Protein AF-0000000076528319 (afdb_homodimer)

Foldseek 3Di:
DEEEFEACPPQRVLLQLLLLVVPAQYEYEYLDQVCQVCLLCLHHPWFAPPSSVSSNVSNVVVRYHYDNCCPDPPSLQSLLPGQEYEYAHEFFFDPPQLATRCVSVVVSLVVCQVSQPPQDAHEYEYAYQHAFPVQVVSCVSCPSRYAYWYWYADADGNCRNVCSLANLAIETAADPDPVSRVVNVVSVCVSNVVNVVVPRYYHYDHRRVNSVVQLVVLLVLLLLLLVLQVVLVVLVVVVHASVVVLVVQQVPPVNHNPSNFHFLAAFFRRNSSSLSNVLVSCVVVVVPVSNVSSVSSNVSNVVSLVVVLVVVDVLVDPDLAQAEEEEEDQALEPSTLTNGGRSSVVSQVVSVVVHYQYEYEDQGNQVVCCVVPVSHHYDNADLRRLAAHQEYEYRYDYPRVQVDQLLSSCVRYPAQEYEDRRPSHDPVRNVVSPHNYHYGSD/DEEEFEACPPQRVLLQLLLLVVPAQYEYEYLDQVCQVCLLCLHHPWFAPPSSVSSNVSNVVVRYHYDNCCPDPPSLQSLLPGQEYEYAHEFFFDPPQLATRCVSVVVSLVVCQVSQPPQDAHEYEYAYQHAFPVQVVSCVSCPSRYFYWYWYADADGNCRNVCSLANLAIETAHDPDPVSRVVNVVSVCVSNVVNVVVPRYYHYDHRRVNSVVQLVVLLVLLLLLLVLQVVLVVLVVVVHASVVVLVVQQVPPVNHNPSNFHFLAAFFRRNSSSLSNVLVSCVVVVVPVSNVSSVSSNVSNVVSLVVVLVVVDVLCDPDLAQAEEEEEDQALEPSTLTNGGRSSVVSQVVSVVVHYQYEYEDQGNQVVCCVVPVSHHYDNADLRRLAAHQEYEYRYDYPRVQVDQLLSSCVRYPAQEYEDRRPSHDPVRNVVSPHNYHYGSD

Organism: NCBI:txid131109

Secondary structure (DSSP, 8-state):
-EEEEE--SHHHHHHHHHHHHTT-EEEEE-S-HHHHHHHHTT--SS--TTHHHHHHHHHHHTSEEEES-TTSTTHHHHHHH-SEEEE-----B-SSTT-B--HHHHHHHHHHGGG--SS--PEEEE-S---TTHHHHHHHHTTTT-EEEE------TTSHHHHHHS-S-EEEEE-SSHHHHHHHHHHHHHHTHHHHHTT--EEEEEHHHHHHHHHHHHHHHHHHHHHHHHHHHHHHHHT--HHHHHHHHHTSTTT-STT---SS---TTTHHHHHHHHHHHHHHHT-HHHHHHHHHHHHHHHHHHHHHHHHHHHHHTT--TT-EEEEE--SSSTT----TT-HHHHHHHHHHHTT-EEEEE-TTTHHHHHHH-TTSEE-SSHHHHHTT-SEEEE-S--HHHHT--HHHHHHHSSS-EEEETT--S-HHHHHHTT-EEEETT-/-EEEEE--SHHHHHHHHHHHHTT-EEEEE-S-HHHHHHHHTT--SS--TTHHHHHHHHHHHTSEEEES-TTSTTHHHHHHH-SEEEE-----B-SSTT-B--HHHHHHHHHHGGG--SS--PEEEE-S---TTHHHHHHHHTTTT-EEEE------TTSHHHHHHS-S-EEEEE-SSHHHHHHHHHHHHHHTHHHHHTT--EEEEEHHHHHHHHHHHHHHHHHHHHHHHHHHHHHHHHT--HHHHHHHHHTSTTT-STT---SS---TTTHHHHHHHHHHHHHHHT-HHHHHHHHHHHHHHHHHHHHHHHHHHHHHTT--TT-EEEEE--SSSTT----TT-HHHHHHHHHHHTT-EEEEE-TTTHHHHHHH-TTSEE-SSHHHHHTT-SEEEE-S--HHHHT--HHHHHHHSSS-EEEETT--S-HHHHHHTT-EEEETT-

Sequence (884 aa):
MRLTVIGCGYLGAVHAAAMAHLGHEVLGIDIDPVKAEKLAQGEAPFYEPGLPELLVSGVERGVLRFTANPAEEGTAEWIAQADVHFIAVGTPQGTRAGEADLSQVWAAVDLLIPLLSGGRQPLVVGKSTVPVGTALQAAGRLEGRARLVWNPEFLREGFAVKDTLHPDRIVYGLPEDPQEADAARAALDEVYAPMLEEGTPRILTDYATAELVKTAANSFLATKISFINAMSRMCEATGADVTVLARALGLDERIGRRFLHAGVGFGGGCLPKDIRALRASATTHGAQTLAELLEQVDTINQDQRDHVVDLALELLGSGPSQAAVTMLGAAFKPNSDDLRDSPALEVAERLADHGARVTIHDPHAMDRVRQDHPRLHTASDPEQALEGAELVILATEWAEFTGLDPHRAAQLVARPVIIDARNALDPTAWREAGWDYRGIGRMRLTVIGCGYLGAVHAAAMAHLGHEVLGIDIDPVKAEKLAQGEAPFYEPGLPELLVSGVERGVLRFTANPAEEGTAEWIAQADVHFIAVGTPQGTRAGEADLSQVWAAVDLLIPLLSGGRQPLVVGKSTVPVGTALQAAGRLEGRARLVWNPEFLREGFAVKDTLHPDRIVYGLPEDPQEADAARAALDEVYAPMLEEGTPRILTDYATAELVKTAANSFLATKISFINAMSRMCEATGADVTVLARALGLDERIGRRFLHAGVGFGGGCLPKDIRALRASATTHGAQTLAELLEQVDTINQDQRDHVVDLALELLGSGPSQAAVTMLGAAFKPNSDDLRDSPALEVAERLADHGARVTIHDPHAMDRVRQDHPRLHTASDPEQALEGAELVILATEWAEFTGLDPHRAAQLVARPVIIDARNALDPTAWREAGWDYRGIGR

Radius of gyration: 30.47 Å; Cα contacts (8 Å, |Δi|>4): 2001; chains: 2; bounding box: 84×91×63 Å

pLDDT: mean 96.83, std 3.81, range [66.62, 98.94]

Nearest PDB structures (foldseek):
  6c5z-assembly1_C  TM=9.254E-01  e=8.749E-39  Homo sapiens
  2qg4-assembly1_B  TM=9.261E-01  e=1.353E-38  Homo sapiens
  6c5z-assembly1_A  TM=9.234E-01  e=3.611E-38  Homo sapiens
  6c4j-assembly2_J  TM=9.091E-01  e=1.198E-37  Homo sapiens
  2o3j-assembly1_A  TM=8.803E-01  e=2.867E-37  Caenorhabditis elegans

Solvent-accessible surface area (backbone atoms only — not comparable to full-atom values): 43013 Å² total; per-residue (Å²): 96,38,33,35,24,37,24,54,50,84,62,17,40,47,50,37,30,50,45,20,70,75,65,25,37,26,40,32,32,24,82,49,56,66,57,19,51,38,46,51,72,21,36,63,91,64,64,42,66,67,46,44,62,37,29,38,54,23,35,74,71,66,31,35,45,45,36,48,54,65,78,39,86,62,46,33,57,50,58,47,67,30,49,34,39,34,36,31,35,65,45,53,63,33,92,56,79,34,25,61,31,54,63,51,50,52,50,53,54,58,61,45,55,81,46,36,71,79,80,54,67,34,37,35,34,40,32,41,78,52,64,66,59,48,59,61,53,50,41,63,75,31,56,95,30,37,41,55,33,34,35,53,63,83,57,43,85,44,40,37,52,56,33,66,64,60,37,67,57,46,45,40,4,34,50,86,52,65,68,60,23,50,52,47,50,51,56,51,46,63,74,42,38,71,41,50,72,72,60,40,49,72,44,81,46,42,41,37,26,31,35,42,38,46,42,49,45,42,36,49,54,46,40,41,33,22,49,37,36,27,46,15,47,41,16,50,62,62,72,14,38,33,68,60,31,33,53,61,44,23,53,37,80,61,53,33,57,53,62,42,65,37,36,41,57,80,32,30,80,52,43,57,42,35,36,33,20,46,24,35,49,22,52,77,58,64,18,52,63,37,23,53,47,43,50,46,32,52,48,39,32,52,46,28,40,50,48,53,46,52,51,50,46,58,74,50,50,98,41,39,60,65,31,36,31,18,34,39,25,36,17,38,42,55,62,36,37,50,54,46,63,14,50,27,46,52,41,48,51,54,43,37,73,55,38,26,41,38,26,32,25,37,96,68,25,48,71,59,42,54,69,77,38,67,86,49,40,76,34,95,40,69,66,64,26,35,51,55,14,50,32,38,34,38,47,23,76,30,67,77,62,58,62,54,55,46,56,62,52,40,70,39,25,67,34,46,32,35,38,31,34,52,59,65,64,61,64,68,61,36,40,73,44,63,29,54,72,41,46,55,18,80,96,39,33,35,24,37,22,55,50,85,62,17,41,47,48,36,31,49,45,22,71,75,65,24,37,26,41,31,32,23,83,49,53,69,58,18,52,38,44,50,71,20,38,65,92,62,63,42,65,67,44,44,62,37,28,37,53,24,34,73,69,66,31,35,44,46,37,50,53,65,76,39,85,62,47,33,57,50,60,47,66,30,50,35,39,34,37,32,35,65,44,52,62,34,93,57,78,34,25,61,32,53,65,50,49,52,50,53,53,58,61,44,57,82,47,36,73,78,79,56,67,34,38,35,34,39,32,40,78,51,66,67,59,49,57,59,53,51,42,62,75,31,55,95,30,36,42,55,34,34,35,52,62,83,58,42,86,45,38,37,49,56,33,66,66,60,38,68,58,46,46,40,4,34,50,87,53,65,67,60,23,52,52,48,50,51,54,52,46,63,74,43,39,71,42,50,72,72,60,39,50,71,45,80,45,42,40,36,25,30,35,42,39,46,43,48,45,42,35,50,53,47,39,41,32,23,48,37,35,28,46,14,47,41,16,50,63,63,73,14,38,32,69,60,33,34,53,61,43,21,53,38,80,63,53,34,55,54,62,43,65,37,33,42,58,81,32,30,80,52,44,56,42,36,33,35,20,47,25,34,49,23,52,74,58,65,17,51,63,37,22,53,47,43,50,47,32,53,49,40,32,53,47,28,39,50,48,53,46,52,52,49,47,60,75,50,49,98,41,38,60,65,32,36,31,20,34,40,25,37,17,38,42,55,61,36,37,50,54,45,63,14,49,28,46,53,41,48,51,53,44,37,73,57,38,25,41,38,26,35,25,39,98,68,24,48,71,58,42,53,69,77,38,67,88,48,40,76,35,93,40,69,68,65,26,36,51,54,13,50,33,37,35,38,48,23,76,30,69,77,63,59,63,54,56,46,57,64,52,39,72,40,26,68,35,45,32,35,39,32,35,52,59,66,63,62,64,67,60,34,40,73,43,64,29,54,71,41,47,54,18,80

Structure (mmCIF, N/CA/C/O backbone):
data_AF-0000000076528319-model_v1
#
loop_
_entity.id
_entity.type
_entity.pdbx_description
1 polymer 'UDP-glucose 6-dehydrogenase'
#
loop_
_atom_site.group_PDB
_atom_site.id
_atom_site.type_symbol
_atom_site.label_atom_id
_atom_site.label_alt_id
_atom_site.label_comp_id
_atom_site.label_asym_id
_atom_site.label_entity_id
_atom_site.label_seq_id
_atom_site.pdbx_PDB_ins_code
_atom_site.Cartn_x
_atom_site.Cartn_y
_atom_site.Cartn_z
_atom_site.occupancy
_atom_site.B_iso_or_equiv
_atom_site.auth_seq_id
_atom_site.auth_comp_id
_atom_site.auth_asym_id
_atom_site.auth_atom_id
_atom_site.pdbx_PDB_model_num
ATOM 1 N N . MET A 1 1 ? 4.898 24.609 30.828 1 97.5 1 MET A N 1
ATOM 2 C CA . MET A 1 1 ? 5.207 25.672 29.875 1 97.5 1 MET A CA 1
ATOM 3 C C . MET A 1 1 ? 3.939 26.406 29.453 1 97.5 1 MET A C 1
ATOM 5 O O . MET A 1 1 ? 2.828 25.922 29.672 1 97.5 1 MET A O 1
ATOM 9 N N . ARG A 1 2 ? 4.184 27.609 28.984 1 98.19 2 ARG A N 1
ATOM 10 C CA . ARG A 1 2 ? 3.09 28.359 28.375 1 98.19 2 ARG A CA 1
ATOM 11 C C . ARG A 1 2 ? 3.066 28.156 26.859 1 98.19 2 ARG A C 1
ATOM 13 O O . ARG A 1 2 ? 4.066 28.391 26.188 1 98.19 2 ARG A O 1
ATOM 20 N N . LEU A 1 3 ? 1.9 27.672 26.375 1 98.81 3 LEU A N 1
ATOM 21 C CA . LEU A 1 3 ? 1.753 27.344 24.969 1 98.81 3 LEU A CA 1
ATOM 22 C C . LEU A 1 3 ? 0.574 28.109 24.359 1 98.81 3 LEU A C 1
ATOM 24 O O . LEU A 1 3 ? -0.441 28.312 25.016 1 98.81 3 LEU A O 1
ATOM 28 N N . THR A 1 4 ? 0.725 28.531 23.172 1 98.75 4 THR A N 1
ATOM 29 C CA . THR A 1 4 ? -0.435 28.953 22.391 1 98.75 4 THR A CA 1
ATOM 30 C C . THR A 1 4 ? -0.712 27.953 21.266 1 98.75 4 THR A C 1
ATOM 32 O O . THR A 1 4 ? 0.206 27.297 20.781 1 98.75 4 THR A O 1
ATOM 35 N N . VAL A 1 5 ? -1.935 27.75 20.938 1 98.88 5 VAL A N 1
ATOM 36 C CA . VAL A 1 5 ? -2.365 26.984 19.781 1 98.88 5 VAL A CA 1
ATOM 37 C C . VAL A 1 5 ? -3.227 27.875 18.875 1 98.88 5 VAL A C 1
ATOM 39 O O . VAL A 1 5 ? -4.348 28.234 19.234 1 98.88 5 VAL A O 1
ATOM 42 N N . ILE A 1 6 ? -2.652 28.219 17.719 1 98.69 6 ILE A N 1
ATOM 43 C CA . ILE A 1 6 ? -3.342 29.078 16.781 1 98.69 6 ILE A CA 1
ATOM 44 C C . ILE A 1 6 ? -4.129 28.234 15.773 1 98.69 6 ILE A C 1
ATOM 46 O O . ILE A 1 6 ? -3.547 27.469 15 1 98.69 6 ILE A O 1
ATOM 50 N N . GLY A 1 7 ? -5.426 28.422 15.656 1 98.38 7 GLY A N 1
ATOM 51 C CA . GLY A 1 7 ? -6.34 27.547 14.938 1 98.38 7 GLY A CA 1
ATOM 52 C C . GLY A 1 7 ? -6.902 26.438 15.805 1 98.38 7 GLY A C 1
ATOM 53 O O . GLY A 1 7 ? -6.18 25.516 16.203 1 98.38 7 GLY A O 1
ATOM 54 N N . CYS A 1 8 ? -8.148 26.531 16.109 1 98.12 8 CYS A N 1
ATOM 55 C CA . CYS A 1 8 ? -8.75 25.578 17.031 1 98.12 8 CYS A CA 1
ATOM 56 C C . CYS A 1 8 ? -9.859 24.781 16.344 1 98.12 8 CYS A C 1
ATOM 58 O O . CYS A 1 8 ? -10.969 24.688 16.859 1 98.12 8 CYS A O 1
ATOM 60 N N . GLY A 1 9 ? -9.508 24.281 15.125 1 94.62 9 GLY A N 1
ATOM 61 C CA . GLY A 1 9 ? -10.344 23.312 14.461 1 94.62 9 GLY A CA 1
ATOM 62 C C . GLY A 1 9 ? -10.164 21.906 15 1 94.62 9 GLY A C 1
ATOM 63 O O . GLY A 1 9 ? -9.875 21.719 16.188 1 94.62 9 GLY A O 1
ATOM 64 N N . TYR A 1 10 ? -10.414 20.922 14.164 1 92.56 10 TYR A N 1
ATOM 65 C CA . TYR A 1 10 ? -10.344 19.531 14.57 1 92.56 10 TYR A CA 1
ATOM 66 C C . TYR A 1 10 ? -8.977 19.188 15.148 1 92.56 10 TYR A C 1
ATOM 68 O O . TYR A 1 10 ? -8.883 18.469 16.141 1 92.56 10 TYR A O 1
ATOM 76 N N . LEU A 1 11 ? -7.949 19.781 14.562 1 95.44 11 LEU A N 1
ATOM 77 C CA . LEU A 1 11 ? -6.59 19.516 15.023 1 95.44 11 LEU A CA 1
ATOM 78 C C . LEU A 1 11 ? -6.25 20.375 16.234 1 95.44 11 LEU A C 1
ATOM 80 O O . LEU A 1 11 ? -5.887 19.859 17.297 1 95.44 11 LEU A O 1
ATOM 84 N N . GLY A 1 12 ? -6.43 21.641 16.125 1 98.19 12 GLY A N 1
ATOM 85 C CA . GLY A 1 12 ? -5.926 22.578 17.109 1 98.19 12 GLY A CA 1
ATOM 86 C C . GLY A 1 12 ? -6.648 22.5 18.438 1 98.19 12 GLY A C 1
ATOM 87 O O . GLY A 1 12 ? -6.023 22.594 19.5 1 98.19 12 GLY A O 1
ATOM 88 N N . ALA A 1 13 ? -7.969 22.328 18.375 1 98.38 13 ALA A N 1
ATOM 89 C CA . ALA A 1 13 ? -8.727 22.234 19.609 1 98.38 13 ALA A CA 1
ATOM 90 C C . ALA A 1 13 ? -8.312 21 20.422 1 98.38 13 ALA A C 1
ATOM 92 O O . ALA A 1 13 ? -8.148 21.078 21.641 1 98.38 13 ALA A O 1
ATOM 93 N N . VAL A 1 14 ? -8.156 19.906 19.703 1 98.5 14 VAL A N 1
ATOM 94 C CA . VAL A 1 14 ? -7.742 18.672 20.344 1 98.5 14 VAL A CA 1
ATOM 95 C C . VAL A 1 14 ? -6.328 18.828 20.906 1 98.5 14 VAL A C 1
ATOM 97 O O . VAL A 1 14 ? -6.043 18.406 22.031 1 98.5 14 VAL A O 1
ATOM 100 N N . HIS A 1 15 ? -5.496 19.438 20.109 1 98.69 15 HIS A N 1
ATOM 101 C CA . HIS A 1 15 ? -4.113 19.625 20.531 1 98.69 15 HIS A CA 1
ATOM 102 C C . HIS A 1 15 ? -4.035 20.516 21.781 1 98.69 15 HIS A C 1
ATOM 104 O O . HIS A 1 15 ? -3.305 20.203 22.719 1 98.69 15 HIS A O 1
ATOM 110 N N . ALA A 1 16 ? -4.762 21.609 21.797 1 98.81 16 ALA A N 1
ATOM 111 C CA . ALA A 1 16 ? -4.789 22.531 22.938 1 98.81 16 ALA A CA 1
ATOM 112 C C . ALA A 1 16 ? -5.246 21.812 24.203 1 98.81 16 ALA A C 1
ATOM 114 O O . ALA A 1 16 ? -4.602 21.906 25.25 1 98.81 16 ALA A O 1
ATOM 115 N N . ALA A 1 17 ? -6.32 21.062 24.078 1 98.81 17 ALA A N 1
ATOM 116 C CA . ALA A 1 17 ? -6.871 20.344 25.219 1 98.81 17 ALA A CA 1
ATOM 117 C C . ALA A 1 17 ? -5.895 19.281 25.719 1 98.81 17 ALA A C 1
ATOM 119 O O . ALA A 1 17 ? -5.73 19.094 26.922 1 98.81 17 ALA A O 1
ATOM 120 N N . ALA A 1 18 ? -5.27 18.578 24.812 1 98.62 18 ALA A N 1
ATOM 121 C CA . ALA A 1 18 ? -4.328 17.516 25.172 1 98.62 18 ALA A CA 1
ATOM 122 C C . ALA A 1 18 ? -3.1 18.094 25.875 1 98.62 18 ALA A C 1
ATOM 124 O O . ALA A 1 18 ? -2.615 17.516 26.844 1 98.62 18 ALA A O 1
ATOM 125 N N . MET A 1 19 ? -2.539 19.219 25.375 1 98.69 19 MET A N 1
ATOM 126 C CA . MET A 1 19 ? -1.381 19.844 26 1 98.69 19 MET A CA 1
ATOM 127 C C . MET A 1 19 ? -1.719 20.312 27.422 1 98.69 19 MET A C 1
ATOM 129 O O . MET A 1 19 ? -0.901 20.188 28.328 1 98.69 19 MET A O 1
ATOM 133 N N . ALA A 1 20 ? -2.896 20.875 27.547 1 98.69 20 ALA A N 1
ATOM 134 C CA . ALA A 1 20 ? -3.336 21.266 28.891 1 98.69 20 ALA A CA 1
ATOM 135 C C . ALA A 1 20 ? -3.41 20.062 29.812 1 98.69 20 ALA A C 1
ATOM 137 O O . ALA A 1 20 ? -3.012 20.141 30.969 1 98.69 20 ALA A O 1
ATOM 138 N N . HIS A 1 21 ? -3.947 18.984 29.281 1 98.31 21 HIS A N 1
ATOM 139 C CA . HIS A 1 21 ? -4.051 17.734 30.031 1 98.31 21 HIS A CA 1
ATOM 140 C C . HIS A 1 21 ? -2.678 17.25 30.484 1 98.31 21 HIS A C 1
ATOM 142 O O . HIS A 1 21 ? -2.547 16.656 31.562 1 98.31 21 HIS A O 1
ATOM 148 N N . LEU A 1 22 ? -1.658 17.5 29.688 1 97.62 22 LEU A N 1
ATOM 149 C CA . LEU A 1 22 ? -0.3 17.062 29.984 1 97.62 22 LEU A CA 1
ATOM 150 C C . LEU A 1 22 ? 0.369 17.984 31 1 97.62 22 LEU A C 1
ATOM 152 O O . LEU A 1 22 ? 1.503 17.75 31.422 1 97.62 22 LEU A O 1
ATOM 156 N N . GLY A 1 23 ? -0.272 19.094 31.312 1 97.38 23 GLY A N 1
ATOM 157 C CA . GLY A 1 23 ? 0.227 19.906 32.406 1 97.38 23 GLY A CA 1
ATOM 158 C C . GLY A 1 23 ? 0.696 21.281 31.984 1 97.38 23 GLY A C 1
ATOM 159 O O . GLY A 1 23 ? 1.215 22.047 32.781 1 97.38 23 GLY A O 1
ATOM 160 N N . HIS A 1 24 ? 0.5 21.625 30.766 1 98.75 24 HIS A N 1
ATOM 161 C CA . HIS A 1 24 ? 0.908 22.938 30.281 1 98.75 24 HIS A CA 1
ATOM 162 C C . HIS A 1 24 ? -0.206 23.969 30.469 1 98.75 24 HIS A C 1
ATOM 164 O O . HIS A 1 24 ? -1.369 23.594 30.641 1 98.75 24 HIS A O 1
ATOM 170 N N . GLU A 1 25 ? 0.169 25.234 30.516 1 98.75 25 GLU A N 1
ATOM 171 C CA . GLU A 1 25 ? -0.792 26.312 30.391 1 98.75 25 GLU A CA 1
ATOM 172 C C . GLU A 1 25 ? -0.997 26.703 28.922 1 98.75 25 GLU A C 1
ATOM 174 O O . GLU A 1 25 ? -0.042 27.062 28.234 1 98.75 25 GLU A O 1
ATOM 179 N N . VAL A 1 26 ? -2.287 26.594 28.5 1 98.88 26 VAL A N 1
ATOM 180 C CA . VAL A 1 26 ? -2.5 26.672 27.047 1 98.88 26 VAL A CA 1
ATOM 181 C C . VAL A 1 26 ? -3.521 27.766 26.734 1 98.88 26 VAL A C 1
ATOM 183 O O . VAL A 1 26 ? -4.555 27.859 27.406 1 98.88 26 VAL A O 1
ATOM 186 N N . LEU A 1 27 ? -3.178 28.609 25.844 1 98.81 27 LEU A N 1
ATOM 187 C CA . LEU A 1 27 ? -4.117 29.562 25.25 1 98.81 27 LEU A CA 1
ATOM 188 C C . LEU A 1 27 ? -4.426 29.203 23.797 1 98.81 27 LEU A C 1
ATOM 190 O O . LEU A 1 27 ? -3.553 29.281 22.938 1 98.81 27 LEU A O 1
ATOM 194 N N . GLY A 1 28 ? -5.66 28.75 23.578 1 98.81 28 GLY A N 1
ATOM 195 C CA . GLY A 1 28 ? -6.129 28.547 22.219 1 98.81 28 GLY A CA 1
ATOM 196 C C . GLY A 1 28 ? -6.633 29.828 21.562 1 98.81 28 GLY A C 1
ATOM 197 O O . GLY A 1 28 ? -7.332 30.625 22.188 1 98.81 28 GLY A O 1
ATOM 198 N N . ILE A 1 29 ? -6.238 30.016 20.328 1 98.62 29 ILE A N 1
ATOM 199 C CA . ILE A 1 29 ? -6.621 31.219 19.594 1 98.62 29 ILE A CA 1
ATOM 200 C C . ILE A 1 29 ? -7.367 30.812 18.312 1 98.62 29 ILE A C 1
ATOM 202 O O . ILE A 1 29 ? -6.867 30.031 17.516 1 98.62 29 ILE A O 1
ATOM 206 N N . ASP A 1 30 ? -8.609 31.266 18.125 1 98.06 30 ASP A N 1
ATOM 207 C CA . ASP A 1 30 ? -9.359 31.062 16.891 1 98.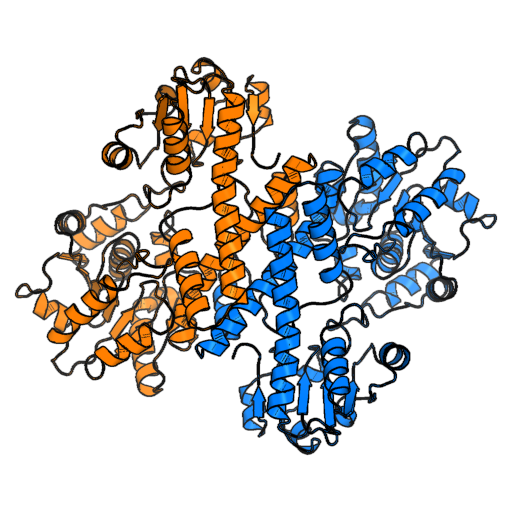06 30 ASP A CA 1
ATOM 208 C C . ASP A 1 30 ? -10.062 32.344 16.469 1 98.06 30 ASP A C 1
ATOM 210 O O . ASP A 1 30 ? -10.625 33.062 17.297 1 98.06 30 ASP A O 1
ATOM 214 N N . ILE A 1 31 ? -10.008 32.594 15.156 1 95.31 31 ILE A N 1
ATOM 215 C CA . ILE A 1 31 ? -10.547 33.844 14.633 1 95.31 31 ILE A CA 1
ATOM 216 C C . ILE A 1 31 ? -12.07 33.812 14.695 1 95.31 31 ILE A C 1
ATOM 218 O O . ILE A 1 31 ? -12.719 34.875 14.609 1 95.31 31 ILE A O 1
ATOM 222 N N . ASP A 1 32 ? -12.664 32.625 14.773 1 96.5 32 ASP A N 1
ATOM 223 C CA . ASP A 1 32 ? -14.109 32.5 14.906 1 96.5 32 ASP A CA 1
ATOM 224 C C . ASP A 1 32 ? -14.555 32.719 16.344 1 96.5 32 ASP A C 1
ATOM 226 O O . ASP A 1 32 ? -14.391 31.844 17.203 1 96.5 32 ASP A O 1
ATOM 230 N N . PRO A 1 33 ? -15.25 33.844 16.641 1 97.12 33 PRO A N 1
ATOM 231 C CA . PRO A 1 33 ? -15.609 34.156 18.016 1 97.12 33 PRO A CA 1
ATOM 232 C C . PRO A 1 33 ? -16.594 33.156 18.609 1 97.12 33 PRO A C 1
ATOM 234 O O . PRO A 1 33 ? -16.562 32.875 19.812 1 97.12 33 PRO A O 1
ATOM 237 N N . VAL A 1 34 ? -17.438 32.594 17.766 1 96.69 34 VAL A N 1
ATOM 238 C CA . VAL A 1 34 ? -18.438 31.625 18.234 1 96.69 34 VAL A CA 1
ATOM 239 C C . VAL A 1 34 ? -17.734 30.359 18.703 1 96.69 34 VAL A C 1
ATOM 241 O O . VAL A 1 34 ? -18.047 29.828 19.766 1 96.69 34 VAL A O 1
ATOM 244 N N . LYS A 1 35 ? -16.891 29.922 17.906 1 95.62 35 LYS A N 1
ATOM 245 C CA . LYS A 1 35 ? -16.109 28.734 18.234 1 95.62 35 LYS A CA 1
ATOM 246 C C . LYS A 1 35 ? -15.281 28.953 19.5 1 95.62 35 LYS A C 1
ATOM 248 O O . LYS A 1 35 ? -15.266 28.094 20.391 1 95.62 35 LYS A O 1
ATOM 253 N N . ALA A 1 36 ? -14.57 30.078 19.578 1 97.94 36 ALA A N 1
ATOM 254 C CA . ALA A 1 36 ? -13.734 30.391 20.734 1 97.94 36 ALA A CA 1
ATOM 255 C C . ALA A 1 36 ? -14.555 30.453 22.016 1 97.94 36 ALA A C 1
ATOM 257 O O . ALA A 1 36 ? -14.117 29.984 23.062 1 97.94 36 ALA A O 1
ATOM 258 N N . GLU A 1 37 ? -15.734 30.984 21.922 1 97.31 37 GLU A N 1
ATOM 259 C CA . GLU A 1 37 ? -16.609 31.109 23.078 1 97.31 37 GLU A CA 1
ATOM 260 C C . GLU A 1 37 ? -17.062 29.734 23.578 1 97.31 37 GLU A C 1
ATOM 262 O O . GLU A 1 37 ? -17.062 29.469 24.781 1 97.31 37 GLU A O 1
ATOM 267 N N . LYS A 1 38 ? -17.453 28.922 22.625 1 97.56 38 LYS A N 1
ATOM 268 C CA . LYS A 1 38 ? -17.859 27.562 22.984 1 97.56 38 LYS A CA 1
ATOM 269 C C . LYS A 1 38 ? -16.719 26.812 23.688 1 97.56 38 LYS A C 1
ATOM 271 O O . LYS A 1 38 ? -16.938 26.203 24.734 1 97.56 38 LYS A O 1
ATOM 276 N N . LEU A 1 39 ? -15.609 26.906 23.141 1 98.44 39 LEU A N 1
ATOM 277 C CA . LEU A 1 39 ? -14.438 26.234 23.672 1 98.44 39 LEU A CA 1
ATOM 278 C C . LEU A 1 39 ? -14.086 26.781 25.062 1 98.44 39 LEU A C 1
ATOM 280 O O . LEU A 1 39 ? -13.734 26 25.953 1 98.44 39 LEU A O 1
ATOM 284 N N . ALA A 1 40 ? -14.242 28.062 25.266 1 97.62 40 ALA A N 1
ATOM 285 C CA . ALA A 1 40 ? -13.93 28.703 26.547 1 97.62 40 ALA A CA 1
ATOM 286 C C . ALA A 1 40 ? -14.867 28.219 27.641 1 97.62 40 ALA A C 1
ATOM 288 O O . ALA A 1 40 ? -14.523 28.266 28.828 1 97.62 40 ALA A O 1
ATOM 289 N N . GLN A 1 41 ? -16 27.734 27.203 1 97.62 41 GLN A N 1
ATOM 290 C CA . GLN A 1 41 ? -16.984 27.203 28.141 1 97.62 41 GLN A CA 1
ATOM 291 C C . GLN A 1 41 ? -16.797 25.703 28.344 1 97.62 41 GLN A C 1
ATOM 293 O O . GLN A 1 41 ? -17.594 25.062 29.047 1 97.62 41 GLN A O 1
ATOM 298 N N . GLY A 1 42 ? -15.797 25.172 27.656 1 97.38 42 GLY A N 1
ATOM 299 C CA . GLY A 1 42 ? -15.547 23.734 27.766 1 97.38 42 GLY A CA 1
ATOM 300 C C . GLY A 1 42 ? -16.422 22.906 26.844 1 97.38 42 GLY A C 1
ATOM 301 O O . GLY A 1 42 ? -16.578 21.703 27.031 1 97.38 42 GLY A O 1
ATOM 302 N N . GLU A 1 43 ? -17.016 23.562 25.891 1 97.44 43 GLU A N 1
ATOM 303 C CA . GLU A 1 43 ? -17.891 22.875 24.938 1 97.44 43 GLU A CA 1
ATOM 304 C C . GLU A 1 43 ? -17.188 22.609 23.625 1 97.44 43 GLU A C 1
ATOM 306 O O . GLU A 1 43 ? -16.656 23.531 22.984 1 97.44 43 GLU A O 1
ATOM 311 N N . ALA A 1 44 ? -17.25 21.344 23.219 1 96.25 44 ALA A N 1
ATOM 312 C CA . ALA A 1 44 ? -16.625 20.984 21.953 1 96.25 44 ALA A CA 1
ATOM 313 C C . ALA A 1 44 ? -17.453 21.484 20.766 1 96.25 44 ALA A C 1
ATOM 315 O O . ALA A 1 44 ? -18.656 21.25 20.703 1 96.25 44 ALA A O 1
ATOM 316 N N . PRO A 1 45 ? -16.828 22.109 19.812 1 93.94 45 PRO A N 1
ATOM 317 C CA . PRO A 1 45 ? -17.547 22.609 18.641 1 93.94 45 PRO A CA 1
ATOM 318 C C . PRO A 1 45 ? -17.828 21.531 17.609 1 93.94 45 PRO A C 1
ATOM 320 O O . PRO A 1 45 ? -18.547 21.766 16.625 1 93.94 45 PRO A O 1
ATOM 323 N N . PHE A 1 46 ? -17.328 20.359 17.688 1 94.38 46 PHE A N 1
ATOM 324 C CA . PHE A 1 46 ? -17.516 19.203 16.828 1 94.38 46 PHE A CA 1
ATOM 325 C C . PHE A 1 46 ? -17.453 17.906 17.625 1 94.38 46 PHE A C 1
ATOM 327 O O . PHE A 1 46 ? -17.047 17.922 18.797 1 94.38 46 PHE A O 1
ATOM 334 N N . TYR A 1 47 ? -17.891 16.875 16.953 1 95.19 47 TYR A N 1
ATOM 335 C CA . TYR A 1 47 ? -17.906 15.594 17.656 1 95.19 47 TYR A CA 1
ATOM 336 C C . TYR A 1 47 ? -16.547 14.914 17.594 1 95.19 47 TYR A C 1
ATOM 338 O O . TYR A 1 47 ? -16.016 14.664 16.516 1 95.19 47 TYR A O 1
ATOM 346 N N . GLU A 1 48 ? -15.977 14.656 18.766 1 96.75 48 GLU A N 1
ATOM 347 C CA . GLU A 1 48 ? -14.742 13.906 18.953 1 96.75 48 GLU A CA 1
ATOM 348 C C . GLU A 1 48 ? -14.727 13.195 20.312 1 96.75 48 GLU A C 1
ATOM 350 O O . GLU A 1 48 ? -14.742 13.844 21.359 1 96.75 48 GLU A O 1
ATOM 355 N N . PRO A 1 49 ? -14.703 11.836 20.219 1 96 49 PRO A N 1
ATOM 356 C CA . PRO A 1 49 ? -14.695 11.109 21.484 1 96 49 PRO A CA 1
ATOM 357 C C . PRO A 1 49 ? -13.555 11.531 22.406 1 96 49 PRO A C 1
ATOM 359 O O . PRO A 1 49 ? -12.406 11.617 21.969 1 96 49 PRO A O 1
ATOM 362 N N . GLY A 1 50 ? -13.906 11.898 23.672 1 97.44 50 GLY A N 1
ATOM 363 C CA . GLY A 1 50 ? -12.891 12.211 24.672 1 97.44 50 GLY A CA 1
ATOM 364 C C . GLY A 1 50 ? -12.578 13.695 24.766 1 97.44 50 GLY A C 1
ATOM 365 O O . GLY A 1 50 ? -12.016 14.148 25.766 1 97.44 50 GLY A O 1
ATOM 366 N N . LEU A 1 51 ? -12.969 14.477 23.766 1 98 51 LEU A N 1
ATOM 367 C CA . LEU A 1 51 ? -12.594 15.883 23.719 1 98 51 LEU A CA 1
ATOM 368 C C . LEU A 1 51 ? -13.391 16.688 24.75 1 98 51 LEU A C 1
ATOM 370 O O . LEU A 1 51 ? -12.82 17.516 25.469 1 98 51 LEU A O 1
ATOM 374 N N . PRO A 1 52 ? -14.695 16.438 24.906 1 98 52 PRO A N 1
ATOM 375 C CA . PRO A 1 52 ? -15.453 17.203 25.891 1 98 52 PRO A CA 1
ATOM 376 C C . PRO A 1 52 ? -14.891 17.078 27.297 1 98 52 PRO A C 1
ATOM 378 O O . PRO A 1 52 ? -14.758 18.094 28 1 98 52 PRO A O 1
ATOM 381 N N . GLU A 1 53 ? -14.5 15.906 27.656 1 98.25 53 GLU A N 1
ATOM 382 C CA . GLU A 1 53 ? -13.953 15.672 28.984 1 98.25 53 GLU A CA 1
ATOM 383 C C . GLU A 1 53 ? -12.656 16.438 29.188 1 98.25 53 GLU A C 1
ATOM 385 O O . GLU A 1 53 ? -12.445 17.031 30.25 1 98.25 53 GLU A O 1
ATOM 390 N N . LEU A 1 54 ? -11.781 16.5 28.203 1 98.25 54 LEU A N 1
ATOM 391 C CA . LEU A 1 54 ? -10.516 17.203 28.297 1 98.25 54 LEU A CA 1
ATOM 392 C C . LEU A 1 54 ? -10.734 18.719 28.375 1 98.25 54 LEU A C 1
ATOM 394 O O . LEU A 1 54 ? -10.047 19.406 29.125 1 98.25 54 LEU A O 1
ATOM 398 N N . LEU A 1 55 ? -11.68 19.172 27.609 1 98.56 55 LEU A N 1
ATOM 399 C CA . LEU A 1 55 ? -11.977 20.594 27.578 1 98.56 55 LEU A CA 1
ATOM 400 C C . LEU A 1 55 ? -12.492 21.062 28.938 1 98.56 55 LEU A C 1
ATOM 402 O O . LEU A 1 55 ? -11.992 22.047 29.484 1 98.56 55 LEU A O 1
ATOM 406 N N . VAL A 1 56 ? -13.461 20.328 29.438 1 98.5 56 VAL A N 1
ATOM 407 C CA . VAL A 1 56 ? -14.07 20.688 30.719 1 98.5 56 VAL A CA 1
ATOM 408 C C . VAL A 1 56 ? -13.008 20.688 31.812 1 98.5 56 VAL A C 1
ATOM 410 O O . VAL A 1 56 ? -12.898 21.656 32.562 1 98.5 56 VAL A O 1
ATOM 413 N N . SER A 1 57 ? -12.242 19.672 31.844 1 98.38 57 SER A N 1
ATOM 414 C CA . SER A 1 57 ? -11.203 19.547 32.875 1 98.38 57 SER A CA 1
ATOM 415 C C . SER A 1 57 ? -10.203 20.688 32.781 1 98.38 57 SER A C 1
ATOM 417 O O . SER A 1 57 ? -9.836 21.297 33.781 1 98.38 57 SER A O 1
ATOM 419 N N . GLY A 1 58 ? -9.711 21.031 31.609 1 98.38 58 GLY A N 1
ATOM 420 C CA . GLY A 1 58 ? -8.734 22.078 31.422 1 98.38 58 GLY A CA 1
ATOM 421 C C . GLY A 1 58 ? -9.25 23.453 31.766 1 98.38 58 GLY A C 1
ATOM 422 O O . GLY A 1 58 ? -8.555 24.25 32.406 1 98.38 58 GLY A O 1
ATOM 423 N N . VAL A 1 59 ? -10.461 23.688 31.391 1 98.25 59 VAL A N 1
ATOM 424 C CA . VAL A 1 59 ? -11.07 25 31.625 1 98.25 59 VAL A CA 1
ATOM 425 C C . VAL A 1 59 ? -11.352 25.172 33.125 1 98.25 59 VAL A C 1
ATOM 427 O O . VAL A 1 59 ? -11.062 26.219 33.688 1 98.25 59 VAL A O 1
ATOM 430 N N . GLU A 1 60 ? -11.852 24.141 33.719 1 97.69 60 GLU A N 1
ATOM 431 C CA . GLU A 1 60 ? -12.18 24.203 35.125 1 97.69 60 GLU A CA 1
ATOM 432 C C . GLU A 1 60 ? -10.922 24.391 35.969 1 97.69 60 GLU A C 1
ATOM 434 O O . GLU A 1 60 ? -10.961 25.078 37 1 97.69 60 GLU A O 1
ATOM 439 N N . ARG A 1 61 ? -9.859 23.812 35.562 1 97.88 61 ARG A N 1
ATOM 440 C CA . ARG A 1 61 ? -8.602 23.922 36.281 1 97.88 61 ARG A CA 1
ATOM 441 C C . ARG A 1 61 ? -7.914 25.25 36 1 97.88 61 ARG A C 1
ATOM 443 O O . ARG A 1 61 ? -6.938 25.609 36.656 1 97.88 61 ARG A O 1
ATOM 450 N N . GLY A 1 62 ? -8.328 25.953 35 1 97.56 62 GLY A N 1
ATOM 451 C CA . GLY A 1 62 ? -7.797 27.266 34.688 1 97.56 62 GLY A CA 1
ATOM 452 C C . GLY A 1 62 ? -6.535 27.203 33.844 1 97.56 62 GLY A C 1
ATOM 453 O O . GLY A 1 62 ? -5.852 28.219 33.688 1 97.56 62 GLY A O 1
ATOM 454 N N . VAL A 1 63 ? -6.215 26.016 33.312 1 98.5 63 VAL A N 1
ATOM 455 C CA . VAL A 1 63 ? -4.961 25.859 32.594 1 98.5 63 VAL A CA 1
ATOM 456 C C . VAL A 1 63 ? -5.223 25.906 31.094 1 98.5 63 VAL A C 1
ATOM 458 O O . VAL A 1 63 ? -4.289 25.875 30.297 1 98.5 63 VAL A O 1
ATOM 461 N N . LEU A 1 64 ? -6.473 25.953 30.672 1 98.81 64 LEU A N 1
ATOM 462 C CA . LEU A 1 64 ? -6.879 26.016 29.266 1 98.81 64 LEU A CA 1
ATOM 463 C C . LEU A 1 64 ? -7.844 27.172 29.031 1 98.81 64 LEU A C 1
ATOM 465 O O . LEU A 1 64 ? -8.898 27.25 29.672 1 98.81 64 LEU A O 1
ATOM 469 N N . ARG A 1 65 ? -7.465 28.047 28.203 1 98.44 65 ARG A N 1
ATOM 470 C CA . ARG A 1 65 ? -8.273 29.203 27.844 1 98.44 65 ARG A CA 1
ATOM 471 C C . ARG A 1 65 ? -8.352 29.359 26.328 1 98.44 65 ARG A C 1
ATOM 473 O O . ARG A 1 65 ? -7.547 28.781 25.594 1 98.44 65 ARG A O 1
ATOM 480 N N . PHE A 1 66 ? -9.336 30.094 25.859 1 98.56 66 PHE A N 1
ATOM 481 C CA . PHE A 1 66 ? -9.508 30.359 24.438 1 98.56 66 PHE A CA 1
ATOM 482 C C . PHE A 1 66 ? -9.867 31.828 24.188 1 98.56 66 PHE A C 1
ATOM 484 O O . PHE A 1 66 ? -10.484 32.469 25.047 1 98.56 66 PHE A O 1
ATOM 491 N N . THR A 1 67 ? -9.453 32.344 23.094 1 98 67 THR A N 1
ATOM 492 C CA . THR A 1 67 ? -9.781 33.719 22.75 1 98 67 THR A CA 1
ATOM 493 C C . THR A 1 67 ? -9.906 33.875 21.234 1 98 67 THR A C 1
ATOM 495 O O . THR A 1 67 ? -9.344 33.094 20.469 1 98 67 THR A O 1
ATOM 498 N N . ALA A 1 68 ? -10.688 34.844 20.766 1 97.88 68 ALA A N 1
ATOM 499 C CA . ALA A 1 68 ? -10.766 35.25 19.375 1 97.88 68 ALA A CA 1
ATOM 500 C C . ALA A 1 68 ? -10.055 36.594 19.156 1 97.88 68 ALA A C 1
ATOM 502 O O . ALA A 1 68 ? -9.984 37.094 18.031 1 97.88 68 ALA A O 1
ATOM 503 N N . ASN A 1 69 ? -9.484 37.094 20.25 1 95.88 69 ASN A N 1
ATOM 504 C CA . ASN A 1 69 ? -8.859 38.438 20.188 1 95.88 69 ASN A CA 1
ATOM 505 C C . ASN A 1 69 ? -7.445 38.406 20.766 1 95.88 69 ASN A C 1
ATOM 507 O O . ASN A 1 69 ? -7.203 38.938 21.859 1 95.88 69 ASN A O 1
ATOM 511 N N . PRO A 1 70 ? -6.539 38.031 19.922 1 94.62 70 PRO A N 1
ATOM 512 C CA . PRO A 1 70 ? -5.168 37.906 20.422 1 94.62 70 PRO A CA 1
ATOM 513 C C . PRO A 1 70 ? -4.492 39.25 20.641 1 94.62 70 PRO A C 1
ATOM 515 O O . PRO A 1 70 ? -3.48 39.312 21.344 1 94.62 70 PRO A O 1
ATOM 518 N N . ALA A 1 71 ? -5.082 40.281 20.141 1 90.94 71 ALA A N 1
ATOM 519 C CA . ALA A 1 71 ? -4.449 41.594 20.234 1 90.94 71 ALA A CA 1
ATOM 520 C C . ALA A 1 71 ? -4.891 42.344 21.484 1 90.94 71 ALA A C 1
ATOM 522 O O . ALA A 1 71 ? -4.34 43.375 21.812 1 90.94 71 ALA A O 1
ATOM 523 N N . GLU A 1 72 ? -5.957 41.781 22.094 1 91.88 72 GLU A N 1
ATOM 524 C CA . GLU A 1 72 ? -6.422 42.438 23.312 1 91.88 72 GLU A CA 1
ATOM 525 C C . GLU A 1 72 ? -5.293 42.562 24.344 1 91.88 72 GLU A C 1
ATOM 527 O O . GLU A 1 72 ? -4.48 41.656 24.484 1 91.88 72 GLU A O 1
ATOM 532 N N . GLU A 1 73 ? -5.504 43.688 25.125 1 86.31 73 GLU A N 1
ATOM 533 C CA . GLU A 1 73 ? -4.473 43.938 26.125 1 86.31 73 GLU A CA 1
ATOM 534 C C . GLU A 1 73 ? -4.371 42.781 27.125 1 86.31 73 GLU A C 1
ATOM 536 O O . GLU A 1 73 ? -5.387 42.188 27.5 1 86.31 73 GLU A O 1
ATOM 541 N N . GLY A 1 74 ? -3.42 42.344 27.578 1 90.94 74 GLY A N 1
ATOM 542 C CA . GLY A 1 74 ? -3.211 41.219 28.484 1 90.94 74 GLY A CA 1
ATOM 543 C C . GLY A 1 74 ? -2.949 39.906 27.75 1 90.94 74 GLY A C 1
ATOM 544 O O . GLY A 1 74 ? -2.031 39.188 28.109 1 90.94 74 GLY A O 1
ATOM 545 N N . THR A 1 75 ? -3.938 39.812 26.781 1 95.06 75 THR A N 1
ATOM 546 C CA . THR A 1 75 ? -3.768 38.594 25.984 1 95.06 75 THR A CA 1
ATOM 547 C C . THR A 1 75 ? -2.486 38.688 25.156 1 95.06 75 THR A C 1
ATOM 549 O O . THR A 1 75 ? -1.732 37.719 25.078 1 95.06 75 THR A O 1
ATOM 552 N N . ALA A 1 76 ? -2.254 39.812 24.594 1 94.81 76 ALA A N 1
ATOM 553 C CA . ALA A 1 76 ? -1.052 40.031 23.797 1 94.81 76 ALA A CA 1
ATOM 554 C C . ALA A 1 76 ? 0.209 39.844 24.641 1 94.81 76 ALA A C 1
ATOM 556 O O . ALA A 1 76 ? 1.184 39.25 24.172 1 94.81 76 ALA A O 1
ATOM 557 N N . GLU A 1 77 ? 0.173 40.344 25.812 1 93.75 77 GLU A N 1
ATOM 558 C CA . GLU A 1 77 ? 1.31 40.188 26.719 1 93.75 77 GLU A CA 1
ATOM 559 C C . GLU A 1 77 ? 1.523 38.719 27.078 1 93.75 77 GLU A C 1
ATOM 561 O O . GLU A 1 77 ? 2.662 38.25 27.172 1 93.75 77 GLU A O 1
ATOM 566 N N . TRP A 1 78 ? 0.412 38.125 27.328 1 95.5 78 TRP A N 1
ATOM 567 C CA . TRP A 1 78 ? 0.493 36.719 27.656 1 95.5 78 TRP A CA 1
ATOM 568 C C . TRP A 1 78 ? 1.124 35.906 26.516 1 95.5 78 TRP A C 1
ATOM 570 O O . TRP A 1 78 ? 1.986 35.062 26.75 1 95.5 78 TRP A O 1
ATOM 580 N N . ILE A 1 79 ? 0.694 36.188 25.297 1 96.31 79 ILE A N 1
ATOM 581 C CA . ILE A 1 79 ? 1.208 35.531 24.109 1 96.31 79 ILE A CA 1
ATOM 582 C C . ILE A 1 79 ? 2.699 35.812 23.953 1 96.31 79 ILE A C 1
ATOM 584 O O . ILE A 1 79 ? 3.484 34.906 23.641 1 96.31 79 ILE A O 1
ATOM 588 N N . ALA A 1 80 ? 3.113 37 24.25 1 94.12 80 ALA A N 1
ATOM 589 C CA . ALA A 1 80 ? 4.508 37.406 24.125 1 94.12 80 ALA A CA 1
ATOM 590 C C . ALA A 1 80 ? 5.391 36.656 25.109 1 94.12 80 ALA A C 1
ATOM 592 O O . ALA A 1 80 ? 6.59 36.5 24.891 1 94.12 80 ALA A O 1
ATOM 593 N N . GLN A 1 81 ? 4.781 36.188 26.156 1 94.06 81 GLN A N 1
ATOM 594 C CA . GLN A 1 81 ? 5.535 35.5 27.203 1 94.06 81 GLN A CA 1
ATOM 595 C C . GLN A 1 81 ? 5.473 33.969 27.031 1 94.06 81 GLN A C 1
ATOM 597 O O . GLN A 1 81 ? 6.152 33.25 27.75 1 94.06 81 GLN A O 1
ATOM 602 N N . ALA A 1 82 ? 4.738 33.5 26.078 1 97.06 82 ALA A N 1
ATOM 603 C CA . ALA A 1 82 ? 4.602 32.062 25.859 1 97.06 82 ALA A CA 1
ATOM 604 C C . ALA A 1 82 ? 5.906 31.453 25.359 1 97.06 82 ALA A C 1
ATOM 606 O O . ALA A 1 82 ? 6.688 32.125 24.672 1 97.06 82 ALA A O 1
ATOM 607 N N . ASP A 1 83 ? 6.129 30.172 25.703 1 97.44 83 ASP A N 1
ATOM 608 C CA . ASP A 1 83 ? 7.359 29.453 25.359 1 97.44 83 ASP A CA 1
ATOM 609 C C . ASP A 1 83 ? 7.277 28.859 23.953 1 97.44 83 ASP A C 1
ATOM 611 O O . ASP A 1 83 ? 8.289 28.766 23.25 1 97.44 83 ASP A O 1
ATOM 615 N N . VAL A 1 84 ? 6.113 28.406 23.609 1 98.62 84 VAL A N 1
ATOM 616 C CA . VAL A 1 84 ? 5.918 27.688 22.359 1 98.62 84 VAL A CA 1
ATOM 617 C C . VAL A 1 84 ? 4.602 28.109 21.719 1 98.62 84 VAL A C 1
ATOM 619 O O . VAL A 1 84 ? 3.592 28.281 22.406 1 98.62 84 VAL A O 1
ATOM 622 N N . HIS A 1 85 ? 4.621 28.375 20.438 1 98.75 85 HIS A N 1
ATOM 623 C CA . HIS A 1 85 ? 3.438 28.734 19.656 1 98.75 85 HIS A CA 1
ATOM 624 C C . HIS A 1 85 ? 3.17 27.688 18.562 1 98.75 85 HIS A C 1
ATOM 626 O O . HIS A 1 85 ? 3.93 27.578 17.594 1 98.75 85 HIS A O 1
ATOM 632 N N . PHE A 1 86 ? 2.039 26.969 18.688 1 98.88 86 PHE A N 1
ATOM 633 C CA . PHE A 1 86 ? 1.659 25.984 17.688 1 98.88 86 PHE A CA 1
ATOM 634 C C . PHE A 1 86 ? 0.778 26.609 16.609 1 98.88 86 PHE A C 1
ATOM 636 O O . PHE A 1 86 ? -0.183 27.312 16.938 1 98.88 86 PHE A O 1
ATOM 643 N N . ILE A 1 87 ? 1.124 26.406 15.375 1 98.88 87 ILE A N 1
ATOM 644 C CA . ILE A 1 87 ? 0.291 26.781 14.242 1 98.88 87 ILE A CA 1
ATOM 645 C C . ILE A 1 87 ? -0.485 25.562 13.734 1 98.88 87 ILE A C 1
ATOM 647 O O . ILE A 1 87 ? 0.094 24.656 13.133 1 98.88 87 ILE A O 1
ATOM 651 N N . ALA A 1 88 ? -1.75 25.547 13.969 1 98.56 88 ALA A N 1
ATOM 652 C CA . ALA A 1 88 ? -2.613 24.422 13.617 1 98.56 88 ALA A CA 1
ATOM 653 C C . ALA A 1 88 ? -3.826 24.875 12.82 1 98.56 88 ALA A C 1
ATOM 655 O O . ALA A 1 88 ? -4.953 24.469 13.094 1 98.56 88 ALA A O 1
ATOM 656 N N . VAL A 1 89 ? -3.6 25.781 11.844 1 98.31 89 VAL A N 1
ATOM 657 C CA . VAL A 1 89 ? -4.672 26.359 11.039 1 98.31 89 VAL A CA 1
ATOM 658 C C . VAL A 1 89 ? -4.902 25.484 9.797 1 98.31 89 VAL A C 1
ATOM 660 O O . VAL A 1 89 ? -4.086 24.625 9.477 1 98.31 89 VAL A O 1
ATOM 663 N N . GLY A 1 90 ? -6.031 25.656 9.195 1 96.06 90 GLY A N 1
ATOM 664 C CA . GLY A 1 90 ? -6.387 24.906 8.008 1 96.06 90 GLY A CA 1
ATOM 665 C C . GLY A 1 90 ? -5.605 25.328 6.777 1 96.06 90 GLY A C 1
ATOM 666 O O . GLY A 1 90 ? -5.152 26.469 6.684 1 96.06 90 GLY A O 1
ATOM 667 N N . THR A 1 91 ? -5.395 24.391 5.93 1 97.12 91 THR A N 1
ATOM 668 C CA . THR A 1 91 ? -4.848 24.609 4.594 1 97.12 91 THR A CA 1
ATOM 669 C C . THR A 1 91 ? -5.781 24.047 3.527 1 97.12 91 THR A C 1
ATOM 671 O O . THR A 1 91 ? -5.434 23.078 2.84 1 97.12 91 THR A O 1
ATOM 674 N N . PRO A 1 92 ? -6.949 24.656 3.371 1 95.12 92 PRO A N 1
ATOM 675 C CA . PRO A 1 92 ? -7.922 24.125 2.406 1 95.12 92 PRO A CA 1
ATOM 676 C C . PRO A 1 92 ? -7.402 24.156 0.971 1 95.12 92 PRO A C 1
ATOM 678 O O . PRO A 1 92 ? -6.324 24.703 0.711 1 95.12 92 PRO A O 1
ATOM 681 N N . GLN A 1 93 ? -8.109 23.406 0.165 1 92.69 93 GLN A N 1
ATOM 682 C CA . GLN A 1 93 ? -7.734 23.406 -1.245 1 92.69 93 GLN A CA 1
ATOM 683 C C . GLN A 1 93 ? -7.918 24.797 -1.865 1 92.69 93 GLN A C 1
ATOM 685 O O . GLN A 1 93 ? -8.914 25.469 -1.605 1 92.69 93 GLN A O 1
ATOM 690 N N . GLY A 1 94 ? -6.934 25.156 -2.576 1 88.44 94 GLY A N 1
ATOM 691 C CA . GLY A 1 94 ? -7.02 26.422 -3.268 1 88.44 94 GLY A CA 1
ATOM 692 C C . GLY A 1 94 ? -7.867 26.375 -4.523 1 88.44 94 GLY A C 1
ATOM 693 O O . GLY A 1 94 ? -8.445 25.328 -4.844 1 88.44 94 GLY A O 1
ATOM 694 N N . THR A 1 95 ? -8.039 27.453 -5.121 1 81.25 95 THR A N 1
ATOM 695 C CA . THR A 1 95 ? -8.93 27.578 -6.266 1 81.25 95 THR A CA 1
ATOM 696 C C . THR A 1 95 ? -8.242 27.109 -7.543 1 81.25 95 THR A C 1
ATOM 698 O O . THR A 1 95 ? -8.898 26.859 -8.555 1 81.25 95 THR A O 1
ATOM 701 N N . ARG A 1 96 ? -7.051 27.031 -7.508 1 74.56 96 ARG A N 1
ATOM 702 C CA . ARG A 1 96 ? -6.336 26.688 -8.734 1 74.56 96 ARG A CA 1
ATOM 703 C C . ARG A 1 96 ? -5.711 25.297 -8.641 1 74.56 96 ARG A C 1
ATOM 705 O O . ARG A 1 96 ? -4.922 25.031 -7.738 1 74.56 96 ARG A O 1
ATOM 712 N N . ALA A 1 97 ? -5.969 24.422 -9.391 1 76.62 97 ALA A N 1
ATOM 713 C CA . ALA A 1 97 ? -5.246 23.203 -9.727 1 76.62 97 ALA A CA 1
ATOM 714 C C . ALA A 1 97 ? -5.059 22.312 -8.5 1 76.62 97 ALA A C 1
ATOM 716 O O . ALA A 1 97 ? -4.059 21.594 -8.391 1 76.62 97 ALA A O 1
ATOM 717 N N . GLY A 1 98 ? -5.738 22.531 -7.461 1 87.12 98 GLY A N 1
ATOM 718 C CA . GLY A 1 98 ? -5.727 21.641 -6.32 1 87.12 98 GLY A CA 1
ATOM 719 C C . GLY A 1 98 ? -4.652 21.969 -5.305 1 87.12 98 GLY A C 1
ATOM 720 O O . GLY A 1 98 ? -4.398 21.203 -4.375 1 87.12 98 GLY A O 1
ATOM 721 N N . GLU A 1 99 ? -4.016 23.062 -5.41 1 94.38 99 GLU A N 1
ATOM 722 C CA . GLU A 1 99 ? -2.959 23.469 -4.488 1 94.38 99 GLU A CA 1
ATOM 723 C C . GLU A 1 99 ? -3.527 23.812 -3.113 1 94.38 99 GLU A C 1
ATOM 725 O O . GLU A 1 99 ? -4.723 24.078 -2.977 1 94.38 99 GLU A O 1
ATOM 730 N N . ALA A 1 100 ? -2.652 23.828 -2.154 1 96.25 100 ALA A N 1
ATOM 731 C CA . ALA A 1 100 ? -3.062 24.203 -0.802 1 96.25 100 ALA A CA 1
ATOM 732 C C . ALA A 1 100 ? -3.16 25.719 -0.655 1 96.25 100 ALA A C 1
ATOM 734 O O . ALA A 1 100 ? -2.301 26.453 -1.148 1 96.25 100 ALA A O 1
ATOM 735 N N . ASP A 1 101 ? -4.203 26.188 -0.099 1 97.25 101 ASP A N 1
ATOM 736 C CA . ASP A 1 101 ? -4.316 27.594 0.307 1 97.25 101 ASP A CA 1
ATOM 737 C C . ASP A 1 101 ? -3.625 27.828 1.647 1 97.25 101 ASP A C 1
ATOM 739 O O . ASP A 1 101 ? -4.082 27.344 2.684 1 97.25 101 ASP A O 1
ATOM 743 N N . LEU A 1 102 ? -2.547 28.656 1.603 1 97.94 102 LEU A N 1
ATOM 744 C CA . LEU A 1 102 ? -1.717 28.828 2.789 1 97.94 102 LEU A CA 1
ATOM 745 C C . LEU A 1 102 ? -2.023 30.156 3.477 1 97.94 102 LEU A C 1
ATOM 747 O O . LEU A 1 102 ? -1.299 30.562 4.383 1 97.94 102 LEU A O 1
ATOM 751 N N . SER A 1 103 ? -3.092 30.812 3.107 1 97.75 103 SER A N 1
ATOM 752 C CA . SER A 1 103 ? -3.402 32.125 3.637 1 97.75 103 SER A CA 1
ATOM 753 C C . SER A 1 103 ? -3.537 32.094 5.156 1 97.75 103 SER A C 1
ATOM 755 O O . SER A 1 103 ? -3.09 33.031 5.84 1 97.75 103 SER A O 1
ATOM 757 N N . GLN A 1 104 ? -4.121 31.078 5.652 1 98 104 GLN A N 1
ATOM 758 C CA . GLN A 1 104 ? -4.312 31 7.094 1 98 104 GLN A CA 1
ATOM 759 C C . GLN A 1 104 ? -2.988 30.75 7.812 1 98 104 GLN A C 1
ATOM 761 O O . GLN A 1 104 ? -2.783 31.234 8.93 1 98 104 GLN A O 1
ATOM 766 N N . VAL A 1 105 ? -2.08 30.031 7.184 1 98.62 105 VAL A N 1
ATOM 767 C CA . VAL A 1 105 ? -0.754 29.797 7.746 1 98.62 105 VAL A CA 1
ATOM 768 C C . VAL A 1 105 ? 0.015 31.109 7.828 1 98.62 105 VAL A C 1
ATOM 770 O O . VAL A 1 105 ? 0.568 31.438 8.883 1 98.62 105 VAL A O 1
ATOM 773 N N . TRP A 1 106 ? -0.017 31.844 6.785 1 98.62 106 TRP A N 1
ATOM 774 C CA . TRP A 1 106 ? 0.698 33.125 6.754 1 98.62 106 TRP A CA 1
ATOM 775 C C . TRP A 1 106 ? 0.07 34.125 7.715 1 98.62 106 TRP A C 1
ATOM 777 O O . TRP A 1 106 ? 0.779 34.906 8.367 1 98.62 106 TRP A O 1
ATOM 787 N N . ALA A 1 107 ? -1.222 34.062 7.82 1 98.19 107 ALA A N 1
ATOM 788 C CA . ALA A 1 107 ? -1.898 34.938 8.773 1 98.19 107 ALA A CA 1
ATOM 789 C C . ALA A 1 107 ? -1.463 34.625 10.203 1 98.19 107 ALA A C 1
ATOM 791 O O . ALA A 1 107 ? -1.312 35.531 11.023 1 98.19 107 ALA A O 1
ATOM 792 N N . ALA A 1 108 ? -1.334 33.375 10.508 1 98.25 108 ALA A N 1
ATOM 793 C CA . ALA A 1 108 ? -0.881 32.969 11.836 1 98.25 108 ALA A CA 1
ATOM 794 C C . ALA A 1 108 ? 0.542 33.438 12.102 1 98.25 108 ALA A C 1
ATOM 796 O O . ALA A 1 108 ? 0.844 33.938 13.195 1 98.25 108 ALA A O 1
ATOM 797 N N . VAL A 1 109 ? 1.425 33.281 11.109 1 98.12 109 VAL A N 1
ATOM 798 C CA . VAL A 1 109 ? 2.801 33.75 11.234 1 98.12 109 VAL A CA 1
ATOM 799 C C . VAL A 1 109 ? 2.816 35.281 11.43 1 98.12 109 VAL A C 1
ATOM 801 O O . VAL A 1 109 ? 3.51 35.781 12.32 1 98.12 109 VAL A O 1
ATOM 804 N N . ASP A 1 110 ? 2.021 36 10.664 1 96.88 110 ASP A N 1
ATOM 805 C CA . ASP A 1 110 ? 1.95 37.438 10.727 1 96.88 110 ASP A CA 1
ATOM 806 C C . ASP A 1 110 ? 1.427 37.906 12.078 1 96.88 110 ASP A C 1
ATOM 808 O O . ASP A 1 110 ? 1.837 38.969 12.578 1 96.88 110 ASP A O 1
ATOM 812 N N . LEU A 1 111 ? 0.549 37.156 12.602 1 95.94 111 LEU A N 1
ATOM 813 C CA . LEU A 1 111 ? -0.001 37.469 13.914 1 95.94 111 LEU A CA 1
ATOM 814 C C . LEU A 1 111 ? 1.095 37.469 14.977 1 95.94 111 LEU A C 1
ATOM 816 O O . LEU A 1 111 ? 1.088 38.281 15.883 1 95.94 111 LEU A O 1
ATOM 820 N N . LEU A 1 112 ? 2.066 36.594 14.867 1 95.69 112 LEU A N 1
ATOM 821 C CA . LEU A 1 112 ? 3.082 36.375 15.891 1 95.69 112 LEU A CA 1
ATOM 822 C C . LEU A 1 112 ? 4.191 37.406 15.781 1 95.69 112 LEU A C 1
ATOM 824 O O . LEU A 1 112 ? 4.805 37.781 16.781 1 95.69 112 LEU A O 1
ATOM 828 N N . ILE A 1 113 ? 4.453 37.938 14.609 1 94.44 113 ILE A N 1
ATOM 829 C CA . ILE A 1 113 ? 5.629 38.75 14.32 1 94.44 113 ILE A CA 1
ATOM 830 C C . ILE A 1 113 ? 5.652 39.969 15.234 1 94.44 113 ILE A C 1
ATOM 832 O O . ILE A 1 113 ? 6.637 40.188 15.938 1 94.44 113 ILE A O 1
ATOM 836 N N . PRO A 1 114 ? 4.574 40.75 15.375 1 91.69 114 PRO A N 1
ATOM 837 C CA . PRO A 1 114 ? 4.629 41.938 16.234 1 91.69 114 PRO A CA 1
ATOM 838 C C . PRO A 1 114 ? 4.637 41.594 17.719 1 91.69 114 PRO A C 1
ATOM 840 O O . PRO A 1 114 ? 5 42.406 18.547 1 91.69 114 PRO A O 1
ATOM 843 N N . LEU A 1 115 ? 4.289 40.344 18.031 1 92.19 115 LEU A N 1
ATOM 844 C CA . LEU A 1 115 ? 4.18 39.969 19.438 1 92.19 115 LEU A CA 1
ATOM 845 C C . LEU A 1 115 ? 5.5 39.375 19.938 1 92.19 115 LEU A C 1
ATOM 847 O O . LEU A 1 115 ? 5.703 39.25 21.156 1 92.19 115 LEU A O 1
ATOM 851 N N . LEU A 1 116 ? 6.434 38.938 19.062 1 90.25 116 LEU A N 1
ATOM 852 C CA . LEU A 1 116 ? 7.688 38.281 19.438 1 90.25 116 LEU A CA 1
ATOM 853 C C . LEU A 1 116 ? 8.844 39.281 19.406 1 90.25 116 LEU A C 1
ATOM 855 O O . LEU A 1 116 ? 10.008 38.875 19.375 1 90.25 116 LEU A O 1
ATOM 859 N N . SER A 1 117 ? 8.844 40.531 19.641 1 75.25 117 SER A N 1
ATOM 860 C CA . SER A 1 117 ? 9.859 41.562 19.516 1 75.25 117 SER A CA 1
ATOM 861 C C . SER A 1 117 ? 10.688 41.656 20.797 1 75.25 117 SER A C 1
ATOM 863 O O . SER A 1 117 ? 11.656 42.438 20.844 1 75.25 117 SER A O 1
ATOM 865 N N . GLY A 1 118 ? 10.648 40.938 21.766 1 66.69 118 GLY A N 1
ATOM 866 C CA . GLY A 1 118 ? 11.227 41.219 23.078 1 66.69 118 GLY A CA 1
ATOM 867 C C . GLY A 1 118 ? 12.516 40.469 23.328 1 66.69 118 GLY A C 1
ATOM 868 O O . GLY A 1 118 ? 12.938 40.344 24.484 1 66.69 118 GLY A O 1
ATOM 869 N N . GLY A 1 119 ? 13.227 40.062 22.328 1 74.88 119 GLY A N 1
ATOM 870 C CA . GLY A 1 119 ? 14.539 39.469 22.531 1 74.88 119 GLY A CA 1
ATOM 871 C C . GLY A 1 119 ? 14.477 38 22.891 1 74.88 119 GLY A C 1
ATOM 872 O O . GLY A 1 119 ? 15.484 37.281 22.812 1 74.88 119 GLY A O 1
ATOM 873 N N . ARG A 1 120 ? 13.383 37.562 23.469 1 84.06 120 ARG A N 1
ATOM 874 C CA . ARG A 1 120 ? 13.195 36.125 23.672 1 84.06 120 ARG A CA 1
ATOM 875 C C . ARG A 1 120 ? 13.055 35.406 22.344 1 84.06 120 ARG A C 1
ATOM 877 O O . ARG A 1 120 ? 12.664 36 21.344 1 84.06 120 ARG A O 1
ATOM 884 N N . GLN A 1 121 ? 13.617 34.188 22.266 1 88.56 121 GLN A N 1
ATOM 885 C CA . GLN A 1 121 ? 13.438 33.406 21.062 1 88.56 121 GLN A CA 1
ATOM 886 C C . GLN A 1 121 ? 12.594 32.156 21.328 1 88.56 121 GLN A C 1
ATOM 888 O O . GLN A 1 121 ? 13.125 31.062 21.453 1 88.56 121 GLN A O 1
ATOM 893 N N . PRO A 1 122 ? 11.227 32.438 21.422 1 96.5 122 PRO A N 1
ATOM 894 C CA . PRO A 1 122 ? 10.344 31.297 21.609 1 96.5 122 PRO A CA 1
ATOM 895 C C . PRO A 1 122 ? 10.391 30.328 20.438 1 96.5 122 PRO A C 1
ATOM 897 O O . PRO A 1 122 ? 11.109 30.562 19.453 1 96.5 122 PRO A O 1
ATOM 900 N N . LEU A 1 123 ? 9.703 29.219 20.672 1 98.25 123 LEU A N 1
ATOM 901 C CA . LEU A 1 123 ? 9.602 28.219 19.609 1 98.25 123 LEU A CA 1
ATOM 902 C C . LEU A 1 123 ? 8.258 28.328 18.891 1 98.25 123 LEU A C 1
ATOM 904 O O . LEU A 1 123 ? 7.211 28.406 19.547 1 98.25 123 LEU A O 1
ATOM 908 N N . VAL A 1 124 ? 8.289 28.469 17.578 1 98.62 124 VAL A N 1
ATOM 909 C CA . VAL A 1 124 ? 7.098 28.312 16.75 1 98.62 124 VAL A CA 1
ATOM 910 C C . VAL A 1 124 ? 7.074 26.906 16.156 1 98.62 124 VAL A C 1
ATOM 912 O O . VAL A 1 124 ? 8.086 26.422 15.641 1 98.62 124 VAL A O 1
ATOM 915 N N . VAL A 1 125 ? 5.934 26.219 16.281 1 98.88 125 VAL A N 1
ATOM 916 C CA . VAL A 1 125 ? 5.797 24.844 15.805 1 98.88 125 VAL A CA 1
ATOM 917 C C . VAL A 1 125 ? 4.684 24.781 14.758 1 98.88 125 VAL A C 1
ATOM 919 O O . VAL A 1 125 ? 3.512 24.984 15.078 1 98.88 125 VAL A O 1
ATOM 922 N N . GLY A 1 126 ? 5.074 24.516 13.5 1 98.81 126 GLY A N 1
ATOM 923 C CA . GLY A 1 126 ? 4.07 24.297 12.469 1 98.81 126 GLY A CA 1
ATOM 924 C C . GLY A 1 126 ? 3.479 22.906 12.5 1 98.81 126 GLY A C 1
ATOM 925 O O . GLY A 1 126 ? 4.199 21.922 12.336 1 98.81 126 GLY A O 1
ATOM 926 N N . LYS A 1 127 ? 2.162 22.812 12.68 1 98.56 127 LYS A N 1
ATOM 927 C CA . LYS A 1 127 ? 1.479 21.516 12.688 1 98.56 127 LYS A CA 1
ATOM 928 C C . LYS A 1 127 ? 0.606 21.344 11.453 1 98.56 127 LYS A C 1
ATOM 930 O O . LYS A 1 127 ? 0.216 20.234 11.109 1 98.56 127 LYS A O 1
ATOM 935 N N . SER A 1 128 ? 0.31 22.484 10.766 1 98.44 128 SER A N 1
ATOM 936 C CA . SER A 1 128 ? -0.54 22.453 9.578 1 98.44 128 SER A CA 1
ATOM 937 C C . SER A 1 128 ? 0.11 21.672 8.445 1 98.44 128 SER A C 1
ATOM 939 O O . SER A 1 128 ? 1.336 21.656 8.32 1 98.44 128 SER A O 1
ATOM 941 N N . THR A 1 129 ? -0.736 20.938 7.703 1 97.94 129 THR A N 1
ATOM 942 C CA . THR A 1 129 ? -0.237 20.25 6.52 1 97.94 129 THR A CA 1
ATOM 943 C C . THR A 1 129 ? 0.033 21.25 5.391 1 97.94 129 THR A C 1
ATOM 945 O O . THR A 1 129 ? -0.876 21.953 4.949 1 97.94 129 THR A O 1
ATOM 948 N N . VAL A 1 130 ? 1.26 21.328 4.949 1 98.38 130 VAL A N 1
ATOM 949 C CA . VAL A 1 130 ? 1.648 22.359 3.986 1 98.38 130 VAL A CA 1
ATOM 950 C C . VAL A 1 130 ? 2.512 21.734 2.891 1 98.38 130 VAL A C 1
ATOM 952 O O . VAL A 1 130 ? 3.121 20.672 3.096 1 98.38 130 VAL A O 1
ATOM 955 N N . PRO A 1 131 ? 2.516 22.281 1.659 1 97.75 131 PRO A N 1
ATOM 956 C CA . PRO A 1 131 ? 3.471 21.844 0.641 1 97.75 131 PRO A CA 1
ATOM 957 C C . PRO A 1 131 ? 4.922 22.094 1.046 1 97.75 131 PRO A C 1
ATOM 959 O O . PRO A 1 131 ? 5.207 23.016 1.809 1 97.75 131 PRO A O 1
ATOM 962 N N . VAL A 1 132 ? 5.801 21.297 0.525 1 98.56 132 VAL A N 1
ATOM 963 C CA . VAL A 1 132 ? 7.23 21.391 0.807 1 98.56 132 VAL A CA 1
ATOM 964 C C . VAL A 1 132 ? 7.734 22.797 0.454 1 98.56 132 VAL A C 1
ATOM 966 O O . VAL A 1 132 ? 7.328 23.375 -0.555 1 98.56 132 VAL A O 1
ATOM 969 N N . GLY A 1 133 ? 8.547 23.344 1.287 1 98.25 133 GLY A N 1
ATOM 970 C CA . GLY A 1 133 ? 9.102 24.672 1.11 1 98.25 133 GLY A CA 1
ATOM 971 C C . GLY A 1 133 ? 8.461 25.703 2.02 1 98.25 133 GLY A C 1
ATOM 972 O O . GLY A 1 133 ? 9 26.812 2.199 1 98.25 133 GLY A O 1
ATOM 973 N N . THR A 1 134 ? 7.32 25.438 2.613 1 98.62 134 THR A N 1
ATOM 974 C CA . THR A 1 134 ? 6.574 26.359 3.451 1 98.62 134 THR A CA 1
ATOM 975 C C . THR A 1 134 ? 7.332 26.656 4.746 1 98.62 134 THR A C 1
ATOM 977 O O . THR A 1 134 ? 7.434 27.812 5.164 1 98.62 134 THR A O 1
ATOM 980 N N . ALA A 1 135 ? 7.863 25.641 5.34 1 98.69 135 ALA A N 1
ATOM 981 C CA . ALA A 1 135 ? 8.586 25.797 6.598 1 98.69 135 ALA A CA 1
ATOM 982 C C . ALA A 1 135 ? 9.805 26.719 6.422 1 98.69 135 ALA A C 1
ATOM 984 O O . ALA A 1 135 ? 10.094 27.547 7.285 1 98.69 135 ALA A O 1
ATOM 985 N N . LEU A 1 136 ? 10.508 26.5 5.324 1 98.25 136 LEU A N 1
ATOM 986 C CA . LEU A 1 136 ? 11.68 27.328 5.047 1 98.25 136 LEU A CA 1
ATOM 987 C C . LEU A 1 136 ? 11.281 28.797 4.91 1 98.25 136 LEU A C 1
ATOM 989 O O . LEU A 1 136 ? 11.969 29.672 5.426 1 98.25 136 LEU A O 1
ATOM 993 N N . GLN A 1 137 ? 10.18 29.047 4.25 1 98.56 137 GLN A N 1
ATOM 994 C CA . GLN A 1 137 ? 9.68 30.406 4.09 1 98.56 137 GLN A CA 1
ATOM 995 C C . GLN A 1 137 ? 9.258 31 5.434 1 98.56 137 GLN A C 1
ATOM 997 O O . GLN A 1 137 ? 9.547 32.156 5.727 1 98.56 137 GLN A O 1
ATOM 1002 N N . ALA A 1 138 ? 8.578 30.219 6.195 1 98.75 138 ALA A N 1
ATOM 1003 C CA . ALA A 1 138 ? 8.141 30.672 7.52 1 98.75 138 ALA A CA 1
ATOM 1004 C C . ALA A 1 138 ? 9.336 30.984 8.414 1 98.75 138 ALA A C 1
ATOM 1006 O O . ALA A 1 138 ? 9.328 31.969 9.148 1 98.75 138 ALA A O 1
ATOM 1007 N N . ALA A 1 139 ? 10.352 30.125 8.359 1 98.12 139 ALA A N 1
ATOM 1008 C CA . ALA A 1 139 ? 11.57 30.359 9.125 1 98.12 139 ALA A CA 1
ATOM 1009 C C . ALA A 1 139 ? 12.203 31.688 8.758 1 98.12 139 ALA A C 1
ATOM 1011 O O . ALA A 1 139 ? 12.703 32.406 9.625 1 98.12 139 ALA A O 1
ATOM 1012 N N . GLY A 1 140 ? 12.195 32 7.461 1 97.25 140 GLY A N 1
ATOM 1013 C CA . GLY A 1 140 ? 12.727 33.281 7.012 1 97.25 140 GLY A CA 1
ATOM 1014 C C . GLY A 1 140 ? 11.969 34.469 7.582 1 97.25 140 GLY A C 1
ATOM 1015 O O . GLY A 1 140 ? 12.578 35.469 7.98 1 97.25 140 GLY A O 1
ATOM 1016 N N . ARG A 1 141 ? 10.711 34.375 7.676 1 96.81 141 ARG A N 1
ATOM 1017 C CA . ARG A 1 141 ? 9.867 35.438 8.18 1 96.81 141 ARG A CA 1
ATOM 1018 C C . ARG A 1 141 ? 10.039 35.625 9.68 1 96.81 141 ARG A C 1
ATOM 1020 O O . ARG A 1 141 ? 9.875 36.719 10.203 1 96.81 141 ARG A O 1
ATOM 1027 N N . LEU A 1 142 ? 10.391 34.562 10.344 1 96.44 142 LEU A N 1
ATOM 1028 C CA . LEU A 1 142 ? 10.492 34.562 11.805 1 96.44 142 LEU A CA 1
ATOM 1029 C C . LEU A 1 142 ? 11.93 34.781 12.242 1 96.44 142 LEU A C 1
ATOM 1031 O O . LEU A 1 142 ? 12.234 34.75 13.438 1 96.44 142 LEU A O 1
ATOM 1035 N N . GLU A 1 143 ? 12.797 34.938 11.273 1 93.38 143 GLU A N 1
ATOM 1036 C CA . GLU A 1 143 ? 14.219 35.062 11.562 1 93.38 143 GLU A CA 1
ATOM 1037 C C . GLU A 1 143 ? 14.492 36.125 12.602 1 93.38 143 GLU A C 1
ATOM 1039 O O . GLU A 1 143 ? 13.992 37.25 12.484 1 93.38 143 GLU A O 1
ATOM 1044 N N . GLY A 1 144 ? 15.289 35.75 13.57 1 91.5 144 GLY A N 1
ATOM 1045 C CA . GLY A 1 144 ? 15.664 36.719 14.602 1 91.5 144 GLY A CA 1
ATOM 1046 C C . GLY A 1 144 ? 14.586 36.875 15.656 1 91.5 144 GLY A C 1
ATOM 1047 O O . GLY A 1 144 ? 14.82 37.531 16.688 1 91.5 144 GLY A O 1
ATOM 1048 N N . ARG A 1 145 ? 13.406 36.312 15.469 1 94.12 145 ARG A N 1
ATOM 1049 C CA . ARG A 1 145 ? 12.289 36.5 16.391 1 94.12 145 ARG A CA 1
ATOM 1050 C C . ARG A 1 145 ? 11.93 35.219 17.094 1 94.12 145 ARG A C 1
ATOM 1052 O O . ARG A 1 145 ? 11.555 35.219 18.266 1 94.12 145 ARG A O 1
ATOM 1059 N N . ALA A 1 146 ? 12.047 34.156 16.422 1 96.56 146 ALA A N 1
ATOM 1060 C CA . ALA A 1 146 ? 11.68 32.844 16.953 1 96.56 146 ALA A CA 1
ATOM 1061 C C . ALA A 1 146 ? 12.398 31.734 16.203 1 96.56 146 ALA A C 1
ATOM 1063 O O . ALA A 1 146 ? 12.867 31.922 15.078 1 96.56 146 ALA A O 1
ATOM 1064 N N . ARG A 1 147 ? 12.539 30.609 16.891 1 96.38 147 ARG A N 1
ATOM 1065 C CA . ARG A 1 147 ? 12.953 29.375 16.219 1 96.38 147 ARG A CA 1
ATOM 1066 C C . ARG A 1 147 ? 11.75 28.625 15.664 1 96.38 147 ARG A C 1
ATOM 1068 O O . ARG A 1 147 ? 10.633 28.781 16.156 1 96.38 147 ARG A O 1
ATOM 1075 N N . LEU A 1 148 ? 12 27.891 14.57 1 98.38 148 LEU A N 1
ATOM 1076 C CA . LEU A 1 148 ? 10.891 27.172 13.945 1 98.38 148 LEU A CA 1
ATOM 1077 C C . LEU A 1 148 ? 11.164 25.688 13.891 1 98.38 148 LEU A C 1
ATOM 1079 O O . LEU A 1 148 ? 12.281 25.266 13.57 1 98.38 148 LEU A O 1
ATOM 1083 N N . VAL A 1 149 ? 10.195 24.875 14.32 1 98.81 149 VAL A N 1
ATOM 1084 C CA . VAL A 1 149 ? 10.156 23.438 14.055 1 98.81 149 VAL A CA 1
ATOM 1085 C C . VAL A 1 149 ? 8.891 23.078 13.289 1 98.81 149 VAL A C 1
ATOM 1087 O O . VAL A 1 149 ? 7.809 23.609 13.586 1 98.81 149 VAL A O 1
ATOM 1090 N N . TRP A 1 150 ? 9.062 22.344 12.203 1 98.88 150 TRP A N 1
ATOM 1091 C CA . TRP A 1 150 ? 7.867 21.797 11.57 1 98.88 150 TRP A CA 1
ATOM 1092 C C . TRP A 1 150 ? 7.555 20.406 12.102 1 98.88 150 TRP A C 1
ATOM 1094 O O . TRP A 1 150 ? 8.398 19.516 12.039 1 98.88 150 TRP A O 1
ATOM 1104 N N . ASN A 1 151 ? 6.387 20.25 12.656 1 98.88 151 ASN A N 1
ATOM 1105 C CA . ASN A 1 151 ? 5.934 19.062 13.367 1 98.88 151 ASN A CA 1
ATOM 1106 C C . ASN A 1 151 ? 4.582 18.578 12.852 1 98.88 151 ASN A C 1
ATOM 1108 O O . ASN A 1 151 ? 3.547 18.844 13.469 1 98.88 151 ASN A O 1
ATOM 1112 N N . PRO A 1 152 ? 4.609 17.797 11.742 1 98.38 152 PRO A N 1
ATOM 1113 C CA . PRO A 1 152 ? 3.342 17.359 11.156 1 98.38 152 PRO A CA 1
ATOM 1114 C C . PRO A 1 152 ? 2.477 16.562 12.133 1 98.38 152 PRO A C 1
ATOM 1116 O O . PRO A 1 152 ? 3.002 15.898 13.023 1 98.38 152 PRO A O 1
ATOM 1119 N N . GLU A 1 153 ? 1.213 16.719 11.992 1 96.06 153 GLU A N 1
ATOM 1120 C CA . GLU A 1 153 ? 0.247 15.984 12.812 1 96.06 153 GLU A CA 1
ATOM 1121 C C . GLU A 1 153 ? -0.225 14.719 12.109 1 96.06 153 GLU A C 1
ATOM 1123 O O . GLU A 1 153 ? -0.354 14.695 10.883 1 96.06 153 GLU A O 1
ATOM 1128 N N . PHE A 1 154 ? -0.558 13.641 12.883 1 96.69 154 PHE A N 1
ATOM 1129 C CA . PHE A 1 154 ? -0.995 12.383 12.281 1 96.69 154 PHE A CA 1
ATOM 1130 C C . PHE A 1 154 ? -2.279 11.891 12.938 1 96.69 154 PHE A C 1
ATOM 1132 O O . PHE A 1 154 ? -2.59 10.695 12.891 1 96.69 154 PHE A O 1
ATOM 1139 N N . LEU A 1 155 ? -2.986 12.789 13.617 1 94.38 155 LEU A N 1
ATOM 1140 C CA . LEU A 1 155 ? -4.184 12.344 14.312 1 94.38 155 LEU A CA 1
ATOM 1141 C C . LEU A 1 155 ? -5.277 11.961 13.32 1 94.38 155 LEU A C 1
ATOM 1143 O O . LEU A 1 155 ? -5.34 12.508 12.219 1 94.38 155 LEU A O 1
ATOM 1147 N N . ARG A 1 156 ? -6.164 10.953 13.664 1 92.44 156 ARG A N 1
ATOM 1148 C CA . ARG A 1 156 ? -7.355 10.531 12.938 1 92.44 156 ARG A CA 1
ATOM 1149 C C . ARG A 1 156 ? -8.625 11.008 13.641 1 92.44 156 ARG A C 1
ATOM 1151 O O . ARG A 1 156 ? -8.789 10.805 14.844 1 92.44 156 ARG A O 1
ATOM 1158 N N . GLU A 1 157 ? -9.461 11.664 12.797 1 91.81 157 GLU A N 1
ATOM 1159 C CA . GLU A 1 157 ? -10.75 12.016 13.398 1 91.81 157 GLU A CA 1
ATOM 1160 C C . GLU A 1 157 ? -11.438 10.789 13.977 1 91.81 157 GLU A C 1
ATOM 1162 O O . GLU A 1 157 ? -11.406 9.711 13.383 1 91.81 157 GLU A O 1
ATOM 1167 N N . GLY A 1 158 ? -12.094 10.93 15.094 1 93.31 158 GLY A N 1
ATOM 1168 C CA . GLY A 1 158 ? -12.68 9.82 15.828 1 93.31 158 GLY A CA 1
ATOM 1169 C C . GLY A 1 158 ? -11.727 9.195 16.828 1 93.31 158 GLY A C 1
ATOM 1170 O O . GLY A 1 158 ? -12.148 8.5 17.75 1 93.31 158 GLY A O 1
ATOM 1171 N N . PHE A 1 159 ? -10.391 9.492 16.641 1 95.5 159 PHE A N 1
ATOM 1172 C CA . PHE A 1 159 ? -9.344 8.984 17.516 1 95.5 159 PHE A CA 1
ATOM 1173 C C . PHE A 1 159 ? -8.344 10.086 17.859 1 95.5 159 PHE A C 1
ATOM 1175 O O . PHE A 1 159 ? -7.215 9.805 18.266 1 95.5 159 PHE A O 1
ATOM 1182 N N . ALA A 1 160 ? -8.727 11.281 17.688 1 96.88 160 ALA A N 1
ATOM 1183 C CA . ALA A 1 160 ? -7.797 12.398 17.719 1 96.88 160 ALA A CA 1
ATOM 1184 C C . ALA A 1 160 ? -7.18 12.562 19.109 1 96.88 160 ALA A C 1
ATOM 1186 O O . ALA A 1 160 ? -5.996 12.875 19.234 1 96.88 160 ALA A O 1
ATOM 1187 N N . VAL A 1 161 ? -7.996 12.383 20.141 1 97.75 161 VAL A N 1
ATOM 1188 C CA . VAL A 1 161 ? -7.492 12.539 21.5 1 97.75 161 VAL A CA 1
ATOM 1189 C C . VAL A 1 161 ? -6.426 11.484 21.781 1 97.75 161 VAL A C 1
ATOM 1191 O O . VAL A 1 161 ? -5.316 11.82 22.219 1 97.75 161 VAL A O 1
ATOM 1194 N N . LYS A 1 162 ? -6.766 10.266 21.453 1 97.19 162 LYS A N 1
ATOM 1195 C CA . LYS A 1 162 ? -5.824 9.164 21.656 1 97.19 162 LYS A CA 1
ATOM 1196 C C . LYS A 1 162 ? -4.559 9.367 20.812 1 97.19 162 LYS A C 1
ATOM 1198 O O . LYS A 1 162 ? -3.445 9.203 21.328 1 97.19 162 LYS A O 1
ATOM 1203 N N . ASP A 1 163 ? -4.676 9.711 19.547 1 96.81 163 ASP A N 1
ATOM 1204 C CA . ASP A 1 163 ? -3.555 9.859 18.625 1 96.81 163 ASP A CA 1
ATOM 1205 C C . ASP A 1 163 ? -2.65 11.016 19.047 1 96.81 163 ASP A C 1
ATOM 1207 O O . ASP A 1 163 ? -1.447 11 18.781 1 96.81 163 ASP A O 1
ATOM 1211 N N . THR A 1 164 ? -3.234 12.055 19.688 1 97.88 164 THR A N 1
ATOM 1212 C CA . THR A 1 164 ? -2.449 13.195 20.141 1 97.88 164 THR A CA 1
ATOM 1213 C C . THR A 1 164 ? -1.663 12.844 21.406 1 97.88 164 THR A C 1
ATOM 1215 O O . THR A 1 164 ? -0.482 13.172 21.516 1 97.88 164 THR A O 1
ATOM 1218 N N . LEU A 1 165 ? -2.295 12.117 22.297 1 97.88 165 LEU A N 1
ATOM 1219 C CA . LEU A 1 165 ? -1.688 11.82 23.578 1 97.88 165 LEU A CA 1
ATOM 1220 C C . LEU A 1 165 ? -0.752 10.617 23.484 1 97.88 165 LEU A C 1
ATOM 1222 O O . LEU A 1 165 ? 0.193 10.5 24.266 1 97.88 165 LEU A O 1
ATOM 1226 N N . HIS A 1 166 ? -1.064 9.68 22.562 1 97.5 166 HIS A N 1
ATOM 1227 C CA . HIS A 1 166 ? -0.274 8.469 22.359 1 97.5 166 HIS A CA 1
ATOM 1228 C C . HIS A 1 166 ? 0.028 8.25 20.875 1 97.5 166 HIS A C 1
ATOM 1230 O O . HIS A 1 166 ? -0.391 7.25 20.297 1 97.5 166 HIS A O 1
ATOM 1236 N N . PRO A 1 167 ? 0.83 9.188 20.297 1 97.38 167 PRO A N 1
ATOM 1237 C CA . PRO A 1 167 ? 1.091 9.094 18.859 1 97.38 167 PRO A CA 1
ATOM 1238 C C . PRO A 1 167 ? 1.999 7.918 18.5 1 97.38 167 PRO A C 1
ATOM 1240 O O . PRO A 1 167 ? 2.783 7.465 19.344 1 97.38 167 PRO A O 1
ATOM 1243 N N . ASP A 1 168 ? 1.883 7.406 17.234 1 96.19 168 ASP A N 1
ATOM 1244 C CA . ASP A 1 168 ? 2.732 6.316 16.766 1 96.19 168 ASP A CA 1
ATOM 1245 C C . ASP A 1 168 ? 4.148 6.809 16.484 1 96.19 168 ASP A C 1
ATOM 1247 O O . ASP A 1 168 ? 5.098 6.023 16.469 1 96.19 168 ASP A O 1
ATOM 1251 N N . ARG A 1 169 ? 4.18 8.125 16.219 1 98.06 169 ARG A N 1
ATOM 1252 C CA . ARG A 1 169 ? 5.473 8.766 15.992 1 98.06 169 ARG A CA 1
ATOM 1253 C C . ARG A 1 169 ? 5.363 10.281 16.125 1 98.06 169 ARG A C 1
ATOM 1255 O O . ARG A 1 169 ? 4.266 10.836 16.047 1 98.06 169 ARG A O 1
ATOM 1262 N N . ILE A 1 170 ? 6.516 10.891 16.344 1 98.69 170 ILE A N 1
ATOM 1263 C CA . ILE A 1 170 ? 6.645 12.344 16.328 1 98.69 170 ILE A CA 1
ATOM 1264 C C . ILE A 1 170 ? 7.785 12.75 15.391 1 98.69 170 ILE A C 1
ATOM 1266 O O . ILE A 1 170 ? 8.875 12.18 15.453 1 98.69 170 ILE A O 1
ATOM 1270 N N . VAL A 1 171 ? 7.555 13.641 14.438 1 98.88 171 VAL A N 1
ATOM 1271 C CA . VAL A 1 171 ? 8.547 14.07 13.469 1 98.88 171 VAL A CA 1
ATOM 1272 C C . VAL A 1 171 ? 8.906 15.539 13.711 1 98.88 171 VAL A C 1
ATOM 1274 O O . VAL A 1 171 ? 8.016 16.375 13.867 1 98.88 171 VAL A O 1
ATOM 1277 N N . TYR A 1 172 ? 10.211 15.828 13.82 1 98.88 172 TYR A N 1
ATOM 1278 C CA . TYR A 1 172 ? 10.711 17.188 13.953 1 98.88 172 TYR A CA 1
ATOM 1279 C C . TYR A 1 172 ? 11.422 17.641 12.672 1 98.88 172 TYR A C 1
ATOM 1281 O O . TYR A 1 172 ? 12.469 17.094 12.312 1 98.88 172 TYR A O 1
ATOM 1289 N N . GLY A 1 173 ? 10.789 18.531 11.906 1 98.88 173 GLY A N 1
ATOM 1290 C CA . GLY A 1 173 ? 11.57 19.266 10.914 1 98.88 173 GLY A CA 1
ATOM 1291 C C . GLY A 1 173 ? 12.383 20.391 11.516 1 98.88 173 GLY A C 1
ATOM 1292 O O . GLY A 1 173 ? 11.828 21.375 12.008 1 98.88 173 GLY A O 1
ATOM 1293 N N . LEU A 1 174 ? 13.727 20.344 11.469 1 98.81 174 LEU A N 1
ATOM 1294 C CA . LEU A 1 174 ? 14.602 21.219 12.227 1 98.81 174 LEU A CA 1
ATOM 1295 C C . LEU A 1 174 ? 15.383 22.141 11.289 1 98.81 174 LEU A C 1
ATOM 1297 O O . LEU A 1 174 ? 15.578 21.828 10.117 1 98.81 174 LEU A O 1
ATOM 1301 N N . PRO A 1 175 ? 15.781 23.344 11.836 1 97.62 175 PRO A N 1
ATOM 1302 C CA . PRO A 1 175 ? 16.625 24.234 11.039 1 97.62 175 PRO A CA 1
ATOM 1303 C C . PRO A 1 175 ? 18 23.625 10.758 1 97.62 175 PRO A C 1
ATOM 1305 O O . PRO A 1 175 ? 18.453 22.734 11.477 1 97.62 175 PRO A O 1
ATOM 1308 N N . GLU A 1 176 ? 18.656 24.156 9.75 1 95.56 176 GLU A N 1
ATOM 1309 C CA . GLU A 1 176 ? 19.953 23.641 9.312 1 95.56 176 GLU A CA 1
ATOM 1310 C C . GLU A 1 176 ? 21.047 23.938 10.344 1 95.56 176 GLU A C 1
ATOM 1312 O O . GLU A 1 176 ? 21.953 23.125 10.547 1 95.56 176 GLU A O 1
ATOM 1317 N N . ASP A 1 177 ? 20.953 25.094 10.984 1 96.06 177 ASP A N 1
ATOM 1318 C CA . ASP A 1 177 ? 21.953 25.453 11.977 1 96.06 177 ASP A CA 1
ATOM 1319 C C . ASP A 1 177 ? 21.906 24.516 13.18 1 96.06 177 ASP A C 1
ATOM 1321 O O . ASP A 1 177 ? 20.875 24.391 13.836 1 96.06 177 ASP A O 1
ATOM 1325 N N . PRO A 1 178 ? 22.984 23.859 13.508 1 96.44 178 PRO A N 1
ATOM 1326 C CA . PRO A 1 178 ? 22.984 22.828 14.555 1 96.44 178 PRO A CA 1
ATOM 1327 C C . PRO A 1 178 ? 22.594 23.391 15.922 1 96.44 178 PRO A C 1
ATOM 1329 O O . PRO A 1 178 ? 21.906 22.703 16.688 1 96.44 178 PRO A O 1
ATOM 1332 N N . GLN A 1 179 ? 23.016 24.562 16.203 1 95.56 179 GLN A N 1
ATOM 1333 C CA . GLN A 1 179 ? 22.703 25.156 17.5 1 95.56 179 GLN A CA 1
ATOM 1334 C C . GLN A 1 179 ? 21.203 25.484 17.609 1 95.56 179 GLN A C 1
ATOM 1336 O O . GLN A 1 179 ? 20.578 25.219 18.625 1 95.56 179 GLN A O 1
ATOM 1341 N N . GLU A 1 180 ? 20.734 26.062 16.547 1 95.75 180 GLU A N 1
ATOM 1342 C CA . GLU A 1 180 ? 19.312 26.375 16.516 1 95.75 180 GLU A CA 1
ATOM 1343 C C . GLU A 1 180 ? 18.469 25.094 16.547 1 95.75 180 GLU A C 1
ATOM 1345 O O . GLU A 1 180 ? 17.438 25.047 17.203 1 95.75 180 GLU A O 1
ATOM 1350 N N . ALA A 1 181 ? 18.984 24.109 15.836 1 97.94 181 ALA A N 1
ATOM 1351 C CA . ALA A 1 181 ? 18.281 22.828 15.797 1 97.94 181 ALA A CA 1
ATOM 1352 C C . ALA A 1 181 ? 18.234 22.188 17.188 1 97.94 181 ALA A C 1
ATOM 1354 O O . ALA A 1 181 ? 17.188 21.688 17.609 1 97.94 181 ALA A O 1
ATOM 1355 N N . ASP A 1 182 ? 19.281 22.219 17.891 1 98.12 182 ASP A N 1
ATOM 1356 C CA . ASP A 1 182 ? 19.359 21.625 19.219 1 98.12 182 ASP A CA 1
ATOM 1357 C C . ASP A 1 182 ? 18.422 22.344 20.188 1 98.12 182 ASP A C 1
ATOM 1359 O O . ASP A 1 182 ? 17.734 21.703 21 1 98.12 182 ASP A O 1
ATOM 1363 N N . ALA A 1 183 ? 18.438 23.641 20.078 1 96.94 183 ALA A N 1
ATOM 1364 C CA . ALA A 1 183 ? 17.578 24.438 20.953 1 96.94 183 ALA A CA 1
ATOM 1365 C C . ALA A 1 183 ? 16.094 24.172 20.672 1 96.94 183 ALA A C 1
ATOM 1367 O O . ALA A 1 183 ? 15.297 24.031 21.594 1 96.94 183 ALA A O 1
ATOM 1368 N N . ALA A 1 184 ? 15.797 24.188 19.406 1 98.06 184 ALA A N 1
ATOM 1369 C CA . ALA A 1 184 ? 14.414 23.938 19 1 98.06 184 ALA A CA 1
ATOM 1370 C C . ALA A 1 184 ? 13.961 22.547 19.422 1 98.06 184 ALA A C 1
ATOM 1372 O O . ALA A 1 184 ? 12.859 22.375 19.938 1 98.06 184 ALA A O 1
ATOM 1373 N N . ARG A 1 185 ? 14.797 21.562 19.172 1 98.56 185 ARG A N 1
ATOM 1374 C CA . ARG A 1 185 ? 14.516 20.188 19.578 1 98.56 185 ARG A CA 1
ATOM 1375 C C . ARG A 1 185 ? 14.266 20.094 21.078 1 98.56 185 ARG A C 1
ATOM 1377 O O . ARG A 1 185 ? 13.305 19.453 21.516 1 98.56 185 ARG A O 1
ATOM 1384 N N . ALA A 1 186 ? 15.109 20.688 21.844 1 98.31 186 ALA A N 1
ATOM 1385 C CA . ALA A 1 186 ? 15.023 20.609 23.297 1 98.31 186 ALA A CA 1
ATOM 1386 C C . ALA A 1 186 ? 13.711 21.203 23.797 1 98.31 186 ALA A C 1
ATOM 1388 O O . ALA A 1 186 ? 13.086 20.656 24.719 1 98.31 186 ALA A O 1
ATOM 1389 N N . ALA A 1 187 ? 13.367 22.328 23.234 1 97.94 187 ALA A N 1
ATOM 1390 C CA . ALA A 1 187 ? 12.125 22.984 23.641 1 97.94 187 ALA A CA 1
ATOM 1391 C C . ALA A 1 187 ? 10.922 22.094 23.344 1 97.94 187 ALA A C 1
ATOM 1393 O O . ALA A 1 187 ? 10.031 21.938 24.188 1 97.94 187 ALA A O 1
ATOM 1394 N N . LEU A 1 188 ? 10.867 21.484 22.172 1 98.75 188 LEU A N 1
ATOM 1395 C CA . LEU A 1 188 ? 9.734 20.641 21.797 1 98.75 188 LEU A CA 1
ATOM 1396 C C . LEU A 1 188 ? 9.758 19.328 22.578 1 98.75 188 LEU A C 1
ATOM 1398 O O . LEU A 1 188 ? 8.703 18.781 22.906 1 98.75 188 LEU A O 1
ATOM 1402 N N . ASP A 1 189 ? 10.961 18.812 22.938 1 98.69 189 ASP A N 1
ATOM 1403 C CA . ASP A 1 189 ? 11.078 17.641 23.797 1 98.69 189 ASP A CA 1
ATOM 1404 C C . ASP A 1 189 ? 10.43 17.891 25.156 1 98.69 189 ASP A C 1
ATOM 1406 O O . ASP A 1 189 ? 9.805 16.984 25.719 1 98.69 189 ASP A O 1
ATOM 1410 N N . GLU A 1 190 ? 10.641 19.094 25.625 1 98.44 190 GLU A N 1
ATOM 1411 C CA . GLU A 1 190 ? 10.031 19.438 26.906 1 98.44 190 GLU A CA 1
ATOM 1412 C C . GLU A 1 190 ? 8.508 19.406 26.828 1 98.44 190 GLU A C 1
ATOM 1414 O O . GLU A 1 190 ? 7.832 18.938 27.734 1 98.44 190 GLU A O 1
ATOM 1419 N N . VAL A 1 191 ? 8 19.906 25.75 1 98.69 191 VAL A N 1
ATOM 1420 C CA . VAL A 1 191 ? 6.555 19.906 25.547 1 98.69 191 VAL A CA 1
ATOM 1421 C C . VAL A 1 191 ? 6.035 18.469 25.516 1 98.69 191 VAL A C 1
ATOM 1423 O O . VAL A 1 191 ? 5.016 18.156 26.141 1 98.69 191 VAL A O 1
ATOM 1426 N N . TYR A 1 192 ? 6.734 17.547 24.781 1 98.62 192 TYR A N 1
ATOM 1427 C CA . TYR A 1 192 ? 6.258 16.188 24.5 1 98.62 192 TYR A CA 1
ATOM 1428 C C . TYR A 1 192 ? 6.879 15.188 25.469 1 98.62 192 TYR A C 1
ATOM 1430 O O . TYR A 1 192 ? 6.863 13.984 25.219 1 98.62 192 TYR A O 1
ATOM 1438 N N . ALA A 1 193 ? 7.406 15.633 26.594 1 98.44 193 ALA A N 1
ATOM 1439 C CA . ALA A 1 193 ? 8.18 14.805 27.5 1 98.44 193 ALA A CA 1
ATOM 1440 C C . ALA A 1 193 ? 7.414 13.547 27.891 1 98.44 193 ALA A C 1
ATOM 1442 O O . ALA A 1 193 ? 7.957 12.438 27.844 1 98.44 193 ALA A O 1
ATOM 1443 N N . PRO A 1 194 ? 6.125 13.656 28.266 1 97.69 194 PRO A N 1
ATOM 1444 C CA . PRO A 1 194 ? 5.41 12.43 28.656 1 97.69 194 PRO A CA 1
ATOM 1445 C C . PRO A 1 194 ? 5.32 11.414 27.516 1 97.69 194 PRO A C 1
ATOM 1447 O O . PRO A 1 194 ? 5.43 10.211 27.75 1 97.69 194 PRO A O 1
ATOM 1450 N N . MET A 1 195 ? 5.109 11.859 26.281 1 97.5 195 MET A N 1
ATOM 1451 C CA . MET A 1 195 ? 5.023 10.977 25.109 1 97.5 195 MET A CA 1
ATOM 1452 C C . MET A 1 195 ? 6.371 10.32 24.828 1 97.5 195 MET A C 1
ATOM 1454 O O . MET A 1 195 ? 6.426 9.133 24.516 1 97.5 195 MET A O 1
ATOM 1458 N N . LEU A 1 196 ? 7.402 11.094 24.953 1 98.06 196 LEU A N 1
ATOM 1459 C CA . LEU A 1 196 ? 8.75 10.578 24.719 1 98.06 196 LEU A CA 1
ATOM 1460 C C . LEU A 1 196 ? 9.141 9.578 25.812 1 98.06 196 LEU A C 1
ATOM 1462 O O . LEU A 1 196 ? 9.789 8.57 25.516 1 98.06 196 LEU A O 1
ATOM 1466 N N . GLU A 1 197 ? 8.711 9.852 26.984 1 97.56 197 GLU A N 1
ATOM 1467 C CA . GLU A 1 197 ? 9 8.961 28.109 1 97.56 197 GLU A CA 1
ATOM 1468 C C . GLU A 1 197 ? 8.273 7.629 27.953 1 97.56 197 GLU A C 1
ATOM 1470 O O . GLU A 1 197 ? 8.766 6.59 28.406 1 97.56 197 GLU A O 1
ATOM 1475 N N . GLU A 1 198 ? 7.148 7.699 27.328 1 97 198 GLU A N 1
ATOM 1476 C CA . GLU A 1 198 ? 6.375 6.488 27.078 1 97 198 GLU A CA 1
ATOM 1477 C C . GLU A 1 198 ? 7.012 5.652 25.969 1 97 198 GLU A C 1
ATOM 1479 O O . GLU A 1 198 ? 6.629 4.5 25.766 1 97 198 GLU A O 1
ATOM 1484 N N . GLY A 1 199 ? 7.977 6.203 25.312 1 97.69 199 GLY A N 1
ATOM 1485 C CA . GLY A 1 199 ? 8.703 5.445 24.312 1 97.69 199 GLY A CA 1
ATOM 1486 C C . GLY A 1 199 ? 8.273 5.758 22.891 1 97.69 199 GLY A C 1
ATOM 1487 O O . GLY A 1 199 ? 8.633 5.043 21.953 1 97.69 199 GLY A O 1
ATOM 1488 N N . THR A 1 200 ? 7.477 6.812 22.609 1 97.94 200 THR A N 1
ATOM 1489 C CA . THR A 1 200 ? 7.07 7.195 21.266 1 97.94 200 THR A CA 1
ATOM 1490 C C . THR A 1 200 ? 8.289 7.5 20.391 1 97.94 200 THR A C 1
ATOM 1492 O O . THR A 1 200 ? 9.148 8.297 20.781 1 97.94 200 THR A O 1
ATOM 1495 N N . PRO A 1 201 ? 8.398 6.82 19.234 1 98.38 201 PRO A N 1
ATOM 1496 C CA . PRO A 1 201 ? 9.523 7.113 18.344 1 98.38 201 PRO A CA 1
ATOM 1497 C C . PRO A 1 201 ? 9.562 8.57 17.891 1 98.38 201 PRO A C 1
ATOM 1499 O O . PRO A 1 201 ? 8.531 9.141 17.547 1 98.38 201 PRO A O 1
ATOM 1502 N N . ARG A 1 202 ? 10.727 9.156 17.953 1 98.56 202 ARG A N 1
ATOM 1503 C CA . ARG A 1 202 ? 10.977 10.523 17.516 1 98.56 202 ARG A CA 1
ATOM 1504 C C . ARG A 1 202 ? 11.914 10.547 16.312 1 98.56 202 ARG A C 1
ATOM 1506 O O . ARG A 1 202 ? 13.016 10 16.375 1 98.56 202 ARG A O 1
ATOM 1513 N N . ILE A 1 203 ? 11.508 11.125 15.258 1 98.69 203 ILE A N 1
ATOM 1514 C CA . ILE A 1 203 ? 12.312 11.234 14.047 1 98.69 203 ILE A CA 1
ATOM 1515 C C . ILE A 1 203 ? 12.781 12.672 13.867 1 98.69 203 ILE A C 1
ATOM 1517 O O . ILE A 1 203 ? 11.969 13.594 13.773 1 98.69 203 ILE A O 1
ATOM 1521 N N . LEU A 1 204 ? 14.062 12.906 13.906 1 98.69 204 LEU A N 1
ATOM 1522 C CA . LEU A 1 204 ? 14.664 14.203 13.641 1 98.69 204 LEU A CA 1
ATOM 1523 C C . LEU A 1 204 ? 15.086 14.32 12.18 1 98.69 204 LEU A C 1
ATOM 1525 O O . LEU A 1 204 ? 15.781 13.445 11.656 1 98.69 204 LEU A O 1
ATOM 1529 N N . THR A 1 205 ? 14.656 15.328 11.492 1 98.62 205 THR A N 1
ATOM 1530 C CA . THR A 1 205 ? 14.961 15.484 10.07 1 98.62 205 THR A CA 1
ATOM 1531 C C . THR A 1 205 ? 14.906 16.953 9.672 1 98.62 205 THR A C 1
ATOM 1533 O O . THR A 1 205 ? 14.852 17.844 10.531 1 98.62 205 THR A O 1
ATOM 1536 N N . ASP A 1 206 ? 15.047 17.234 8.367 1 98.56 206 ASP A N 1
ATOM 1537 C CA . ASP A 1 206 ? 15.008 18.609 7.871 1 98.56 206 ASP A CA 1
ATOM 1538 C C . ASP A 1 206 ? 13.578 19.047 7.586 1 98.56 206 ASP A C 1
ATOM 1540 O O . ASP A 1 206 ? 12.641 18.25 7.684 1 98.56 206 ASP A O 1
ATOM 1544 N N . TYR A 1 207 ? 13.398 20.375 7.281 1 98.81 207 TYR A N 1
ATOM 1545 C CA . TYR A 1 207 ? 12.086 20.953 7.027 1 98.81 207 TYR A CA 1
ATOM 1546 C C . TYR A 1 207 ? 11.391 20.25 5.867 1 98.81 207 TYR A C 1
ATOM 1548 O O . TYR A 1 207 ? 10.234 19.844 5.988 1 98.81 207 TYR A O 1
ATOM 1556 N N . ALA A 1 208 ? 12.102 20.031 4.777 1 98.81 208 ALA A N 1
ATOM 1557 C CA . ALA A 1 208 ? 11.5 19.484 3.561 1 98.81 208 ALA A CA 1
ATOM 1558 C C . ALA A 1 208 ? 10.969 18.078 3.799 1 98.81 208 ALA A C 1
ATOM 1560 O O . ALA A 1 208 ? 9.836 17.766 3.422 1 98.81 208 ALA A O 1
ATOM 1561 N N . THR A 1 209 ? 11.773 17.234 4.438 1 98.88 209 THR A N 1
ATOM 1562 C CA . THR A 1 209 ? 11.359 15.867 4.715 1 98.88 209 THR A CA 1
ATOM 1563 C C . THR A 1 209 ? 10.148 15.844 5.645 1 98.88 209 THR A C 1
ATOM 1565 O O . THR A 1 209 ? 9.188 15.117 5.398 1 98.88 209 THR A O 1
ATOM 1568 N N . ALA A 1 210 ? 10.188 16.641 6.676 1 98.88 210 ALA A N 1
ATOM 1569 C CA . ALA A 1 210 ? 9.094 16.672 7.641 1 98.88 210 ALA A CA 1
ATOM 1570 C C . ALA A 1 210 ? 7.789 17.109 6.969 1 98.88 210 ALA A C 1
ATOM 1572 O O . ALA A 1 210 ? 6.727 16.547 7.25 1 98.88 210 ALA A O 1
ATOM 1573 N N . GLU A 1 211 ? 7.879 18.125 6.117 1 98.75 211 GLU A N 1
ATOM 1574 C CA . GLU A 1 211 ? 6.691 18.594 5.414 1 98.75 211 GLU A CA 1
ATOM 1575 C C . GLU A 1 211 ? 6.105 17.516 4.516 1 98.75 211 GLU A C 1
ATOM 1577 O O . GLU A 1 211 ? 4.887 17.375 4.422 1 98.75 211 GLU A O 1
ATOM 1582 N N . LEU A 1 212 ? 6.934 16.703 3.943 1 98.81 212 LEU A N 1
ATOM 1583 C CA . LEU A 1 212 ? 6.48 15.719 2.963 1 98.81 212 LEU A CA 1
ATOM 1584 C C . LEU A 1 212 ? 5.922 14.477 3.654 1 98.81 212 LEU A C 1
ATOM 1586 O O . LEU A 1 212 ? 5.109 13.75 3.074 1 98.81 212 LEU A O 1
ATOM 1590 N N . VAL A 1 213 ? 6.32 14.211 4.895 1 98.69 213 VAL A N 1
ATOM 1591 C CA . VAL A 1 213 ? 5.941 12.977 5.582 1 98.69 213 VAL A CA 1
ATOM 1592 C C . VAL A 1 213 ? 4.422 12.891 5.688 1 98.69 213 VAL A C 1
ATOM 1594 O O . VAL A 1 213 ? 3.83 11.844 5.41 1 98.69 213 VAL A O 1
ATOM 1597 N N . LYS A 1 214 ? 3.77 13.953 6.016 1 97.94 214 LYS A N 1
ATOM 1598 C CA . LYS A 1 214 ? 2.324 13.938 6.223 1 97.94 214 LYS A CA 1
ATOM 1599 C C . LYS A 1 214 ? 1.583 13.703 4.91 1 97.94 214 LYS A C 1
ATOM 1601 O O . LYS A 1 214 ? 0.714 12.836 4.828 1 97.94 214 LYS A O 1
ATOM 1606 N N . THR A 1 215 ? 1.914 14.516 3.904 1 98 215 THR A N 1
ATOM 1607 C CA . THR A 1 215 ? 1.229 14.367 2.625 1 98 215 THR A CA 1
ATOM 1608 C C . THR A 1 215 ? 1.538 13.008 2.002 1 98 215 THR A C 1
ATOM 1610 O O . THR A 1 215 ? 0.686 12.414 1.336 1 98 215 THR A O 1
ATOM 1613 N N . ALA A 1 216 ? 2.76 12.492 2.23 1 98.69 216 ALA A N 1
ATOM 1614 C CA . ALA A 1 216 ? 3.111 11.156 1.743 1 98.69 216 ALA A CA 1
ATOM 1615 C C . ALA A 1 216 ? 2.293 10.086 2.449 1 98.69 216 ALA A C 1
ATOM 1617 O O . ALA A 1 216 ? 1.795 9.156 1.809 1 98.69 216 ALA A O 1
ATOM 1618 N N . ALA A 1 217 ? 2.15 10.188 3.785 1 98.5 217 ALA A N 1
ATOM 1619 C CA . ALA A 1 217 ? 1.373 9.219 4.555 1 98.5 217 ALA A CA 1
ATOM 1620 C C . ALA A 1 217 ? -0.075 9.172 4.074 1 98.5 217 ALA A C 1
ATOM 1622 O O . ALA A 1 217 ? -0.602 8.102 3.773 1 98.5 217 ALA A O 1
ATOM 1623 N N . ASN A 1 218 ? -0.697 10.328 3.979 1 98.25 218 ASN A N 1
ATOM 1624 C CA . ASN A 1 218 ? -2.082 10.414 3.527 1 98.25 218 ASN A CA 1
ATOM 1625 C C . ASN A 1 218 ? -2.238 9.906 2.096 1 98.25 218 ASN A C 1
ATOM 1627 O O . ASN A 1 218 ? -3.221 9.242 1.773 1 98.25 218 ASN A O 1
ATOM 1631 N N . SER A 1 219 ? -1.277 10.234 1.265 1 98.62 219 SER A N 1
ATOM 1632 C CA . SER A 1 219 ? -1.334 9.805 -0.129 1 98.62 219 SER A CA 1
ATOM 1633 C C . SER A 1 219 ? -1.186 8.289 -0.245 1 98.62 219 SER A C 1
ATOM 1635 O O . SER A 1 219 ? -1.804 7.668 -1.109 1 98.62 219 SER A O 1
ATOM 1637 N N . PHE A 1 220 ? -0.337 7.695 0.564 1 98.75 220 PHE A N 1
ATOM 1638 C CA . PHE A 1 220 ? -0.196 6.242 0.534 1 98.75 220 PHE A CA 1
ATOM 1639 C C . PHE A 1 220 ? -1.48 5.562 0.995 1 98.75 220 PHE A C 1
ATOM 1641 O O . PHE A 1 220 ? -1.913 4.574 0.402 1 98.75 220 PHE A O 1
ATOM 1648 N N . LEU A 1 221 ? -2.072 6.023 2.119 1 98.56 221 LEU A N 1
ATOM 1649 C CA . LEU A 1 221 ? -3.326 5.457 2.605 1 98.56 221 LEU A CA 1
ATOM 1650 C C . LEU A 1 221 ? -4.418 5.562 1.544 1 98.56 221 LEU A C 1
ATOM 1652 O O . LEU A 1 221 ? -5.172 4.609 1.33 1 98.56 221 LEU A O 1
ATOM 1656 N N . ALA A 1 222 ? -4.492 6.738 0.856 1 98.62 222 ALA A N 1
ATOM 1657 C CA . ALA A 1 222 ? -5.43 6.91 -0.251 1 98.62 222 ALA A CA 1
ATOM 1658 C C . ALA A 1 222 ? -5.141 5.918 -1.372 1 98.62 222 ALA A C 1
ATOM 1660 O O . ALA A 1 222 ? -6.066 5.375 -1.983 1 98.62 222 ALA A O 1
ATOM 1661 N N . THR A 1 223 ? -3.85 5.676 -1.652 1 98.69 223 THR A N 1
ATOM 1662 C CA . THR A 1 223 ? -3.439 4.723 -2.678 1 98.69 223 THR A CA 1
ATOM 1663 C C . THR A 1 223 ? -3.91 3.314 -2.326 1 98.69 223 THR A C 1
ATOM 1665 O O . THR A 1 223 ? -4.395 2.582 -3.191 1 98.69 223 THR A O 1
ATOM 1668 N N . LYS A 1 224 ? -3.775 2.967 -1.112 1 98.44 224 LYS A N 1
ATOM 1669 C CA . LYS A 1 224 ? -4.203 1.651 -0.645 1 98.44 224 LYS A CA 1
ATOM 1670 C C . LYS A 1 224 ? -5.703 1.457 -0.85 1 98.44 224 LYS A C 1
ATOM 1672 O O . LYS A 1 224 ? -6.137 0.429 -1.374 1 98.44 224 LYS A O 1
ATOM 1677 N N . ILE A 1 225 ? -6.559 2.445 -0.48 1 98.62 225 ILE A N 1
ATOM 1678 C CA . ILE A 1 225 ? -8.008 2.395 -0.651 1 98.62 225 ILE A CA 1
ATOM 1679 C C . ILE A 1 225 ? -8.352 2.307 -2.137 1 98.62 225 ILE A C 1
ATOM 1681 O O . ILE A 1 225 ? -9.188 1.5 -2.541 1 98.62 225 ILE A O 1
ATOM 1685 N N . SER A 1 226 ? -7.688 3.143 -2.916 1 98.81 226 SER A N 1
ATOM 1686 C CA . SER A 1 226 ? -7.988 3.188 -4.344 1 98.81 226 SER A CA 1
ATOM 1687 C C . SER A 1 226 ? -7.574 1.894 -5.035 1 98.81 226 SER A C 1
ATOM 1689 O O . SER A 1 226 ? -8.227 1.452 -5.98 1 98.81 226 SER A O 1
ATOM 1691 N N . PHE A 1 227 ? -6.453 1.272 -4.555 1 98.88 227 PHE A N 1
ATOM 1692 C CA . PHE A 1 227 ? -6.039 -0.005 -5.121 1 98.88 227 PHE A CA 1
ATOM 1693 C C . PHE A 1 227 ? -7.133 -1.054 -4.949 1 98.88 227 PHE A C 1
ATOM 1695 O O . PHE A 1 227 ? -7.543 -1.697 -5.918 1 98.88 227 PHE A O 1
ATOM 1702 N N . ILE A 1 228 ? -7.609 -1.246 -3.686 1 98.88 228 ILE A N 1
ATOM 1703 C CA . ILE A 1 228 ? -8.602 -2.287 -3.436 1 98.88 228 ILE A CA 1
ATOM 1704 C C . ILE A 1 228 ? -9.906 -1.94 -4.148 1 98.88 228 ILE A C 1
ATOM 1706 O O . ILE A 1 228 ? -10.617 -2.83 -4.617 1 98.88 228 ILE A O 1
ATOM 1710 N N . ASN A 1 229 ? -10.219 -0.621 -4.293 1 98.88 229 ASN A N 1
ATOM 1711 C CA . ASN A 1 229 ? -11.406 -0.213 -5.031 1 98.88 229 ASN A CA 1
ATOM 1712 C C . ASN A 1 229 ? -11.281 -0.519 -6.52 1 98.88 229 ASN A C 1
ATOM 1714 O O . ASN A 1 229 ? -12.25 -0.928 -7.16 1 98.88 229 ASN A O 1
ATOM 1718 N N . ALA A 1 230 ? -10.102 -0.296 -7.062 1 98.88 230 ALA A N 1
ATOM 1719 C CA . ALA A 1 230 ? -9.867 -0.7 -8.445 1 98.88 230 ALA A CA 1
ATOM 1720 C C . ALA A 1 230 ? -10.031 -2.209 -8.609 1 98.88 230 ALA A C 1
ATOM 1722 O O . ALA A 1 230 ? -10.641 -2.668 -9.578 1 98.88 230 ALA A O 1
ATOM 1723 N N . MET A 1 231 ? -9.523 -2.971 -7.668 1 98.88 231 MET A N 1
ATOM 1724 C CA . MET A 1 231 ? -9.672 -4.426 -7.688 1 98.88 231 MET A CA 1
ATOM 1725 C C . MET A 1 231 ? -11.141 -4.824 -7.578 1 98.88 231 MET A C 1
ATOM 1727 O O . MET A 1 231 ? -11.555 -5.836 -8.141 1 98.88 231 MET A O 1
ATOM 1731 N N . SER A 1 232 ? -11.914 -4 -6.793 1 98.88 232 SER A N 1
ATOM 1732 C CA . SER A 1 232 ? -13.328 -4.316 -6.633 1 98.88 232 SER A CA 1
ATOM 1733 C C . SER A 1 232 ? -14.047 -4.324 -7.977 1 98.88 232 SER A C 1
ATOM 1735 O O . SER A 1 232 ? -14.938 -5.145 -8.211 1 98.88 232 SER A O 1
ATOM 1737 N N . ARG A 1 233 ? -13.648 -3.422 -8.883 1 98.25 233 ARG A N 1
ATOM 1738 C CA . ARG A 1 233 ? -14.234 -3.398 -10.219 1 98.25 233 ARG A CA 1
ATOM 1739 C C . ARG A 1 233 ? -13.891 -4.672 -10.992 1 98.25 233 ARG A C 1
ATOM 1741 O O . ARG A 1 233 ? -14.734 -5.219 -11.703 1 98.25 233 ARG A O 1
ATOM 1748 N N . MET A 1 234 ? -12.656 -5.098 -10.852 1 98.69 234 MET A N 1
ATOM 1749 C CA . MET A 1 234 ? -12.219 -6.344 -11.469 1 98.69 234 MET A CA 1
ATOM 1750 C C . MET A 1 234 ? -13 -7.531 -10.93 1 98.69 234 MET A C 1
ATOM 1752 O O . MET A 1 234 ? -13.414 -8.406 -11.688 1 98.69 234 MET A O 1
ATOM 1756 N N . CYS A 1 235 ? -13.188 -7.547 -9.617 1 98.75 235 CYS A N 1
ATOM 1757 C CA . CYS A 1 235 ? -13.938 -8.633 -8.984 1 98.75 235 CYS A CA 1
ATOM 1758 C C . CYS A 1 235 ? -15.375 -8.664 -9.484 1 98.75 235 CYS A C 1
ATOM 1760 O O . CYS A 1 235 ? -15.906 -9.734 -9.789 1 98.75 235 CYS A O 1
ATOM 1762 N N . GLU A 1 236 ? -16 -7.504 -9.57 1 98 236 GLU A N 1
ATOM 1763 C CA . GLU A 1 236 ? -17.359 -7.453 -10.086 1 98 236 GLU A CA 1
ATOM 1764 C C . GLU A 1 236 ? -17.438 -7.992 -11.516 1 98 236 GLU A C 1
ATOM 1766 O O . GLU A 1 236 ? -18.344 -8.758 -11.852 1 98 236 GLU A O 1
ATOM 1771 N N . ALA A 1 237 ? -16.469 -7.648 -12.289 1 97.81 237 ALA A N 1
ATOM 1772 C CA . ALA A 1 237 ? -16.469 -8.016 -13.703 1 97.81 237 ALA A CA 1
ATOM 1773 C C . ALA A 1 237 ? -16.25 -9.516 -13.883 1 97.81 237 ALA A C 1
ATOM 1775 O O . ALA A 1 237 ? -16.656 -10.094 -14.891 1 97.81 237 ALA A O 1
ATOM 1776 N N . THR A 1 238 ? -15.672 -10.203 -12.914 1 98.31 238 THR A N 1
ATOM 1777 C CA . THR A 1 238 ? -15.227 -11.578 -13.125 1 98.31 238 THR A CA 1
ATOM 1778 C C . THR A 1 238 ? -15.969 -12.531 -12.203 1 98.31 238 THR A C 1
ATOM 1780 O O . THR A 1 238 ? -15.742 -13.742 -12.242 1 98.31 238 THR A O 1
ATOM 1783 N N . GLY A 1 239 ? -16.828 -11.969 -11.367 1 97.56 239 GLY A N 1
ATOM 1784 C CA . GLY A 1 239 ? -17.578 -12.789 -10.438 1 97.56 239 GLY A CA 1
ATOM 1785 C C . GLY A 1 239 ? -16.812 -13.156 -9.188 1 97.56 239 GLY A C 1
ATOM 1786 O O . GLY A 1 239 ? -17.188 -14.078 -8.461 1 97.56 239 GLY A O 1
ATOM 1787 N N . ALA A 1 240 ? -15.703 -12.477 -8.906 1 98.69 240 ALA A N 1
ATOM 1788 C CA . ALA A 1 240 ? -14.906 -12.68 -7.695 1 98.69 240 ALA A CA 1
ATOM 1789 C C . ALA A 1 240 ? -15.461 -11.859 -6.535 1 98.69 240 ALA A C 1
ATOM 1791 O O . ALA A 1 240 ? -16.406 -11.086 -6.707 1 98.69 240 ALA A O 1
ATOM 1792 N N . ASP A 1 241 ? -14.938 -12.125 -5.359 1 98.5 241 ASP A N 1
ATOM 1793 C CA . ASP A 1 241 ? -15.344 -11.43 -4.141 1 98.5 241 ASP A CA 1
ATOM 1794 C C . ASP A 1 241 ? -14.18 -10.633 -3.547 1 98.5 241 ASP A C 1
ATOM 1796 O O . ASP A 1 241 ? -13.266 -11.211 -2.953 1 98.5 241 ASP A O 1
ATOM 1800 N N . VAL A 1 242 ? -14.32 -9.305 -3.582 1 98.81 242 VAL A N 1
ATOM 1801 C CA . VAL A 1 242 ? -13.211 -8.43 -3.188 1 98.81 242 VAL A CA 1
ATOM 1802 C C . VAL A 1 242 ? -13 -8.523 -1.678 1 98.81 242 VAL A C 1
ATOM 1804 O O . VAL A 1 242 ? -11.891 -8.289 -1.186 1 98.81 242 VAL A O 1
ATOM 1807 N N . THR A 1 243 ? -14.07 -8.859 -0.897 1 98.44 243 THR A N 1
ATOM 1808 C CA . THR A 1 243 ? -13.93 -8.922 0.553 1 98.44 243 THR A CA 1
ATOM 1809 C C . THR A 1 243 ? -13.055 -10.102 0.96 1 98.44 243 THR A C 1
ATOM 1811 O O . THR A 1 243 ? -12.227 -9.992 1.866 1 98.44 243 THR A O 1
ATOM 1814 N N . VAL A 1 244 ? -13.203 -11.234 0.247 1 98.56 244 VAL A N 1
ATOM 1815 C CA . VAL A 1 244 ? -12.367 -12.398 0.492 1 98.56 244 VAL A CA 1
ATOM 1816 C C . VAL A 1 244 ? -10.953 -12.141 -0.01 1 98.56 244 VAL A C 1
ATOM 1818 O O . VAL A 1 244 ? -9.977 -12.484 0.657 1 98.56 244 VAL A O 1
ATOM 1821 N N . LEU A 1 245 ? -10.891 -11.539 -1.163 1 98.75 245 LEU A N 1
ATOM 1822 C CA . LEU A 1 245 ? -9.602 -11.156 -1.724 1 98.75 245 LEU A CA 1
ATOM 1823 C C . LEU A 1 245 ? -8.828 -10.266 -0.756 1 98.75 245 LEU A C 1
ATOM 1825 O O . LEU A 1 245 ? -7.66 -10.531 -0.463 1 98.75 245 LEU A O 1
ATOM 1829 N N . ALA A 1 246 ? -9.492 -9.227 -0.236 1 98.69 246 ALA A N 1
ATOM 1830 C CA . ALA A 1 246 ? -8.859 -8.289 0.691 1 98.69 246 ALA A CA 1
ATOM 1831 C C . ALA A 1 246 ? -8.406 -8.992 1.963 1 98.69 246 ALA A C 1
ATOM 1833 O O . ALA A 1 246 ? -7.34 -8.688 2.504 1 98.69 246 ALA A O 1
ATOM 1834 N N . ARG A 1 247 ? -9.219 -9.906 2.436 1 98.19 247 ARG A N 1
ATOM 1835 C CA . ARG A 1 247 ? -8.852 -10.688 3.609 1 98.19 247 ARG A CA 1
ATOM 1836 C C . ARG A 1 247 ? -7.574 -11.492 3.352 1 98.19 247 ARG A C 1
ATOM 1838 O O . ARG A 1 247 ? -6.68 -11.531 4.199 1 98.19 247 ARG A O 1
ATOM 1845 N N . ALA A 1 248 ? -7.508 -12.109 2.217 1 98.62 248 ALA A N 1
ATOM 1846 C CA . ALA A 1 248 ? -6.328 -12.891 1.846 1 98.62 248 ALA A CA 1
ATOM 1847 C C . ALA A 1 248 ? -5.09 -12 1.759 1 98.62 248 ALA A C 1
ATOM 1849 O O . ALA A 1 248 ? -4.02 -12.375 2.246 1 98.62 248 ALA A O 1
ATOM 1850 N N . LEU A 1 249 ? -5.234 -10.805 1.156 1 98.38 249 LEU A N 1
ATOM 1851 C CA . LEU A 1 249 ? -4.125 -9.867 1.058 1 98.38 249 LEU A CA 1
ATOM 1852 C C . LEU A 1 249 ? -3.664 -9.422 2.441 1 98.38 249 LEU A C 1
ATOM 1854 O O . LEU A 1 249 ? -2.463 -9.297 2.691 1 98.38 249 LEU A O 1
ATOM 1858 N N . GLY A 1 250 ? -4.621 -9.234 3.316 1 97.81 250 GLY A N 1
ATOM 1859 C CA . GLY A 1 250 ? -4.355 -8.672 4.633 1 97.81 250 GLY A CA 1
ATOM 1860 C C . GLY A 1 250 ? -3.549 -9.602 5.523 1 97.81 250 GLY A C 1
ATOM 1861 O O . GLY A 1 250 ? -2.955 -9.156 6.508 1 97.81 250 GLY A O 1
ATOM 1862 N N . LEU A 1 251 ? -3.479 -10.867 5.172 1 97.38 251 LEU A N 1
ATOM 1863 C CA . LEU A 1 251 ? -2.752 -11.852 5.961 1 97.38 251 LEU A CA 1
ATOM 1864 C C . LEU A 1 251 ? -1.262 -11.82 5.645 1 97.38 251 LEU A C 1
ATOM 1866 O O . LEU A 1 251 ? -0.458 -12.445 6.34 1 97.38 251 LEU A O 1
ATOM 1870 N N . ASP A 1 252 ? -0.861 -11.133 4.562 1 95.94 252 ASP A N 1
ATOM 1871 C CA . ASP A 1 252 ? 0.531 -10.805 4.27 1 95.94 252 ASP A CA 1
ATOM 1872 C C . ASP A 1 252 ? 1.001 -9.609 5.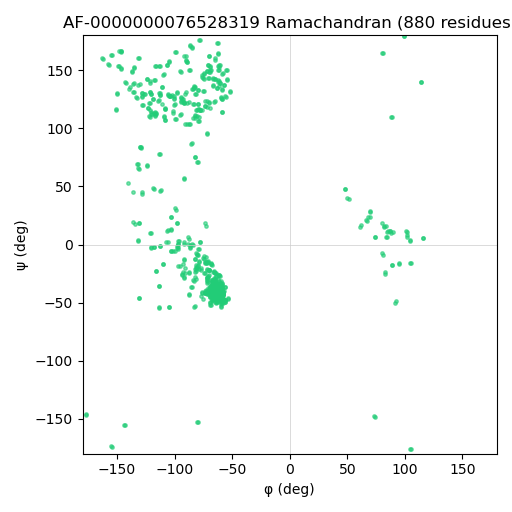094 1 95.94 252 ASP A C 1
ATOM 1874 O O . ASP A 1 252 ? 0.525 -8.492 4.898 1 95.94 252 ASP A O 1
ATOM 1878 N N . GLU A 1 253 ? 1.948 -9.797 5.949 1 93.5 253 GLU A N 1
ATOM 1879 C CA . GLU A 1 253 ? 2.41 -8.758 6.867 1 93.5 253 GLU A CA 1
ATOM 1880 C C . GLU A 1 253 ? 2.977 -7.562 6.105 1 93.5 253 GLU A C 1
ATOM 1882 O O . GLU A 1 253 ? 3.004 -6.445 6.625 1 93.5 253 GLU A O 1
ATOM 1887 N N . ARG A 1 254 ? 3.455 -7.738 4.949 1 94.56 254 ARG A N 1
ATOM 1888 C CA . ARG A 1 254 ? 4 -6.664 4.125 1 94.56 254 ARG A CA 1
ATOM 1889 C C . ARG A 1 254 ? 2.896 -5.734 3.635 1 94.56 254 ARG A C 1
ATOM 1891 O O . ARG A 1 254 ? 3.168 -4.609 3.207 1 94.56 254 ARG A O 1
ATOM 1898 N N . ILE A 1 255 ? 1.604 -6.223 3.6 1 97 255 ILE A N 1
ATOM 1899 C CA . ILE A 1 255 ? 0.46 -5.484 3.078 1 97 255 ILE A CA 1
ATOM 1900 C C . ILE A 1 255 ? -0.4 -4.98 4.234 1 97 255 ILE A C 1
ATOM 1902 O O . ILE A 1 255 ? -0.618 -3.775 4.375 1 97 255 ILE A O 1
ATOM 1906 N N . GLY A 1 256 ? -0.79 -5.906 5.105 1 94.75 256 GLY A N 1
ATOM 1907 C CA . GLY A 1 256 ? -1.616 -5.562 6.254 1 94.75 256 GLY A CA 1
ATOM 1908 C C . GLY A 1 256 ? -3.088 -5.43 5.906 1 94.75 256 GLY A C 1
ATOM 1909 O O . GLY A 1 256 ? -3.441 -5.207 4.746 1 94.75 256 GLY A O 1
ATOM 1910 N N . ARG A 1 257 ? -4 -5.426 6.895 1 94.12 257 ARG A N 1
ATOM 1911 C CA . ARG A 1 257 ? -5.441 -5.527 6.703 1 94.12 257 ARG A CA 1
ATOM 1912 C C . ARG A 1 257 ? -6.082 -4.145 6.625 1 94.12 257 ARG A C 1
ATOM 1914 O O . ARG A 1 257 ? -7.148 -3.982 6.027 1 94.12 257 ARG A O 1
ATOM 1921 N N . ARG A 1 258 ? -5.414 -3.205 7.234 1 93.75 258 ARG A N 1
ATOM 1922 C CA . ARG A 1 258 ? -6.047 -1.899 7.391 1 93.75 258 ARG A CA 1
ATOM 1923 C C . ARG A 1 258 ? -6.047 -1.129 6.074 1 93.75 258 ARG A C 1
ATOM 1925 O O . ARG A 1 258 ? -5.121 -1.261 5.273 1 93.75 258 ARG A O 1
ATOM 1932 N N . PHE A 1 259 ? -7.141 -0.361 5.785 1 95 259 PHE A N 1
ATOM 1933 C CA . PHE A 1 259 ? -7.328 0.498 4.621 1 95 259 PHE A CA 1
ATOM 1934 C C . PHE A 1 259 ? -7.414 -0.331 3.346 1 95 259 PHE A C 1
ATOM 1936 O O . PHE A 1 259 ? -7.07 0.148 2.264 1 95 259 PHE A O 1
ATOM 1943 N N . LEU A 1 260 ? -7.758 -1.629 3.504 1 96.88 260 LEU A N 1
ATOM 1944 C CA . LEU A 1 260 ? -7.984 -2.512 2.365 1 96.88 260 LEU A CA 1
ATOM 1945 C C . LEU A 1 260 ? -9.453 -2.928 2.283 1 96.88 260 LEU A C 1
ATOM 1947 O O . LEU A 1 260 ? -9.758 -4.113 2.143 1 96.88 260 LEU A O 1
ATOM 1951 N N . HIS A 1 261 ? -10.328 -1.983 2.432 1 96.5 261 HIS A N 1
ATOM 1952 C CA . HIS A 1 261 ? -11.766 -2.223 2.381 1 96.5 261 HIS A CA 1
ATOM 1953 C C . HIS A 1 261 ? -12.406 -1.484 1.21 1 96.5 261 HIS A C 1
ATOM 1955 O O . HIS A 1 261 ? -12.539 -0.26 1.242 1 96.5 261 HIS A O 1
ATOM 1961 N N . ALA A 1 262 ? -12.844 -2.242 0.28 1 98.31 262 ALA A N 1
ATOM 1962 C CA . ALA A 1 262 ? -13.484 -1.647 -0.89 1 98.31 262 ALA A CA 1
ATOM 1963 C C . ALA A 1 262 ? -14.852 -1.063 -0.531 1 98.31 262 ALA A C 1
ATOM 1965 O O . ALA A 1 262 ? -15.562 -1.611 0.312 1 98.31 262 ALA A O 1
ATOM 1966 N N . GLY A 1 263 ? -15.211 0.001 -1.102 1 98.44 263 GLY A N 1
ATOM 1967 C CA . GLY A 1 263 ? -16.484 0.66 -0.87 1 98.44 263 GLY A CA 1
ATOM 1968 C C . GLY A 1 263 ? -16.688 1.89 -1.733 1 98.44 263 GLY A C 1
ATOM 1969 O O . GLY A 1 263 ? -16.281 1.911 -2.898 1 98.44 263 GLY A O 1
ATOM 1970 N N . VAL A 1 264 ? -17.391 2.871 -1.147 1 98.44 264 VAL A N 1
ATOM 1971 C CA . VAL A 1 264 ? -17.812 4.055 -1.891 1 98.44 264 VAL A CA 1
ATOM 1972 C C . VAL A 1 264 ? -16.625 5.02 -2.027 1 98.44 264 VAL A C 1
ATOM 1974 O O . VAL A 1 264 ? -16.688 5.973 -2.811 1 98.44 264 VAL A O 1
ATOM 1977 N N . GLY A 1 265 ? -15.531 4.688 -1.434 1 97.62 265 GLY A N 1
ATOM 1978 C CA . GLY A 1 265 ? -14.352 5.531 -1.539 1 97.62 265 GLY A CA 1
ATOM 1979 C C . GLY A 1 265 ? -14.078 6.328 -0.279 1 97.62 265 GLY A C 1
ATOM 1980 O O . GLY A 1 265 ? -14.695 6.094 0.76 1 97.62 265 GLY A O 1
ATOM 1981 N N . PHE A 1 266 ? -13.047 7.207 -0.339 1 97.75 266 PHE A N 1
ATOM 1982 C CA . PHE A 1 266 ? -12.641 8 0.816 1 97.75 266 PHE A CA 1
ATOM 1983 C C . PHE A 1 266 ? -13.062 9.453 0.65 1 97.75 266 PHE A C 1
ATOM 1985 O O . PHE A 1 266 ? -13.297 9.914 -0.469 1 97.75 266 PHE A O 1
ATOM 1992 N N . GLY A 1 267 ? -13.234 10.133 1.731 1 97.5 267 GLY A N 1
ATOM 1993 C CA . GLY A 1 267 ? -13.5 11.555 1.842 1 97.5 267 GLY A CA 1
ATOM 1994 C C . GLY A 1 267 ? -12.836 12.195 3.049 1 97.5 267 GLY A C 1
ATOM 1995 O O . GLY A 1 267 ? -11.727 11.82 3.422 1 97.5 267 GLY A O 1
ATOM 1996 N N . GLY A 1 268 ? -13.414 13.281 3.49 1 94.62 268 GLY A N 1
ATOM 1997 C CA . GLY A 1 268 ? -12.906 13.953 4.672 1 94.62 268 GLY A CA 1
ATOM 1998 C C . GLY A 1 268 ? -12.023 15.141 4.348 1 94.62 268 GLY A C 1
ATOM 1999 O O . GLY A 1 268 ? -11.797 15.453 3.174 1 94.62 268 GLY A O 1
ATOM 2000 N N . GLY A 1 269 ? -11.578 15.742 5.355 1 91.94 269 GLY A N 1
ATOM 2001 C CA . GLY A 1 269 ? -10.82 16.969 5.195 1 91.94 269 GLY A CA 1
ATOM 2002 C C . GLY A 1 269 ? -9.344 16.734 4.965 1 91.94 269 GLY A C 1
ATOM 2003 O O . GLY A 1 269 ? -8.594 17.672 4.688 1 91.94 269 GLY A O 1
ATOM 2004 N N . CYS A 1 270 ? -8.891 15.5 4.996 1 93.19 270 CYS A N 1
ATOM 2005 C CA . CYS A 1 270 ? -7.453 15.273 4.93 1 93.19 270 CYS A CA 1
ATOM 2006 C C . CYS A 1 270 ? -7.066 14.578 3.631 1 93.19 270 CYS A C 1
ATOM 2008 O O . CYS A 1 270 ? -6.305 15.125 2.832 1 93.19 270 CYS A O 1
ATOM 2010 N N . LEU A 1 271 ? -7.645 13.43 3.256 1 96.38 271 LEU A N 1
ATOM 2011 C CA . LEU A 1 271 ? -7.121 12.617 2.164 1 96.38 271 LEU A CA 1
ATOM 2012 C C . LEU A 1 271 ? -7.32 13.312 0.823 1 96.38 271 LEU A C 1
ATOM 2014 O O . LEU A 1 271 ? -6.355 13.531 0.083 1 96.38 271 LEU A O 1
ATOM 2018 N N . PRO A 1 272 ? -8.57 13.812 0.5 1 96.44 272 PRO A N 1
ATOM 2019 C CA . PRO A 1 272 ? -8.766 14.406 -0.824 1 96.44 272 PRO A CA 1
ATOM 2020 C C . PRO A 1 272 ? -7.898 15.648 -1.046 1 96.44 272 PRO A C 1
ATOM 2022 O O . PRO A 1 272 ? -7.188 15.734 -2.051 1 96.44 272 PRO A O 1
ATOM 2025 N N . LYS A 1 273 ? -7.93 16.547 -0.098 1 95.81 273 LYS A N 1
ATOM 2026 C CA . LYS A 1 273 ? -7.195 17.797 -0.301 1 95.81 273 LYS A CA 1
ATOM 2027 C C . LYS A 1 273 ? -5.688 17.547 -0.299 1 95.81 273 LYS A C 1
ATOM 2029 O O . LYS A 1 273 ? -4.945 18.203 -1.032 1 95.81 273 LYS A O 1
ATOM 2034 N N . ASP A 1 274 ? -5.18 16.625 0.537 1 96.44 274 ASP A N 1
ATOM 2035 C CA . ASP A 1 274 ? -3.742 16.406 0.656 1 96.44 274 ASP A CA 1
ATOM 2036 C C . ASP A 1 274 ? -3.182 15.742 -0.596 1 96.44 274 ASP A C 1
ATOM 2038 O O . ASP A 1 274 ? -2.061 16.031 -1.015 1 96.44 274 ASP A O 1
ATOM 2042 N N . ILE A 1 275 ? -3.926 14.75 -1.185 1 97.12 275 ILE A N 1
ATOM 2043 C CA . ILE A 1 275 ? -3.473 14.102 -2.41 1 97.12 275 ILE A CA 1
ATOM 2044 C C . ILE A 1 275 ? -3.422 15.117 -3.547 1 97.12 275 ILE A C 1
ATOM 2046 O O . ILE A 1 275 ? -2.477 15.133 -4.336 1 97.12 275 ILE A O 1
ATOM 2050 N N . ARG A 1 276 ? -4.406 15.984 -3.588 1 97.38 276 ARG A N 1
ATOM 2051 C CA . ARG A 1 276 ? -4.457 17 -4.645 1 97.38 276 ARG A CA 1
ATOM 2052 C C . ARG A 1 276 ? -3.377 18.047 -4.445 1 97.38 276 ARG A C 1
ATOM 2054 O O . ARG A 1 276 ? -2.752 18.5 -5.41 1 97.38 276 ARG A O 1
ATOM 2061 N N . ALA A 1 277 ? -3.168 18.453 -3.213 1 97.62 277 ALA A N 1
ATOM 2062 C CA . ALA A 1 277 ? -2.105 19.406 -2.91 1 97.62 277 ALA A CA 1
ATOM 2063 C C . ALA A 1 277 ? -0.735 18.828 -3.252 1 97.62 277 ALA A C 1
ATOM 2065 O O . ALA A 1 277 ? 0.119 19.531 -3.803 1 97.62 277 ALA A O 1
ATOM 2066 N N . LEU A 1 278 ? -0.496 17.562 -2.877 1 98.5 278 LEU A N 1
ATOM 2067 C CA . LEU A 1 278 ? 0.779 16.938 -3.195 1 98.5 278 LEU A CA 1
ATOM 2068 C C . LEU A 1 278 ? 0.95 16.781 -4.703 1 98.5 278 LEU A C 1
ATOM 2070 O O . LEU A 1 278 ? 2.057 16.938 -5.227 1 98.5 278 LEU A O 1
ATOM 2074 N N . ARG A 1 279 ? -0.125 16.422 -5.391 1 98.19 279 ARG A N 1
ATOM 2075 C CA . ARG A 1 279 ? -0.081 16.328 -6.848 1 98.19 279 ARG A CA 1
ATOM 2076 C C . ARG A 1 279 ? 0.353 17.656 -7.465 1 98.19 279 ARG A C 1
ATOM 2078 O O . ARG A 1 279 ? 1.232 17.688 -8.328 1 98.19 279 ARG A O 1
ATOM 2085 N N . ALA A 1 280 ? -0.272 18.734 -7.008 1 97.75 280 ALA A N 1
ATOM 2086 C CA . ALA A 1 280 ? 0.077 20.062 -7.5 1 97.75 280 ALA A CA 1
ATOM 2087 C C . ALA A 1 280 ? 1.539 20.375 -7.215 1 97.75 280 ALA A C 1
ATOM 2089 O O . ALA A 1 280 ? 2.25 20.906 -8.078 1 97.75 280 ALA A O 1
ATOM 2090 N N . SER A 1 281 ? 1.946 20.109 -5.988 1 97.94 281 SER A N 1
ATOM 2091 C CA . SER A 1 281 ? 3.334 20.328 -5.598 1 97.94 281 SER A CA 1
ATOM 2092 C C . SER A 1 281 ? 4.289 19.5 -6.453 1 97.94 281 SER A C 1
ATOM 2094 O O . SER A 1 281 ? 5.332 20 -6.883 1 97.94 281 SER A O 1
ATOM 2096 N N . ALA A 1 282 ? 3.975 18.234 -6.676 1 98.56 282 ALA A N 1
ATOM 2097 C CA . ALA A 1 282 ? 4.789 17.359 -7.512 1 98.56 282 ALA A CA 1
ATOM 2098 C C . ALA A 1 282 ? 4.934 17.922 -8.922 1 98.56 282 ALA A C 1
ATOM 2100 O O . ALA A 1 282 ? 6.023 17.906 -9.5 1 98.56 282 ALA A O 1
ATOM 2101 N N . THR A 1 283 ? 3.842 18.406 -9.453 1 97.88 283 THR A N 1
ATOM 2102 C CA . THR A 1 283 ? 3.873 19.016 -10.773 1 97.88 283 THR A CA 1
ATOM 2103 C C . THR A 1 283 ? 4.809 20.219 -10.789 1 97.88 283 THR A C 1
ATOM 2105 O O . THR A 1 283 ? 5.637 20.359 -11.688 1 97.88 283 THR A O 1
ATOM 2108 N N . THR A 1 284 ? 4.703 21.047 -9.789 1 97.06 284 THR A N 1
ATOM 2109 C CA . THR A 1 284 ? 5.508 22.266 -9.672 1 97.06 284 THR A CA 1
ATOM 2110 C C . THR A 1 284 ? 6.992 21.922 -9.594 1 97.06 284 THR A C 1
ATOM 2112 O O . THR A 1 284 ? 7.832 22.641 -10.148 1 97.06 284 THR A O 1
ATOM 2115 N N . HIS A 1 285 ? 7.328 20.812 -8.961 1 97.88 285 HIS A N 1
ATOM 2116 C CA . HIS A 1 285 ? 8.727 20.453 -8.719 1 97.88 285 HIS A CA 1
ATOM 2117 C C . HIS A 1 285 ? 9.234 19.484 -9.766 1 97.88 285 HIS A C 1
ATOM 2119 O O . HIS A 1 285 ? 10.359 18.984 -9.672 1 97.88 285 HIS A O 1
ATOM 2125 N N . GLY A 1 286 ? 8.438 19.062 -10.672 1 97.56 286 GLY A N 1
ATOM 2126 C CA . GLY A 1 286 ? 8.859 18.234 -11.789 1 97.56 286 GLY A CA 1
ATOM 2127 C C . GLY A 1 286 ? 8.852 16.75 -11.469 1 97.56 286 GLY A C 1
ATOM 2128 O O . GLY A 1 286 ? 9.461 15.953 -12.18 1 97.56 286 GLY A O 1
ATOM 2129 N N . ALA A 1 287 ? 8.266 16.391 -10.375 1 97.94 287 ALA A N 1
ATOM 2130 C CA . ALA A 1 287 ? 8.078 14.977 -10.047 1 97.94 287 ALA A CA 1
ATOM 2131 C C . ALA A 1 287 ? 6.844 14.414 -10.742 1 97.94 287 ALA A C 1
ATOM 2133 O O . ALA A 1 287 ? 5.859 14.062 -10.086 1 97.94 287 ALA A O 1
ATOM 2134 N N . GLN A 1 288 ? 6.953 14.164 -12.016 1 97.56 288 GLN A N 1
ATOM 2135 C CA . GLN A 1 288 ? 5.816 13.906 -12.891 1 97.56 288 GLN A CA 1
ATOM 2136 C C . GLN A 1 288 ? 5.184 12.547 -12.602 1 97.56 288 GLN A C 1
ATOM 2138 O O . GLN A 1 288 ? 3.959 12.414 -12.594 1 97.56 288 GLN A O 1
ATOM 2143 N N . THR A 1 289 ? 5.992 11.547 -12.352 1 97.81 289 THR A N 1
ATOM 2144 C CA . THR A 1 289 ? 5.445 10.219 -12.109 1 97.81 289 THR A CA 1
ATOM 2145 C C . THR A 1 289 ? 4.605 10.195 -10.844 1 97.81 289 THR A C 1
ATOM 2147 O O . THR A 1 289 ? 3.59 9.5 -10.773 1 97.81 289 THR A O 1
ATOM 2150 N N . LEU A 1 290 ? 5.02 10.977 -9.836 1 98.62 290 LEU A N 1
ATOM 2151 C CA . LEU A 1 290 ? 4.23 11.078 -8.617 1 98.62 290 LEU A CA 1
ATOM 2152 C C . LEU A 1 290 ? 2.9 11.773 -8.891 1 98.62 290 LEU A C 1
ATOM 2154 O O . LEU A 1 290 ? 1.849 11.312 -8.438 1 98.62 290 LEU A O 1
ATOM 2158 N N . ALA A 1 291 ? 2.951 12.883 -9.633 1 98.56 291 ALA A N 1
ATOM 2159 C CA . ALA A 1 291 ? 1.739 13.625 -9.969 1 98.56 291 ALA A CA 1
ATOM 2160 C C . ALA A 1 291 ? 0.737 12.734 -10.703 1 98.56 291 ALA A C 1
ATOM 2162 O O . ALA A 1 291 ? -0.451 12.727 -10.367 1 98.56 291 ALA A O 1
ATOM 2163 N N . GLU A 1 292 ? 1.217 11.93 -11.633 1 98.62 292 GLU A N 1
ATOM 2164 C CA . GLU A 1 292 ? 0.359 11.062 -12.438 1 98.62 292 GLU A CA 1
ATOM 2165 C C . GLU A 1 292 ? -0.233 9.938 -11.594 1 98.62 292 GLU A C 1
ATOM 2167 O O . GLU A 1 292 ? -1.396 9.57 -11.766 1 98.62 292 GLU A O 1
ATOM 2172 N N . LEU A 1 293 ? 0.585 9.391 -10.734 1 98.81 293 LEU A N 1
ATOM 2173 C CA . LEU A 1 293 ? 0.089 8.344 -9.844 1 98.81 293 LEU A CA 1
ATOM 2174 C C . LEU A 1 293 ? -1.046 8.875 -8.969 1 98.81 293 LEU A C 1
ATOM 2176 O O . LEU A 1 293 ? -2.084 8.219 -8.828 1 98.81 293 LEU A O 1
ATOM 2180 N N . LEU A 1 294 ? -0.885 10.047 -8.359 1 98.75 294 LEU A N 1
ATOM 2181 C CA . LEU A 1 294 ? -1.879 10.617 -7.461 1 98.75 294 LEU A CA 1
ATOM 2182 C C . LEU A 1 294 ? -3.146 11 -8.219 1 98.75 294 LEU A C 1
ATOM 2184 O O . LEU A 1 294 ? -4.25 10.914 -7.68 1 98.75 294 LEU A O 1
ATOM 2188 N N . GLU A 1 295 ? -2.986 11.398 -9.477 1 98.25 295 GLU A N 1
ATOM 2189 C CA . GLU A 1 295 ? -4.152 11.633 -10.32 1 98.25 295 GLU A CA 1
ATOM 2190 C C . GLU A 1 295 ? -4.98 10.367 -10.492 1 98.25 295 GLU A C 1
ATOM 2192 O O . GLU A 1 295 ? -6.211 10.406 -10.445 1 98.25 295 GLU A O 1
ATOM 2197 N N . GLN A 1 296 ? -4.316 9.258 -10.758 1 98.56 296 GLN A N 1
ATOM 2198 C CA . GLN A 1 296 ? -5.008 7.984 -10.914 1 98.56 296 GLN A CA 1
ATOM 2199 C C . GLN A 1 296 ? -5.715 7.582 -9.625 1 98.56 296 GLN A C 1
ATOM 2201 O O . GLN A 1 296 ? -6.82 7.035 -9.664 1 98.56 296 GLN A O 1
ATOM 2206 N N . VAL A 1 297 ? -5.07 7.809 -8.461 1 98.75 297 VAL A N 1
ATOM 2207 C CA . VAL A 1 297 ? -5.641 7.508 -7.156 1 98.75 297 VAL A CA 1
ATOM 2208 C C . VAL A 1 297 ? -6.941 8.289 -6.969 1 98.75 297 VAL A C 1
ATOM 2210 O O . VAL A 1 297 ? -7.961 7.723 -6.574 1 98.75 297 VAL A O 1
ATOM 2213 N N . ASP A 1 298 ? -6.887 9.555 -7.273 1 97.88 298 ASP A N 1
ATOM 2214 C CA . ASP A 1 298 ? -8.055 10.422 -7.152 1 97.88 298 ASP A CA 1
ATOM 2215 C C . ASP A 1 298 ? -9.164 9.984 -8.109 1 97.88 298 ASP A C 1
ATOM 2217 O O . ASP A 1 298 ? -10.336 9.969 -7.746 1 97.88 298 ASP A O 1
ATOM 2221 N N . THR A 1 299 ? -8.805 9.57 -9.336 1 98.31 299 THR A N 1
ATOM 2222 C CA . THR A 1 299 ? -9.75 9.141 -10.352 1 98.31 299 THR A CA 1
ATOM 2223 C C . THR A 1 299 ? -10.484 7.879 -9.914 1 98.31 299 THR A C 1
ATOM 2225 O O . THR A 1 299 ? -11.703 7.777 -10.07 1 98.31 299 THR A O 1
ATOM 2228 N N . ILE A 1 300 ? -9.781 6.949 -9.375 1 98.69 300 ILE A N 1
ATOM 2229 C CA . ILE A 1 300 ? -10.383 5.707 -8.898 1 98.69 300 ILE A CA 1
ATOM 2230 C C . ILE A 1 300 ? -11.391 6.012 -7.793 1 98.69 300 ILE A C 1
ATOM 2232 O O . ILE A 1 300 ? -12.469 5.414 -7.746 1 98.69 300 ILE A O 1
ATOM 2236 N N . ASN A 1 301 ? -11.031 6.926 -6.887 1 98.38 301 ASN A N 1
ATOM 2237 C CA . ASN A 1 301 ? -11.922 7.305 -5.797 1 98.38 301 ASN A CA 1
ATOM 2238 C C . ASN A 1 301 ? -13.227 7.898 -6.32 1 98.38 301 ASN A C 1
ATOM 2240 O O . ASN A 1 301 ? -14.305 7.531 -5.859 1 98.38 301 ASN A O 1
ATOM 2244 N N . GLN A 1 302 ? -13.148 8.75 -7.273 1 97.69 302 GLN A N 1
ATOM 2245 C CA . GLN A 1 302 ? -14.336 9.367 -7.867 1 97.69 302 GLN A CA 1
ATOM 2246 C C . GLN A 1 302 ? -15.18 8.336 -8.609 1 97.69 302 GLN A C 1
ATOM 2248 O O . GLN A 1 302 ? -16.406 8.391 -8.57 1 97.69 302 GLN A O 1
ATOM 2253 N N . ASP A 1 303 ? -14.508 7.426 -9.234 1 97.88 303 ASP A N 1
ATOM 2254 C CA . ASP A 1 303 ? -15.188 6.371 -9.984 1 97.88 303 ASP A CA 1
ATOM 2255 C C . ASP A 1 303 ? -16.078 5.527 -9.07 1 97.88 303 ASP A C 1
ATOM 2257 O O . ASP A 1 303 ? -17.125 5.039 -9.492 1 97.88 303 ASP A O 1
ATOM 2261 N N . GLN A 1 304 ? -15.68 5.352 -7.867 1 98.31 304 GLN A N 1
ATOM 2262 C CA . GLN A 1 304 ? -16.469 4.562 -6.926 1 98.31 304 GLN A CA 1
ATOM 2263 C C . GLN A 1 304 ? -17.797 5.246 -6.602 1 98.31 304 GLN A C 1
ATOM 2265 O O . GLN A 1 304 ? -18.828 4.586 -6.465 1 98.31 304 GLN A O 1
ATOM 2270 N N . ARG A 1 305 ? -17.766 6.562 -6.461 1 98.31 305 ARG A N 1
ATOM 2271 C CA . ARG A 1 305 ? -19 7.312 -6.254 1 98.31 305 ARG A CA 1
ATOM 2272 C C . ARG A 1 305 ? -19.922 7.195 -7.465 1 98.31 305 ARG A C 1
ATOM 2274 O O . ARG A 1 305 ? -21.125 6.973 -7.316 1 98.31 305 ARG A O 1
ATOM 2281 N N . ASP A 1 306 ? -19.281 7.273 -8.648 1 98.25 306 ASP A N 1
ATOM 2282 C CA . ASP A 1 306 ? -20.031 7.062 -9.883 1 98.25 306 ASP A CA 1
ATOM 2283 C C . ASP A 1 306 ? -20.703 5.688 -9.891 1 98.25 306 ASP A C 1
ATOM 2285 O O . ASP A 1 306 ? -21.875 5.562 -10.258 1 98.25 306 ASP A O 1
ATOM 2289 N N . HIS A 1 307 ? -19.953 4.766 -9.461 1 98.25 307 HIS A N 1
ATOM 2290 C CA . HIS A 1 307 ? -20.406 3.381 -9.484 1 98.25 307 HIS A CA 1
ATOM 2291 C C . HIS A 1 307 ? -21.625 3.189 -8.586 1 98.25 307 HIS A C 1
ATOM 2293 O O . HIS A 1 307 ? -22.594 2.527 -8.977 1 98.25 307 HIS A O 1
ATOM 2299 N N . VAL A 1 308 ? -21.625 3.736 -7.414 1 98.62 308 VAL A N 1
ATOM 2300 C CA . VAL A 1 308 ? -22.734 3.605 -6.48 1 98.62 308 VAL A CA 1
ATOM 2301 C C . VAL A 1 308 ? -23.969 4.297 -7.047 1 98.62 308 VAL A C 1
ATOM 2303 O O . VAL A 1 308 ? -25.078 3.768 -6.961 1 98.62 308 VAL A O 1
ATOM 2306 N N . VAL A 1 309 ? -23.797 5.477 -7.645 1 98.38 309 VAL A N 1
ATOM 2307 C CA . VAL A 1 309 ? -24.906 6.195 -8.258 1 98.38 309 VAL A CA 1
ATOM 2308 C C . VAL A 1 309 ? -25.5 5.363 -9.398 1 98.38 309 VAL A C 1
ATOM 2310 O O . VAL A 1 309 ? -26.719 5.191 -9.477 1 98.38 309 VAL A O 1
ATOM 2313 N N . ASP A 1 310 ? -24.609 4.844 -10.234 1 97.62 310 ASP A N 1
ATOM 2314 C CA . ASP A 1 310 ? -25.062 4.043 -11.375 1 97.62 310 ASP A CA 1
ATOM 2315 C C . ASP A 1 310 ? -25.844 2.812 -10.906 1 97.62 310 ASP A C 1
ATOM 2317 O O . ASP A 1 310 ? -26.875 2.475 -11.477 1 97.62 310 ASP A O 1
ATOM 2321 N N . LEU A 1 311 ? -25.344 2.172 -9.906 1 97.69 311 LEU A N 1
ATOM 2322 C CA . LEU A 1 311 ? -26 0.993 -9.352 1 97.69 311 LEU A CA 1
ATOM 2323 C C . LEU A 1 311 ? -27.359 1.349 -8.789 1 97.69 311 LEU A C 1
ATOM 2325 O O . LEU A 1 311 ? -28.328 0.606 -8.977 1 97.69 311 LEU A O 1
ATOM 2329 N N . ALA A 1 312 ? -27.422 2.455 -8.102 1 98.31 312 ALA A N 1
ATOM 2330 C CA . ALA A 1 312 ? -28.688 2.92 -7.547 1 98.31 312 ALA A CA 1
ATOM 2331 C C . ALA A 1 312 ? -29.719 3.172 -8.648 1 98.31 312 ALA A C 1
ATOM 2333 O O . ALA A 1 312 ? -30.875 2.736 -8.547 1 98.31 312 ALA A O 1
ATOM 2334 N N . LEU A 1 313 ? -29.297 3.854 -9.664 1 97.5 313 LEU A N 1
ATOM 2335 C CA . LEU A 1 313 ? -30.203 4.188 -10.766 1 97.5 313 LEU A CA 1
ATOM 2336 C C . LEU A 1 313 ? -30.672 2.928 -11.484 1 97.5 313 LEU A C 1
ATOM 2338 O O . LEU A 1 313 ? -31.828 2.842 -11.898 1 97.5 313 LEU A O 1
ATOM 2342 N N . GLU A 1 314 ? -29.766 1.993 -11.609 1 96.62 314 GLU A N 1
ATOM 2343 C CA . GLU A 1 314 ? -30.141 0.713 -12.211 1 96.62 314 GLU A CA 1
ATOM 2344 C C . GLU A 1 314 ? -31.219 0.009 -11.398 1 96.62 314 GLU A C 1
ATOM 2346 O O . GLU A 1 314 ? -32.188 -0.511 -11.953 1 96.62 314 GLU A O 1
ATOM 2351 N N . LEU A 1 315 ? -31.078 0.019 -10.109 1 96.88 315 LEU A N 1
ATOM 2352 C CA . LEU A 1 315 ? -31.984 -0.688 -9.211 1 96.88 315 LEU A CA 1
ATOM 2353 C C . LEU A 1 315 ? -33.344 0.013 -9.148 1 96.88 315 LEU A C 1
ATOM 2355 O O . LEU A 1 315 ? -34.375 -0.634 -8.945 1 96.88 315 LEU A O 1
ATOM 2359 N N . LEU A 1 316 ? -33.312 1.333 -9.359 1 95.56 316 LEU A N 1
ATOM 2360 C CA . LEU A 1 316 ? -34.531 2.111 -9.336 1 95.56 316 LEU A CA 1
ATOM 2361 C C . LEU A 1 316 ? -35.281 2.008 -10.672 1 95.56 316 LEU A C 1
ATOM 2363 O O . LEU A 1 316 ? -36.469 2.23 -10.742 1 95.56 316 LEU A O 1
ATOM 2367 N N . GLY A 1 317 ? -34.531 1.626 -11.766 1 85.56 317 GLY A N 1
ATOM 2368 C CA . GLY A 1 317 ? -35.125 1.441 -13.078 1 85.56 317 GLY A CA 1
ATOM 2369 C C . GLY A 1 317 ? -35.469 2.748 -13.758 1 85.56 317 GLY A C 1
ATOM 2370 O O . GLY A 1 317 ? -34.688 3.684 -13.773 1 85.56 317 GLY A O 1
ATOM 2371 N N . SER A 1 318 ? -36.562 2.729 -14.586 1 71.38 318 SER A N 1
ATOM 2372 C CA . SER A 1 318 ? -37 3.865 -15.391 1 71.38 318 SER A CA 1
ATOM 2373 C C . SER A 1 318 ? -37.625 4.945 -14.523 1 71.38 318 SER A C 1
ATOM 2375 O O . SER A 1 318 ? -38 6.004 -15.023 1 71.38 318 SER A O 1
ATOM 2377 N N . GLY A 1 319 ? -37.406 4.879 -13.242 1 73.5 319 GLY A N 1
ATOM 2378 C CA . GLY A 1 319 ? -38.25 5.766 -12.453 1 73.5 319 GLY A CA 1
ATOM 2379 C C . GLY A 1 319 ? -37.5 6.422 -11.305 1 73.5 319 GLY A C 1
ATOM 2380 O O . GLY A 1 319 ? -37.875 6.277 -10.141 1 73.5 319 GLY A O 1
ATOM 2381 N N . PRO A 1 320 ? -36.438 7.031 -11.539 1 82 320 PRO A N 1
ATOM 2382 C CA . PRO A 1 320 ? -35.781 7.68 -10.391 1 82 320 PRO A CA 1
ATOM 2383 C C . PRO A 1 320 ? -36.562 8.898 -9.898 1 82 320 PRO A C 1
ATOM 2385 O O . PRO A 1 320 ? -36.375 9.336 -8.758 1 82 320 PRO A O 1
ATOM 2388 N N . SER A 1 321 ? -37.438 9.25 -10.797 1 89.38 321 SER A N 1
ATOM 2389 C CA . SER A 1 321 ? -38.188 10.445 -10.398 1 89.38 321 SER A CA 1
ATOM 2390 C C . SER A 1 321 ? -39.125 10.156 -9.242 1 89.38 321 SER A C 1
ATOM 2392 O O . SER A 1 321 ? -39.969 9.25 -9.328 1 89.38 321 SER A O 1
ATOM 2394 N N . GLN A 1 322 ? -38.906 10.789 -8.164 1 90.88 322 GLN A N 1
ATOM 2395 C CA . GLN A 1 322 ? -39.719 10.781 -6.949 1 90.88 322 GLN A CA 1
ATOM 2396 C C . GLN A 1 322 ? -39.562 9.469 -6.188 1 90.88 322 GLN A C 1
ATOM 2398 O O . GLN A 1 322 ? -40.281 9.211 -5.219 1 90.88 322 GLN A O 1
ATOM 2403 N N . ALA A 1 323 ? -38.625 8.641 -6.699 1 96.62 323 ALA A N 1
ATOM 2404 C CA . ALA A 1 323 ? -38.344 7.414 -5.957 1 96.62 323 ALA A CA 1
ATOM 2405 C C . ALA A 1 323 ? -37.812 7.723 -4.555 1 96.62 323 ALA A C 1
ATOM 2407 O O . ALA A 1 323 ? -37.031 8.641 -4.371 1 96.62 323 ALA A O 1
ATOM 2408 N N . ALA A 1 324 ? -38.344 6.965 -3.572 1 97.94 324 ALA A N 1
ATOM 2409 C CA . ALA A 1 324 ? -37.938 7.18 -2.188 1 97.94 324 ALA A CA 1
ATOM 2410 C C . ALA A 1 324 ? -36.625 6.457 -1.887 1 97.94 324 ALA A C 1
ATOM 2412 O O . ALA A 1 324 ? -36.562 5.227 -1.809 1 97.94 324 ALA A O 1
ATOM 2413 N N . VAL A 1 325 ? -35.562 7.203 -1.723 1 98.62 325 VAL A N 1
ATOM 2414 C CA . VAL A 1 325 ? -34.25 6.645 -1.428 1 98.62 325 VAL A CA 1
ATOM 2415 C C . VAL A 1 325 ? -33.812 7.051 -0.021 1 98.62 325 VAL A C 1
ATOM 2417 O O . VAL A 1 325 ? -33.906 8.219 0.357 1 98.62 325 VAL A O 1
ATOM 2420 N N . THR A 1 326 ? -33.375 6.086 0.78 1 98.88 326 THR A N 1
ATOM 2421 C CA . THR A 1 326 ? -32.812 6.371 2.104 1 98.88 326 THR A CA 1
ATOM 2422 C C . THR A 1 326 ? -31.297 6.25 2.105 1 98.88 326 THR A C 1
ATOM 2424 O O . THR A 1 326 ? -30.75 5.25 1.639 1 98.88 326 THR A O 1
ATOM 2427 N N . MET A 1 327 ? -30.625 7.281 2.58 1 98.75 327 MET A N 1
ATOM 2428 C CA . MET A 1 327 ? -29.188 7.273 2.826 1 98.75 327 MET A CA 1
ATOM 2429 C C . MET A 1 327 ? -28.891 7.074 4.309 1 98.75 327 MET A C 1
ATOM 2431 O O . MET A 1 327 ? -29.266 7.902 5.141 1 98.75 327 MET A O 1
ATOM 2435 N N . LEU A 1 328 ? -28.266 5.953 4.629 1 98.88 328 LEU A N 1
ATOM 2436 C CA . LEU A 1 328 ? -27.75 5.758 5.98 1 98.88 328 LEU A CA 1
ATOM 2437 C C . LEU A 1 328 ? -26.312 6.246 6.086 1 98.88 328 LEU A C 1
ATOM 2439 O O . LEU A 1 328 ? -25.391 5.559 5.656 1 98.88 328 LEU A O 1
ATOM 2443 N N . GLY A 1 329 ? -26.141 7.391 6.688 1 98.62 329 GLY A N 1
ATOM 2444 C CA . GLY A 1 329 ? -24.828 8.016 6.801 1 98.62 329 GLY A CA 1
ATOM 2445 C C . GLY A 1 329 ? -24.719 9.32 6.027 1 98.62 329 GLY A C 1
ATOM 2446 O O . GLY A 1 329 ? -25.266 9.438 4.926 1 98.62 329 GLY A O 1
ATOM 2447 N N . ALA A 1 330 ? -24.062 10.352 6.582 1 98.5 330 ALA A N 1
ATOM 2448 C CA . ALA A 1 330 ? -23.766 11.633 5.949 1 98.5 330 ALA A CA 1
ATOM 2449 C C . ALA A 1 330 ? -22.297 12.008 6.125 1 98.5 330 ALA A C 1
ATOM 2451 O O . ALA A 1 330 ? -21.641 12.469 5.18 1 98.5 330 ALA A O 1
ATOM 2452 N N . ALA A 1 331 ? -21.781 11.844 7.406 1 97.81 331 ALA A N 1
ATOM 2453 C CA . ALA A 1 331 ? -20.359 12.086 7.668 1 97.81 331 ALA A CA 1
ATOM 2454 C C . ALA A 1 331 ? -19.484 11.148 6.84 1 97.81 331 ALA A C 1
ATOM 2456 O O . ALA A 1 331 ? -19.922 10.07 6.441 1 97.81 331 ALA A O 1
ATOM 2457 N N . PHE A 1 332 ? -18.234 11.562 6.566 1 97.19 332 PHE A N 1
ATOM 2458 C CA . PHE A 1 332 ? -17.406 10.797 5.645 1 97.19 332 PHE A CA 1
ATOM 2459 C C . PHE A 1 332 ? -16.922 9.5 6.289 1 97.19 332 PHE A C 1
ATOM 2461 O O . PHE A 1 332 ? -16.484 8.578 5.598 1 97.19 332 PHE A O 1
ATOM 2468 N N . LYS A 1 333 ? -17.031 9.414 7.609 1 96.75 333 LYS A N 1
ATOM 2469 C CA . LYS A 1 333 ? -16.672 8.227 8.383 1 96.75 333 LYS A CA 1
ATOM 2470 C C . LYS A 1 333 ? -17.438 8.172 9.703 1 96.75 333 LYS A C 1
ATOM 2472 O O . LYS A 1 333 ? -18 9.18 10.141 1 96.75 333 LYS A O 1
ATOM 2477 N N . PRO A 1 334 ? -17.453 6.953 10.336 1 96.94 334 PRO A N 1
ATOM 2478 C CA . PRO A 1 334 ? -18.078 6.883 11.656 1 96.94 334 PRO A CA 1
ATOM 2479 C C . PRO A 1 334 ? -17.281 7.625 12.734 1 96.94 334 PRO A C 1
ATOM 2481 O O . PRO A 1 334 ? -16.094 7.891 12.547 1 96.94 334 PRO A O 1
ATOM 2484 N N . ASN A 1 335 ? -17.969 8.102 13.789 1 95.69 335 ASN A N 1
ATOM 2485 C CA . ASN A 1 335 ? -17.406 8.758 14.961 1 95.69 335 ASN A CA 1
ATOM 2486 C C . ASN A 1 335 ? -16.844 10.133 14.609 1 95.69 335 ASN A C 1
ATOM 2488 O O . ASN A 1 335 ? -15.844 10.57 15.195 1 95.69 335 ASN A O 1
ATOM 2492 N N . SER A 1 336 ? -17.438 10.711 13.586 1 95.62 336 SER A N 1
ATOM 2493 C CA . SER A 1 336 ? -17.156 12.086 13.188 1 95.62 336 SER A CA 1
ATOM 2494 C C . SER A 1 336 ? -18.406 12.758 12.625 1 95.62 336 SER A C 1
ATOM 2496 O O . SER A 1 336 ? -19.328 12.086 12.164 1 95.62 336 SER A O 1
ATOM 2498 N N . ASP A 1 337 ? -18.484 14.016 12.766 1 96.31 337 ASP A N 1
ATOM 2499 C CA . ASP A 1 337 ? -19.578 14.758 12.156 1 96.31 337 ASP A CA 1
ATOM 2500 C C . ASP A 1 337 ? -19.094 15.547 10.938 1 96.31 337 ASP A C 1
ATOM 2502 O O . ASP A 1 337 ? -19.797 16.438 10.461 1 96.31 337 ASP A O 1
ATOM 2506 N N . ASP A 1 338 ? -17.891 15.234 10.5 1 95.44 338 ASP A N 1
ATOM 2507 C CA . ASP A 1 338 ? -17.25 15.969 9.406 1 95.44 338 ASP A CA 1
ATOM 2508 C C . ASP A 1 338 ? -17.891 15.625 8.062 1 95.44 338 ASP A C 1
ATOM 2510 O O . ASP A 1 338 ? -17.922 14.461 7.664 1 95.44 338 ASP A O 1
ATOM 2514 N N . LEU A 1 339 ? -18.375 16.672 7.371 1 97 339 LEU A N 1
ATOM 2515 C CA . LEU A 1 339 ? -19.094 16.484 6.113 1 97 339 LEU A CA 1
ATOM 2516 C C . LEU A 1 339 ? -18.203 16.828 4.926 1 97 339 LEU A C 1
ATOM 2518 O O . LEU A 1 339 ? -18.609 16.688 3.771 1 97 339 LEU A O 1
ATOM 2522 N N . ARG A 1 340 ? -17.016 17.328 5.195 1 94 340 ARG A N 1
ATOM 2523 C CA . ARG A 1 340 ? -16.141 17.766 4.113 1 94 340 ARG A CA 1
ATOM 2524 C C . ARG A 1 340 ? -15.828 16.609 3.162 1 94 340 ARG A C 1
ATOM 2526 O O . ARG A 1 340 ? -15.406 15.539 3.596 1 94 340 ARG A O 1
ATOM 2533 N N . ASP A 1 341 ? -16.031 16.734 1.862 1 96.25 341 ASP A N 1
ATOM 2534 C CA . ASP A 1 341 ? -15.812 15.773 0.781 1 96.25 341 ASP A CA 1
ATOM 2535 C C . ASP A 1 341 ? -16.453 14.422 1.102 1 96.25 341 ASP A C 1
ATOM 2537 O O . ASP A 1 341 ? -15.852 13.375 0.857 1 96.25 341 ASP A O 1
ATOM 2541 N N . SER A 1 342 ? -17.625 14.445 1.686 1 97.88 342 SER A N 1
ATOM 2542 C CA . SER A 1 342 ? -18.312 13.227 2.07 1 97.88 342 SER A CA 1
ATOM 2543 C C . SER A 1 342 ? -18.812 12.461 0.845 1 97.88 342 SER A C 1
ATOM 2545 O O . SER A 1 342 ? -19.625 12.984 0.07 1 97.88 342 SER A O 1
ATOM 2547 N N . PRO A 1 343 ? -18.375 11.148 0.695 1 98.31 343 PRO A N 1
ATOM 2548 C CA . PRO A 1 343 ? -18.938 10.352 -0.4 1 98.31 343 PRO A CA 1
ATOM 2549 C C . PRO A 1 343 ? -20.438 10.141 -0.276 1 98.31 343 PRO A C 1
ATOM 2551 O O . PRO A 1 343 ? -21.156 10.148 -1.282 1 98.31 343 PRO A O 1
ATOM 2554 N N . ALA A 1 344 ? -20.938 10.023 0.947 1 98.38 344 ALA A N 1
ATOM 2555 C CA . ALA A 1 344 ? -22.359 9.812 1.209 1 98.38 344 ALA A CA 1
ATOM 2556 C C . ALA A 1 344 ? -23.188 10.977 0.682 1 98.38 344 ALA A C 1
ATOM 2558 O O . ALA A 1 344 ? -24.188 10.773 -0.017 1 98.38 344 ALA A O 1
ATOM 2559 N N . LEU A 1 345 ? -22.766 12.156 0.979 1 98.44 345 LEU A N 1
ATOM 2560 C CA . LEU A 1 345 ? -23.516 13.344 0.586 1 98.44 345 LEU A CA 1
ATOM 2561 C C . LEU A 1 345 ? -23.453 13.555 -0.922 1 98.44 345 LEU A C 1
ATOM 2563 O O . LEU A 1 345 ? -24.422 13.992 -1.538 1 98.44 345 LEU A O 1
ATOM 2567 N N . GLU A 1 346 ? -22.281 13.273 -1.492 1 98.19 346 GLU A N 1
ATOM 2568 C CA . GLU A 1 346 ? -22.156 13.414 -2.941 1 98.19 346 GLU A CA 1
ATOM 2569 C C . GLU A 1 346 ? -23.125 12.469 -3.664 1 98.19 346 GLU A C 1
ATOM 2571 O O . GLU A 1 346 ? -23.797 12.867 -4.609 1 98.19 346 GLU A O 1
ATOM 2576 N N . VAL A 1 347 ? -23.156 11.227 -3.256 1 98.62 347 VAL A N 1
ATOM 2577 C CA . VAL A 1 347 ? -24.062 10.242 -3.846 1 98.62 347 VAL A CA 1
ATOM 2578 C C . VAL A 1 347 ? -25.5 10.688 -3.648 1 98.62 347 VAL A C 1
ATOM 2580 O O . VAL A 1 347 ? -26.312 10.641 -4.582 1 98.62 347 VAL A O 1
ATOM 2583 N N . ALA A 1 348 ? -25.844 11.156 -2.451 1 98.56 348 ALA A N 1
ATOM 2584 C CA . ALA A 1 348 ? -27.203 11.609 -2.137 1 98.56 348 ALA A CA 1
ATOM 2585 C C . ALA A 1 348 ? -27.625 12.75 -3.057 1 98.56 348 ALA A C 1
ATOM 2587 O O . ALA A 1 348 ? -28.719 12.734 -3.613 1 98.56 348 ALA A O 1
ATOM 2588 N N . GLU A 1 349 ? -26.75 13.719 -3.199 1 98.19 349 GLU A N 1
ATOM 2589 C CA . GLU A 1 349 ? -27.047 14.891 -4.02 1 98.19 349 GLU A CA 1
ATOM 2590 C C . GLU A 1 349 ? -27.234 14.5 -5.488 1 98.19 349 GLU A C 1
ATOM 2592 O O . GLU A 1 349 ? -28.125 15.016 -6.168 1 98.19 349 GLU A O 1
ATOM 2597 N N . ARG A 1 350 ? -26.406 13.617 -5.961 1 97.56 350 ARG A N 1
ATOM 2598 C CA . ARG A 1 350 ? -26.5 13.18 -7.352 1 97.56 350 ARG A CA 1
ATOM 2599 C C . ARG A 1 350 ? -27.797 12.414 -7.605 1 97.56 350 ARG A C 1
ATOM 2601 O O . ARG A 1 350 ? -28.406 12.555 -8.664 1 97.56 350 ARG A O 1
ATOM 2608 N N . LEU A 1 351 ? -28.203 11.617 -6.664 1 97.88 351 LEU A N 1
ATOM 2609 C CA . LEU A 1 351 ? -29.469 10.914 -6.801 1 97.88 351 LEU A CA 1
ATOM 2610 C C . LEU A 1 351 ? -30.641 11.898 -6.77 1 97.88 351 LEU A C 1
ATOM 2612 O O . LEU A 1 351 ? -31.594 11.75 -7.52 1 97.88 351 LEU A O 1
ATOM 2616 N N . ALA A 1 352 ? -30.531 12.906 -5.875 1 97.44 352 ALA A N 1
ATOM 2617 C CA . ALA A 1 352 ? -31.531 13.961 -5.852 1 97.44 352 ALA A CA 1
ATOM 2618 C C . ALA A 1 352 ? -31.594 14.695 -7.188 1 97.44 352 ALA A C 1
ATOM 2620 O O . ALA A 1 352 ? -32.688 15.047 -7.66 1 97.44 352 ALA A O 1
ATOM 2621 N N . ASP A 1 353 ? -30.438 14.922 -7.805 1 96.44 353 ASP A N 1
ATOM 2622 C CA . ASP A 1 353 ? -30.359 15.562 -9.109 1 96.44 353 ASP A CA 1
ATOM 2623 C C . ASP A 1 353 ? -31.094 14.75 -10.172 1 96.44 353 ASP A C 1
ATOM 2625 O O . ASP A 1 353 ? -31.594 15.305 -11.148 1 96.44 353 ASP A O 1
ATOM 2629 N N . HIS A 1 354 ? -31.172 13.484 -9.961 1 95.88 354 HIS A N 1
ATOM 2630 C CA . HIS A 1 354 ? -31.875 12.609 -10.891 1 95.88 354 HIS A CA 1
ATOM 2631 C C . HIS A 1 354 ? -33.375 12.523 -10.57 1 95.88 354 HIS A C 1
ATOM 2633 O O . HIS A 1 354 ? -34.094 11.75 -11.188 1 95.88 354 HIS A O 1
ATOM 2639 N N . GLY A 1 355 ? -33.781 13.234 -9.523 1 95.44 355 GLY A N 1
ATOM 2640 C CA . GLY A 1 355 ? -35.188 13.375 -9.242 1 95.44 355 GLY A CA 1
ATOM 2641 C C . GLY A 1 355 ? -35.656 12.523 -8.078 1 95.44 355 GLY A C 1
ATOM 2642 O O . GLY A 1 355 ? -36.812 12.555 -7.703 1 95.44 355 GLY A O 1
ATOM 2643 N N . ALA A 1 356 ? -34.75 11.82 -7.418 1 97.31 356 ALA A N 1
ATOM 2644 C CA . ALA A 1 356 ? -35.125 10.977 -6.285 1 97.31 356 ALA A CA 1
ATOM 2645 C C . ALA A 1 356 ? -35.438 11.82 -5.055 1 97.31 356 ALA A C 1
ATOM 2647 O O . ALA A 1 356 ? -34.938 12.93 -4.91 1 97.31 356 ALA A O 1
ATOM 2648 N N . ARG A 1 357 ? -36.344 11.352 -4.273 1 97.62 357 ARG A N 1
ATOM 2649 C CA . ARG A 1 357 ? -36.562 11.898 -2.939 1 97.62 357 ARG A CA 1
ATOM 2650 C C . ARG A 1 357 ? -35.656 11.227 -1.916 1 97.62 357 ARG A C 1
ATOM 2652 O O . ARG A 1 357 ? -35.938 10.117 -1.462 1 97.62 357 ARG A O 1
ATOM 2659 N N . VAL A 1 358 ? -34.656 11.922 -1.537 1 98.44 358 VAL A N 1
ATOM 2660 C CA . VAL A 1 358 ? -33.594 11.32 -0.706 1 98.44 358 VAL A CA 1
ATOM 2661 C C . VAL A 1 358 ? -33.812 11.719 0.752 1 98.44 358 VAL A C 1
ATOM 2663 O O . VAL A 1 358 ? -33.875 12.906 1.075 1 98.44 358 VAL A O 1
ATOM 2666 N N . THR A 1 359 ? -34 10.734 1.617 1 98.62 359 THR A N 1
ATOM 2667 C CA . THR A 1 359 ? -34.031 10.922 3.064 1 98.62 359 THR A CA 1
ATOM 2668 C C . THR A 1 359 ? -32.719 10.438 3.699 1 98.62 359 THR A C 1
ATOM 2670 O O . THR A 1 359 ? -32.281 9.305 3.457 1 98.62 359 THR A O 1
ATOM 2673 N N . ILE A 1 360 ? -32.094 11.273 4.5 1 98.56 360 ILE A N 1
ATOM 2674 C CA . ILE A 1 360 ? -30.781 10.945 5.051 1 98.56 360 ILE A CA 1
ATOM 2675 C C . ILE A 1 360 ? -30.844 10.961 6.578 1 98.56 360 ILE A C 1
ATOM 2677 O O . ILE A 1 360 ? -31.547 11.789 7.168 1 98.56 360 ILE A O 1
ATOM 2681 N N . HIS A 1 361 ? -30.156 10 7.176 1 98.69 361 HIS A N 1
ATOM 2682 C CA . HIS A 1 361 ? -29.938 10.023 8.617 1 98.69 361 HIS A CA 1
ATOM 2683 C C . HIS A 1 361 ? -28.469 9.781 8.945 1 98.69 361 HIS A C 1
ATOM 2685 O O . HIS A 1 361 ? -27.812 8.938 8.328 1 98.69 361 HIS A O 1
ATOM 2691 N N . ASP A 1 362 ? -27.953 10.516 9.859 1 98.5 362 ASP A N 1
ATOM 2692 C CA . ASP A 1 362 ? -26.656 10.367 10.492 1 98.5 362 ASP A CA 1
ATOM 2693 C C . ASP A 1 362 ? -26.703 10.711 11.977 1 98.5 362 ASP A C 1
ATOM 2695 O O . ASP A 1 362 ? -27.312 11.719 12.359 1 98.5 362 ASP A O 1
ATOM 2699 N N . PRO A 1 363 ? -26.031 9.953 12.781 1 97.06 363 PRO A N 1
ATOM 2700 C CA . PRO A 1 363 ? -26.172 10.141 14.227 1 97.06 363 PRO A CA 1
ATOM 2701 C C . PRO A 1 363 ? -25.656 11.492 14.703 1 97.06 363 PRO A C 1
ATOM 2703 O O . PRO A 1 363 ? -26.141 12.031 15.695 1 97.06 363 PRO A O 1
ATOM 2706 N N . HIS A 1 364 ? -24.656 12.047 14.008 1 95.62 364 HIS A N 1
ATOM 2707 C CA . HIS A 1 364 ? -23.984 13.188 14.625 1 95.62 364 HIS A CA 1
ATOM 2708 C C . HIS A 1 364 ? -23.844 14.344 13.633 1 95.62 364 HIS A C 1
ATOM 2710 O O . HIS A 1 364 ? -23.359 15.414 13.992 1 95.62 364 HIS A O 1
ATOM 2716 N N . ALA A 1 365 ? -24.406 14.18 12.398 1 96.44 365 ALA A N 1
ATOM 2717 C CA . ALA A 1 365 ? -24.094 15.203 11.398 1 96.44 365 ALA A CA 1
ATOM 2718 C C . ALA A 1 365 ? -25.359 15.883 10.891 1 96.44 365 ALA A C 1
ATOM 2720 O O . ALA A 1 365 ? -25.312 16.656 9.93 1 96.44 365 ALA A O 1
ATOM 2721 N N . MET A 1 366 ? -26.484 15.641 11.523 1 96.5 366 MET A N 1
ATOM 2722 C CA . MET A 1 366 ? -27.781 16.031 10.953 1 96.5 366 MET A CA 1
ATOM 2723 C C . MET A 1 366 ? -27.938 17.547 10.938 1 96.5 366 MET A C 1
ATOM 2725 O O . MET A 1 366 ? -28.531 18.109 10.016 1 96.5 366 MET A O 1
ATOM 2729 N N . ASP A 1 367 ? 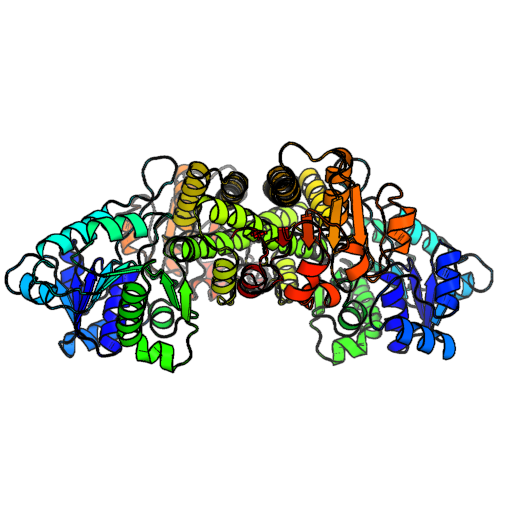-27.516 18.234 11.953 1 94.19 367 ASP A N 1
ATOM 2730 C CA . ASP A 1 367 ? -27.656 19.688 11.992 1 94.19 367 ASP A CA 1
ATOM 2731 C C . ASP A 1 367 ? -26.938 20.328 10.812 1 94.19 367 ASP A C 1
ATOM 2733 O O . ASP A 1 367 ? -27.5 21.203 10.141 1 94.19 367 ASP A O 1
ATOM 2737 N N . ARG A 1 368 ? -25.781 19.922 10.57 1 94.5 368 ARG A N 1
ATOM 2738 C CA . ARG A 1 368 ? -25.016 20.469 9.461 1 94.5 368 ARG A CA 1
ATOM 2739 C C . ARG A 1 368 ? -25.609 20.062 8.125 1 94.5 368 ARG A C 1
ATOM 2741 O O . ARG A 1 368 ? -25.562 20.844 7.16 1 94.5 368 ARG A O 1
ATOM 2748 N N . VAL A 1 369 ? -26.141 18.859 8.031 1 97.44 369 VAL A N 1
ATOM 2749 C CA . VAL A 1 369 ? -26.781 18.391 6.801 1 97.44 369 VAL A CA 1
ATOM 2750 C C . VAL A 1 369 ? -27.953 19.312 6.461 1 97.44 369 VAL A C 1
ATOM 2752 O O . VAL A 1 369 ? -28.078 19.766 5.324 1 97.44 369 VAL A O 1
ATOM 2755 N N . ARG A 1 370 ? -28.781 19.594 7.508 1 96.5 370 ARG A N 1
ATOM 2756 C CA . ARG A 1 370 ? -29.953 20.438 7.305 1 96.5 370 ARG A CA 1
ATOM 2757 C C . ARG A 1 370 ? -29.547 21.828 6.82 1 96.5 370 ARG A C 1
ATOM 2759 O O . ARG A 1 370 ? -30.234 22.406 5.969 1 96.5 370 ARG A O 1
ATOM 2766 N N . GLN A 1 371 ? -28.516 22.25 7.301 1 95.19 371 GLN A N 1
ATOM 2767 C CA . GLN A 1 371 ? -28.031 23.594 6.984 1 95.19 371 GLN A CA 1
ATOM 2768 C C . GLN A 1 371 ? -27.422 23.641 5.59 1 95.19 371 GLN A C 1
ATOM 2770 O O . GLN A 1 371 ? -27.719 24.531 4.805 1 95.19 371 GLN A O 1
ATOM 2775 N N . ASP A 1 372 ? -26.594 22.703 5.27 1 95.75 372 ASP A N 1
ATOM 2776 C CA . ASP A 1 372 ? -25.75 22.766 4.082 1 95.75 372 ASP A CA 1
ATOM 2777 C C . ASP A 1 372 ? -26.438 22.125 2.879 1 95.75 372 ASP A C 1
ATOM 2779 O O . ASP A 1 372 ? -26.078 22.406 1.732 1 95.75 372 ASP A O 1
ATOM 2783 N N . HIS A 1 373 ? -27.375 21.219 3.158 1 96.38 373 HIS A N 1
ATOM 2784 C CA . HIS A 1 373 ? -28.047 20.469 2.098 1 96.38 373 HIS A CA 1
ATOM 2785 C C . HIS A 1 373 ? -29.547 20.469 2.287 1 96.38 373 HIS A C 1
ATOM 2787 O O . HIS A 1 373 ? -30.156 19.406 2.467 1 96.38 373 HIS A O 1
ATOM 2793 N N . PRO A 1 374 ? -30.141 21.594 2.098 1 94.06 374 PRO A N 1
ATOM 2794 C CA . PRO A 1 374 ? -31.562 21.734 2.422 1 94.06 374 PRO A CA 1
ATOM 2795 C C . PRO A 1 374 ? -32.469 20.922 1.5 1 94.06 374 PRO A C 1
ATOM 2797 O O . PRO A 1 374 ? -33.625 20.688 1.825 1 94.06 374 PRO A O 1
ATOM 2800 N N . ARG A 1 375 ? -31.984 20.469 0.389 1 94.88 375 ARG A N 1
ATOM 2801 C CA . ARG A 1 375 ? -32.781 19.703 -0.545 1 94.88 375 ARG A CA 1
ATOM 2802 C C . ARG A 1 375 ? -32.969 18.266 -0.071 1 94.88 375 ARG A C 1
ATOM 2804 O O . ARG A 1 375 ? -33.844 17.547 -0.542 1 94.88 375 ARG A O 1
ATOM 2811 N N . LEU A 1 376 ? -32.094 17.812 0.77 1 97.12 376 LEU A N 1
ATOM 2812 C CA . LEU A 1 376 ? -32.188 16.453 1.301 1 97.12 376 LEU A CA 1
ATOM 2813 C C . LEU A 1 376 ? -33.125 16.391 2.496 1 97.12 376 LEU A C 1
ATOM 2815 O O . LEU A 1 376 ? -33.125 17.297 3.334 1 97.12 376 LEU A O 1
ATOM 2819 N N . HIS A 1 377 ? -33.969 15.438 2.492 1 97 377 HIS A N 1
ATOM 2820 C CA . HIS A 1 377 ? -34.812 15.234 3.65 1 97 377 HIS A CA 1
ATOM 2821 C C . HIS A 1 377 ? -34.062 14.578 4.797 1 97 377 HIS A C 1
ATOM 2823 O O . HIS A 1 377 ? -33.125 13.812 4.562 1 97 377 HIS A O 1
ATOM 2829 N N . THR A 1 378 ? -34.438 14.969 5.992 1 97.38 378 THR A N 1
ATOM 2830 C CA . THR A 1 378 ? -33.719 14.43 7.145 1 97.38 378 THR A CA 1
ATOM 2831 C C . THR A 1 378 ? -34.656 13.633 8.047 1 97.38 378 THR A C 1
ATOM 2833 O O . THR A 1 378 ? -35.875 13.945 8.141 1 97.38 378 THR A O 1
ATOM 2836 N N . ALA A 1 379 ? -34.156 12.586 8.562 1 97.44 379 ALA A N 1
ATOM 2837 C CA . ALA A 1 379 ? -34.875 11.773 9.539 1 97.44 379 ALA A CA 1
ATOM 2838 C C . ALA A 1 379 ? -34.125 11.766 10.883 1 97.44 379 ALA A C 1
ATOM 2840 O O . ALA A 1 379 ? -32.906 11.852 10.93 1 97.44 379 ALA A O 1
ATOM 2841 N N . SER A 1 380 ? -34.875 11.547 11.992 1 94.81 380 SER A N 1
ATOM 2842 C CA . SER A 1 380 ? -34.312 11.68 13.336 1 94.81 380 SER A CA 1
ATOM 2843 C C . SER A 1 380 ? -33.688 10.375 13.789 1 94.81 380 SER A C 1
ATOM 2845 O O . SER A 1 380 ? -32.812 10.375 14.68 1 94.81 380 SER A O 1
ATOM 2847 N N . ASP A 1 381 ? -34.094 9.32 13.25 1 95.94 381 ASP A N 1
ATOM 2848 C CA . ASP A 1 381 ? -33.531 8.016 13.578 1 95.94 381 ASP A CA 1
ATOM 2849 C C . ASP A 1 381 ? -33.562 7.082 12.375 1 95.94 381 ASP A C 1
ATOM 2851 O O . ASP A 1 381 ? -34.219 7.379 11.367 1 95.94 381 ASP A O 1
ATOM 2855 N N . PRO A 1 382 ? -32.844 6.012 12.508 1 96.94 382 PRO A N 1
ATOM 2856 C CA . PRO A 1 382 ? -32.688 5.121 11.352 1 96.94 382 PRO A CA 1
ATOM 2857 C C . PRO A 1 382 ? -34.031 4.504 10.922 1 96.94 382 PRO A C 1
ATOM 2859 O O . PRO A 1 382 ? -34.281 4.324 9.727 1 96.94 382 PRO A O 1
ATOM 2862 N N . GLU A 1 383 ? -34.875 4.152 11.805 1 97.06 383 GLU A N 1
ATOM 2863 C CA . GLU A 1 383 ? -36.156 3.523 11.445 1 97.06 383 GLU A CA 1
ATOM 2864 C C . GLU A 1 383 ? -37.062 4.492 10.688 1 97.06 383 GLU A C 1
ATOM 2866 O O . GLU A 1 383 ? -37.688 4.109 9.703 1 97.06 383 GLU A O 1
ATOM 2871 N N . GLN A 1 384 ? -37.125 5.688 11.18 1 97.69 384 GLN A N 1
ATOM 2872 C CA . GLN A 1 384 ? -37.875 6.711 10.469 1 97.69 384 GLN A CA 1
ATOM 2873 C C . GLN A 1 384 ? -37.312 6.914 9.055 1 97.69 384 GLN A C 1
ATOM 2875 O O . GLN A 1 384 ? -38.094 7.098 8.109 1 97.69 384 GLN A O 1
ATOM 2880 N N . ALA A 1 385 ? -36.031 6.887 8.906 1 98.5 385 ALA A N 1
ATOM 2881 C CA . ALA A 1 385 ? -35.406 7.082 7.605 1 98.5 385 ALA A CA 1
ATOM 2882 C C . ALA A 1 385 ? -35.781 5.961 6.641 1 98.5 385 ALA A C 1
ATOM 2884 O O . ALA A 1 385 ? -35.875 6.188 5.434 1 98.5 385 ALA A O 1
ATOM 2885 N N . LEU A 1 386 ? -35.969 4.785 7.176 1 98.75 386 LEU A N 1
ATOM 2886 C CA . LEU A 1 386 ? -36.219 3.598 6.363 1 98.75 386 LEU A CA 1
ATOM 2887 C C . LEU A 1 386 ? -37.656 3.551 5.891 1 98.75 386 LEU A C 1
ATOM 2889 O O . LEU A 1 386 ? -37.969 2.877 4.91 1 98.75 386 LEU A O 1
ATOM 2893 N N . GLU A 1 387 ? -38.562 4.27 6.566 1 98.31 387 GLU A N 1
ATOM 2894 C CA . GLU A 1 387 ? -40 4.18 6.289 1 98.31 387 GLU A CA 1
ATOM 2895 C C . GLU A 1 387 ? -40.312 4.551 4.84 1 98.31 387 GLU A C 1
ATOM 2897 O O . GLU A 1 387 ? -40.031 5.668 4.406 1 98.31 387 GLU A O 1
ATOM 2902 N N . GLY A 1 388 ? -40.781 3.572 4.109 1 98 388 GLY A N 1
ATOM 2903 C CA . GLY A 1 388 ? -41.25 3.812 2.756 1 98 388 GLY A CA 1
ATOM 2904 C C . GLY A 1 388 ? -40.156 3.814 1.722 1 98 388 GLY A C 1
ATOM 2905 O O . GLY A 1 388 ? -40.406 4.051 0.538 1 98 388 GLY A O 1
ATOM 2906 N N . ALA A 1 389 ? -38.969 3.492 2.094 1 98.56 389 ALA A N 1
ATOM 2907 C CA . ALA A 1 389 ? -37.812 3.527 1.179 1 98.56 389 ALA A CA 1
ATOM 2908 C C . ALA A 1 389 ? -37.969 2.465 0.091 1 98.56 389 ALA A C 1
ATOM 2910 O O . ALA A 1 389 ? -38.375 1.342 0.364 1 98.56 389 ALA A O 1
ATOM 2911 N N . GLU A 1 390 ? -37.656 2.838 -1.131 1 98.25 390 GLU A N 1
ATOM 2912 C CA . GLU A 1 390 ? -37.625 1.911 -2.258 1 98.25 390 GLU A CA 1
ATOM 2913 C C . GLU A 1 390 ? -36.188 1.422 -2.512 1 98.25 390 GLU A C 1
ATOM 2915 O O . GLU A 1 390 ? -36 0.433 -3.219 1 98.25 390 GLU A O 1
ATOM 2920 N N . LEU A 1 391 ? -35.25 2.113 -2.014 1 98.62 391 LEU A N 1
ATOM 2921 C CA . LEU A 1 391 ? -33.844 1.787 -2.047 1 98.62 391 LEU A CA 1
ATOM 2922 C C . LEU A 1 391 ? -33.125 2.352 -0.824 1 98.62 391 LEU A C 1
ATOM 2924 O O . LEU A 1 391 ? -33.312 3.51 -0.455 1 98.62 391 LEU A O 1
ATOM 2928 N N . VAL A 1 392 ? -32.375 1.511 -0.172 1 98.94 392 VAL A N 1
ATOM 2929 C CA . VAL A 1 392 ? -31.547 1.932 0.959 1 98.94 392 VAL A CA 1
ATOM 2930 C C . VAL A 1 392 ? -30.062 1.852 0.583 1 98.94 392 VAL A C 1
ATOM 2932 O O . VAL A 1 392 ? -29.625 0.894 -0.063 1 98.94 392 VAL A O 1
ATOM 2935 N N . ILE A 1 393 ? -29.234 2.857 0.908 1 98.94 393 ILE A N 1
ATOM 2936 C CA . ILE A 1 393 ? -27.797 2.861 0.687 1 98.94 393 ILE A CA 1
ATOM 2937 C C . ILE A 1 393 ? -27.078 3.08 2.014 1 98.94 393 ILE A C 1
ATOM 2939 O O . ILE A 1 393 ? -27.297 4.086 2.691 1 98.94 393 ILE A O 1
ATOM 2943 N N . LEU A 1 394 ? -26.281 2.131 2.453 1 98.94 394 LEU A N 1
ATOM 2944 C CA . LEU A 1 394 ? -25.375 2.32 3.582 1 98.94 394 LEU A CA 1
ATOM 2945 C C . LEU A 1 394 ? -24.094 3.008 3.139 1 98.94 394 LEU A C 1
ATOM 2947 O O . LEU A 1 394 ? -23.25 2.391 2.486 1 98.94 394 LEU A O 1
ATOM 2951 N N . ALA A 1 395 ? -23.906 4.242 3.566 1 98.38 395 ALA A N 1
ATOM 2952 C CA . ALA A 1 395 ? -22.797 5.031 3.029 1 98.38 395 ALA A CA 1
ATOM 2953 C C . ALA A 1 395 ? -21.781 5.371 4.117 1 98.38 395 ALA A C 1
ATOM 2955 O O . ALA A 1 395 ? -20.656 5.742 3.822 1 98.38 395 ALA A O 1
ATOM 2956 N N . THR A 1 396 ? -22.125 5.375 5.344 1 98.5 396 THR A N 1
ATOM 2957 C CA . THR A 1 396 ? -21.234 5.461 6.5 1 98.5 396 THR A CA 1
ATOM 2958 C C . THR A 1 396 ? -21.531 4.34 7.492 1 98.5 396 THR A C 1
ATOM 2960 O O . THR A 1 396 ? -22.688 4.16 7.906 1 98.5 396 THR A O 1
ATOM 2963 N N . GLU A 1 397 ? -20.516 3.604 7.945 1 98.31 397 GLU A N 1
ATOM 2964 C CA . GLU A 1 397 ? -20.734 2.363 8.68 1 98.31 397 GLU A CA 1
ATOM 2965 C C . GLU A 1 397 ? -20.797 2.617 10.188 1 98.31 397 GLU A C 1
ATOM 2967 O O . GLU A 1 397 ? -20.094 1.963 10.961 1 98.31 397 GLU A O 1
ATOM 2972 N N . TRP A 1 398 ? -21.703 3.482 10.578 1 98.19 398 TRP A N 1
ATOM 2973 C CA . TRP A 1 398 ? -21.969 3.67 12 1 98.19 398 TRP A CA 1
ATOM 2974 C C . TRP A 1 398 ? -22.469 2.379 12.633 1 98.19 398 TRP A C 1
ATOM 2976 O O . TRP A 1 398 ? -23.219 1.623 12.016 1 98.19 398 TRP A O 1
ATOM 2986 N N . ALA A 1 399 ? -22.156 2.211 13.953 1 97.44 399 ALA A N 1
ATOM 2987 C CA . ALA A 1 399 ? -22.609 1.025 14.68 1 97.44 399 ALA A CA 1
ATOM 2988 C C . ALA A 1 399 ? -24.125 0.919 14.664 1 97.44 399 ALA A C 1
ATOM 2990 O O . ALA A 1 399 ? -24.672 -0.182 14.617 1 97.44 399 ALA A O 1
ATOM 2991 N N . GLU A 1 400 ? -24.734 2.023 14.703 1 96.69 400 GLU A N 1
ATOM 2992 C CA . GLU A 1 400 ? -26.188 2.094 14.68 1 96.69 400 GLU A CA 1
ATOM 2993 C C . GLU A 1 400 ? -26.75 1.488 13.391 1 96.69 400 GLU A C 1
ATOM 2995 O O . GLU A 1 400 ? -27.844 0.907 13.398 1 96.69 400 GLU A O 1
ATOM 3000 N N . PHE A 1 401 ? -26.141 1.578 12.289 1 98.44 401 PHE A N 1
ATOM 3001 C CA . PHE A 1 401 ? -26.609 1.096 10.992 1 98.44 401 PHE A CA 1
ATOM 3002 C C . PHE A 1 401 ? -26.203 -0.357 10.781 1 98.44 401 PHE A C 1
ATOM 3004 O O . PHE A 1 401 ? -27 -1.169 10.305 1 98.44 401 PHE A O 1
ATOM 3011 N N . THR A 1 402 ? -24.938 -0.747 11.133 1 98.12 402 THR A N 1
ATOM 3012 C CA . THR A 1 402 ? -24.438 -2.102 10.906 1 98.12 402 THR A CA 1
ATOM 3013 C C . THR A 1 402 ? -25.094 -3.084 11.875 1 98.12 402 THR A C 1
ATOM 3015 O O . THR A 1 402 ? -25.094 -4.293 11.633 1 98.12 402 THR A O 1
ATOM 3018 N N . GLY A 1 403 ? -25.734 -2.543 12.938 1 97.31 403 GLY A N 1
ATOM 3019 C CA . GLY A 1 403 ? -26.406 -3.367 13.922 1 97.31 403 GLY A CA 1
ATOM 3020 C C . GLY A 1 403 ? -27.891 -3.498 13.664 1 97.31 403 GLY A C 1
ATOM 3021 O O . GLY A 1 403 ? -28.609 -4.18 14.406 1 97.31 403 GLY A O 1
ATOM 3022 N N . LEU A 1 404 ? -28.375 -2.941 12.625 1 97.94 404 LEU A N 1
ATOM 3023 C CA . LEU A 1 404 ? -29.781 -3.031 12.289 1 97.94 404 LEU A CA 1
ATOM 3024 C C . LEU A 1 404 ? -30.203 -4.48 12.07 1 97.94 404 LEU A C 1
ATOM 3026 O O . LEU A 1 404 ? -29.453 -5.262 11.477 1 97.94 404 LEU A O 1
ATOM 3030 N N . ASP A 1 405 ? -31.406 -4.84 12.578 1 98.12 405 ASP A N 1
ATOM 3031 C CA . ASP A 1 405 ? -32 -6.133 12.266 1 98.12 405 ASP A CA 1
ATOM 3032 C C . ASP A 1 405 ? -32.625 -6.129 10.867 1 98.12 405 ASP A C 1
ATOM 3034 O O . ASP A 1 405 ? -33.594 -5.414 10.609 1 98.12 405 ASP A O 1
ATOM 3038 N N . PRO A 1 406 ? -32.094 -6.922 9.984 1 98.56 406 PRO A N 1
ATOM 3039 C CA . PRO A 1 406 ? -32.562 -6.879 8.602 1 98.56 406 PRO A CA 1
ATOM 3040 C C . PRO A 1 406 ? -34.062 -7.254 8.469 1 98.56 406 PRO A C 1
ATOM 3042 O O . PRO A 1 406 ? -34.75 -6.754 7.574 1 98.56 406 PRO A O 1
ATOM 3045 N N . HIS A 1 407 ? -34.625 -8.117 9.305 1 98.56 407 HIS A N 1
ATOM 3046 C CA . HIS A 1 407 ? -36.031 -8.484 9.266 1 98.56 407 HIS A CA 1
ATOM 3047 C C . HIS A 1 407 ? -36.906 -7.297 9.641 1 98.56 407 HIS A C 1
ATOM 3049 O O . HIS A 1 407 ? -37.906 -7.016 8.969 1 98.56 407 HIS A O 1
ATOM 3055 N N . ARG A 1 408 ? -36.531 -6.652 10.695 1 98.19 408 ARG A N 1
ATOM 3056 C CA . ARG A 1 408 ? -37.281 -5.465 11.109 1 98.19 408 ARG A CA 1
ATOM 3057 C C . ARG A 1 408 ? -37.188 -4.375 10.047 1 98.19 408 ARG A C 1
ATOM 3059 O O . ARG A 1 408 ? -38.219 -3.738 9.734 1 98.19 408 ARG A O 1
ATOM 3066 N N . ALA A 1 409 ? -36.031 -4.152 9.539 1 98.75 409 ALA A N 1
ATOM 3067 C CA . ALA A 1 409 ? -35.844 -3.135 8.508 1 98.75 409 ALA A CA 1
ATOM 3068 C C . ALA A 1 409 ? -36.688 -3.406 7.285 1 98.75 409 ALA A C 1
ATOM 3070 O O . ALA A 1 409 ? -37.25 -2.477 6.684 1 98.75 409 ALA A O 1
ATOM 3071 N N . ALA A 1 410 ? -36.844 -4.672 6.93 1 98.62 410 ALA A N 1
ATOM 3072 C CA . ALA A 1 410 ? -37.625 -5.059 5.75 1 98.62 410 ALA A CA 1
ATOM 3073 C C . ALA A 1 410 ? -39.094 -4.707 5.918 1 98.62 410 ALA A C 1
ATOM 3075 O O . ALA A 1 410 ? -39.781 -4.461 4.938 1 98.62 410 ALA A O 1
ATOM 3076 N N . GLN A 1 411 ? -39.531 -4.617 7.145 1 98.31 411 GLN A N 1
ATOM 3077 C CA . GLN A 1 411 ? -40.938 -4.293 7.422 1 98.31 411 GLN A CA 1
ATOM 3078 C C . GLN A 1 411 ? -41.188 -2.797 7.277 1 98.31 411 GLN A C 1
ATOM 3080 O O . GLN A 1 411 ? -42.344 -2.369 7.145 1 98.31 411 GLN A O 1
ATOM 3085 N N . LEU A 1 412 ? -40.156 -2.07 7.32 1 98.56 412 LEU A N 1
ATOM 3086 C CA . LEU A 1 412 ? -40.312 -0.618 7.336 1 98.56 412 LEU A CA 1
ATOM 3087 C C . LEU A 1 412 ? -40.281 -0.055 5.918 1 98.56 412 LEU A C 1
ATOM 3089 O O . LEU A 1 412 ? -40.906 0.971 5.641 1 98.56 412 LEU A O 1
ATOM 3093 N N . VAL A 1 413 ? -39.594 -0.734 5.012 1 98.75 413 VAL A N 1
ATOM 3094 C CA . VAL A 1 413 ? -39.344 -0.173 3.689 1 98.75 413 VAL A CA 1
ATOM 3095 C C . VAL A 1 413 ? -40.469 -0.565 2.73 1 98.75 413 VAL A C 1
ATOM 3097 O O . VAL A 1 413 ? -41.188 -1.524 2.982 1 98.75 413 VAL A O 1
ATOM 3100 N N . ALA A 1 414 ? -40.594 0.218 1.646 1 98.25 414 ALA A N 1
ATOM 3101 C CA . ALA A 1 414 ? -41.531 -0.141 0.583 1 98.25 414 ALA A CA 1
ATOM 3102 C C . ALA A 1 414 ? -41 -1.317 -0.235 1 98.25 414 ALA A C 1
ATOM 3104 O O . ALA A 1 414 ? -41.781 -2.162 -0.686 1 98.25 414 ALA A O 1
ATOM 3105 N N . ARG A 1 415 ? -39.75 -1.29 -0.516 1 97.56 415 ARG A N 1
ATOM 3106 C CA . ARG A 1 415 ? -39.031 -2.363 -1.204 1 97.56 415 ARG A CA 1
ATOM 3107 C C . ARG A 1 415 ? -37.719 -2.703 -0.492 1 97.56 415 ARG A C 1
ATOM 3109 O O . ARG A 1 415 ? -36.906 -1.82 -0.233 1 97.56 415 ARG A O 1
ATOM 3116 N N . PRO A 1 416 ? -37.531 -3.986 -0.159 1 98.69 416 PRO A N 1
ATOM 3117 C CA . PRO A 1 416 ? -36.312 -4.371 0.544 1 98.69 416 PRO A CA 1
ATOM 3118 C C . PRO A 1 416 ? -35.094 -4.508 -0.392 1 98.69 416 PRO A C 1
ATOM 3120 O O . PRO A 1 416 ? -34.625 -5.625 -0.643 1 98.69 416 PRO A O 1
ATOM 3123 N N . VAL A 1 417 ? -34.562 -3.402 -0.917 1 98.69 417 VAL A N 1
ATOM 3124 C CA . VAL A 1 417 ? -33.375 -3.305 -1.767 1 98.69 417 VAL A CA 1
ATOM 3125 C C . VAL A 1 417 ? -32.312 -2.447 -1.081 1 98.69 417 VAL A C 1
ATOM 3127 O O . VAL A 1 417 ? -32.594 -1.332 -0.639 1 98.69 417 VAL A O 1
ATOM 3130 N N . ILE A 1 418 ? -31.078 -3.029 -0.937 1 98.88 418 ILE A N 1
ATOM 3131 C CA . ILE A 1 418 ? -30.062 -2.264 -0.232 1 98.88 418 ILE A CA 1
ATOM 3132 C C . ILE A 1 418 ? -28.734 -2.355 -0.985 1 98.88 418 ILE A C 1
ATOM 3134 O O . ILE A 1 418 ? -28.359 -3.432 -1.452 1 98.88 418 ILE A O 1
ATOM 3138 N N . ILE A 1 419 ? -28.109 -1.207 -1.207 1 98.88 419 ILE A N 1
ATOM 3139 C CA . ILE A 1 419 ? -26.719 -1.123 -1.6 1 98.88 419 ILE A CA 1
ATOM 3140 C C . ILE A 1 419 ? -25.844 -0.917 -0.362 1 98.88 419 ILE A C 1
ATOM 3142 O O . ILE A 1 419 ? -25.969 0.097 0.328 1 98.88 419 ILE A O 1
ATOM 3146 N N . ASP A 1 420 ? -25.047 -1.877 -0.018 1 98.88 420 ASP A N 1
ATOM 3147 C CA . ASP A 1 420 ? -24.031 -1.742 1.028 1 98.88 420 ASP A CA 1
ATOM 3148 C C . ASP A 1 420 ? -22.734 -1.159 0.47 1 98.88 420 ASP A C 1
ATOM 3150 O O . ASP A 1 420 ? -21.797 -1.896 0.189 1 98.88 420 ASP A O 1
ATOM 3154 N N . ALA A 1 421 ? -22.656 0.175 0.436 1 98.81 421 ALA A N 1
ATOM 3155 C CA . ALA A 1 421 ? -21.547 0.87 -0.207 1 98.81 421 ALA A CA 1
ATOM 3156 C C . ALA A 1 421 ? -20.312 0.858 0.681 1 98.81 421 ALA A C 1
ATOM 3158 O O . ALA A 1 421 ? -19.266 1.421 0.319 1 98.81 421 ALA A O 1
ATOM 3159 N N . ARG A 1 422 ? -20.375 0.198 1.856 1 98.56 422 ARG A N 1
ATOM 3160 C CA . ARG A 1 422 ? -19.25 0.109 2.783 1 98.56 422 ARG A CA 1
ATOM 3161 C C . ARG A 1 422 ? -18.844 -1.343 3.027 1 98.56 422 ARG A C 1
ATOM 3163 O O . ARG A 1 422 ? -17.859 -1.616 3.715 1 98.56 422 ARG A O 1
ATOM 3170 N N . ASN A 1 423 ? -19.562 -2.287 2.449 1 98.44 423 ASN A N 1
ATOM 3171 C CA . ASN A 1 423 ? -19.359 -3.711 2.691 1 98.44 423 ASN A CA 1
ATOM 3172 C C . ASN A 1 423 ? -19.266 -4.02 4.184 1 98.44 423 ASN A C 1
ATOM 3174 O O . ASN A 1 423 ? -18.359 -4.738 4.621 1 98.44 423 ASN A O 1
ATOM 3178 N N . ALA A 1 424 ? -20.25 -3.449 4.918 1 98.31 424 ALA A N 1
ATOM 3179 C CA . ALA A 1 424 ? -20.156 -3.537 6.375 1 98.31 424 ALA A CA 1
ATOM 3180 C C . ALA A 1 424 ? -21.266 -4.422 6.941 1 98.31 424 ALA A C 1
ATOM 3182 O O . ALA A 1 424 ? -21.328 -4.645 8.156 1 98.31 424 ALA A O 1
ATOM 3183 N N . LEU A 1 425 ? -22.141 -4.953 6.09 1 98.62 425 LEU A N 1
ATOM 3184 C CA . LEU A 1 425 ? -23.266 -5.789 6.512 1 98.62 425 LEU A CA 1
ATOM 3185 C C . LEU A 1 425 ? -22.984 -7.258 6.191 1 98.62 425 LEU A C 1
ATOM 3187 O O . LEU A 1 425 ? -22.156 -7.57 5.34 1 98.62 425 LEU A O 1
ATOM 3191 N N . ASP A 1 426 ? -23.672 -8.141 6.914 1 97.81 426 ASP A N 1
ATOM 3192 C CA . ASP A 1 426 ? -23.641 -9.57 6.598 1 97.81 426 ASP A CA 1
ATOM 3193 C C . ASP A 1 426 ? -24.578 -9.891 5.438 1 97.81 426 ASP A C 1
ATOM 3195 O O . ASP A 1 426 ? -25.797 -9.977 5.617 1 97.81 426 ASP A O 1
ATOM 3199 N N . PRO A 1 427 ? -24 -10.141 4.309 1 98.12 427 PRO A N 1
ATOM 3200 C CA . PRO A 1 427 ? -24.844 -10.344 3.127 1 98.12 427 PRO A CA 1
ATOM 3201 C C . PRO A 1 427 ? -25.828 -11.492 3.303 1 98.12 427 PRO A C 1
ATOM 3203 O O . PRO A 1 427 ? -26.969 -11.406 2.846 1 98.12 427 PRO A O 1
ATOM 3206 N N . THR A 1 428 ? -25.422 -12.578 3.898 1 97.75 428 THR A N 1
ATOM 3207 C CA . THR A 1 428 ? -26.266 -13.758 4.074 1 97.75 428 THR A CA 1
ATOM 3208 C C . THR A 1 428 ? -27.5 -13.422 4.926 1 97.75 428 THR A C 1
ATOM 3210 O O . THR A 1 428 ? -28.625 -13.766 4.566 1 97.75 428 THR A O 1
ATOM 3213 N N . ALA A 1 429 ? -27.297 -12.703 5.996 1 98.25 429 ALA A N 1
ATOM 3214 C CA . ALA A 1 429 ? -28.375 -12.328 6.891 1 98.25 429 ALA A CA 1
ATOM 3215 C C . ALA A 1 429 ? -29.391 -11.438 6.18 1 98.25 429 ALA A C 1
ATOM 3217 O O . ALA A 1 429 ? -30.609 -11.594 6.355 1 98.25 429 ALA A O 1
ATOM 3218 N N . TRP A 1 430 ? -28.938 -10.523 5.395 1 98.75 430 TRP A N 1
ATOM 3219 C CA . TRP A 1 430 ? -29.828 -9.578 4.719 1 98.75 430 TRP A CA 1
ATOM 3220 C C . TRP A 1 430 ? -30.609 -10.266 3.6 1 98.75 430 TRP A C 1
ATOM 3222 O O . TRP A 1 430 ? -31.797 -10.039 3.436 1 98.75 430 TRP A O 1
ATOM 3232 N N . ARG A 1 431 ? -29.938 -11.156 2.873 1 98.56 431 ARG A N 1
ATOM 3233 C CA . ARG A 1 431 ? -30.625 -11.906 1.824 1 98.56 431 ARG A CA 1
ATOM 3234 C C . ARG A 1 431 ? -31.688 -12.836 2.416 1 98.56 431 ARG A C 1
ATOM 3236 O O . ARG A 1 431 ? -32.781 -12.953 1.879 1 98.56 431 ARG A O 1
ATOM 3243 N N . GLU A 1 432 ? -31.328 -13.43 3.482 1 98.38 432 GLU A N 1
ATOM 3244 C CA . GLU A 1 432 ? -32.25 -14.336 4.145 1 98.38 432 GLU A CA 1
ATOM 3245 C C . GLU A 1 432 ? -33.5 -13.586 4.652 1 98.38 432 GLU A C 1
ATOM 3247 O O . GLU A 1 432 ? -34.562 -14.164 4.746 1 98.38 432 GLU A O 1
ATOM 3252 N N . ALA A 1 433 ? -33.312 -12.344 4.93 1 98.69 433 ALA A N 1
ATOM 3253 C CA . ALA A 1 433 ? -34.406 -11.516 5.418 1 98.69 433 ALA A CA 1
ATOM 3254 C C . ALA A 1 433 ? -35.25 -10.977 4.258 1 98.69 433 ALA A C 1
ATOM 3256 O O . ALA A 1 433 ? -36.188 -10.227 4.469 1 98.69 433 ALA A O 1
ATOM 3257 N N . GLY A 1 434 ? -34.875 -11.312 3.049 1 98.5 434 GLY A N 1
ATOM 3258 C CA . GLY A 1 434 ? -35.688 -10.984 1.892 1 98.5 434 GLY A CA 1
ATOM 3259 C C . GLY A 1 434 ? -35.188 -9.797 1.107 1 98.5 434 GLY A C 1
ATOM 3260 O O . GLY A 1 434 ? -35.812 -9.344 0.15 1 98.5 434 GLY A O 1
ATOM 3261 N N . TRP A 1 435 ? -34 -9.273 1.426 1 98.88 435 TRP A N 1
ATOM 3262 C CA . TRP A 1 435 ? -33.438 -8.094 0.763 1 98.88 435 TRP A CA 1
ATOM 3263 C C . TRP A 1 435 ? -32.75 -8.477 -0.54 1 98.88 435 TRP A C 1
ATOM 3265 O O . TRP A 1 435 ? -32.062 -9.5 -0.608 1 98.88 435 TRP A O 1
ATOM 3275 N N . ASP A 1 436 ? -33 -7.691 -1.595 1 98.56 436 ASP A N 1
ATOM 3276 C CA . ASP A 1 436 ? -32.031 -7.641 -2.688 1 98.56 436 ASP A CA 1
ATOM 3277 C C . ASP A 1 436 ? -30.766 -6.883 -2.273 1 98.56 436 ASP A C 1
ATOM 3279 O O . ASP A 1 436 ? -30.734 -5.652 -2.322 1 98.56 436 ASP A O 1
ATOM 3283 N N . TYR A 1 437 ? -29.766 -7.602 -1.842 1 98.69 437 TYR A N 1
ATOM 3284 C CA . TYR A 1 437 ? -28.516 -7.055 -1.296 1 98.69 437 TYR A CA 1
ATOM 3285 C C . TYR A 1 437 ? -27.469 -6.902 -2.383 1 98.69 437 TYR A C 1
ATOM 3287 O O . TYR A 1 437 ? -27.141 -7.867 -3.08 1 98.69 437 TYR A O 1
ATOM 3295 N N . ARG A 1 438 ? -26.953 -5.699 -2.514 1 98.44 438 ARG A N 1
ATOM 3296 C CA . ARG A 1 438 ? -25.844 -5.418 -3.42 1 98.44 438 ARG A CA 1
ATOM 3297 C C . ARG A 1 438 ? -24.641 -4.852 -2.664 1 98.44 438 ARG A C 1
ATOM 3299 O O . ARG A 1 438 ? -24.734 -3.785 -2.051 1 98.44 438 ARG A O 1
ATOM 3306 N N . GLY A 1 439 ? -23.531 -5.59 -2.617 1 98.25 439 GLY A N 1
ATOM 3307 C CA . GLY A 1 439 ? -22.266 -5.078 -2.088 1 98.25 439 GLY A CA 1
ATOM 3308 C C . GLY A 1 439 ? -21.312 -4.605 -3.168 1 98.25 439 GLY A C 1
ATOM 3309 O O . GLY A 1 439 ? -21.531 -4.859 -4.355 1 98.25 439 GLY A O 1
ATOM 3310 N N . ILE A 1 440 ? -20.312 -3.889 -2.779 1 98.38 440 ILE A N 1
ATOM 3311 C CA . ILE A 1 440 ? -19.297 -3.42 -3.715 1 98.38 440 ILE A CA 1
ATOM 3312 C C . ILE A 1 440 ? -18.281 -4.527 -3.965 1 98.38 440 ILE A C 1
ATOM 3314 O O . ILE A 1 440 ? -17.719 -5.086 -3.02 1 98.38 440 ILE A O 1
ATOM 3318 N N . GLY A 1 441 ? -18.016 -4.809 -5.238 1 97.75 441 GLY A N 1
ATOM 3319 C CA . GLY A 1 441 ? -17 -5.781 -5.602 1 97.75 441 GLY A CA 1
ATOM 3320 C C . GLY A 1 441 ? -17.359 -7.203 -5.234 1 97.75 441 GLY A C 1
ATOM 3321 O O . GLY A 1 441 ? -16.484 -8.031 -4.984 1 97.75 441 GLY A O 1
ATOM 3322 N N . ARG A 1 442 ? -18.672 -7.531 -5.086 1 94.31 442 ARG A N 1
ATOM 3323 C CA . ARG A 1 442 ? -19.125 -8.875 -4.73 1 94.31 442 ARG A CA 1
ATOM 3324 C C . ARG A 1 442 ? -20.594 -9.062 -5.078 1 94.31 442 ARG A C 1
ATOM 3326 O O . ARG A 1 442 ? -21.344 -8.086 -5.223 1 94.31 442 ARG A O 1
ATOM 3333 N N . MET B 1 1 ? 0.471 -39.594 1.22 1 97.5 1 MET B N 1
ATOM 3334 C CA . MET B 1 1 ? -0.188 -39.594 -0.083 1 97.5 1 MET B CA 1
ATOM 3335 C C . MET B 1 1 ? 0.837 -39.594 -1.212 1 97.5 1 MET B C 1
ATOM 3337 O O . MET B 1 1 ? 2.014 -39.281 -0.987 1 97.5 1 MET B O 1
ATOM 3341 N N . ARG B 1 2 ? 0.347 -40.031 -2.354 1 98.19 2 ARG B N 1
ATOM 3342 C CA . ARG B 1 2 ? 1.157 -39.906 -3.562 1 98.19 2 ARG B CA 1
ATOM 3343 C C . ARG B 1 2 ? 0.823 -38.625 -4.324 1 98.19 2 ARG B C 1
ATOM 3345 O O . ARG B 1 2 ? -0.337 -38.375 -4.668 1 98.19 2 ARG B O 1
ATOM 3352 N N . LEU B 1 3 ? 1.875 -37.812 -4.543 1 98.81 3 LEU B N 1
ATOM 3353 C CA . LEU B 1 3 ? 1.698 -36.531 -5.188 1 98.81 3 LEU B CA 1
ATOM 3354 C C . LEU B 1 3 ? 2.59 -36.406 -6.422 1 98.81 3 LEU B C 1
ATOM 3356 O O . LEU B 1 3 ? 3.703 -36.938 -6.441 1 98.81 3 LEU B O 1
ATOM 3360 N N . THR B 1 4 ? 2.104 -35.812 -7.418 1 98.75 4 THR B N 1
ATOM 3361 C CA . THR B 1 4 ? 2.973 -35.344 -8.492 1 98.75 4 THR B CA 1
ATOM 3362 C C . THR B 1 4 ? 3.076 -33.812 -8.484 1 98.75 4 THR B C 1
ATOM 3364 O O . THR B 1 4 ? 2.15 -33.125 -8.055 1 98.75 4 THR B O 1
ATOM 3367 N N . VAL B 1 5 ? 4.191 -33.281 -8.844 1 98.88 5 VAL B N 1
ATOM 3368 C CA . VAL B 1 5 ? 4.402 -31.875 -9.078 1 98.88 5 VAL B CA 1
ATOM 3369 C C . VAL B 1 5 ? 4.898 -31.656 -10.508 1 98.88 5 VAL B C 1
ATOM 3371 O O . VAL B 1 5 ? 6.02 -32.031 -10.844 1 98.88 5 VAL B O 1
ATOM 3374 N N . ILE B 1 6 ? 4.02 -31.062 -11.305 1 98.69 6 ILE B N 1
ATOM 3375 C CA . ILE B 1 6 ? 4.344 -30.828 -12.711 1 98.69 6 ILE B CA 1
ATOM 3376 C C . ILE B 1 6 ? 4.949 -29.438 -12.875 1 98.69 6 ILE B C 1
ATOM 3378 O O . ILE B 1 6 ? 4.289 -28.422 -12.617 1 98.69 6 ILE B O 1
ATOM 3382 N N . GLY B 1 7 ? 6.145 -29.297 -13.414 1 98.38 7 GLY B N 1
ATOM 3383 C CA . GLY B 1 7 ? 6.945 -28.094 -13.414 1 98.38 7 GLY B CA 1
ATOM 3384 C C . GLY B 1 7 ? 7.836 -27.969 -12.188 1 98.38 7 GLY B C 1
ATOM 3385 O O . GLY B 1 7 ? 7.348 -27.75 -11.078 1 98.38 7 GLY B O 1
ATOM 3386 N N . CYS B 1 8 ? 9.102 -28.109 -12.391 1 98.12 8 CYS B N 1
ATOM 3387 C CA . CYS B 1 8 ? 10.016 -28.125 -11.258 1 98.12 8 CYS B CA 1
ATOM 3388 C C . CYS B 1 8 ? 11.008 -26.969 -11.352 1 98.12 8 CYS B C 1
ATOM 3390 O O . CYS B 1 8 ? 12.219 -27.172 -11.234 1 98.12 8 CYS B O 1
ATOM 3392 N N . GLY B 1 9 ? 10.422 -25.766 -11.609 1 94.62 9 GLY B N 1
ATOM 3393 C CA . GLY B 1 9 ? 11.188 -24.531 -11.477 1 94.62 9 GLY B CA 1
ATOM 3394 C C . GLY B 1 9 ? 11.305 -24.062 -10.039 1 94.62 9 GLY B C 1
ATOM 3395 O O . GLY B 1 9 ? 11.352 -24.859 -9.117 1 94.62 9 GLY B O 1
ATOM 3396 N N . TYR B 1 10 ? 11.453 -22.766 -9.875 1 92.44 10 TYR B N 1
ATOM 3397 C CA . TYR B 1 10 ? 11.656 -22.188 -8.555 1 92.44 10 TYR B CA 1
ATOM 3398 C C . TYR B 1 10 ? 10.523 -22.562 -7.605 1 92.44 10 TYR B C 1
ATOM 3400 O O . TYR B 1 10 ? 10.766 -22.844 -6.426 1 92.44 10 TYR B O 1
ATOM 3408 N N . LEU B 1 11 ? 9.328 -22.625 -8.156 1 95.31 11 LEU B N 1
ATOM 3409 C CA . LEU B 1 11 ? 8.164 -22.969 -7.34 1 95.31 11 LEU B CA 1
ATOM 3410 C C . LEU B 1 11 ? 8.039 -24.484 -7.184 1 95.31 11 LEU B C 1
ATOM 3412 O O . LEU B 1 11 ? 8.023 -25 -6.062 1 95.31 11 LEU B O 1
ATOM 3416 N N . GLY B 1 12 ? 8.031 -25.188 -8.25 1 98.19 12 GLY B N 1
ATOM 3417 C CA . GLY B 1 12 ? 7.68 -26.594 -8.242 1 98.19 12 GLY B CA 1
ATOM 3418 C C . GLY B 1 12 ? 8.719 -27.469 -7.559 1 98.19 12 GLY B C 1
ATOM 3419 O O . GLY B 1 12 ? 8.367 -28.406 -6.832 1 98.19 12 GLY B O 1
ATOM 3420 N N . ALA B 1 13 ? 9.984 -27.156 -7.812 1 98.38 13 ALA B N 1
ATOM 3421 C CA . ALA B 1 13 ? 11.039 -27.953 -7.184 1 98.38 13 ALA B CA 1
ATOM 3422 C C . ALA B 1 13 ? 10.984 -27.812 -5.664 1 98.38 13 ALA B C 1
ATOM 3424 O O . ALA B 1 13 ? 11.117 -28.812 -4.941 1 98.38 13 ALA B O 1
ATOM 3425 N N . VAL B 1 14 ? 10.789 -26.594 -5.223 1 98.5 14 VAL B N 1
ATOM 3426 C CA . VAL B 1 14 ? 10.703 -26.328 -3.791 1 98.5 14 VAL B CA 1
ATOM 3427 C C . VAL B 1 14 ? 9.461 -27.016 -3.217 1 98.5 14 VAL B C 1
ATOM 3429 O O . VAL B 1 14 ? 9.516 -27.641 -2.152 1 98.5 14 VAL B O 1
ATOM 3432 N N . HIS B 1 15 ? 8.391 -26.906 -3.943 1 98.69 15 HIS B N 1
ATOM 3433 C CA . HIS B 1 15 ? 7.145 -27.516 -3.486 1 98.69 15 HIS B CA 1
ATOM 3434 C C . HIS B 1 15 ? 7.273 -29.031 -3.395 1 98.69 15 HIS B C 1
ATOM 3436 O O . HIS B 1 15 ? 6.844 -29.641 -2.41 1 98.69 15 HIS B O 1
ATOM 3442 N N . ALA B 1 16 ? 7.848 -29.672 -4.391 1 98.81 16 ALA B N 1
ATOM 3443 C CA . ALA B 1 16 ? 8.055 -31.125 -4.402 1 98.81 16 ALA B CA 1
ATOM 3444 C C . ALA B 1 16 ? 8.898 -31.562 -3.209 1 98.81 16 ALA B C 1
ATOM 3446 O O . ALA B 1 16 ? 8.523 -32.5 -2.492 1 98.81 16 ALA B O 1
ATOM 3447 N N . ALA B 1 17 ? 9.984 -30.859 -2.996 1 98.81 17 ALA B N 1
ATOM 3448 C CA . ALA B 1 17 ? 10.883 -31.203 -1.896 1 98.81 17 ALA B CA 1
ATOM 3449 C C . ALA B 1 17 ? 10.195 -31 -0.546 1 98.81 17 ALA B C 1
ATOM 3451 O O . ALA B 1 17 ? 10.359 -31.828 0.361 1 98.81 17 ALA B O 1
ATOM 3452 N N . ALA B 1 18 ? 9.453 -29.938 -0.409 1 98.62 18 ALA B N 1
ATOM 3453 C CA . ALA B 1 18 ? 8.766 -29.641 0.843 1 98.62 18 ALA B CA 1
ATOM 3454 C C . ALA B 1 18 ? 7.695 -30.688 1.145 1 98.62 18 ALA B C 1
ATOM 3456 O O . ALA B 1 18 ? 7.547 -31.125 2.289 1 98.62 18 ALA B O 1
ATOM 3457 N N . MET B 1 19 ? 6.898 -31.094 0.145 1 98.69 19 MET B N 1
ATOM 3458 C CA . MET B 1 19 ? 5.871 -32.125 0.345 1 98.69 19 MET B CA 1
ATOM 3459 C C . MET B 1 19 ? 6.492 -33.438 0.749 1 98.69 19 MET B C 1
ATOM 3461 O O . MET B 1 19 ? 5.949 -34.156 1.597 1 98.69 19 MET B O 1
ATOM 3465 N N . ALA B 1 20 ? 7.586 -33.75 0.099 1 98.69 20 ALA B N 1
ATOM 3466 C CA . ALA B 1 20 ? 8.297 -34.969 0.5 1 98.69 20 ALA B CA 1
ATOM 3467 C C . ALA B 1 20 ? 8.75 -34.906 1.956 1 98.69 20 ALA B C 1
ATOM 3469 O O . ALA B 1 20 ? 8.648 -35.875 2.701 1 98.69 20 ALA B O 1
ATOM 3470 N N . HIS B 1 21 ? 9.258 -33.719 2.316 1 98.25 21 HIS B N 1
ATOM 3471 C CA . HIS B 1 21 ? 9.695 -33.5 3.688 1 98.25 21 HIS B CA 1
ATOM 3472 C C . HIS B 1 21 ? 8.547 -33.688 4.672 1 98.25 21 HIS B C 1
ATOM 3474 O O . HIS B 1 21 ? 8.758 -34.125 5.797 1 98.25 21 HIS B O 1
ATOM 3480 N N . LEU B 1 22 ? 7.336 -33.375 4.262 1 97.56 22 LEU B N 1
ATOM 3481 C CA . LEU B 1 22 ? 6.16 -33.469 5.117 1 97.56 22 LEU B CA 1
ATOM 3482 C C . LEU B 1 22 ? 5.66 -34.906 5.191 1 97.56 22 LEU B C 1
ATOM 3484 O O . LEU B 1 22 ? 4.711 -35.219 5.918 1 97.56 22 LEU B O 1
ATOM 3488 N N . GLY B 1 23 ? 6.227 -35.781 4.383 1 97.31 23 GLY B N 1
ATOM 3489 C CA . GLY B 1 23 ? 5.926 -37.188 4.562 1 97.31 23 GLY B CA 1
ATOM 3490 C C . GLY B 1 23 ? 5.203 -37.812 3.377 1 97.31 23 GLY B C 1
ATOM 3491 O O . GLY B 1 23 ? 4.816 -38.969 3.416 1 97.31 23 GLY B O 1
ATOM 3492 N N . HIS B 1 24 ? 5.039 -37.094 2.338 1 98.75 24 HIS B N 1
ATOM 3493 C CA . HIS B 1 24 ? 4.367 -37.625 1.153 1 98.75 24 HIS B CA 1
ATOM 3494 C C . HIS B 1 24 ? 5.359 -38.281 0.206 1 98.75 24 HIS B C 1
ATOM 3496 O O . HIS B 1 24 ? 6.566 -38.031 0.298 1 98.75 24 HIS B O 1
ATOM 3502 N N . GLU B 1 25 ? 4.875 -39.188 -0.629 1 98.75 25 GLU B N 1
ATOM 3503 C CA . GLU B 1 25 ? 5.633 -39.656 -1.776 1 98.75 25 GLU B CA 1
ATOM 3504 C C . GLU B 1 25 ? 5.418 -38.781 -3 1 98.75 25 GLU B C 1
ATOM 3506 O O . GLU B 1 25 ? 4.281 -38.594 -3.447 1 98.75 25 GLU B O 1
ATOM 3511 N N . VAL B 1 26 ? 6.555 -38.25 -3.504 1 98.88 26 VAL B N 1
ATOM 3512 C CA . VAL B 1 26 ? 6.387 -37.188 -4.484 1 98.88 26 VAL B CA 1
ATOM 3513 C C . VAL B 1 26 ? 7.16 -37.5 -5.758 1 98.88 26 VAL B C 1
ATOM 3515 O O . VAL B 1 26 ? 8.312 -37.969 -5.691 1 98.88 26 VAL B O 1
ATOM 3518 N N . LEU B 1 27 ? 6.512 -37.406 -6.848 1 98.81 27 LEU B N 1
ATOM 3519 C CA . LEU B 1 27 ? 7.152 -37.469 -8.156 1 98.81 27 LEU B CA 1
ATOM 3520 C C . LEU B 1 27 ? 7.125 -36.094 -8.836 1 98.81 27 LEU B C 1
ATOM 3522 O O . LEU B 1 27 ? 6.059 -35.594 -9.203 1 98.81 27 LEU B O 1
ATOM 3526 N N . GLY B 1 28 ? 8.297 -35.5 -8.953 1 98.81 28 GLY B N 1
ATOM 3527 C CA . GLY B 1 28 ? 8.438 -34.281 -9.734 1 98.81 28 GLY B CA 1
ATOM 3528 C C . GLY B 1 28 ? 8.602 -34.531 -11.219 1 98.81 28 GLY B C 1
ATOM 3529 O O . GLY B 1 28 ? 9.336 -35.438 -11.617 1 98.81 28 GLY B O 1
ATOM 3530 N N . ILE B 1 29 ? 7.898 -33.781 -12.008 1 98.62 29 ILE B N 1
ATOM 3531 C CA . ILE B 1 29 ? 7.938 -33.938 -13.461 1 98.62 29 ILE B CA 1
ATOM 3532 C C . ILE B 1 29 ? 8.383 -32.625 -14.109 1 98.62 29 ILE B C 1
ATOM 3534 O O . ILE B 1 29 ? 7.793 -31.578 -13.867 1 98.62 29 ILE B O 1
ATOM 3538 N N . ASP B 1 30 ? 9.469 -32.625 -14.875 1 98.06 30 ASP B N 1
ATOM 3539 C CA . ASP B 1 30 ? 9.906 -31.484 -15.656 1 98.06 30 ASP B CA 1
ATOM 3540 C C . ASP B 1 30 ? 10.312 -31.891 -17.062 1 98.06 30 ASP B C 1
ATOM 3542 O O . ASP B 1 30 ? 10.969 -32.906 -17.25 1 98.06 30 ASP B O 1
ATOM 3546 N N . ILE B 1 31 ? 9.914 -31.062 -18.031 1 95.31 31 ILE B N 1
ATOM 3547 C CA . ILE B 1 31 ? 10.148 -31.406 -19.422 1 95.31 31 ILE B CA 1
ATOM 3548 C C . ILE B 1 31 ? 11.633 -31.266 -19.75 1 95.31 31 ILE B C 1
ATOM 3550 O O . ILE B 1 31 ? 12.109 -31.797 -20.75 1 95.31 31 ILE B O 1
ATOM 3554 N N . ASP B 1 32 ? 12.367 -30.484 -18.969 1 96.5 32 ASP B N 1
ATOM 3555 C CA . ASP B 1 32 ? 13.805 -30.328 -19.141 1 96.5 32 ASP B CA 1
ATOM 3556 C C . ASP B 1 32 ? 14.562 -31.516 -18.562 1 96.5 32 ASP B C 1
ATOM 3558 O O . ASP B 1 32 ? 14.727 -31.625 -17.344 1 96.5 32 ASP B O 1
ATOM 3562 N N . PRO B 1 33 ? 15.172 -32.375 -19.391 1 97.12 33 PRO B N 1
ATOM 3563 C CA . PRO B 1 33 ? 15.82 -33.562 -18.875 1 97.12 33 PRO B CA 1
ATOM 3564 C C . PRO B 1 33 ? 17.047 -33.281 -18.016 1 97.12 33 PRO B C 1
ATOM 3566 O O . PRO B 1 33 ? 17.328 -34 -17.078 1 97.12 33 PRO B O 1
ATOM 3569 N N . VAL B 1 34 ? 17.719 -32.188 -18.328 1 96.69 34 VAL B N 1
ATOM 3570 C CA . VAL B 1 34 ? 18.906 -31.812 -17.562 1 96.69 34 VAL B CA 1
ATOM 3571 C C . VAL B 1 34 ? 18.5 -31.422 -16.141 1 96.69 34 VAL B C 1
ATOM 3573 O O . VAL B 1 34 ? 19.125 -31.859 -15.172 1 96.69 34 VAL B O 1
ATOM 3576 N N . LYS B 1 35 ? 17.531 -30.625 -16.094 1 95.62 35 LYS B N 1
ATOM 3577 C CA . LYS B 1 35 ? 17.016 -30.203 -14.797 1 95.62 35 LYS B CA 1
ATOM 3578 C C . LYS B 1 35 ? 16.516 -31.391 -13.984 1 95.62 35 LYS B C 1
ATOM 3580 O O . LYS B 1 35 ? 16.812 -31.516 -12.797 1 95.62 35 LYS B O 1
ATOM 3585 N N . ALA B 1 36 ? 15.711 -32.281 -14.602 1 97.94 36 ALA B N 1
ATOM 3586 C CA . ALA B 1 36 ? 15.156 -33.438 -13.93 1 97.94 36 ALA B CA 1
ATOM 3587 C C . ALA B 1 36 ? 16.266 -34.344 -13.406 1 97.94 36 ALA B C 1
ATOM 3589 O O . ALA B 1 36 ? 16.156 -34.906 -12.305 1 97.94 36 ALA B O 1
ATOM 3590 N N . GLU B 1 37 ? 17.297 -34.469 -14.172 1 97.31 37 GLU B N 1
ATOM 3591 C CA . GLU B 1 37 ? 18.422 -35.344 -13.773 1 97.31 37 GLU B CA 1
ATOM 3592 C C . GLU B 1 37 ? 19.141 -34.781 -12.562 1 97.31 37 GLU B C 1
ATOM 3594 O O . GLU B 1 37 ? 19.469 -35.5 -11.633 1 97.31 37 GLU B O 1
ATOM 3599 N N . LYS B 1 38 ? 19.391 -33.5 -12.617 1 97.56 38 LYS B N 1
ATOM 3600 C CA . LYS B 1 38 ? 20.031 -32.844 -11.477 1 97.56 38 LYS B CA 1
ATOM 3601 C C . LYS B 1 38 ? 19.203 -33.031 -10.203 1 97.56 38 LYS B C 1
ATOM 3603 O O . LYS B 1 38 ? 19.734 -33.406 -9.156 1 97.56 38 LYS B O 1
ATOM 3608 N N . LEU B 1 39 ? 17.984 -32.812 -10.32 1 98.38 39 LEU B N 1
ATOM 3609 C CA . LEU B 1 39 ? 17.062 -32.906 -9.188 1 98.38 39 LEU B CA 1
ATOM 3610 C C . LEU B 1 39 ? 17.016 -34.344 -8.672 1 98.38 39 LEU B C 1
ATOM 3612 O O . LEU B 1 39 ? 17 -34.594 -7.457 1 98.38 39 LEU B O 1
ATOM 3616 N N . ALA B 1 40 ? 17.062 -35.312 -9.555 1 97.56 40 ALA B N 1
ATOM 3617 C CA . ALA B 1 40 ? 17 -36.719 -9.188 1 97.56 40 ALA B CA 1
ATOM 3618 C C . ALA B 1 40 ? 18.25 -37.125 -8.391 1 97.56 40 ALA B C 1
ATOM 3620 O O . ALA B 1 40 ? 18.203 -38.094 -7.629 1 97.56 40 ALA B O 1
ATOM 3621 N N . GLN B 1 41 ? 19.281 -36.375 -8.586 1 97.62 41 GLN B N 1
ATOM 3622 C CA . GLN B 1 41 ? 20.516 -36.625 -7.871 1 97.62 41 GLN B CA 1
ATOM 3623 C C . GLN B 1 41 ? 20.578 -35.812 -6.57 1 97.62 41 GLN B C 1
ATOM 3625 O O . GLN B 1 41 ? 21.594 -35.844 -5.863 1 97.62 41 GLN B O 1
ATOM 3630 N N . GLY B 1 42 ? 19.516 -35.094 -6.312 1 97.31 42 GLY B N 1
ATOM 3631 C CA . GLY B 1 42 ? 19.453 -34.25 -5.113 1 97.31 42 GLY B CA 1
ATOM 3632 C C . GLY B 1 42 ? 20.172 -32.938 -5.262 1 97.31 42 GLY B C 1
ATOM 3633 O O . GLY B 1 42 ? 20.516 -32.281 -4.27 1 97.31 42 GLY B O 1
ATOM 3634 N N . GLU B 1 43 ? 20.406 -32.562 -6.477 1 97.44 43 GLU B N 1
ATOM 3635 C CA . GLU B 1 43 ? 21.109 -31.297 -6.75 1 97.44 43 GLU B CA 1
ATOM 3636 C C . GLU B 1 43 ? 20.125 -30.219 -7.172 1 97.44 43 GLU B C 1
ATOM 3638 O O . GLU B 1 43 ? 19.359 -30.391 -8.125 1 97.44 43 GLU B O 1
ATOM 3643 N N . ALA B 1 44 ? 20.234 -29.094 -6.484 1 96.19 44 ALA B N 1
ATOM 3644 C CA . ALA B 1 44 ? 19.359 -27.984 -6.82 1 96.19 44 ALA B CA 1
ATOM 3645 C C . ALA B 1 44 ? 19.797 -27.297 -8.109 1 96.19 44 ALA B C 1
ATOM 3647 O O . ALA B 1 44 ? 20.969 -26.969 -8.273 1 96.19 44 ALA B O 1
ATOM 3648 N N . PRO B 1 45 ? 18.891 -27.047 -9.008 1 93.88 45 PRO B N 1
ATOM 3649 C CA . PRO B 1 45 ? 19.25 -26.406 -10.273 1 93.88 45 PRO B CA 1
ATOM 3650 C C . PRO B 1 45 ? 19.375 -24.891 -10.148 1 93.88 45 PRO B C 1
ATOM 3652 O O . PRO B 1 45 ? 19.797 -24.219 -11.102 1 93.88 45 PRO B O 1
ATOM 3655 N N . PHE B 1 46 ? 19.047 -24.266 -9.094 1 94.31 46 PHE B N 1
ATOM 3656 C CA . PHE B 1 46 ? 19.141 -22.844 -8.781 1 94.31 46 PHE B CA 1
ATOM 3657 C C . PHE B 1 46 ? 19.438 -22.625 -7.305 1 94.31 46 PHE B C 1
ATOM 3659 O O . PHE B 1 46 ? 19.344 -23.562 -6.508 1 94.31 46 PHE B O 1
ATOM 3666 N N . TYR B 1 47 ? 19.812 -21.406 -7.039 1 95.12 47 TYR B N 1
ATOM 3667 C CA . TYR B 1 47 ? 20.172 -21.109 -5.656 1 95.12 47 TYR B CA 1
ATOM 3668 C C . TYR B 1 47 ? 18.922 -20.797 -4.832 1 95.12 47 TYR B C 1
ATOM 3670 O O . TYR B 1 47 ? 18.172 -19.875 -5.164 1 95.12 47 TYR B O 1
ATOM 3678 N N . GLU B 1 48 ? 18.688 -21.578 -3.785 1 96.75 48 GLU B N 1
ATOM 3679 C CA . GLU B 1 48 ? 17.641 -21.391 -2.787 1 96.75 48 GLU B CA 1
ATOM 3680 C C . GLU B 1 48 ? 18.062 -21.953 -1.435 1 96.75 48 GLU B C 1
ATOM 3682 O O . GLU B 1 48 ? 18.266 -23.172 -1.301 1 96.75 48 GLU B O 1
ATOM 3687 N N . PRO B 1 49 ? 18.172 -21.016 -0.447 1 95.94 49 PRO B N 1
ATOM 3688 C CA . PRO B 1 49 ? 18.578 -21.516 0.87 1 95.94 49 PRO B CA 1
ATOM 3689 C C . PRO B 1 49 ? 17.656 -22.609 1.391 1 95.94 49 PRO B C 1
ATOM 3691 O O . PRO B 1 49 ? 16.422 -22.469 1.35 1 95.94 49 PRO B O 1
ATOM 3694 N N . GLY B 1 50 ? 18.266 -23.766 1.788 1 97.38 50 GLY B N 1
ATOM 3695 C CA . GLY B 1 50 ? 17.5 -24.844 2.41 1 97.38 50 GLY B CA 1
ATOM 3696 C C . GLY B 1 50 ? 17.047 -25.906 1.426 1 97.38 50 GLY B C 1
ATOM 3697 O O . GLY B 1 50 ? 16.719 -27.016 1.821 1 97.38 50 GLY B O 1
ATOM 3698 N N . LEU B 1 51 ? 17.078 -25.609 0.128 1 98 51 LEU B N 1
ATOM 3699 C CA . LEU B 1 51 ? 16.531 -26.531 -0.87 1 98 51 LEU B CA 1
ATOM 3700 C C . LEU B 1 51 ? 17.453 -27.719 -1.057 1 98 51 LEU B C 1
ATOM 3702 O O . LEU B 1 51 ? 17 -28.859 -1.108 1 98 51 LEU B O 1
ATOM 3706 N N . PRO B 1 52 ? 18.797 -27.516 -1.098 1 97.94 52 PRO B N 1
ATOM 3707 C CA . PRO B 1 52 ? 19.672 -28.672 -1.281 1 97.94 52 PRO B CA 1
ATOM 3708 C C . PRO B 1 52 ? 19.5 -29.719 -0.193 1 97.94 52 PRO B C 1
ATOM 3710 O O . PRO B 1 52 ? 19.438 -30.922 -0.492 1 97.94 52 PRO B O 1
ATOM 3713 N N . GLU B 1 53 ? 19.344 -29.281 1.008 1 98.19 53 GLU B N 1
ATOM 3714 C CA . GLU B 1 53 ? 19.188 -30.203 2.129 1 98.19 53 GLU B CA 1
ATOM 3715 C C . GLU B 1 53 ? 17.891 -31.016 1.999 1 98.19 53 GLU B C 1
ATOM 3717 O O . GLU B 1 53 ? 17.891 -32.219 2.24 1 98.19 53 GLU B O 1
ATOM 3722 N N . LEU B 1 54 ? 16.812 -30.406 1.579 1 98.19 54 LEU B N 1
ATOM 3723 C CA . LEU B 1 54 ? 15.531 -31.078 1.419 1 98.19 54 LEU B CA 1
ATOM 3724 C C . LEU B 1 54 ? 15.586 -32.062 0.269 1 98.19 54 LEU B C 1
ATOM 3726 O O . LEU B 1 54 ? 15.031 -33.156 0.368 1 98.19 54 LEU B O 1
ATOM 3730 N N . LEU B 1 55 ? 16.25 -31.672 -0.78 1 98.5 55 LEU B N 1
ATOM 3731 C CA . LEU B 1 55 ? 16.359 -32.531 -1.949 1 98.5 55 LEU B CA 1
ATOM 3732 C C . LEU B 1 55 ? 17.125 -33.812 -1.615 1 98.5 55 LEU B C 1
ATOM 3734 O O . LEU B 1 55 ? 16.672 -34.906 -1.9 1 98.5 55 LEU B O 1
ATOM 3738 N N . VAL B 1 56 ? 18.281 -33.594 -0.991 1 98.5 56 VAL B N 1
ATOM 3739 C CA . VAL B 1 56 ? 19.141 -34.719 -0.653 1 98.5 56 VAL B CA 1
ATOM 3740 C C . VAL B 1 56 ? 18.391 -35.688 0.274 1 98.5 56 VAL B C 1
ATOM 3742 O O . VAL B 1 56 ? 18.375 -36.875 0.038 1 98.5 56 VAL B O 1
ATOM 3745 N N . SER B 1 57 ? 17.781 -35.156 1.268 1 98.31 57 SER B N 1
ATOM 3746 C CA . SER B 1 57 ? 17.062 -35.969 2.234 1 98.31 57 SER B CA 1
ATOM 3747 C C . SER B 1 57 ? 15.938 -36.75 1.562 1 98.31 57 SER B C 1
ATOM 3749 O O . SER B 1 57 ? 15.773 -37.938 1.811 1 98.31 57 SER B O 1
ATOM 3751 N N . GLY B 1 58 ? 15.141 -36.156 0.733 1 98.31 58 GLY B N 1
ATOM 3752 C CA . GLY B 1 58 ? 14.016 -36.781 0.063 1 98.31 58 GLY B CA 1
ATOM 3753 C C . GLY B 1 58 ? 14.445 -37.875 -0.898 1 98.31 58 GLY B C 1
ATOM 3754 O O . GLY B 1 58 ? 13.844 -38.969 -0.928 1 98.31 58 GLY B O 1
ATOM 3755 N N . VAL B 1 59 ? 15.477 -37.594 -1.617 1 98.25 59 VAL B N 1
ATOM 3756 C CA . VAL B 1 59 ? 15.969 -38.531 -2.611 1 98.25 59 VAL B CA 1
ATOM 3757 C C . VAL B 1 59 ? 16.578 -39.75 -1.913 1 98.25 59 VAL B C 1
ATOM 3759 O O . VAL B 1 59 ? 16.328 -40.875 -2.295 1 98.25 59 VAL B O 1
ATOM 3762 N N . GLU B 1 60 ? 17.344 -39.469 -0.905 1 97.69 60 GLU B N 1
ATOM 3763 C CA . GLU B 1 60 ? 18 -40.562 -0.179 1 97.69 60 GLU B CA 1
ATOM 3764 C C . GLU B 1 60 ? 16.984 -41.469 0.505 1 97.69 60 GLU B C 1
ATOM 3766 O O . GLU B 1 60 ? 17.203 -42.688 0.591 1 97.69 60 GLU B O 1
ATOM 3771 N N . ARG B 1 61 ? 15.93 -40.906 0.954 1 97.88 61 ARG B N 1
ATOM 3772 C CA . ARG B 1 61 ? 14.883 -41.656 1.629 1 97.88 61 ARG B CA 1
ATOM 3773 C C . ARG B 1 61 ? 14 -42.375 0.621 1 97.88 61 ARG B C 1
ATOM 3775 O O . ARG B 1 61 ? 13.195 -43.25 0.995 1 97.88 61 ARG B O 1
ATOM 3782 N N . GLY B 1 62 ? 14.07 -42.031 -0.602 1 97.5 62 GLY B N 1
ATOM 3783 C CA . GLY B 1 62 ? 13.32 -42.688 -1.662 1 97.5 62 GLY B CA 1
ATOM 3784 C C . GLY B 1 62 ? 11.906 -42.156 -1.81 1 97.5 62 GLY B C 1
ATOM 3785 O O . GLY B 1 62 ? 11.086 -42.781 -2.51 1 97.5 62 GLY B O 1
ATOM 3786 N N . VAL B 1 63 ? 11.609 -41.062 -1.139 1 98.5 63 VAL B N 1
ATOM 3787 C CA . VAL B 1 63 ? 10.242 -40.562 -1.146 1 98.5 63 VAL B CA 1
ATOM 3788 C C . VAL B 1 63 ? 10.117 -39.406 -2.152 1 98.5 63 VAL B C 1
ATOM 3790 O O . VAL B 1 63 ? 9.016 -38.875 -2.371 1 98.5 63 VAL B O 1
ATOM 3793 N N . LEU B 1 64 ? 11.203 -38.969 -2.748 1 98.81 64 LEU B N 1
ATOM 3794 C CA . LEU B 1 64 ? 11.234 -37.906 -3.742 1 98.81 64 LEU B CA 1
ATOM 3795 C C . LEU B 1 64 ? 11.961 -38.344 -5.004 1 98.81 64 LEU B C 1
ATOM 3797 O O . LEU B 1 64 ? 13.125 -38.75 -4.945 1 98.81 64 LEU B O 1
ATOM 3801 N N . ARG B 1 65 ? 11.281 -38.312 -6.066 1 98.44 65 ARG B N 1
ATOM 3802 C CA . ARG B 1 65 ? 11.836 -38.688 -7.367 1 98.44 65 ARG B CA 1
ATOM 3803 C C . ARG B 1 65 ? 11.508 -37.656 -8.422 1 98.44 65 ARG B C 1
ATOM 3805 O O . ARG B 1 65 ? 10.617 -36.812 -8.227 1 98.44 65 ARG B O 1
ATOM 3812 N N . PHE B 1 66 ? 12.25 -37.656 -9.508 1 98.56 66 PHE B N 1
ATOM 3813 C CA . PHE B 1 66 ? 12.023 -36.719 -10.609 1 98.56 66 PHE B CA 1
ATOM 3814 C C . PHE B 1 66 ? 12.133 -37.438 -11.953 1 98.56 66 PHE B C 1
ATOM 3816 O O . PHE B 1 66 ? 12.867 -38.406 -12.078 1 98.56 66 PHE B O 1
ATOM 3823 N N . THR B 1 67 ? 11.406 -36.969 -12.906 1 98 67 THR B N 1
ATOM 3824 C CA . THR B 1 67 ? 11.469 -37.562 -14.234 1 98 67 THR B CA 1
ATOM 3825 C C . THR B 1 67 ? 11.188 -36.5 -15.312 1 98 67 THR B C 1
ATOM 3827 O O . THR B 1 67 ? 10.547 -35.5 -15.039 1 98 67 THR B O 1
ATOM 3830 N N . ALA B 1 68 ? 11.695 -36.688 -16.5 1 97.88 68 ALA B N 1
ATOM 3831 C CA . ALA B 1 68 ? 11.367 -35.875 -17.688 1 97.88 68 ALA B CA 1
ATOM 3832 C C . ALA B 1 68 ? 10.484 -36.688 -18.641 1 97.88 68 ALA B C 1
ATOM 3834 O O . ALA B 1 68 ? 10.078 -36.156 -19.688 1 97.88 68 ALA B O 1
ATOM 3835 N N . ASN B 1 69 ? 10.148 -37.906 -18.234 1 95.88 69 ASN B N 1
ATOM 3836 C CA . ASN B 1 69 ? 9.383 -38.781 -19.109 1 95.88 69 ASN B CA 1
ATOM 3837 C C . ASN B 1 69 ? 8.172 -39.375 -18.391 1 95.88 69 ASN B C 1
ATOM 3839 O O . ASN B 1 69 ? 8.141 -40.562 -18.078 1 95.88 69 ASN B O 1
ATOM 3843 N N . PRO B 1 70 ? 7.133 -38.594 -18.391 1 94.56 70 PRO B N 1
ATOM 3844 C CA . PRO B 1 70 ? 5.957 -39.062 -17.641 1 94.56 70 PRO B CA 1
ATOM 3845 C C . PRO B 1 70 ? 5.199 -40.156 -18.359 1 94.56 70 PRO B C 1
ATOM 3847 O O . PRO B 1 70 ? 4.387 -40.875 -17.75 1 94.56 70 PRO B O 1
ATOM 3850 N N . ALA B 1 71 ? 5.512 -40.375 -19.594 1 91 71 ALA B N 1
ATOM 3851 C CA . ALA B 1 71 ? 4.77 -41.344 -20.375 1 91 71 ALA B CA 1
ATOM 3852 C C . ALA B 1 71 ? 5.418 -42.719 -20.297 1 91 71 ALA B C 1
ATOM 3854 O O . ALA B 1 71 ? 4.848 -43.719 -20.75 1 91 71 ALA B O 1
ATOM 3855 N N . GLU B 1 72 ? 6.652 -42.719 -19.781 1 91.88 72 GLU B N 1
ATOM 3856 C CA . GLU B 1 72 ? 7.328 -44 -19.641 1 91.88 72 GLU B CA 1
ATOM 3857 C C . GLU B 1 72 ? 6.488 -45 -18.844 1 91.88 72 GLU B C 1
ATOM 3859 O O . GLU B 1 72 ? 5.855 -44.625 -17.859 1 91.88 72 GLU B O 1
ATOM 3864 N N . GLU B 1 73 ? 6.758 -46.281 -19.266 1 86.69 73 GLU B N 1
ATOM 3865 C CA . GLU B 1 73 ? 5.996 -47.312 -18.594 1 86.69 73 GLU B CA 1
ATOM 3866 C C . GLU B 1 73 ? 6.293 -47.344 -17.094 1 86.69 73 GLU B C 1
ATOM 3868 O O . GLU B 1 73 ? 7.434 -47.125 -16.672 1 86.69 73 GLU B O 1
ATOM 3873 N N . GLY B 1 74 ? 5.52 -47.531 -16.25 1 91 74 GLY B N 1
ATOM 3874 C CA . GLY B 1 74 ? 5.688 -47.5 -14.805 1 91 74 GLY B CA 1
ATOM 3875 C C . GLY B 1 74 ? 5.406 -46.156 -14.195 1 91 74 GLY B C 1
ATOM 3876 O O . GLY B 1 74 ? 4.703 -46.062 -13.188 1 91 74 GLY B O 1
ATOM 3877 N N . THR B 1 75 ? 6.145 -45.25 -14.945 1 95.12 75 THR B N 1
ATOM 3878 C CA . THR B 1 75 ? 5.926 -43.875 -14.477 1 95.12 75 THR B CA 1
ATOM 3879 C C . THR B 1 75 ? 4.477 -43.438 -14.711 1 95.12 75 THR B C 1
ATOM 3881 O O . THR B 1 75 ? 3.85 -42.844 -13.828 1 95.12 75 THR B O 1
ATOM 3884 N N . ALA B 1 76 ? 3.979 -43.781 -15.844 1 94.81 76 ALA B N 1
ATOM 3885 C CA . ALA B 1 76 ? 2.598 -43.469 -16.188 1 94.81 76 ALA B CA 1
ATOM 3886 C C . ALA B 1 76 ? 1.621 -44.094 -15.211 1 94.81 76 ALA B C 1
ATOM 3888 O O . ALA B 1 76 ? 0.638 -43.5 -14.805 1 94.81 76 ALA B O 1
ATOM 3889 N N . GLU B 1 77 ? 1.89 -45.312 -14.891 1 93.75 77 GLU B N 1
ATOM 3890 C CA . GLU B 1 77 ? 1.044 -46.031 -13.938 1 93.75 77 GLU B CA 1
ATOM 3891 C C . GLU B 1 77 ? 1.105 -45.406 -12.555 1 93.75 77 GLU B C 1
ATOM 3893 O O . GLU B 1 77 ? 0.09 -45.281 -11.859 1 93.75 77 GLU B O 1
ATOM 3898 N N . TRP B 1 78 ? 2.305 -45.094 -12.234 1 95.44 78 TRP B N 1
ATOM 3899 C CA . TRP B 1 78 ? 2.48 -44.438 -10.945 1 95.44 78 TRP B CA 1
ATOM 3900 C C . TRP B 1 78 ? 1.681 -43.125 -10.883 1 95.44 78 TRP B C 1
ATOM 3902 O O . TRP B 1 78 ? 1.007 -42.844 -9.883 1 95.44 78 TRP B O 1
ATOM 3912 N N . ILE B 1 79 ? 1.754 -42.312 -11.938 1 96.31 79 ILE B N 1
ATOM 3913 C CA . ILE B 1 79 ? 1.04 -41.062 -12.023 1 96.31 79 ILE B CA 1
ATOM 3914 C C . ILE B 1 79 ? -0.465 -41.312 -11.961 1 96.31 79 ILE B C 1
ATOM 3916 O O . ILE B 1 79 ? -1.191 -40.594 -11.273 1 96.31 79 ILE B O 1
ATOM 3920 N N . ALA B 1 80 ? -0.923 -42.344 -12.578 1 94.12 80 ALA B N 1
ATOM 3921 C CA . ALA B 1 80 ? -2.344 -42.688 -12.617 1 94.12 80 ALA B CA 1
ATOM 3922 C C . ALA B 1 80 ? -2.854 -43.031 -11.219 1 94.12 80 ALA B C 1
ATOM 3924 O O . ALA B 1 80 ? -4.043 -42.906 -10.938 1 94.12 80 ALA B O 1
ATOM 3925 N N . GLN B 1 81 ? -1.957 -43.438 -10.391 1 94.06 81 GLN B N 1
ATOM 3926 C CA . GLN B 1 81 ? -2.336 -43.875 -9.055 1 94.06 81 GLN B CA 1
ATOM 3927 C C . GLN B 1 81 ? -2.139 -42.781 -8.023 1 94.06 81 GLN B C 1
ATOM 3929 O O . GLN B 1 81 ? -2.527 -42.938 -6.863 1 94.06 81 GLN B O 1
ATOM 3934 N N . ALA B 1 82 ? -1.614 -41.656 -8.422 1 97.06 82 ALA B N 1
ATOM 3935 C CA . ALA B 1 82 ? -1.363 -40.562 -7.488 1 97.06 82 ALA B CA 1
ATOM 3936 C C . ALA B 1 82 ? -2.672 -39.938 -7.004 1 97.06 82 ALA B C 1
ATOM 3938 O O . ALA B 1 82 ? -3.674 -39.969 -7.723 1 97.06 82 ALA B O 1
ATOM 3939 N N . ASP B 1 83 ? -2.65 -39.406 -5.777 1 97.5 83 ASP B N 1
ATOM 3940 C CA . ASP B 1 83 ? -3.834 -38.844 -5.141 1 97.5 83 ASP B CA 1
ATOM 3941 C C . ASP B 1 83 ? -4.039 -37.375 -5.555 1 97.5 83 ASP B C 1
ATOM 3943 O O . ASP B 1 83 ? -5.172 -36.906 -5.641 1 97.5 83 ASP B O 1
ATOM 3947 N N . VAL B 1 84 ? -2.951 -36.688 -5.703 1 98.62 84 VAL B N 1
ATOM 3948 C CA . VAL B 1 84 ? -2.992 -35.25 -5.969 1 98.62 84 VAL B CA 1
ATOM 3949 C C . VAL B 1 84 ? -1.94 -34.906 -7.012 1 98.62 84 VAL B C 1
ATOM 3951 O O . VAL B 1 84 ? -0.817 -35.406 -6.977 1 98.62 84 VAL B O 1
ATOM 3954 N N . HIS B 1 85 ? -2.303 -34.094 -7.984 1 98.75 85 HIS B N 1
ATOM 3955 C CA . HIS B 1 85 ? -1.406 -33.594 -9.016 1 98.75 85 HIS B CA 1
ATOM 3956 C C . HIS B 1 85 ? -1.298 -32.062 -8.953 1 98.75 85 HIS B C 1
ATOM 3958 O O . HIS B 1 85 ? -2.258 -31.359 -9.266 1 98.75 85 HIS B O 1
ATOM 3964 N N . PHE B 1 86 ? -0.1 -31.562 -8.602 1 98.88 86 PHE B N 1
ATOM 3965 C CA . PHE B 1 86 ? 0.128 -30.125 -8.562 1 98.88 86 PHE B CA 1
ATOM 3966 C C . PHE B 1 86 ? 0.631 -29.609 -9.906 1 98.88 86 PHE B C 1
ATOM 3968 O O . PHE B 1 86 ? 1.548 -30.203 -10.492 1 98.88 86 PHE B O 1
ATOM 3975 N N . ILE B 1 87 ? 0.021 -28.562 -10.398 1 98.88 87 ILE B N 1
ATOM 3976 C CA . ILE B 1 87 ? 0.489 -27.859 -11.586 1 98.88 87 ILE B CA 1
ATOM 3977 C C . ILE B 1 87 ? 1.253 -26.609 -11.172 1 98.88 87 ILE B C 1
ATOM 3979 O O . ILE B 1 87 ? 0.655 -25.641 -10.703 1 98.88 87 ILE B O 1
ATOM 3983 N N . ALA B 1 88 ? 2.52 -26.625 -11.328 1 98.56 88 ALA B N 1
ATOM 3984 C CA . ALA B 1 88 ? 3.396 -25.531 -10.906 1 98.56 88 ALA B CA 1
ATOM 3985 C C . ALA B 1 88 ? 4.305 -25.094 -12.047 1 98.56 88 ALA B C 1
ATOM 3987 O O . ALA B 1 88 ? 5.512 -24.906 -11.859 1 98.56 88 ALA B O 1
ATOM 3988 N N . VAL B 1 89 ? 3.734 -24.938 -13.258 1 98.31 89 VAL B N 1
ATOM 3989 C CA . VAL B 1 89 ? 4.492 -24.578 -14.445 1 98.31 89 VAL B CA 1
ATOM 3990 C C . VAL B 1 89 ? 4.504 -23.047 -14.594 1 98.31 89 VAL B C 1
ATOM 3992 O O . VAL B 1 89 ? 3.736 -22.344 -13.938 1 98.31 89 VAL B O 1
ATOM 3995 N N . GLY B 1 90 ? 5.414 -22.578 -15.367 1 96.12 90 GLY B N 1
ATOM 3996 C CA . GLY B 1 90 ? 5.547 -21.141 -15.602 1 96.12 90 GLY B CA 1
ATOM 3997 C C . GLY B 1 90 ? 4.441 -20.578 -16.469 1 96.12 90 GLY B C 1
ATOM 3998 O O . GLY B 1 90 ? 3.848 -21.297 -17.281 1 96.12 90 GLY B O 1
ATOM 3999 N N . THR B 1 91 ? 4.133 -19.344 -16.219 1 97.19 91 THR B N 1
ATOM 4000 C CA . THR B 1 91 ? 3.246 -18.547 -17.062 1 97.19 91 THR B CA 1
ATOM 4001 C C . THR B 1 91 ? 3.941 -17.266 -17.516 1 97.19 91 THR B C 1
ATOM 4003 O O . THR B 1 91 ? 3.553 -16.172 -17.109 1 97.19 91 THR B O 1
ATOM 4006 N N . PRO B 1 92 ? 4.953 -17.391 -18.359 1 95.12 92 PRO B N 1
ATOM 4007 C CA . PRO B 1 92 ? 5.703 -16.219 -18.781 1 95.12 92 PRO B CA 1
ATOM 4008 C C . PRO B 1 92 ? 4.844 -15.211 -19.547 1 95.12 92 PRO B C 1
ATOM 4010 O O . PRO B 1 92 ? 3.68 -15.492 -19.844 1 95.12 92 PRO B O 1
ATOM 4013 N N . GLN B 1 93 ? 5.402 -14.031 -19.641 1 92.75 93 GLN B N 1
ATOM 4014 C CA . GLN B 1 93 ? 4.688 -13.008 -20.391 1 92.75 93 GLN B CA 1
ATOM 4015 C C . GLN B 1 93 ? 4.551 -13.406 -21.859 1 92.75 93 GLN B C 1
ATOM 4017 O O . GLN B 1 93 ? 5.5 -13.906 -22.469 1 92.75 93 GLN B O 1
ATOM 4022 N N . GLY B 1 94 ? 3.385 -13.219 -22.312 1 88.44 94 GLY B N 1
ATOM 4023 C CA . GLY B 1 94 ? 3.143 -13.5 -23.719 1 88.44 94 GLY B CA 1
ATOM 4024 C C . GLY B 1 94 ? 3.633 -12.406 -24.641 1 88.44 94 GLY B C 1
ATOM 4025 O O . GLY B 1 94 ? 4.211 -11.414 -24.188 1 88.44 94 GLY B O 1
ATOM 4026 N N . THR B 1 95 ? 3.518 -12.633 -25.859 1 81.38 95 THR B N 1
ATOM 4027 C CA . THR B 1 95 ? 4.059 -11.734 -26.875 1 81.38 95 THR B CA 1
ATOM 4028 C C . THR B 1 95 ? 3.109 -10.562 -27.109 1 81.38 95 THR B C 1
ATOM 4030 O O . THR B 1 95 ? 3.5 -9.547 -27.703 1 81.38 95 THR B O 1
ATOM 4033 N N . ARG B 1 96 ? 1.961 -10.719 -26.75 1 73.88 96 ARG B N 1
ATOM 4034 C CA . ARG B 1 96 ? 0.986 -9.68 -27.047 1 73.88 96 ARG B CA 1
ATOM 4035 C C . ARG B 1 96 ? 0.575 -8.93 -25.797 1 73.88 96 ARG B C 1
ATOM 4037 O O . ARG B 1 96 ? 0.054 -9.523 -24.844 1 73.88 96 ARG B O 1
ATOM 4044 N N . ALA B 1 97 ? 0.785 -7.766 -25.672 1 76.69 97 ALA B N 1
ATOM 4045 C CA . ALA B 1 97 ? 0.159 -6.801 -24.766 1 76.69 97 ALA B CA 1
ATOM 4046 C C . ALA B 1 97 ? 0.403 -7.176 -23.312 1 76.69 97 ALA B C 1
ATOM 4048 O O . ALA B 1 97 ? -0.438 -6.914 -22.438 1 76.69 97 ALA B O 1
ATOM 4049 N N . GLY B 1 98 ? 1.294 -7.98 -23 1 87.19 98 GLY B N 1
ATOM 4050 C CA . GLY B 1 98 ? 1.678 -8.273 -21.625 1 87.19 98 GLY B CA 1
ATOM 4051 C C . GLY B 1 98 ? 0.862 -9.391 -21 1 87.19 98 GLY B C 1
ATOM 4052 O O . GLY B 1 98 ? 0.949 -9.633 -19.797 1 87.19 98 GLY B O 1
ATOM 4053 N N . GLU B 1 99 ? 0.101 -10.086 -21.719 1 94.5 99 GLU B N 1
ATOM 4054 C CA . GLU B 1 99 ? -0.725 -11.172 -21.203 1 94.5 99 GLU B CA 1
ATOM 4055 C C . GLU B 1 99 ? 0.131 -12.359 -20.781 1 94.5 99 GLU B C 1
ATOM 4057 O O . GLU B 1 99 ? 1.283 -12.484 -21.203 1 94.5 99 GLU B O 1
ATOM 4062 N N . ALA B 1 100 ? -0.458 -13.203 -19.984 1 96.25 100 ALA B N 1
ATOM 4063 C CA . ALA B 1 100 ? 0.236 -14.414 -19.547 1 96.25 100 ALA B CA 1
ATOM 4064 C C . ALA B 1 100 ? 0.188 -15.484 -20.641 1 96.25 100 ALA B C 1
ATOM 4066 O O . ALA B 1 100 ? -0.85 -15.695 -21.266 1 96.25 100 ALA B O 1
ATOM 4067 N N . ASP B 1 101 ? 1.267 -16.078 -20.922 1 97.25 101 ASP B N 1
ATOM 4068 C CA . ASP B 1 101 ? 1.308 -17.281 -21.766 1 97.25 101 ASP B CA 1
ATOM 4069 C C . ASP B 1 101 ? 0.949 -18.531 -20.953 1 97.25 101 ASP B C 1
ATOM 4071 O O . ASP B 1 101 ? 1.704 -18.938 -20.078 1 97.25 101 ASP B O 1
ATOM 4075 N N . LEU B 1 102 ? -0.192 -19.156 -21.344 1 97.94 102 LEU B N 1
ATOM 4076 C CA . LEU B 1 102 ? -0.713 -20.266 -20.547 1 97.94 102 LEU B CA 1
ATOM 4077 C C . LEU B 1 102 ? -0.406 -21.594 -21.219 1 97.94 102 LEU B C 1
ATOM 4079 O O . LEU B 1 102 ? -0.928 -22.641 -20.797 1 97.94 102 LEU B O 1
ATOM 4083 N N . SER B 1 103 ? 0.453 -21.609 -22.203 1 97.81 103 SER B N 1
ATOM 4084 C CA . SER B 1 103 ? 0.728 -22.828 -22.969 1 97.81 103 SER B CA 1
ATOM 4085 C C . SER B 1 103 ? 1.24 -23.938 -22.062 1 97.81 103 SER B C 1
ATOM 4087 O O . SER B 1 103 ? 0.873 -25.094 -22.234 1 97.81 103 SER B O 1
ATOM 4089 N N . GLN B 1 104 ? 2.049 -23.594 -21.125 1 98 104 GLN B N 1
ATOM 4090 C CA . GLN B 1 104 ? 2.605 -24.609 -20.25 1 98 104 GLN B CA 1
ATOM 4091 C C . GLN B 1 104 ? 1.54 -25.156 -19.297 1 98 104 GLN B C 1
ATOM 4093 O O . GLN B 1 104 ? 1.559 -26.328 -18.953 1 98 104 GLN B O 1
ATOM 4098 N N . VAL B 1 105 ? 0.6 -24.312 -18.891 1 98.62 105 VAL B N 1
ATOM 4099 C CA . VAL B 1 105 ? -0.504 -24.75 -18.047 1 98.62 105 VAL B CA 1
ATOM 4100 C C . VAL B 1 105 ? -1.38 -25.75 -18.797 1 98.62 105 VAL B C 1
ATOM 4102 O O . VAL B 1 105 ? -1.689 -26.828 -18.281 1 98.62 105 VAL B O 1
ATOM 4105 N N . TRP B 1 106 ? -1.701 -25.422 -20 1 98.62 106 TRP B N 1
ATOM 4106 C CA . TRP B 1 106 ? -2.549 -26.297 -20.797 1 98.62 106 TRP B CA 1
ATOM 4107 C C . TRP B 1 106 ? -1.825 -27.594 -21.125 1 98.62 106 TRP B C 1
ATOM 4109 O O . TRP B 1 106 ? -2.434 -28.672 -21.141 1 98.62 106 TRP B O 1
ATOM 4119 N N . ALA B 1 107 ? -0.547 -27.484 -21.359 1 98.19 107 ALA B N 1
ATOM 4120 C CA . ALA B 1 107 ? 0.236 -28.703 -21.609 1 98.19 107 ALA B CA 1
ATOM 4121 C C . ALA B 1 107 ? 0.214 -29.625 -20.406 1 98.19 107 ALA B C 1
ATOM 4123 O O . ALA B 1 107 ? 0.162 -30.859 -20.562 1 98.19 107 ALA B O 1
ATOM 4124 N N . ALA B 1 108 ? 0.325 -29.062 -19.234 1 98.25 108 ALA B N 1
ATOM 4125 C CA . ALA B 1 108 ? 0.275 -29.859 -18.016 1 98.25 108 ALA B CA 1
ATOM 4126 C C . ALA B 1 108 ? -1.082 -30.547 -17.859 1 98.25 108 ALA B C 1
ATOM 4128 O O . ALA B 1 108 ? -1.155 -31.719 -17.484 1 98.25 108 ALA B O 1
ATOM 4129 N N . VAL B 1 109 ? -2.166 -29.797 -18.109 1 98.12 109 VAL B N 1
ATOM 4130 C CA . VAL B 1 109 ? -3.514 -30.359 -18.047 1 98.12 109 VAL B CA 1
ATOM 4131 C C . VAL B 1 109 ? -3.658 -31.484 -19.062 1 98.12 109 VAL B C 1
ATOM 4133 O O . VAL B 1 109 ? -4.16 -32.562 -18.75 1 98.12 109 VAL B O 1
ATOM 4136 N N . ASP B 1 110 ? -3.18 -31.25 -20.266 1 96.88 110 ASP B N 1
ATOM 4137 C CA . ASP B 1 110 ? -3.271 -32.219 -21.359 1 96.88 110 ASP B CA 1
ATOM 4138 C C . ASP B 1 110 ? -2.486 -33.5 -21.031 1 96.88 110 ASP B C 1
ATOM 4140 O O . ASP B 1 110 ? -2.883 -34.594 -21.406 1 96.88 110 ASP B O 1
ATOM 4144 N N . LEU B 1 111 ? -1.415 -33.312 -20.359 1 95.94 111 LEU B N 1
ATOM 4145 C CA . LEU B 1 111 ? -0.592 -34.438 -19.938 1 95.94 111 LEU B CA 1
ATOM 4146 C C . LEU B 1 111 ? -1.378 -35.375 -19.031 1 95.94 111 LEU B C 1
ATOM 4148 O O . LEU B 1 111 ? -1.247 -36.594 -19.125 1 95.94 111 LEU B O 1
ATOM 4152 N N . LEU B 1 112 ? -2.236 -34.844 -18.188 1 95.62 112 LEU B N 1
ATOM 4153 C CA . LEU B 1 112 ? -2.928 -35.594 -17.156 1 95.62 112 LEU B CA 1
ATOM 4154 C C . LEU B 1 112 ? -4.145 -36.312 -17.734 1 95.62 112 LEU B C 1
ATOM 4156 O O . LEU B 1 112 ? -4.523 -37.406 -17.25 1 95.62 112 LEU B O 1
ATOM 4160 N N . ILE B 1 113 ? -4.75 -35.781 -18.75 1 94.38 113 ILE B N 1
ATOM 4161 C CA . ILE B 1 113 ? -6.047 -36.219 -19.25 1 94.38 113 ILE B CA 1
ATOM 4162 C C . ILE B 1 113 ? -5.984 -37.719 -19.625 1 94.38 113 ILE B C 1
ATOM 4164 O O . ILE B 1 113 ? -6.781 -38.5 -19.125 1 94.38 113 ILE B O 1
ATOM 4168 N N . PRO B 1 114 ? -5.008 -38.188 -20.406 1 91.56 114 PRO B N 1
ATOM 4169 C CA . PRO B 1 114 ? -4.98 -39.594 -20.766 1 91.56 114 PRO B CA 1
ATOM 4170 C C . PRO B 1 114 ? -4.57 -40.5 -19.609 1 91.56 114 PRO B C 1
ATOM 4172 O O . PRO B 1 114 ? -4.805 -41.719 -19.656 1 91.56 114 PRO B O 1
ATOM 4175 N N . LEU B 1 115 ? -4.016 -39.938 -18.578 1 92.12 115 LEU B N 1
ATOM 4176 C CA . LEU B 1 115 ? -3.51 -40.719 -17.469 1 92.12 115 LEU B CA 1
ATOM 4177 C C . LEU B 1 115 ? -4.582 -40.906 -16.391 1 92.12 115 LEU B C 1
ATOM 4179 O O . LEU B 1 115 ? -4.457 -41.75 -15.523 1 92.12 115 LEU B O 1
ATOM 4183 N N . LEU B 1 116 ? -5.645 -40.062 -16.344 1 90.12 116 LEU B N 1
ATOM 4184 C CA . LEU B 1 116 ? -6.68 -40.062 -15.312 1 90.12 116 LEU B CA 1
ATOM 4185 C C . LEU B 1 116 ? -7.914 -40.812 -15.797 1 90.12 116 LEU B C 1
ATOM 4187 O O . LEU B 1 116 ? -8.992 -40.688 -15.211 1 90.12 116 LEU B O 1
ATOM 4191 N N . SER B 1 117 ? -8.008 -41.781 -16.609 1 75.19 117 SER B N 1
ATOM 4192 C CA . SER B 1 117 ? -9.141 -42.469 -17.219 1 75.19 117 SER B CA 1
ATOM 4193 C C . SER B 1 117 ? -9.648 -43.594 -16.328 1 75.19 117 SER B C 1
ATOM 4195 O O . SER B 1 117 ? -10.656 -44.219 -16.641 1 75.19 117 SER B O 1
ATOM 4197 N N . GLY B 1 118 ? -9.266 -43.875 -15.203 1 66.62 118 GLY B N 1
ATOM 4198 C CA . GLY B 1 118 ? -9.531 -45.125 -14.492 1 66.62 118 GLY B CA 1
ATOM 4199 C C . GLY B 1 118 ? -10.617 -44.969 -13.445 1 66.62 118 GLY B C 1
ATOM 4200 O O . GLY B 1 118 ? -10.727 -45.812 -12.547 1 66.62 118 GLY B O 1
ATOM 4201 N N . GLY B 1 119 ? -11.484 -44.031 -13.539 1 74.81 119 GLY B N 1
ATOM 4202 C CA . GLY B 1 119 ? -12.625 -43.938 -12.641 1 74.81 119 GLY B CA 1
ATOM 4203 C C . GLY B 1 119 ? -12.297 -43.281 -11.32 1 74.81 119 GLY B C 1
ATOM 4204 O O . GLY B 1 119 ? -13.195 -42.875 -10.57 1 74.81 119 GLY B O 1
ATOM 4205 N N . ARG B 1 120 ? -11.047 -43.312 -10.922 1 83.94 120 ARG B N 1
ATOM 4206 C CA . ARG B 1 120 ? -10.641 -42.531 -9.75 1 83.94 120 ARG B CA 1
ATOM 4207 C C . ARG B 1 120 ? -10.75 -41.031 -10.031 1 83.94 120 ARG B C 1
ATOM 4209 O O . ARG B 1 120 ? -10.695 -40.594 -11.18 1 83.94 120 ARG B O 1
ATOM 4216 N N . GLN B 1 121 ? -11.164 -40.281 -9.023 1 88.5 121 GLN B N 1
ATOM 4217 C CA . GLN B 1 121 ? -11.203 -38.844 -9.188 1 88.5 121 GLN B CA 1
ATOM 4218 C C . GLN B 1 121 ? -10.18 -38.156 -8.289 1 88.5 121 GLN B C 1
ATOM 4220 O O . GLN B 1 121 ? -10.531 -37.625 -7.246 1 88.5 121 GLN B O 1
ATOM 4225 N N . PRO B 1 122 ? -8.883 -38.25 -8.805 1 96.5 122 PRO B N 1
ATOM 4226 C CA . PRO B 1 122 ? -7.855 -37.531 -8.031 1 96.5 122 PRO B CA 1
ATOM 4227 C C . PRO B 1 122 ? -8.078 -36.031 -7.996 1 96.5 122 PRO B C 1
ATOM 4229 O O . PRO B 1 122 ? -9.047 -35.531 -8.578 1 96.5 122 PRO B O 1
ATOM 4232 N N . LEU B 1 123 ? -7.234 -35.406 -7.195 1 98.25 123 LEU B N 1
ATOM 4233 C CA . LEU B 1 123 ? -7.285 -33.969 -7.109 1 98.25 123 LEU B CA 1
ATOM 4234 C C . LEU B 1 123 ? -6.184 -33.312 -7.953 1 98.25 123 LEU B C 1
ATOM 4236 O O . LEU B 1 123 ? -5.023 -33.75 -7.887 1 98.25 123 LEU B O 1
ATOM 4240 N N . VAL B 1 124 ? -6.559 -32.406 -8.852 1 98.62 124 VAL B N 1
ATOM 4241 C CA . VAL B 1 124 ? -5.598 -31.547 -9.516 1 98.62 124 VAL B CA 1
ATOM 4242 C C . VAL B 1 124 ? -5.559 -30.188 -8.82 1 98.62 124 VAL B C 1
ATOM 4244 O O . VAL B 1 124 ? -6.605 -29.609 -8.516 1 98.62 124 VAL B O 1
ATOM 4247 N N . VAL B 1 125 ? -4.352 -29.719 -8.508 1 98.88 125 VAL B N 1
ATOM 4248 C CA . VAL B 1 125 ? -4.18 -28.453 -7.801 1 98.88 125 VAL B CA 1
ATOM 4249 C C . VAL B 1 125 ? -3.365 -27.5 -8.656 1 98.88 125 VAL B C 1
ATOM 4251 O O . VAL B 1 125 ? -2.184 -27.734 -8.922 1 98.88 125 VAL B O 1
ATOM 4254 N N . GLY B 1 126 ? -4.031 -26.422 -9.125 1 98.81 126 GLY B N 1
ATOM 4255 C CA . GLY B 1 126 ? -3.295 -25.391 -9.836 1 98.81 126 GLY B CA 1
ATOM 4256 C C . GLY B 1 126 ? -2.555 -24.438 -8.906 1 98.81 126 GLY B C 1
ATOM 4257 O O . GLY B 1 126 ? -3.168 -23.766 -8.078 1 98.81 126 GLY B O 1
ATOM 4258 N N . LYS B 1 127 ? -1.232 -24.359 -9.062 1 98.56 127 LYS B N 1
ATOM 4259 C CA . LYS B 1 127 ? -0.419 -23.453 -8.25 1 98.56 127 LYS B CA 1
ATOM 4260 C C . LYS B 1 127 ? 0.126 -22.312 -9.086 1 98.56 127 LYS B C 1
ATOM 4262 O O . LYS B 1 127 ? 0.55 -21.281 -8.547 1 98.56 127 LYS B O 1
ATOM 4267 N N . SER B 1 128 ? 0.099 -22.469 -10.422 1 98.44 128 SER B N 1
ATOM 4268 C CA . SER B 1 128 ? 0.621 -21.469 -11.336 1 98.44 128 SER B CA 1
ATOM 4269 C C . SER B 1 128 ? -0.196 -20.172 -11.266 1 98.44 128 SER B C 1
ATOM 4271 O O . SER B 1 128 ? -1.405 -20.219 -11.023 1 98.44 128 SER B O 1
ATOM 4273 N N . THR B 1 129 ? 0.511 -19.047 -11.367 1 97.94 129 THR B N 1
ATOM 4274 C CA . THR B 1 129 ? -0.186 -17.766 -11.438 1 97.94 129 THR B CA 1
ATOM 4275 C C . THR B 1 129 ? -0.846 -17.578 -12.797 1 97.94 129 THR B C 1
ATOM 4277 O O . THR B 1 129 ? -0.169 -17.594 -13.828 1 97.94 129 THR B O 1
ATOM 4280 N N . VAL B 1 130 ? -2.137 -17.438 -12.812 1 98.38 130 VAL B N 1
ATOM 4281 C CA . VAL B 1 130 ? -2.875 -17.406 -14.07 1 98.38 130 VAL B CA 1
ATOM 4282 C C . VAL B 1 130 ? -3.902 -16.281 -14.047 1 98.38 130 VAL B C 1
ATOM 4284 O O . VAL B 1 130 ? -4.312 -15.836 -12.977 1 98.38 130 VAL B O 1
ATOM 4287 N N . PRO B 1 131 ? -4.281 -15.711 -15.219 1 97.75 131 PRO B N 1
ATOM 4288 C CA . PRO B 1 131 ? -5.398 -14.766 -15.25 1 97.75 131 PRO B CA 1
ATOM 4289 C C . PRO B 1 131 ? -6.723 -15.398 -14.828 1 97.75 131 PRO B C 1
ATOM 4291 O O . PRO B 1 131 ? -6.918 -16.609 -15.008 1 97.75 131 PRO B O 1
ATOM 4294 N N . VAL B 1 132 ? -7.605 -14.609 -14.328 1 98.56 132 VAL B N 1
ATOM 4295 C CA . VAL B 1 132 ? -8.914 -15.047 -13.867 1 98.56 132 VAL B CA 1
ATOM 4296 C C . VAL B 1 132 ? -9.656 -15.742 -15.008 1 98.56 132 VAL B C 1
ATOM 4298 O O . VAL B 1 132 ? -9.586 -15.297 -16.156 1 98.56 132 VAL B O 1
ATOM 4301 N N . GLY B 1 133 ? -10.297 -16.828 -14.719 1 98.25 133 GLY B N 1
ATOM 4302 C CA . GLY B 1 133 ? -11.031 -17.609 -15.695 1 98.25 133 GLY B CA 1
ATOM 4303 C C . GLY B 1 133 ? -10.312 -18.891 -16.094 1 98.25 133 GLY B C 1
ATOM 4304 O O . GLY B 1 133 ? -10.914 -19.797 -16.672 1 98.25 133 GLY B O 1
ATOM 4305 N N . THR B 1 134 ? -9.031 -19.016 -15.812 1 98.62 134 THR B N 1
ATOM 4306 C CA . THR B 1 134 ? -8.219 -20.172 -16.203 1 98.62 134 THR B CA 1
ATOM 4307 C C . THR B 1 134 ? -8.648 -21.422 -15.445 1 98.62 134 THR B C 1
ATOM 4309 O O . THR B 1 134 ? -8.781 -22.5 -16.047 1 98.62 134 THR B O 1
ATOM 4312 N N . ALA B 1 135 ? -8.891 -21.297 -14.188 1 98.69 135 ALA B N 1
ATOM 4313 C CA . ALA B 1 135 ? -9.289 -22.422 -13.367 1 98.69 135 ALA B CA 1
ATOM 4314 C C . ALA B 1 135 ? -10.609 -23.031 -13.852 1 98.69 135 ALA B C 1
ATOM 4316 O O . ALA B 1 135 ? -10.766 -24.25 -13.891 1 98.69 135 ALA B O 1
ATOM 4317 N N . LEU B 1 136 ? -11.539 -22.141 -14.18 1 98.31 136 LEU B N 1
ATOM 4318 C CA . LEU B 1 136 ? -12.828 -22.594 -14.68 1 98.31 136 LEU B CA 1
ATOM 4319 C C . LEU B 1 136 ? -12.656 -23.391 -15.969 1 98.31 136 LEU B C 1
ATOM 4321 O O . LEU B 1 136 ? -13.289 -24.438 -16.156 1 98.31 136 LEU B O 1
ATOM 4325 N N . GLN B 1 137 ? -11.797 -22.922 -16.844 1 98.56 137 GLN B N 1
ATOM 4326 C CA . GLN B 1 137 ? -11.516 -23.625 -18.094 1 98.56 137 GLN B CA 1
ATOM 4327 C C . GLN B 1 137 ? -10.844 -24.969 -17.828 1 98.56 137 GLN B C 1
ATOM 4329 O O . GLN B 1 137 ? -11.188 -25.969 -18.469 1 98.56 137 GLN B O 1
ATOM 4334 N N . ALA B 1 138 ? -9.906 -24.969 -16.953 1 98.75 138 ALA B N 1
ATOM 4335 C CA . ALA B 1 138 ? -9.211 -26.203 -16.609 1 98.75 138 ALA B CA 1
ATOM 4336 C C . ALA B 1 138 ? -10.172 -27.219 -16 1 98.75 138 ALA B C 1
ATOM 4338 O O . ALA B 1 138 ? -10.094 -28.406 -16.312 1 98.75 138 ALA B O 1
ATOM 4339 N N . ALA B 1 139 ? -11.055 -26.75 -15.125 1 98.12 139 ALA B N 1
ATOM 4340 C CA . ALA B 1 139 ? -12.062 -27.625 -14.531 1 98.12 139 ALA B CA 1
ATOM 4341 C C . ALA B 1 139 ? -12.922 -28.281 -15.609 1 98.12 139 ALA B C 1
ATOM 4343 O O . ALA B 1 139 ? -13.258 -29.469 -15.508 1 98.12 139 ALA B O 1
ATOM 4344 N N . GLY B 1 140 ? -13.273 -27.484 -16.625 1 97.25 140 GLY B N 1
ATOM 4345 C CA . GLY B 1 140 ? -14.047 -28.031 -17.719 1 97.25 140 GLY B CA 1
ATOM 4346 C C . GLY B 1 140 ? -13.32 -29.141 -18.469 1 97.25 140 GLY B C 1
ATOM 4347 O O . GLY B 1 140 ? -13.922 -30.156 -18.828 1 97.25 140 GLY B O 1
ATOM 4348 N N . ARG B 1 141 ? -12.078 -29 -18.656 1 96.81 141 ARG B N 1
ATOM 4349 C CA . ARG B 1 141 ? -11.266 -29.969 -19.391 1 96.81 141 ARG B CA 1
ATOM 4350 C C . ARG B 1 141 ? -11.078 -31.25 -18.578 1 96.81 141 ARG B C 1
ATOM 4352 O O . ARG B 1 141 ? -10.922 -32.312 -19.141 1 96.81 141 ARG B O 1
ATOM 4359 N N . LEU B 1 142 ? -11.117 -31.109 -17.281 1 96.38 142 LEU B N 1
ATOM 4360 C CA . LEU B 1 142 ? -10.852 -32.219 -16.391 1 96.38 142 LEU B CA 1
ATOM 4361 C C . LEU B 1 142 ? -12.156 -32.875 -15.922 1 96.38 142 LEU B C 1
ATOM 4363 O O . LEU B 1 142 ? -12.141 -33.781 -15.102 1 96.38 142 LEU B O 1
ATOM 4367 N N . GLU B 1 143 ? -13.25 -32.344 -16.406 1 93.31 143 GLU B N 1
ATOM 4368 C CA . GLU B 1 143 ? -14.562 -32.812 -15.961 1 93.31 143 GLU B CA 1
ATOM 4369 C C . GLU B 1 143 ? -14.688 -34.312 -16.078 1 93.31 143 GLU B C 1
ATOM 4371 O O . GLU B 1 143 ? -14.367 -34.875 -17.125 1 93.31 143 GLU B O 1
ATOM 4376 N N . GLY B 1 144 ? -15.156 -34.906 -15.008 1 91.44 144 GLY B N 1
ATOM 4377 C CA . GLY B 1 144 ? -15.367 -36.344 -15.016 1 91.44 144 GLY B CA 1
ATOM 4378 C C . GLY B 1 144 ? -14.094 -37.125 -14.789 1 91.44 144 GLY B C 1
ATOM 4379 O O . GLY B 1 144 ? -14.133 -38.344 -14.586 1 91.44 144 GLY B O 1
ATOM 4380 N N . ARG B 1 145 ? -12.945 -36.469 -14.766 1 94.06 145 ARG B N 1
ATOM 4381 C CA . ARG B 1 145 ? -11.656 -37.156 -14.641 1 94.06 145 ARG B CA 1
ATOM 4382 C C . ARG B 1 145 ? -10.984 -36.812 -13.32 1 94.06 145 ARG B C 1
ATOM 4384 O O . ARG B 1 145 ? -10.336 -37.656 -12.711 1 94.06 145 ARG B O 1
ATOM 4391 N N . ALA B 1 146 ? -11.133 -35.656 -12.898 1 96.56 146 ALA B N 1
ATOM 4392 C CA . ALA B 1 146 ? -10.484 -35.156 -11.688 1 96.56 146 ALA B CA 1
ATOM 4393 C C . ALA B 1 146 ? -11.227 -33.969 -11.102 1 96.56 146 ALA B C 1
ATOM 4395 O O . ALA B 1 146 ? -11.977 -33.281 -11.812 1 96.56 146 ALA B O 1
ATOM 4396 N N . ARG B 1 147 ? -11.062 -33.781 -9.805 1 96.38 147 ARG B N 1
ATOM 4397 C CA . ARG B 1 147 ? -11.484 -32.531 -9.172 1 96.38 147 ARG B CA 1
ATOM 4398 C C . ARG B 1 147 ? -10.383 -31.5 -9.25 1 96.38 147 ARG B C 1
ATOM 4400 O O . ARG B 1 147 ? -9.203 -31.828 -9.359 1 96.38 147 ARG B O 1
ATO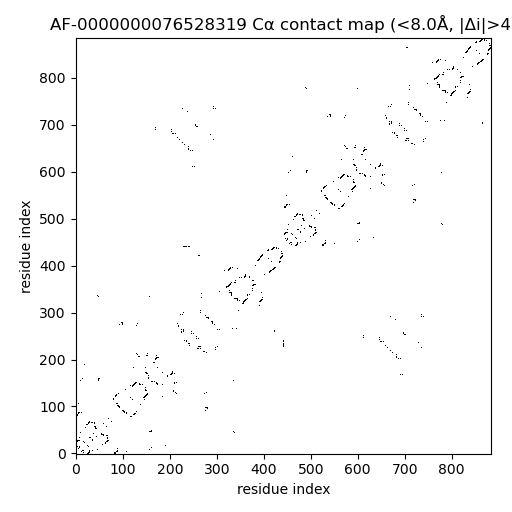M 4407 N N . LEU B 1 148 ? -10.805 -30.219 -9.297 1 98.38 148 LEU B N 1
ATOM 4408 C CA . LEU B 1 148 ? -9.812 -29.156 -9.406 1 98.38 148 LEU B CA 1
ATOM 4409 C C . LEU B 1 148 ? -9.914 -28.188 -8.234 1 98.38 148 LEU B C 1
ATOM 4411 O O . LEU B 1 148 ? -11.016 -27.812 -7.832 1 98.38 148 LEU B O 1
ATOM 4415 N N . VAL B 1 149 ? -8.781 -27.875 -7.605 1 98.81 149 VAL B N 1
ATOM 4416 C CA . VAL B 1 149 ? -8.648 -26.75 -6.684 1 98.81 149 VAL B CA 1
ATOM 4417 C C . VAL B 1 149 ? -7.574 -25.781 -7.199 1 98.81 149 VAL B C 1
ATOM 4419 O O . VAL B 1 149 ? -6.527 -26.219 -7.68 1 98.81 149 VAL B O 1
ATOM 4422 N N . TRP B 1 150 ? -7.926 -24.531 -7.258 1 98.88 150 TRP B N 1
ATOM 4423 C CA . TRP B 1 150 ? -6.875 -23.547 -7.527 1 98.88 150 TRP B CA 1
ATOM 4424 C C . TRP B 1 150 ? -6.277 -23.016 -6.227 1 98.88 150 TRP B C 1
ATOM 4426 O O . TRP B 1 150 ? -7 -22.5 -5.371 1 98.88 150 TRP B O 1
ATOM 4436 N N . ASN B 1 151 ? -4.992 -23.188 -6.066 1 98.88 151 ASN B N 1
ATOM 4437 C CA . ASN B 1 151 ? -4.242 -22.906 -4.844 1 98.88 151 ASN B CA 1
ATOM 4438 C C . ASN B 1 151 ? -3.014 -22.047 -5.129 1 98.88 151 ASN B C 1
ATOM 4440 O O . ASN B 1 151 ? -1.897 -22.562 -5.215 1 98.88 151 ASN B O 1
ATOM 4444 N N . PRO B 1 152 ? -3.229 -20.703 -5.199 1 98.31 152 PRO B N 1
ATOM 4445 C CA . PRO B 1 152 ? -2.105 -19.828 -5.543 1 98.31 152 PRO B CA 1
ATOM 4446 C C . PRO B 1 152 ? -0.936 -19.969 -4.57 1 98.31 152 PRO B C 1
ATOM 4448 O O . PRO B 1 152 ? -1.139 -20.281 -3.395 1 98.31 152 PRO B O 1
ATOM 4451 N N . GLU B 1 153 ? 0.225 -19.797 -5.07 1 95.94 153 GLU B N 1
ATOM 4452 C CA . GLU B 1 153 ? 1.443 -19.828 -4.266 1 95.94 153 GLU B CA 1
ATOM 4453 C C . GLU B 1 153 ? 1.872 -18.422 -3.854 1 95.94 153 GLU B C 1
ATOM 4455 O O . GLU B 1 153 ? 1.677 -17.469 -4.602 1 95.94 153 GLU B O 1
ATOM 4460 N N . PHE B 1 154 ? 2.525 -18.297 -2.662 1 96.56 154 PHE B N 1
ATOM 4461 C CA . PHE B 1 154 ? 2.945 -16.984 -2.188 1 96.56 154 PHE B CA 1
ATOM 4462 C C . PHE B 1 154 ? 4.406 -17 -1.749 1 96.56 154 PHE B C 1
ATOM 4464 O O . PHE B 1 154 ? 4.836 -16.156 -0.961 1 96.56 154 PHE B O 1
ATOM 4471 N N . LEU B 1 155 ? 5.152 -18 -2.195 1 94.25 155 LEU B N 1
ATOM 4472 C CA . LEU B 1 155 ? 6.535 -18.109 -1.74 1 94.25 155 LEU B CA 1
ATOM 4473 C C . LEU B 1 155 ? 7.383 -16.984 -2.334 1 94.25 155 LEU B C 1
ATOM 4475 O O . LEU B 1 155 ? 7.102 -16.5 -3.432 1 94.25 155 LEU B O 1
ATOM 4479 N N . ARG B 1 156 ? 8.43 -16.5 -1.596 1 92.38 156 ARG B N 1
ATOM 4480 C CA . ARG B 1 156 ? 9.445 -15.539 -2.021 1 92.38 156 ARG B CA 1
ATOM 4481 C C . ARG B 1 156 ? 10.781 -16.234 -2.275 1 92.38 156 ARG B C 1
ATOM 4483 O O . ARG B 1 156 ? 11.258 -16.984 -1.433 1 92.38 156 ARG B O 1
ATOM 4490 N N . GLU B 1 157 ? 11.297 -15.914 -3.486 1 91.81 157 GLU B N 1
ATOM 4491 C CA . GLU B 1 157 ? 12.633 -16.438 -3.713 1 91.81 157 GLU B CA 1
ATOM 4492 C C . GLU B 1 157 ? 13.594 -16.016 -2.605 1 91.81 157 GLU B C 1
ATOM 4494 O O . GLU B 1 157 ? 13.547 -14.867 -2.146 1 91.81 157 GLU B O 1
ATOM 4499 N N . GLY B 1 158 ? 14.484 -16.875 -2.199 1 93.38 158 GLY B N 1
ATOM 4500 C CA . GLY B 1 158 ? 15.367 -16.656 -1.063 1 93.38 158 GLY B CA 1
ATOM 4501 C C . GLY B 1 158 ? 14.773 -17.125 0.253 1 93.38 158 GLY B C 1
ATOM 4502 O O . GLY B 1 158 ? 15.5 -17.328 1.226 1 93.38 158 GLY B O 1
ATOM 4503 N N . PHE B 1 159 ? 13.414 -17.312 0.249 1 95.5 159 PHE B N 1
ATOM 4504 C CA . PHE B 1 159 ? 12.68 -17.766 1.422 1 95.5 159 PHE B CA 1
ATOM 4505 C C . PHE B 1 159 ? 11.68 -18.859 1.043 1 95.5 159 PHE B C 1
ATOM 4507 O O . PHE B 1 159 ? 10.734 -19.125 1.789 1 95.5 159 PHE B O 1
ATOM 4514 N N . ALA B 1 160 ? 11.859 -19.438 -0.053 1 96.88 160 ALA B N 1
ATOM 4515 C CA . ALA B 1 160 ? 10.844 -20.297 -0.649 1 96.88 160 ALA B CA 1
ATOM 4516 C C . ALA B 1 160 ? 10.578 -21.531 0.221 1 96.88 160 ALA B C 1
ATOM 4518 O O . ALA B 1 160 ? 9.438 -21.969 0.361 1 96.88 160 ALA B O 1
ATOM 4519 N N . VAL B 1 161 ? 11.648 -22.109 0.77 1 97.69 161 VAL B N 1
ATOM 4520 C CA . VAL B 1 161 ? 11.484 -23.297 1.597 1 97.69 161 VAL B CA 1
ATOM 4521 C C . VAL B 1 161 ? 10.656 -22.969 2.834 1 97.69 161 VAL B C 1
ATOM 4523 O O . VAL B 1 161 ? 9.664 -23.641 3.125 1 97.69 161 VAL B O 1
ATOM 4526 N N . LYS B 1 162 ? 11.039 -21.875 3.479 1 97.19 162 LYS B N 1
ATOM 4527 C CA . LYS B 1 162 ? 10.312 -21.438 4.672 1 97.19 162 LYS B CA 1
ATOM 4528 C C . LYS B 1 162 ? 8.867 -21.078 4.336 1 97.19 162 LYS B C 1
ATOM 4530 O O . LYS B 1 162 ? 7.941 -21.5 5.039 1 97.19 162 LYS B O 1
ATOM 4535 N N . ASP B 1 163 ? 8.633 -20.328 3.271 1 96.75 163 ASP B N 1
ATOM 4536 C CA . ASP B 1 163 ? 7.305 -19.859 2.885 1 96.75 163 ASP B CA 1
ATOM 4537 C C . ASP B 1 163 ? 6.406 -21.031 2.486 1 96.75 163 ASP B C 1
ATOM 4539 O O . ASP B 1 163 ? 5.184 -20.953 2.643 1 96.75 163 ASP B O 1
ATOM 4543 N N . THR B 1 164 ? 6.996 -22.109 1.956 1 97.88 164 THR B N 1
ATOM 4544 C CA . THR B 1 164 ? 6.223 -23.281 1.564 1 97.88 164 THR B CA 1
ATOM 4545 C C . THR B 1 164 ? 5.828 -24.094 2.789 1 97.88 164 THR B C 1
ATOM 4547 O O . THR B 1 164 ? 4.68 -24.531 2.906 1 97.88 164 THR B O 1
ATOM 4550 N N . LEU B 1 165 ? 6.746 -24.234 3.707 1 97.88 165 LEU B N 1
ATOM 4551 C CA . LEU B 1 165 ? 6.523 -25.094 4.863 1 97.88 165 LEU B CA 1
ATOM 4552 C C . LEU B 1 165 ? 5.738 -24.359 5.945 1 97.88 165 LEU B C 1
ATOM 4554 O O . LEU B 1 165 ? 5.035 -24.984 6.742 1 97.88 165 LEU B O 1
ATOM 4558 N N . HIS B 1 166 ? 5.922 -23.031 6.031 1 97.5 166 HIS B N 1
ATOM 4559 C CA . HIS B 1 166 ? 5.254 -22.188 7.023 1 97.5 166 HIS B CA 1
ATOM 4560 C C . HIS B 1 166 ? 4.617 -20.969 6.371 1 97.5 166 HIS B C 1
ATOM 4562 O O . HIS B 1 166 ? 4.992 -19.828 6.672 1 97.5 166 HIS B O 1
ATOM 4568 N N . PRO B 1 167 ? 3.594 -21.219 5.512 1 97.38 167 PRO B N 1
ATOM 4569 C CA . PRO B 1 167 ? 2.998 -20.094 4.781 1 97.38 167 PRO B CA 1
ATOM 4570 C C . PRO B 1 167 ? 2.172 -19.188 5.68 1 97.38 167 PRO B C 1
ATOM 4572 O O . PRO B 1 167 ? 1.68 -19.609 6.727 1 97.38 167 PRO B O 1
ATOM 4575 N N . ASP B 1 168 ? 2.035 -17.875 5.277 1 96.25 168 ASP B N 1
ATOM 4576 C CA . ASP B 1 168 ? 1.231 -16.922 6.035 1 96.25 168 ASP B CA 1
ATOM 4577 C C . ASP B 1 168 ? -0.26 -17.188 5.844 1 96.25 168 ASP B C 1
ATOM 4579 O O . ASP B 1 168 ? -1.078 -16.781 6.676 1 96.25 168 ASP B O 1
ATOM 4583 N N . ARG B 1 169 ? -0.515 -17.828 4.699 1 98.06 169 ARG B N 1
ATOM 4584 C CA . ARG B 1 169 ? -1.89 -18.219 4.398 1 98.06 169 ARG B CA 1
ATOM 4585 C C . ARG B 1 169 ? -1.934 -19.281 3.305 1 98.06 169 ARG B C 1
ATOM 4587 O O . ARG B 1 169 ? -0.964 -19.453 2.562 1 98.06 169 ARG B O 1
ATOM 4594 N N . ILE B 1 170 ? -3.062 -19.984 3.268 1 98.69 170 ILE B N 1
ATOM 4595 C CA . ILE B 1 170 ? -3.363 -20.906 2.188 1 98.69 170 ILE B CA 1
ATOM 4596 C C . ILE B 1 170 ? -4.742 -20.609 1.611 1 98.69 170 ILE B C 1
ATOM 4598 O O . ILE B 1 170 ? -5.707 -20.422 2.357 1 98.69 170 ILE B O 1
ATOM 4602 N N . VAL B 1 171 ? -4.875 -20.438 0.309 1 98.88 171 VAL B N 1
ATOM 4603 C CA . VAL B 1 171 ? -6.129 -20.094 -0.356 1 98.88 171 VAL B CA 1
ATOM 4604 C C . VAL B 1 171 ? -6.582 -21.266 -1.228 1 98.88 171 VAL B C 1
ATOM 4606 O O . VAL B 1 171 ? -5.793 -21.812 -1.994 1 98.88 171 VAL B O 1
ATOM 4609 N N . TYR B 1 172 ? -7.84 -21.688 -1.054 1 98.88 172 TYR B N 1
ATOM 4610 C CA . TYR B 1 172 ? -8.453 -22.719 -1.882 1 98.88 172 TYR B CA 1
ATOM 4611 C C . TYR B 1 172 ? -9.508 -22.125 -2.809 1 98.88 172 TYR B C 1
ATOM 4613 O O . TYR B 1 172 ? -10.531 -21.625 -2.348 1 98.88 172 TYR B O 1
ATOM 4621 N N . GLY B 1 173 ? -9.203 -22.047 -4.109 1 98.88 173 GLY B N 1
ATOM 4622 C CA . GLY B 1 173 ? -10.289 -21.859 -5.062 1 98.88 173 GLY B CA 1
ATOM 4623 C C . GLY B 1 173 ? -11.055 -23.141 -5.348 1 98.88 173 GLY B C 1
ATOM 4624 O O . GLY B 1 173 ? -10.516 -24.078 -5.953 1 98.88 173 GLY B O 1
ATOM 4625 N N . LEU B 1 174 ? -12.344 -23.219 -4.992 1 98.81 174 LEU B N 1
ATOM 4626 C CA . LEU B 1 174 ? -13.102 -24.469 -4.988 1 98.81 174 LEU B CA 1
ATOM 4627 C C . LEU B 1 174 ? -14.195 -24.453 -6.051 1 98.81 174 LEU B C 1
ATOM 4629 O O . LEU B 1 174 ? -14.641 -23.375 -6.469 1 98.81 174 LEU B O 1
ATOM 4633 N N . PRO B 1 175 ? -14.586 -25.672 -6.531 1 97.62 175 PRO B N 1
ATOM 4634 C CA . PRO B 1 175 ? -15.711 -25.75 -7.469 1 97.62 175 PRO B CA 1
ATOM 4635 C C . PRO B 1 175 ? -17.031 -25.312 -6.836 1 97.62 175 PRO B C 1
ATOM 4637 O O . PRO B 1 175 ? -17.172 -25.328 -5.609 1 97.62 175 PRO B O 1
ATOM 4640 N N . GLU B 1 176 ? -17.969 -24.938 -7.676 1 95.62 176 GLU B N 1
ATOM 4641 C CA . GLU B 1 176 ? -19.266 -24.438 -7.227 1 95.62 176 GLU B CA 1
ATOM 4642 C C . GLU B 1 176 ? -20.078 -25.531 -6.562 1 95.62 176 GLU B C 1
ATOM 4644 O O . GLU B 1 176 ? -20.812 -25.281 -5.598 1 95.62 176 GLU B O 1
ATOM 4649 N N . ASP B 1 177 ? -19.984 -26.75 -7.074 1 96.06 177 ASP B N 1
ATOM 4650 C CA . ASP B 1 177 ? -20.734 -27.859 -6.5 1 96.06 177 ASP B CA 1
ATOM 4651 C C . ASP B 1 177 ? -20.266 -28.156 -5.078 1 96.06 177 ASP B C 1
ATOM 4653 O O . ASP B 1 177 ? -19.094 -28.453 -4.852 1 96.06 177 ASP B O 1
ATOM 4657 N N . PRO B 1 178 ? -21.141 -28.125 -4.117 1 96.44 178 PRO B N 1
ATOM 4658 C CA . PRO B 1 178 ? -20.75 -28.266 -2.713 1 96.44 178 PRO B CA 1
ATOM 4659 C C . PRO B 1 178 ? -20.094 -29.609 -2.402 1 96.44 178 PRO B C 1
ATOM 4661 O O . PRO B 1 178 ? -19.172 -29.672 -1.599 1 96.44 178 PRO B O 1
ATOM 4664 N N . GLN B 1 179 ? -20.578 -30.625 -3.021 1 95.56 179 GLN B N 1
ATOM 4665 C CA . GLN B 1 179 ? -20.031 -31.938 -2.764 1 95.56 179 GLN B CA 1
ATOM 4666 C C . GLN B 1 179 ? -18.609 -32.062 -3.318 1 95.56 179 GLN B C 1
ATOM 4668 O O . GLN B 1 179 ? -17.719 -32.594 -2.652 1 95.56 179 GLN B O 1
ATOM 4673 N N . GLU B 1 180 ? -18.484 -31.578 -4.523 1 95.75 180 GLU B N 1
ATOM 4674 C CA . GLU B 1 180 ? -17.156 -31.578 -5.133 1 95.75 180 GLU B CA 1
ATOM 4675 C C . GLU B 1 180 ? -16.188 -30.688 -4.352 1 95.75 180 GLU B C 1
ATOM 4677 O O . GLU B 1 180 ? -15.023 -31.031 -4.176 1 95.75 180 GLU B O 1
ATOM 4682 N N . ALA B 1 181 ? -16.734 -29.594 -3.906 1 97.94 181 ALA B N 1
ATOM 4683 C CA . ALA B 1 181 ? -15.93 -28.656 -3.127 1 97.94 181 ALA B CA 1
ATOM 4684 C C . ALA B 1 181 ? -15.453 -29.297 -1.824 1 97.94 181 ALA B C 1
ATOM 4686 O O . ALA B 1 181 ? -14.281 -29.156 -1.451 1 97.94 181 ALA B O 1
ATOM 4687 N N . ASP B 1 182 ? -16.297 -29.969 -1.162 1 98.12 182 ASP B N 1
ATOM 4688 C CA . ASP B 1 182 ? -15.969 -30.609 0.108 1 98.12 182 ASP B CA 1
ATOM 4689 C C . ASP B 1 182 ? -14.914 -31.688 -0.082 1 98.12 182 ASP B C 1
ATOM 4691 O O . ASP B 1 182 ? -13.977 -31.797 0.717 1 98.12 182 ASP B O 1
ATOM 4695 N N . ALA B 1 183 ? -15.094 -32.438 -1.125 1 96.94 183 ALA B N 1
ATOM 4696 C CA . ALA B 1 183 ? -14.148 -33.5 -1.411 1 96.94 183 ALA B CA 1
ATOM 4697 C C . ALA B 1 183 ? -12.773 -32.938 -1.761 1 96.94 183 ALA B C 1
ATOM 4699 O O . ALA B 1 183 ? -11.75 -33.438 -1.296 1 96.94 183 ALA B O 1
ATOM 4700 N N . ALA B 1 184 ? -12.797 -31.969 -2.609 1 98.06 184 ALA B N 1
ATOM 4701 C CA . ALA B 1 184 ? -11.539 -31.328 -3.01 1 98.06 184 ALA B CA 1
ATOM 4702 C C . ALA B 1 184 ? -10.836 -30.703 -1.812 1 98.06 184 ALA B C 1
ATOM 4704 O O . ALA B 1 184 ? -9.625 -30.859 -1.646 1 98.06 184 ALA B O 1
ATOM 4705 N N . ARG B 1 185 ? -11.586 -29.984 -1.008 1 98.56 185 ARG B N 1
ATOM 4706 C CA . ARG B 1 185 ? -11.055 -29.375 0.207 1 98.56 185 ARG B CA 1
ATOM 4707 C C . ARG B 1 185 ? -10.43 -30.422 1.12 1 98.56 185 ARG B C 1
ATOM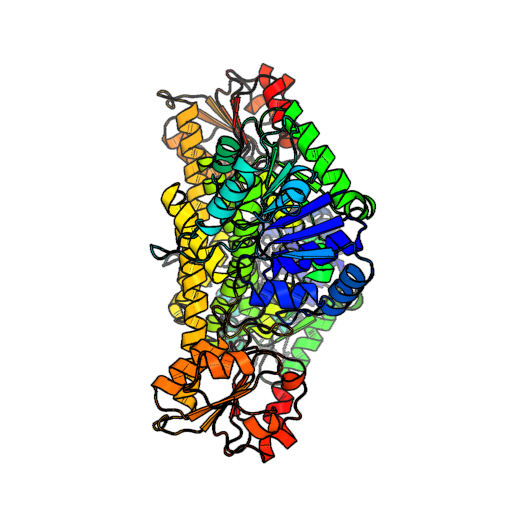 4709 O O . ARG B 1 185 ? -9.32 -30.234 1.62 1 98.56 185 ARG B O 1
ATOM 4716 N N . ALA B 1 186 ? -11.109 -31.484 1.338 1 98.31 186 ALA B N 1
ATOM 4717 C CA . ALA B 1 186 ? -10.648 -32.531 2.252 1 98.31 186 ALA B CA 1
ATOM 4718 C C . ALA B 1 186 ? -9.336 -33.125 1.776 1 98.31 186 ALA B C 1
ATOM 4720 O O . ALA B 1 186 ? -8.438 -33.406 2.582 1 98.31 186 ALA B O 1
ATOM 4721 N N . ALA B 1 187 ? -9.289 -33.375 0.51 1 97.94 187 ALA B N 1
ATOM 4722 C CA . ALA B 1 187 ? -8.07 -33.938 -0.056 1 97.94 187 ALA B CA 1
ATOM 4723 C C . ALA B 1 187 ? -6.879 -33.031 0.145 1 97.94 187 ALA B C 1
ATOM 4725 O O . ALA B 1 187 ? -5.797 -33.469 0.542 1 97.94 187 ALA B O 1
ATOM 4726 N N . LEU B 1 188 ? -7.055 -31.734 -0.128 1 98.75 188 LEU B N 1
ATOM 4727 C CA . LEU B 1 188 ? -5.957 -30.781 -0.001 1 98.75 188 LEU B CA 1
ATOM 4728 C C . LEU B 1 188 ? -5.625 -30.516 1.466 1 98.75 188 LEU B C 1
ATOM 4730 O O . LEU B 1 188 ? -4.465 -30.281 1.813 1 98.75 188 LEU B O 1
ATOM 4734 N N . ASP B 1 189 ? -6.637 -30.594 2.379 1 98.69 189 ASP B N 1
ATOM 4735 C CA . ASP B 1 189 ? -6.391 -30.516 3.816 1 98.69 189 ASP B CA 1
ATOM 4736 C C . ASP B 1 189 ? -5.449 -31.625 4.277 1 98.69 189 ASP B C 1
ATOM 4738 O O . ASP B 1 189 ? -4.602 -31.406 5.145 1 98.69 189 ASP B O 1
ATOM 4742 N N . GLU B 1 190 ? -5.672 -32.781 3.711 1 98.44 190 GLU B N 1
ATOM 4743 C CA . GLU B 1 190 ? -4.805 -33.906 4.07 1 98.44 190 GLU B CA 1
ATOM 4744 C C . GLU B 1 190 ? -3.361 -33.625 3.65 1 98.44 190 GLU B C 1
ATOM 4746 O O . GLU B 1 190 ? -2.426 -33.938 4.395 1 98.44 190 GLU B O 1
ATOM 4751 N N . VAL B 1 191 ? -3.209 -33.062 2.504 1 98.69 191 VAL B N 1
ATOM 4752 C CA . VAL B 1 191 ? -1.871 -32.75 2.018 1 98.69 191 VAL B CA 1
ATOM 4753 C C . VAL B 1 191 ? -1.21 -31.75 2.955 1 98.69 191 VAL B C 1
ATOM 4755 O O . VAL B 1 191 ? -0.039 -31.891 3.311 1 98.69 191 VAL B O 1
ATOM 4758 N N . TYR B 1 192 ? -1.954 -30.672 3.385 1 98.62 192 TYR B N 1
ATOM 4759 C CA . TYR B 1 192 ? -1.403 -29.547 4.121 1 98.62 192 TYR B CA 1
ATOM 4760 C C . TYR B 1 192 ? -1.639 -29.703 5.621 1 98.62 192 TYR B C 1
ATOM 4762 O O . TYR B 1 192 ? -1.537 -28.734 6.375 1 98.62 192 TYR B O 1
ATOM 4770 N N . ALA B 1 193 ? -1.92 -30.891 6.09 1 98.44 193 ALA B N 1
ATOM 4771 C CA . ALA B 1 193 ? -2.338 -31.141 7.469 1 98.44 193 ALA B CA 1
ATOM 4772 C C . ALA B 1 193 ? -1.351 -30.547 8.461 1 98.44 193 ALA B C 1
ATOM 4774 O O . ALA B 1 193 ? -1.75 -29.844 9.398 1 98.44 193 ALA B O 1
ATOM 4775 N N . PRO B 1 194 ? -0.031 -30.734 8.281 1 97.69 194 PRO B N 1
ATOM 4776 C CA . PRO B 1 194 ? 0.897 -30.172 9.258 1 97.69 194 PRO B CA 1
ATOM 4777 C C . PRO B 1 194 ? 0.824 -28.641 9.32 1 97.69 194 PRO B C 1
ATOM 4779 O O . PRO B 1 194 ? 0.924 -28.062 10.398 1 97.69 194 PRO B O 1
ATOM 4782 N N . MET B 1 195 ? 0.666 -27.969 8.172 1 97.5 195 MET B N 1
ATOM 4783 C CA . MET B 1 195 ? 0.561 -26.516 8.117 1 97.5 195 MET B CA 1
ATOM 4784 C C . MET B 1 195 ? -0.72 -26.031 8.789 1 97.5 195 MET B C 1
ATOM 4786 O O . MET B 1 195 ? -0.712 -25.031 9.508 1 97.5 195 MET B O 1
ATOM 4790 N N . LEU B 1 196 ? -1.776 -26.75 8.539 1 98.06 196 LEU B N 1
ATOM 4791 C CA . LEU B 1 196 ? -3.066 -26.391 9.125 1 98.06 196 LEU B CA 1
ATOM 4792 C C . LEU B 1 196 ? -3.055 -26.609 10.633 1 98.06 196 LEU B C 1
ATOM 4794 O O . LEU B 1 196 ? -3.629 -25.828 11.391 1 98.06 196 LEU B O 1
ATOM 4798 N N . GLU B 1 197 ? -2.381 -27.625 11.031 1 97.56 197 GLU B N 1
ATOM 4799 C CA . GLU B 1 197 ? -2.273 -27.938 12.453 1 97.56 197 GLU B CA 1
ATOM 4800 C C . GLU B 1 197 ? -1.444 -26.891 13.188 1 97.56 197 GLU B C 1
ATOM 4802 O O . GLU B 1 197 ? -1.679 -26.609 14.359 1 97.56 197 GLU B O 1
ATOM 4807 N N . GLU B 1 198 ? -0.523 -26.344 12.469 1 97 198 GLU B N 1
ATOM 4808 C CA . GLU B 1 198 ? 0.301 -25.266 13.031 1 97 198 GLU B CA 1
ATOM 4809 C C . GLU B 1 198 ? -0.49 -23.969 13.164 1 97 198 GLU B C 1
ATOM 4811 O O . GLU B 1 198 ? -0.037 -23.031 13.805 1 97 198 GLU B O 1
ATOM 4816 N N . GLY B 1 199 ? -1.645 -23.938 12.578 1 97.69 199 GLY B N 1
ATOM 4817 C CA . GLY B 1 199 ? -2.506 -22.781 12.734 1 97.69 199 GLY B CA 1
ATOM 4818 C C . GLY B 1 199 ? -2.486 -21.859 11.531 1 97.69 199 GLY B C 1
ATOM 4819 O O . GLY B 1 199 ? -2.98 -20.734 11.602 1 97.69 199 GLY B O 1
ATOM 4820 N N . THR B 1 200 ? -1.915 -22.219 10.375 1 97.94 200 THR B N 1
ATOM 4821 C CA . THR B 1 200 ? -1.911 -21.391 9.172 1 97.94 200 THR B CA 1
ATOM 4822 C C . THR B 1 200 ? -3.336 -21.078 8.727 1 97.94 200 THR B C 1
ATOM 4824 O O . THR B 1 200 ? -4.16 -21.984 8.57 1 97.94 200 THR B O 1
ATOM 4827 N N . PRO B 1 201 ? -3.656 -19.781 8.57 1 98.38 201 PRO B N 1
ATOM 4828 C CA . PRO B 1 201 ? -4.996 -19.422 8.094 1 98.38 201 PRO B CA 1
ATOM 4829 C C . PRO B 1 201 ? -5.32 -20.031 6.734 1 98.38 201 PRO B C 1
ATOM 4831 O O . PRO B 1 201 ? -4.488 -20 5.824 1 98.38 201 PRO B O 1
ATOM 4834 N N . ARG B 1 202 ? -6.492 -20.609 6.621 1 98.56 202 ARG B N 1
ATOM 4835 C CA . ARG B 1 202 ? -7.008 -21.172 5.383 1 98.56 202 ARG B CA 1
ATOM 4836 C C . ARG B 1 202 ? -8.219 -20.391 4.879 1 98.56 202 ARG B C 1
ATOM 4838 O O . ARG B 1 202 ? -9.195 -20.219 5.605 1 98.56 202 ARG B O 1
ATOM 4845 N N . ILE B 1 203 ? -8.164 -19.922 3.709 1 98.69 203 ILE B N 1
ATOM 4846 C CA . ILE B 1 203 ? -9.25 -19.156 3.102 1 98.69 203 ILE B CA 1
ATOM 4847 C C . ILE B 1 203 ? -9.922 -20 2.018 1 98.69 203 ILE B C 1
ATOM 4849 O O . ILE B 1 203 ? -9.273 -20.422 1.057 1 98.69 203 ILE B O 1
ATOM 4853 N N . LEU B 1 204 ? -11.172 -20.328 2.182 1 98.69 204 LEU B N 1
ATOM 4854 C CA . LEU B 1 204 ? -11.969 -21.031 1.186 1 98.69 204 LEU B CA 1
ATOM 4855 C C . LEU B 1 204 ? -12.75 -20.062 0.324 1 98.69 204 LEU B C 1
ATOM 4857 O O . LEU B 1 204 ? -13.445 -19.172 0.847 1 98.69 204 LEU B O 1
ATOM 4861 N N . THR B 1 205 ? -12.641 -20.141 -0.961 1 98.62 205 THR B N 1
ATOM 4862 C CA . THR B 1 205 ? -13.312 -19.203 -1.86 1 98.62 205 THR B CA 1
ATOM 4863 C C . THR B 1 205 ? -13.539 -19.844 -3.229 1 98.62 205 THR B C 1
ATOM 4865 O O . THR B 1 205 ? -13.375 -21.047 -3.393 1 98.62 205 THR B O 1
ATOM 4868 N N . ASP B 1 206 ? -14.031 -19.047 -4.191 1 98.56 206 ASP B N 1
ATOM 4869 C CA . ASP B 1 206 ? -14.289 -19.531 -5.539 1 98.56 206 ASP B CA 1
ATOM 4870 C C . ASP B 1 206 ? -13.039 -19.438 -6.406 1 98.56 206 ASP B C 1
ATOM 4872 O O . ASP B 1 206 ? -12.023 -18.891 -5.98 1 98.56 206 ASP B O 1
ATOM 4876 N N . TYR B 1 207 ? -13.102 -20.031 -7.633 1 98.81 207 TYR B N 1
ATOM 4877 C CA . TYR B 1 207 ? -11.969 -20.062 -8.555 1 98.81 207 TYR B CA 1
ATOM 4878 C C . TYR B 1 207 ? -11.508 -18.641 -8.898 1 98.81 207 TYR B C 1
ATOM 4880 O O . TYR B 1 207 ? -10.32 -18.344 -8.805 1 98.81 207 TYR B O 1
ATOM 4888 N N . ALA B 1 208 ? -12.438 -17.75 -9.211 1 98.81 208 ALA B N 1
ATOM 4889 C CA . ALA B 1 208 ? -12.102 -16.406 -9.68 1 98.81 208 ALA B CA 1
ATOM 4890 C C . ALA B 1 208 ? -11.359 -15.625 -8.609 1 98.81 208 ALA B C 1
ATOM 4892 O O . ALA B 1 208 ? -10.328 -15.008 -8.883 1 98.81 208 ALA B O 1
ATOM 4893 N N . THR B 1 209 ? -11.875 -15.672 -7.391 1 98.88 209 THR B N 1
ATOM 4894 C CA . THR B 1 209 ? -11.242 -14.953 -6.285 1 98.88 209 THR B CA 1
ATOM 4895 C C . THR B 1 209 ? -9.852 -15.5 -6.008 1 98.88 209 THR B C 1
ATOM 4897 O O . THR B 1 209 ? -8.898 -14.734 -5.848 1 98.88 209 THR B O 1
ATOM 4900 N N . ALA B 1 210 ? -9.719 -16.797 -5.977 1 98.88 210 ALA B N 1
ATOM 4901 C CA . ALA B 1 210 ? -8.43 -17.422 -5.703 1 98.88 210 ALA B CA 1
ATOM 4902 C C . ALA B 1 210 ? -7.395 -17.031 -6.754 1 98.88 210 ALA B C 1
ATOM 4904 O O . ALA B 1 210 ? -6.238 -16.766 -6.426 1 98.88 210 ALA B O 1
ATOM 4905 N N . GLU B 1 211 ? -7.812 -17.047 -8.016 1 98.81 211 GLU B N 1
ATOM 4906 C CA . GLU B 1 211 ? -6.91 -16.688 -9.102 1 98.81 211 GLU B CA 1
ATOM 4907 C C . GLU B 1 211 ? -6.441 -15.234 -8.961 1 98.81 211 GLU B C 1
ATOM 4909 O O . GLU B 1 211 ? -5.27 -14.93 -9.211 1 98.81 211 GLU B O 1
ATOM 4914 N N . LEU B 1 212 ? -7.293 -14.375 -8.492 1 98.81 212 LEU B N 1
ATOM 4915 C CA . LEU B 1 212 ? -6.984 -12.953 -8.461 1 98.81 212 LEU B CA 1
ATOM 4916 C C . LEU B 1 212 ? -6.129 -12.609 -7.242 1 98.81 212 LEU B C 1
ATOM 4918 O O . LEU B 1 212 ? -5.406 -11.609 -7.25 1 98.81 212 LEU B O 1
ATOM 4922 N N . VAL B 1 213 ? -6.168 -13.422 -6.195 1 98.69 213 VAL B N 1
ATOM 4923 C CA . VAL B 1 213 ? -5.484 -13.109 -4.941 1 98.69 213 VAL B CA 1
ATOM 4924 C C . VAL B 1 213 ? -3.986 -12.961 -5.195 1 98.69 213 VAL B C 1
ATOM 4926 O O . VAL B 1 213 ? -3.363 -12.008 -4.719 1 98.69 213 VAL B O 1
ATOM 4929 N N . LYS B 1 214 ? -3.402 -13.812 -5.969 1 98 214 LYS B N 1
ATOM 4930 C CA . LYS B 1 214 ? -1.96 -13.789 -6.195 1 98 214 LYS B CA 1
ATOM 4931 C C . LYS B 1 214 ? -1.549 -12.562 -6.996 1 98 214 LYS B C 1
ATOM 4933 O O . LYS B 1 214 ? -0.631 -11.836 -6.605 1 98 214 LYS B O 1
ATOM 4938 N N . THR B 1 215 ? -2.221 -12.352 -8.133 1 98 215 THR B N 1
ATOM 4939 C CA . THR B 1 215 ? -1.866 -11.211 -8.969 1 98 215 THR B CA 1
ATOM 4940 C C . THR B 1 215 ? -2.156 -9.898 -8.234 1 98 215 THR B C 1
ATOM 4942 O O . THR B 1 215 ? -1.434 -8.914 -8.406 1 98 215 THR B O 1
ATOM 4945 N N . ALA B 1 216 ? -3.213 -9.891 -7.402 1 98.75 216 ALA B N 1
ATOM 4946 C CA . ALA B 1 216 ? -3.516 -8.703 -6.602 1 98.75 216 ALA B CA 1
ATOM 4947 C C . ALA B 1 216 ? -2.424 -8.445 -5.566 1 98.75 216 ALA B C 1
ATOM 4949 O O . ALA B 1 216 ? -1.996 -7.309 -5.375 1 98.75 216 ALA B O 1
ATOM 4950 N N . ALA B 1 217 ? -1.962 -9.516 -4.879 1 98.5 217 ALA B N 1
ATOM 4951 C CA . ALA B 1 217 ? -0.907 -9.383 -3.875 1 98.5 217 ALA B CA 1
ATOM 4952 C C . ALA B 1 217 ? 0.369 -8.82 -4.492 1 98.5 217 ALA B C 1
ATOM 4954 O O . ALA B 1 217 ? 0.927 -7.836 -3.996 1 98.5 217 ALA B O 1
ATOM 4955 N N . ASN B 1 218 ? 0.808 -9.406 -5.574 1 98.25 218 ASN B N 1
ATOM 4956 C CA . ASN B 1 218 ? 2.014 -8.961 -6.262 1 98.25 218 ASN B CA 1
ATOM 4957 C C . ASN B 1 218 ? 1.865 -7.531 -6.781 1 98.25 218 ASN B C 1
ATOM 4959 O O . ASN B 1 218 ? 2.809 -6.742 -6.715 1 98.25 218 ASN B O 1
ATOM 4963 N N . SER B 1 219 ? 0.691 -7.23 -7.297 1 98.69 219 SER B N 1
ATOM 4964 C CA . SER B 1 219 ? 0.446 -5.891 -7.824 1 98.69 219 SER B CA 1
ATOM 4965 C C . SER B 1 219 ? 0.455 -4.848 -6.715 1 98.69 219 SER B C 1
ATOM 4967 O O . SER B 1 219 ? 0.904 -3.717 -6.922 1 98.69 219 SER B O 1
ATOM 4969 N N . PHE B 1 220 ? -0.087 -5.172 -5.559 1 98.75 220 PHE B N 1
ATOM 4970 C CA . PHE B 1 220 ? -0.059 -4.234 -4.445 1 98.75 220 PHE B CA 1
ATOM 4971 C C . PHE B 1 220 ? 1.371 -3.992 -3.975 1 98.75 220 PHE B C 1
ATOM 4973 O O . PHE B 1 220 ? 1.755 -2.855 -3.691 1 98.75 220 PHE B O 1
ATOM 4980 N N . LEU B 1 221 ? 2.176 -5.066 -3.799 1 98.56 221 LEU B N 1
ATOM 4981 C CA . LEU B 1 221 ? 3.568 -4.922 -3.393 1 98.56 221 LEU B CA 1
ATOM 4982 C C . LEU B 1 221 ? 4.336 -4.059 -4.387 1 98.56 221 LEU B C 1
ATOM 4984 O O . LEU B 1 221 ? 5.121 -3.193 -3.986 1 98.56 221 LEU B O 1
ATOM 4988 N N . ALA B 1 222 ? 4.09 -4.281 -5.703 1 98.69 222 ALA B N 1
ATOM 4989 C CA . ALA B 1 222 ? 4.691 -3.441 -6.738 1 98.69 222 ALA B CA 1
ATOM 4990 C C . ALA B 1 222 ? 4.25 -1.987 -6.59 1 98.69 222 ALA B C 1
ATOM 4992 O O . ALA B 1 222 ? 5.051 -1.067 -6.785 1 98.69 222 ALA B O 1
ATOM 4993 N N . THR B 1 223 ? 2.967 -1.776 -6.254 1 98.69 223 THR B N 1
ATOM 4994 C CA . THR B 1 223 ? 2.424 -0.438 -6.047 1 98.69 223 THR B CA 1
ATOM 4995 C C . THR B 1 223 ? 3.131 0.258 -4.887 1 98.69 223 THR B C 1
ATOM 4997 O O . THR B 1 223 ? 3.463 1.441 -4.973 1 98.69 223 THR B O 1
ATOM 5000 N N . LYS B 1 224 ? 3.35 -0.46 -3.861 1 98.44 224 LYS B N 1
ATOM 5001 C CA . LYS B 1 224 ? 4.031 0.08 -2.688 1 98.44 224 LYS B CA 1
ATOM 5002 C C . LYS B 1 224 ? 5.445 0.535 -3.035 1 98.44 224 LYS B C 1
ATOM 5004 O O . LYS B 1 224 ? 5.852 1.643 -2.678 1 98.44 224 LYS B O 1
ATOM 5009 N N . ILE B 1 225 ? 6.25 -0.265 -3.777 1 98.62 225 ILE B N 1
ATOM 5010 C CA . ILE B 1 225 ? 7.605 0.069 -4.203 1 98.62 225 ILE B CA 1
ATOM 5011 C C . ILE B 1 225 ? 7.57 1.29 -5.121 1 98.62 225 ILE B C 1
ATOM 5013 O O . ILE B 1 225 ? 8.375 2.211 -4.969 1 98.62 225 ILE B O 1
ATOM 5017 N N . SER B 1 226 ? 6.633 1.266 -6.051 1 98.81 226 SER B N 1
ATOM 5018 C CA . SER B 1 226 ? 6.559 2.352 -7.02 1 98.81 226 SER B CA 1
ATOM 5019 C C . SER B 1 226 ? 6.145 3.66 -6.355 1 98.81 226 SER B C 1
ATOM 5021 O O . SER B 1 226 ? 6.59 4.738 -6.758 1 98.81 226 SER B O 1
ATOM 5023 N N . PHE B 1 227 ? 5.266 3.561 -5.312 1 98.88 227 PHE B N 1
ATOM 5024 C CA . PHE B 1 227 ? 4.879 4.762 -4.582 1 98.88 227 PHE B CA 1
ATOM 5025 C C . PHE B 1 227 ? 6.094 5.43 -3.959 1 98.88 227 PHE B C 1
ATOM 5027 O O . PHE B 1 227 ? 6.32 6.629 -4.156 1 98.88 227 PHE B O 1
ATOM 5034 N N . ILE B 1 228 ? 6.895 4.652 -3.178 1 98.88 228 ILE B N 1
ATOM 5035 C CA . ILE B 1 228 ? 8.031 5.25 -2.488 1 98.88 228 ILE B CA 1
ATOM 5036 C C . ILE B 1 228 ? 9.062 5.723 -3.51 1 98.88 228 ILE B C 1
ATOM 5038 O O . ILE B 1 228 ? 9.742 6.734 -3.297 1 98.88 228 ILE B O 1
ATOM 5042 N N . ASN B 1 229 ? 9.172 5.027 -4.672 1 98.88 229 ASN B N 1
ATOM 5043 C CA . ASN B 1 229 ? 10.078 5.461 -5.727 1 98.88 229 ASN B CA 1
ATOM 5044 C C . ASN B 1 229 ? 9.617 6.77 -6.359 1 98.88 229 ASN B C 1
ATOM 5046 O O . ASN B 1 229 ? 10.438 7.633 -6.68 1 98.88 229 ASN B O 1
ATOM 5050 N N . ALA B 1 230 ? 8.32 6.898 -6.555 1 98.88 230 ALA B N 1
ATOM 5051 C CA . ALA B 1 230 ? 7.797 8.18 -7.023 1 98.88 230 ALA B CA 1
ATOM 5052 C C . ALA B 1 230 ? 8.094 9.297 -6.023 1 98.88 230 ALA B C 1
ATOM 5054 O O . ALA B 1 230 ? 8.492 10.391 -6.41 1 98.88 230 ALA B O 1
ATOM 5055 N N . MET B 1 231 ? 7.934 9 -4.75 1 98.88 231 MET B N 1
ATOM 5056 C CA . MET B 1 231 ? 8.242 9.961 -3.697 1 98.88 231 MET B CA 1
ATOM 5057 C C . MET B 1 231 ? 9.727 10.312 -3.699 1 98.88 231 MET B C 1
ATOM 5059 O O . MET B 1 231 ? 10.109 11.438 -3.381 1 98.88 231 MET B O 1
ATOM 5063 N N . SER B 1 232 ? 10.57 9.289 -4.047 1 98.88 232 SER B N 1
ATOM 5064 C CA . SER B 1 232 ? 12.008 9.539 -4.066 1 98.88 232 SER B CA 1
ATOM 5065 C C . SER B 1 232 ? 12.359 10.641 -5.055 1 98.88 232 SER B C 1
ATOM 5067 O O . SER B 1 232 ? 13.258 11.445 -4.797 1 98.88 232 SER B O 1
ATOM 5069 N N . ARG B 1 233 ? 11.641 10.703 -6.176 1 98.25 233 ARG B N 1
ATOM 5070 C CA . ARG B 1 233 ? 11.859 11.773 -7.145 1 98.25 233 ARG B CA 1
ATOM 5071 C C . ARG B 1 233 ? 11.492 13.125 -6.559 1 98.25 233 ARG B C 1
ATOM 5073 O O . ARG B 1 233 ? 12.188 14.117 -6.785 1 98.25 233 ARG B O 1
ATOM 5080 N N . MET B 1 234 ? 10.398 13.148 -5.844 1 98.69 234 MET B N 1
ATOM 5081 C CA . MET B 1 234 ? 9.969 14.367 -5.164 1 98.69 234 MET B CA 1
ATOM 5082 C C . MET B 1 234 ? 11 14.812 -4.137 1 98.69 234 MET B C 1
ATOM 5084 O O . MET B 1 234 ? 11.312 16 -4.035 1 98.69 234 MET B O 1
ATOM 5088 N N . CYS B 1 235 ? 11.516 13.852 -3.387 1 98.75 235 CYS B N 1
ATOM 5089 C CA . CYS B 1 235 ? 12.516 14.156 -2.375 1 98.75 235 CYS B CA 1
ATOM 5090 C C . CYS B 1 235 ? 13.781 14.727 -3.012 1 98.75 235 CYS B C 1
ATOM 5092 O O . CYS B 1 235 ? 14.336 15.711 -2.521 1 98.75 235 CYS B O 1
ATOM 5094 N N . GLU B 1 236 ? 14.211 14.133 -4.098 1 98 236 GLU B N 1
ATOM 5095 C CA . GLU B 1 236 ? 15.391 14.656 -4.793 1 98 236 GLU B CA 1
ATOM 5096 C C . GLU B 1 236 ? 15.164 16.094 -5.266 1 98 236 GLU B C 1
ATOM 5098 O O . GLU B 1 236 ? 16.031 16.938 -5.117 1 98 236 GLU B O 1
ATOM 5103 N N . ALA B 1 237 ? 13.992 16.344 -5.75 1 97.75 237 ALA B N 1
ATOM 5104 C CA . ALA B 1 237 ? 13.672 17.641 -6.324 1 97.75 237 ALA B CA 1
ATOM 5105 C C . ALA B 1 237 ? 13.594 18.719 -5.242 1 97.75 237 ALA B C 1
ATOM 5107 O O . ALA B 1 237 ? 13.797 19.891 -5.52 1 97.75 237 ALA B O 1
ATOM 5108 N N . THR B 1 238 ? 13.367 18.359 -3.992 1 98.31 238 THR B N 1
ATOM 5109 C CA . THR B 1 238 ? 13.047 19.344 -2.969 1 98.31 238 THR B CA 1
ATOM 5110 C C . THR B 1 238 ? 14.109 19.344 -1.873 1 98.31 238 THR B C 1
ATOM 5112 O O . THR B 1 238 ? 14.023 20.125 -0.923 1 98.31 238 THR B O 1
ATOM 5115 N N . GLY B 1 239 ? 15.078 18.453 -2.018 1 97.56 239 GLY B N 1
ATOM 5116 C CA . GLY B 1 239 ? 16.141 18.375 -1.03 1 97.56 239 GLY B CA 1
ATOM 5117 C C . GLY B 1 239 ? 15.75 17.578 0.199 1 97.56 239 GLY B C 1
ATOM 5118 O O . GLY B 1 239 ? 16.406 17.672 1.24 1 97.56 239 GLY B O 1
ATOM 5119 N N . ALA B 1 240 ? 14.68 16.797 0.135 1 98.69 240 ALA B N 1
ATOM 5120 C CA . ALA B 1 240 ? 14.242 15.906 1.217 1 98.69 240 ALA B CA 1
ATOM 5121 C C . ALA B 1 240 ? 14.969 14.57 1.155 1 98.69 240 ALA B C 1
ATOM 5123 O O . ALA B 1 240 ? 15.742 14.312 0.227 1 98.69 240 ALA B O 1
ATOM 5124 N N . ASP B 1 241 ? 14.812 13.789 2.191 1 98.56 241 ASP B N 1
ATOM 5125 C CA . ASP B 1 241 ? 15.43 12.469 2.295 1 98.56 241 ASP B CA 1
ATOM 5126 C C . ASP B 1 241 ? 14.367 11.367 2.346 1 98.56 241 ASP B C 1
ATOM 5128 O O . ASP B 1 241 ? 13.719 11.18 3.373 1 98.56 241 ASP B O 1
ATOM 5132 N N . VAL B 1 242 ? 14.328 10.555 1.283 1 98.81 242 VAL B N 1
ATOM 5133 C CA . VAL B 1 242 ? 13.266 9.562 1.145 1 98.81 242 VAL B CA 1
ATOM 5134 C C . VAL B 1 242 ? 13.461 8.453 2.178 1 98.81 242 VAL B C 1
ATOM 5136 O O . VAL B 1 242 ? 12.492 7.797 2.578 1 98.81 242 VAL B O 1
ATOM 5139 N N . THR B 1 243 ? 14.727 8.211 2.627 1 98.44 243 THR B N 1
ATOM 5140 C CA . THR B 1 243 ? 14.961 7.133 3.584 1 98.44 243 THR B CA 1
ATOM 5141 C C . THR B 1 243 ? 14.367 7.48 4.945 1 98.44 243 THR B C 1
ATOM 5143 O O . THR B 1 243 ? 13.789 6.621 5.613 1 98.44 243 THR B O 1
ATOM 5146 N N . VAL B 1 244 ? 14.461 8.766 5.336 1 98.56 244 VAL B N 1
ATOM 5147 C CA . VAL B 1 244 ? 13.859 9.234 6.582 1 98.56 244 VAL B CA 1
ATOM 5148 C C . VAL B 1 244 ? 12.344 9.273 6.438 1 98.56 244 VAL B C 1
ATOM 5150 O O . VAL B 1 244 ? 11.617 8.883 7.352 1 98.56 244 VAL B O 1
ATOM 5153 N N . LEU B 1 245 ? 11.922 9.75 5.301 1 98.75 245 LEU B N 1
ATOM 5154 C CA . LEU B 1 245 ? 10.5 9.781 5.004 1 98.75 245 LEU B CA 1
ATOM 5155 C C . LEU B 1 245 ? 9.891 8.383 5.109 1 98.75 245 LEU B C 1
ATOM 5157 O O . LEU B 1 245 ? 8.875 8.188 5.781 1 98.75 245 LEU B O 1
ATOM 5161 N N . ALA B 1 246 ? 10.539 7.398 4.465 1 98.69 246 ALA B N 1
ATOM 5162 C CA . ALA B 1 246 ? 10.055 6.02 4.477 1 98.69 246 ALA B CA 1
ATOM 5163 C C . ALA B 1 246 ? 10.023 5.457 5.895 1 98.69 246 ALA B C 1
ATOM 5165 O O . ALA B 1 246 ? 9.102 4.727 6.262 1 98.69 246 ALA B O 1
ATOM 5166 N N . ARG B 1 247 ? 11.039 5.785 6.66 1 98.19 247 ARG B N 1
ATOM 5167 C CA . ARG B 1 247 ? 11.07 5.359 8.055 1 98.19 247 ARG B CA 1
ATOM 5168 C C . ARG B 1 247 ? 9.883 5.918 8.828 1 98.19 247 ARG B C 1
ATOM 5170 O O . ARG B 1 247 ? 9.234 5.199 9.594 1 98.19 247 ARG B O 1
ATOM 5177 N N . ALA B 1 248 ? 9.594 7.164 8.633 1 98.62 248 ALA B N 1
ATOM 5178 C CA . ALA B 1 248 ? 8.469 7.805 9.297 1 98.62 248 ALA B CA 1
ATOM 5179 C C . ALA B 1 248 ? 7.148 7.156 8.883 1 98.62 248 ALA B C 1
ATOM 5181 O O . ALA B 1 248 ? 6.285 6.898 9.727 1 98.62 248 ALA B O 1
ATOM 5182 N N . LEU B 1 249 ? 6.984 6.859 7.582 1 98.38 249 LEU B N 1
ATOM 5183 C CA . LEU B 1 249 ? 5.785 6.199 7.09 1 98.38 249 LEU B CA 1
ATOM 5184 C C . LEU B 1 249 ? 5.633 4.812 7.707 1 98.38 249 LEU B C 1
ATOM 5186 O O . LEU B 1 249 ? 4.527 4.406 8.07 1 98.38 249 LEU B O 1
ATOM 5190 N N . GLY B 1 250 ? 6.758 4.141 7.848 1 97.88 250 GLY B N 1
ATOM 5191 C CA . GLY B 1 250 ? 6.766 2.754 8.281 1 97.88 250 GLY B CA 1
ATOM 5192 C C . GLY B 1 250 ? 6.32 2.58 9.727 1 97.88 250 GLY B C 1
ATOM 5193 O O . GLY B 1 250 ? 5.945 1.479 10.133 1 97.88 250 GLY B O 1
ATOM 5194 N N . LEU B 1 251 ? 6.316 3.65 10.5 1 97.44 251 LEU B N 1
ATOM 5195 C CA . LEU B 1 251 ? 5.938 3.598 11.906 1 97.44 251 LEU B CA 1
ATOM 5196 C C . LEU B 1 251 ? 4.422 3.639 12.062 1 97.44 251 LEU B C 1
ATOM 5198 O O . LEU B 1 251 ? 3.898 3.418 13.156 1 97.44 251 LEU B O 1
ATOM 5202 N N . ASP B 1 252 ? 3.684 3.969 10.992 1 95.94 252 ASP B N 1
ATOM 5203 C CA . ASP B 1 252 ? 2.234 3.814 10.922 1 95.94 252 ASP B CA 1
ATOM 5204 C C . ASP B 1 252 ? 1.851 2.367 10.625 1 95.94 252 ASP B C 1
ATOM 5206 O O . ASP B 1 252 ? 2.123 1.855 9.539 1 95.94 252 ASP B O 1
ATOM 5210 N N . GLU B 1 253 ? 1.181 1.727 11.523 1 93.5 253 GLU B N 1
ATOM 5211 C CA . GLU B 1 253 ? 0.847 0.311 11.398 1 93.5 253 GLU B CA 1
ATOM 5212 C C . GLU B 1 253 ? -0.034 0.053 10.18 1 93.5 253 GLU B C 1
ATOM 5214 O O . GLU B 1 253 ? -0.062 -1.061 9.656 1 93.5 253 GLU B O 1
ATOM 5219 N N . ARG B 1 254 ? -0.769 0.982 9.742 1 94.56 254 ARG B N 1
ATOM 5220 C CA . ARG B 1 254 ? -1.631 0.851 8.57 1 94.56 254 ARG B CA 1
ATOM 5221 C C . ARG B 1 254 ? -0.806 0.764 7.289 1 94.56 254 ARG B C 1
ATOM 5223 O O . ARG B 1 254 ? -1.311 0.339 6.246 1 94.56 254 ARG B O 1
ATOM 5230 N N . ILE B 1 255 ? 0.482 1.259 7.316 1 97.12 255 ILE B N 1
ATOM 5231 C CA . ILE B 1 255 ? 1.36 1.317 6.152 1 97.12 255 ILE B CA 1
ATOM 5232 C C . ILE B 1 255 ? 2.42 0.221 6.25 1 97.12 255 ILE B C 1
ATOM 5234 O O . ILE B 1 255 ? 2.516 -0.638 5.371 1 97.12 255 ILE B O 1
ATOM 5238 N N . GLY B 1 256 ? 3.127 0.202 7.379 1 94.81 256 GLY B N 1
ATOM 5239 C CA . GLY B 1 256 ? 4.168 -0.789 7.602 1 94.81 256 GLY B CA 1
ATOM 5240 C C . GLY B 1 256 ? 5.477 -0.444 6.918 1 94.81 256 GLY B C 1
ATOM 5241 O O . GLY B 1 256 ? 5.496 0.331 5.957 1 94.81 256 GLY B O 1
ATOM 5242 N N . ARG B 1 257 ? 6.594 -1.082 7.273 1 94.19 257 ARG B N 1
ATOM 5243 C CA . ARG B 1 257 ? 7.945 -0.702 6.867 1 94.19 257 ARG B CA 1
ATOM 5244 C C . ARG B 1 257 ? 8.375 -1.457 5.613 1 94.19 257 ARG B C 1
ATOM 5246 O O . ARG B 1 257 ? 9.219 -0.981 4.855 1 94.19 257 ARG B O 1
ATOM 5253 N N . ARG B 1 258 ? 7.77 -2.611 5.453 1 93.75 258 ARG B N 1
ATOM 5254 C CA . ARG B 1 258 ? 8.258 -3.496 4.402 1 93.75 258 ARG B CA 1
ATOM 5255 C C . ARG B 1 258 ? 7.836 -2.996 3.023 1 93.75 258 ARG B C 1
ATOM 5257 O O . ARG B 1 258 ? 6.758 -2.418 2.869 1 93.75 258 ARG B O 1
ATOM 5264 N N . PHE B 1 259 ? 8.727 -3.133 1.979 1 95 259 PHE B N 1
ATOM 5265 C CA . PHE B 1 259 ? 8.516 -2.781 0.581 1 95 259 PHE B CA 1
ATOM 5266 C C . PHE B 1 259 ? 8.383 -1.272 0.414 1 95 259 PHE B C 1
ATOM 5268 O O . PHE B 1 259 ? 7.746 -0.8 -0.529 1 95 259 PHE B O 1
ATOM 5275 N N . LEU B 1 260 ? 8.891 -0.517 1.418 1 96.94 260 LEU B N 1
ATOM 5276 C CA . LEU B 1 260 ? 8.938 0.939 1.341 1 96.94 260 LEU B CA 1
ATOM 5277 C C . LEU B 1 260 ? 10.375 1.432 1.235 1 96.94 260 LEU B C 1
ATOM 5279 O O . LEU B 1 260 ? 10.789 2.33 1.974 1 96.94 260 LEU B O 1
ATOM 5283 N N . HIS B 1 261 ? 11.141 0.824 0.379 1 96.5 261 HIS B N 1
ATOM 5284 C CA . HIS B 1 261 ? 12.539 1.178 0.165 1 96.5 261 HIS B CA 1
ATOM 5285 C C . HIS B 1 261 ? 12.773 1.67 -1.26 1 96.5 261 HIS B C 1
ATOM 5287 O O . HIS B 1 261 ? 12.766 0.876 -2.203 1 96.5 261 HIS B O 1
ATOM 5293 N N . ALA B 1 262 ? 13.039 2.914 -1.358 1 98.31 262 ALA B N 1
ATOM 5294 C CA . ALA B 1 262 ? 13.289 3.496 -2.674 1 98.31 262 ALA B CA 1
ATOM 5295 C C . ALA B 1 262 ? 14.617 3.014 -3.244 1 98.31 262 ALA B C 1
ATOM 5297 O O . ALA B 1 262 ? 15.586 2.822 -2.504 1 98.31 262 ALA B O 1
ATOM 5298 N N . GLY B 1 263 ? 14.703 2.797 -4.484 1 98.38 263 GLY B N 1
ATOM 5299 C CA . GLY B 1 263 ? 15.906 2.348 -5.164 1 98.38 263 GLY B CA 1
ATOM 5300 C C . GLY B 1 263 ? 15.742 2.234 -6.668 1 98.38 263 GLY B C 1
ATOM 5301 O O . GLY B 1 263 ? 15.055 3.055 -7.285 1 98.38 263 GLY B O 1
ATOM 5302 N N . VAL B 1 264 ? 16.438 1.242 -7.234 1 98.44 264 VAL B N 1
ATOM 5303 C CA . VAL B 1 264 ? 16.516 1.095 -8.688 1 98.44 264 VAL B CA 1
ATOM 5304 C C . VAL B 1 264 ? 15.234 0.437 -9.203 1 98.44 264 VAL B C 1
ATOM 5306 O O . VAL B 1 264 ? 14.977 0.428 -10.406 1 98.44 264 VAL B O 1
ATOM 5309 N N . GLY B 1 265 ? 14.375 0.073 -8.312 1 97.62 265 GLY B N 1
ATOM 5310 C CA . GLY B 1 265 ? 13.117 -0.531 -8.719 1 97.62 265 GLY B CA 1
ATOM 5311 C C . GLY B 1 265 ? 13.07 -2.029 -8.484 1 97.62 265 GLY B C 1
ATOM 5312 O O . GLY B 1 265 ? 13.945 -2.588 -7.824 1 97.62 265 GLY B O 1
ATOM 5313 N N . PHE B 1 266 ? 11.953 -2.67 -8.922 1 97.75 266 PHE B N 1
ATOM 5314 C CA . PHE B 1 266 ? 11.766 -4.102 -8.719 1 97.75 266 PHE B CA 1
ATOM 5315 C C . PHE B 1 266 ? 11.945 -4.859 -10.031 1 97.75 266 PHE B C 1
ATOM 5317 O O . PHE B 1 266 ? 11.836 -4.281 -11.109 1 97.75 266 PHE B O 1
ATOM 5324 N N . GLY B 1 267 ? 12.312 -6.105 -9.945 1 97.5 267 GLY B N 1
ATOM 5325 C CA . GLY B 1 267 ? 12.43 -7.074 -11.023 1 97.5 267 GLY B CA 1
ATOM 5326 C C . GLY B 1 267 ? 12.016 -8.477 -10.609 1 97.5 267 GLY B C 1
ATOM 5327 O O . GLY B 1 267 ? 11.094 -8.648 -9.812 1 97.5 267 GLY B O 1
ATOM 5328 N N . GLY B 1 268 ? 12.547 -9.43 -11.312 1 94.69 268 GLY B N 1
ATOM 5329 C CA . GLY B 1 268 ? 12.273 -10.82 -10.977 1 94.69 268 GLY B CA 1
ATOM 5330 C C . GLY B 1 268 ? 11.195 -11.438 -11.852 1 94.69 268 GLY B C 1
ATOM 5331 O O . GLY B 1 268 ? 10.656 -10.781 -12.742 1 94.69 268 GLY B O 1
ATOM 5332 N N . GLY B 1 269 ? 10.953 -12.641 -11.578 1 91.94 269 GLY B N 1
ATOM 5333 C CA . GLY B 1 269 ? 10.031 -13.398 -12.414 1 91.94 269 GLY B CA 1
ATOM 5334 C C . GLY B 1 269 ? 8.586 -13.25 -11.992 1 91.94 269 GLY B C 1
ATOM 5335 O O . GLY B 1 269 ? 7.68 -13.734 -12.68 1 91.94 269 GLY B O 1
ATOM 5336 N N . CYS B 1 270 ? 8.305 -12.531 -10.93 1 93.31 270 CYS B N 1
ATOM 5337 C CA . CYS B 1 270 ? 6.934 -12.508 -10.43 1 93.31 270 CYS B CA 1
ATOM 5338 C C . CYS B 1 270 ? 6.32 -11.117 -10.594 1 93.31 270 CYS B C 1
ATOM 5340 O O . CYS B 1 270 ? 5.32 -10.961 -11.297 1 93.31 270 CYS B O 1
ATOM 5342 N N . LEU B 1 271 ? 6.918 -10.031 -10.102 1 96.38 271 LEU B N 1
ATOM 5343 C CA . LEU B 1 271 ? 6.238 -8.742 -10.016 1 96.38 271 LEU B CA 1
ATOM 5344 C C . LEU B 1 271 ? 6.008 -8.156 -11.406 1 96.38 271 LEU B C 1
ATOM 5346 O O . LEU B 1 271 ? 4.871 -7.848 -11.773 1 96.38 271 LEU B O 1
ATOM 5350 N N . PRO B 1 272 ? 7.07 -8.086 -12.289 1 96.38 272 PRO B N 1
ATOM 5351 C CA . PRO B 1 272 ? 6.852 -7.445 -13.586 1 96.38 272 PRO B CA 1
ATOM 5352 C C . PRO B 1 272 ? 5.82 -8.18 -14.438 1 96.38 272 PRO B C 1
ATOM 5354 O O . PRO B 1 272 ? 4.871 -7.559 -14.93 1 96.38 272 PRO B O 1
ATOM 5357 N N . LYS B 1 273 ? 5.984 -9.461 -14.562 1 95.81 273 LYS B N 1
ATOM 5358 C CA . LYS B 1 273 ? 5.082 -10.203 -15.445 1 95.81 273 LYS B CA 1
ATOM 5359 C C . LYS B 1 273 ? 3.664 -10.219 -14.883 1 95.81 273 LYS B C 1
ATOM 5361 O O . LYS B 1 273 ? 2.689 -10.172 -15.641 1 95.81 273 LYS B O 1
ATOM 5366 N N . ASP B 1 274 ? 3.496 -10.328 -13.562 1 96.44 274 ASP B N 1
ATOM 5367 C CA . ASP B 1 274 ? 2.17 -10.445 -12.961 1 96.44 274 ASP B CA 1
ATOM 5368 C C . ASP B 1 274 ? 1.398 -9.133 -13.07 1 96.44 274 ASP B C 1
ATOM 5370 O O . ASP B 1 274 ? 0.182 -9.133 -13.266 1 96.44 274 ASP B O 1
ATOM 5374 N N . ILE B 1 275 ? 2.084 -7.961 -12.852 1 97.06 275 ILE B N 1
ATOM 5375 C CA . ILE B 1 275 ? 1.42 -6.668 -12.984 1 97.06 275 ILE B CA 1
ATOM 5376 C C . ILE B 1 275 ? 0.964 -6.469 -14.43 1 97.06 275 ILE B C 1
ATOM 5378 O O . ILE B 1 275 ? -0.147 -5.992 -14.672 1 97.06 275 ILE B O 1
ATOM 5382 N N . ARG B 1 276 ? 1.795 -6.871 -15.359 1 97.38 276 ARG B N 1
ATOM 5383 C CA . ARG B 1 276 ? 1.458 -6.711 -16.766 1 97.38 276 ARG B CA 1
ATOM 5384 C C . ARG B 1 276 ? 0.345 -7.672 -17.172 1 97.38 276 ARG B C 1
ATOM 5386 O O . ARG B 1 276 ? -0.55 -7.305 -17.938 1 97.38 276 ARG B O 1
ATOM 5393 N N . ALA B 1 277 ? 0.406 -8.883 -16.688 1 97.69 277 ALA B N 1
ATOM 5394 C CA . ALA B 1 277 ? -0.652 -9.852 -16.969 1 97.69 277 ALA B CA 1
ATOM 5395 C C . ALA B 1 277 ? -1.986 -9.383 -16.391 1 97.69 277 ALA B C 1
ATOM 5397 O O . ALA B 1 277 ? -3.027 -9.508 -17.031 1 97.69 277 ALA B O 1
ATOM 5398 N N . LEU B 1 278 ? -1.974 -8.891 -15.141 1 98.5 278 LEU B N 1
ATOM 5399 C CA . LEU B 1 278 ? -3.203 -8.398 -14.531 1 98.5 278 LEU B CA 1
ATOM 5400 C C . LEU B 1 278 ? -3.727 -7.176 -15.281 1 98.5 278 LEU B C 1
ATOM 5402 O O . LEU B 1 278 ? -4.938 -7.012 -15.445 1 98.5 278 LEU B O 1
ATOM 5406 N N . ARG B 1 279 ? -2.822 -6.293 -15.695 1 98.19 279 ARG B N 1
ATOM 5407 C CA . ARG B 1 279 ? -3.219 -5.137 -16.5 1 98.19 279 ARG B CA 1
ATOM 5408 C C . ARG B 1 279 ? -3.947 -5.574 -17.766 1 98.19 279 ARG B C 1
ATOM 5410 O O . ARG B 1 279 ? -5.012 -5.043 -18.078 1 98.19 279 ARG B O 1
ATOM 5417 N N . ALA B 1 280 ? -3.361 -6.535 -18.453 1 97.81 280 ALA B N 1
ATOM 5418 C CA . ALA B 1 280 ? -3.98 -7.055 -19.672 1 97.81 280 ALA B CA 1
ATOM 5419 C C . ALA B 1 280 ? -5.352 -7.652 -19.375 1 97.81 280 ALA B C 1
ATOM 5421 O O . ALA B 1 280 ? -6.312 -7.414 -20.109 1 97.81 280 ALA B O 1
ATOM 5422 N N . SER B 1 281 ? -5.406 -8.453 -18.328 1 98 281 SER B N 1
ATOM 5423 C CA . SER B 1 281 ? -6.668 -9.055 -17.906 1 98 281 SER B CA 1
ATOM 5424 C C . SER B 1 281 ? -7.703 -7.992 -17.562 1 98 281 SER B C 1
ATOM 5426 O O . SER B 1 281 ? -8.875 -8.109 -17.938 1 98 281 SER B O 1
ATOM 5428 N N . ALA B 1 282 ? -7.309 -6.98 -16.812 1 98.56 282 ALA B N 1
ATOM 5429 C CA . ALA B 1 282 ? -8.195 -5.879 -16.453 1 98.56 282 ALA B CA 1
ATOM 5430 C C . ALA B 1 282 ? -8.75 -5.188 -17.688 1 98.56 282 ALA B C 1
ATOM 5432 O O . ALA B 1 282 ? -9.945 -4.867 -17.75 1 98.56 282 ALA B O 1
ATOM 5433 N N . THR B 1 283 ? -7.891 -4.961 -18.641 1 97.88 283 THR B N 1
ATOM 5434 C CA . THR B 1 283 ? -8.328 -4.359 -19.906 1 97.88 283 THR B CA 1
ATOM 5435 C C . THR B 1 283 ? -9.375 -5.234 -20.594 1 97.88 283 THR B C 1
ATOM 5437 O O . THR B 1 283 ? -10.414 -4.738 -21.031 1 97.88 283 THR B O 1
ATOM 5440 N N . THR B 1 284 ? -9.125 -6.504 -20.641 1 97.06 284 THR B N 1
ATOM 5441 C CA . THR B 1 284 ? -10.016 -7.465 -21.281 1 97.06 284 THR B CA 1
ATOM 5442 C C . THR B 1 284 ? -11.383 -7.484 -20.609 1 97.06 284 THR B C 1
ATOM 5444 O O . THR B 1 284 ? -12.406 -7.621 -21.266 1 97.06 284 THR B O 1
ATOM 5447 N N . HIS B 1 285 ? -11.414 -7.293 -19.297 1 97.88 285 HIS B N 1
ATOM 5448 C CA . HIS B 1 285 ? -12.648 -7.414 -18.547 1 97.88 285 HIS B CA 1
ATOM 5449 C C . HIS B 1 285 ? -13.281 -6.051 -18.297 1 97.88 285 HIS B C 1
ATOM 5451 O O . HIS B 1 285 ? -14.289 -5.941 -17.594 1 97.88 285 HIS B O 1
ATOM 5457 N N . GLY B 1 286 ? -12.695 -5.008 -18.719 1 97.56 286 GLY B N 1
ATOM 5458 C CA . GLY B 1 286 ? -13.273 -3.68 -18.656 1 97.56 286 GLY B CA 1
ATOM 5459 C C . GLY B 1 286 ? -13.008 -2.971 -17.344 1 97.56 286 GLY B C 1
ATOM 5460 O O . GLY B 1 286 ? -13.68 -1.987 -17.016 1 97.56 286 GLY B O 1
ATOM 5461 N N . ALA B 1 287 ? -12.141 -3.498 -16.562 1 98 287 ALA B N 1
ATOM 5462 C CA . ALA B 1 287 ? -11.703 -2.82 -15.336 1 98 287 ALA B CA 1
ATOM 5463 C C . ALA B 1 287 ? -10.625 -1.782 -15.641 1 98 287 ALA B C 1
ATOM 5465 O O . ALA B 1 287 ? -9.477 -1.936 -15.227 1 98 287 ALA B O 1
ATOM 5466 N N . GLN B 1 288 ? -11.016 -0.666 -16.188 1 97.56 288 GLN B N 1
ATOM 5467 C CA . GLN B 1 288 ? -10.117 0.3 -16.812 1 97.56 288 GLN B CA 1
ATOM 5468 C C . GLN B 1 288 ? -9.273 1.022 -15.773 1 97.56 288 GLN B C 1
ATOM 5470 O O . GLN B 1 288 ? -8.078 1.238 -15.969 1 97.56 288 GLN B O 1
ATOM 5475 N N . THR B 1 289 ? -9.875 1.384 -14.656 1 97.81 289 THR B N 1
ATOM 5476 C CA . THR B 1 289 ? -9.125 2.121 -13.641 1 97.81 289 THR B CA 1
ATOM 5477 C C . THR B 1 289 ? -7.996 1.268 -13.078 1 97.81 289 THR B C 1
ATOM 5479 O O . THR B 1 289 ? -6.922 1.782 -12.758 1 97.81 289 THR B O 1
ATOM 5482 N N . LEU B 1 290 ? -8.234 -0.037 -12.961 1 98.62 290 LEU B N 1
ATOM 5483 C CA . LEU B 1 290 ? -7.184 -0.937 -12.508 1 98.62 290 LEU B CA 1
ATOM 5484 C C . LEU B 1 290 ? -6.055 -1.021 -13.531 1 98.62 290 LEU B C 1
ATOM 5486 O O . LEU B 1 290 ? -4.879 -0.937 -13.172 1 98.62 290 LEU B O 1
ATOM 5490 N N . ALA B 1 291 ? -6.422 -1.167 -14.797 1 98.56 291 ALA B N 1
ATOM 5491 C CA . ALA B 1 291 ? -5.434 -1.245 -15.875 1 98.56 291 ALA B CA 1
ATOM 5492 C C . ALA B 1 291 ? -4.547 -0.002 -15.891 1 98.56 291 ALA B C 1
ATOM 5494 O O . ALA B 1 291 ? -3.322 -0.107 -15.984 1 98.56 291 ALA B O 1
ATOM 5495 N N . GLU B 1 292 ? -5.145 1.158 -15.719 1 98.62 292 GLU B N 1
ATOM 5496 C CA . GLU B 1 292 ? -4.418 2.426 -15.766 1 98.62 292 GLU B CA 1
ATOM 5497 C C . GLU B 1 292 ? -3.504 2.58 -14.555 1 98.62 292 GLU B C 1
ATOM 5499 O O . GLU B 1 292 ? -2.387 3.088 -14.672 1 98.62 292 GLU B O 1
ATOM 5504 N N . LEU B 1 293 ? -4.008 2.184 -13.414 1 98.81 293 LEU B N 1
ATOM 5505 C CA . LEU B 1 293 ? -3.182 2.234 -12.211 1 98.81 293 LEU B CA 1
ATOM 5506 C C . LEU B 1 293 ? -1.936 1.37 -12.375 1 98.81 293 LEU B C 1
ATOM 5508 O O . LEU B 1 293 ? -0.827 1.809 -12.055 1 98.81 293 LEU B O 1
ATOM 5512 N N . LEU B 1 294 ? -2.078 0.142 -12.859 1 98.75 294 LEU B N 1
ATOM 5513 C CA . LEU B 1 294 ? -0.966 -0.792 -12.992 1 98.75 294 LEU B CA 1
ATOM 5514 C C . LEU B 1 294 ? 0.014 -0.313 -14.062 1 98.75 294 LEU B C 1
ATOM 5516 O O . LEU B 1 294 ? 1.221 -0.536 -13.945 1 98.75 294 LEU B O 1
ATOM 5520 N N . GLU B 1 295 ? -0.502 0.366 -15.078 1 98.25 295 GLU B N 1
ATOM 5521 C CA . GLU B 1 295 ? 0.377 0.989 -16.062 1 98.25 295 GLU B CA 1
ATOM 5522 C C . GLU B 1 295 ? 1.279 2.035 -15.414 1 98.25 295 GLU B C 1
ATOM 5524 O O . GLU B 1 295 ? 2.467 2.119 -15.734 1 98.25 295 GLU B O 1
ATOM 5529 N N . GLN B 1 296 ? 0.705 2.863 -14.57 1 98.56 296 GLN B N 1
ATOM 5530 C CA . GLN B 1 296 ? 1.481 3.883 -13.875 1 98.56 296 GLN B CA 1
ATOM 5531 C C . GLN B 1 296 ? 2.533 3.252 -12.969 1 98.56 296 GLN B C 1
ATOM 5533 O O . GLN B 1 296 ? 3.648 3.764 -12.852 1 98.56 296 GLN B O 1
ATOM 5538 N N . VAL B 1 297 ? 2.176 2.145 -12.281 1 98.69 297 VAL B N 1
ATOM 5539 C CA . VAL B 1 297 ? 3.09 1.418 -11.406 1 98.69 297 VAL B CA 1
ATOM 5540 C C . VAL B 1 297 ? 4.293 0.926 -12.211 1 98.69 297 VAL B C 1
ATOM 5542 O O . VAL B 1 297 ? 5.441 1.112 -11.805 1 98.69 297 VAL B O 1
ATOM 5545 N N . ASP B 1 298 ? 4.016 0.342 -13.344 1 97.88 298 ASP B N 1
ATOM 5546 C CA . ASP B 1 298 ? 5.066 -0.166 -14.219 1 97.88 298 ASP B CA 1
ATOM 5547 C C . ASP B 1 298 ? 5.941 0.972 -14.75 1 97.88 298 ASP B C 1
ATOM 5549 O O . ASP B 1 298 ? 7.164 0.844 -14.805 1 97.88 298 ASP B O 1
ATOM 5553 N N . THR B 1 299 ? 5.332 2.119 -15.078 1 98.31 299 THR B N 1
ATOM 5554 C CA . THR B 1 299 ? 6.035 3.283 -15.609 1 98.31 299 THR B CA 1
ATOM 5555 C C . THR B 1 299 ? 7.004 3.846 -14.57 1 98.31 299 THR B C 1
ATOM 5557 O O . THR B 1 299 ? 8.148 4.18 -14.898 1 98.31 299 THR B O 1
ATOM 5560 N N . ILE B 1 300 ? 6.582 3.949 -13.359 1 98.69 300 ILE B N 1
ATOM 5561 C CA . ILE B 1 300 ? 7.426 4.457 -12.281 1 98.69 300 ILE B CA 1
ATOM 5562 C C . ILE B 1 300 ? 8.633 3.545 -12.094 1 98.69 300 ILE B C 1
ATOM 5564 O O . ILE B 1 300 ? 9.758 4.02 -11.891 1 98.69 300 ILE B O 1
ATOM 5568 N N . ASN B 1 301 ? 8.406 2.229 -12.156 1 98.38 301 ASN B N 1
ATOM 5569 C CA . ASN B 1 301 ? 9.484 1.264 -12.016 1 98.38 301 ASN B CA 1
ATOM 5570 C C . ASN B 1 301 ? 10.539 1.435 -13.102 1 98.38 301 ASN B C 1
ATOM 5572 O O . ASN B 1 301 ? 11.742 1.446 -12.82 1 98.38 301 ASN B O 1
ATOM 5576 N N . GLN B 1 302 ? 10.133 1.608 -14.312 1 97.69 302 GLN B N 1
ATOM 5577 C CA . GLN B 1 302 ? 11.047 1.8 -15.43 1 97.69 302 GLN B CA 1
ATOM 5578 C C . GLN B 1 302 ? 11.789 3.125 -15.305 1 97.69 302 GLN B C 1
ATOM 5580 O O . GLN B 1 302 ? 12.977 3.209 -15.641 1 97.69 302 GLN B O 1
ATOM 5585 N N . ASP B 1 303 ? 11.102 4.105 -14.828 1 97.81 303 ASP B N 1
ATOM 5586 C CA . ASP B 1 303 ? 11.688 5.43 -14.648 1 97.81 303 ASP B CA 1
ATOM 5587 C C . ASP B 1 303 ? 12.867 5.387 -13.68 1 97.81 303 ASP B C 1
ATOM 5589 O O . ASP B 1 303 ? 13.828 6.145 -13.828 1 97.81 303 ASP B O 1
ATOM 5593 N N . GLN B 1 304 ? 12.812 4.531 -12.727 1 98.31 304 GLN B N 1
ATOM 5594 C CA . GLN B 1 304 ? 13.898 4.418 -11.758 1 98.31 304 GLN B CA 1
ATOM 5595 C C . GLN B 1 304 ? 15.172 3.891 -12.414 1 98.31 304 GLN B C 1
ATOM 5597 O O . GLN B 1 304 ? 16.266 4.336 -12.086 1 98.31 304 GLN B O 1
ATOM 5602 N N . ARG B 1 305 ? 15.031 2.943 -13.312 1 98.31 305 ARG B N 1
ATOM 5603 C CA . ARG B 1 305 ? 16.188 2.451 -14.07 1 98.31 305 ARG B CA 1
ATOM 5604 C C . ARG B 1 305 ? 16.781 3.553 -14.938 1 98.31 305 ARG B C 1
ATOM 5606 O O . ARG B 1 305 ? 18 3.725 -14.984 1 98.31 305 ARG B O 1
ATOM 5613 N N . ASP B 1 306 ? 15.859 4.32 -15.555 1 98.25 306 ASP B N 1
ATOM 5614 C CA . ASP B 1 306 ? 16.297 5.48 -16.328 1 98.25 306 ASP B CA 1
ATOM 5615 C C . ASP B 1 306 ? 17.094 6.445 -15.461 1 98.25 306 ASP B C 1
ATOM 5617 O O . ASP B 1 306 ? 18.141 6.945 -15.875 1 98.25 306 ASP B O 1
ATOM 5621 N N . HIS B 1 307 ? 16.594 6.629 -14.305 1 98.25 307 HIS B N 1
ATOM 5622 C CA . HIS B 1 307 ? 17.188 7.59 -13.391 1 98.25 307 HIS B CA 1
ATOM 5623 C C . HIS B 1 307 ? 18.609 7.18 -13.008 1 98.25 307 HIS B C 1
ATOM 5625 O O . HIS B 1 307 ? 19.516 8.016 -12.984 1 98.25 307 HIS B O 1
ATOM 5631 N N . VAL B 1 308 ? 18.844 5.938 -12.719 1 98.69 308 VAL B N 1
ATOM 5632 C CA . VAL B 1 308 ? 20.156 5.441 -12.336 1 98.69 308 VAL B CA 1
ATOM 5633 C C . VAL B 1 308 ? 21.125 5.574 -13.516 1 98.69 308 VAL B C 1
ATOM 5635 O O . VAL B 1 308 ? 22.266 5.984 -13.344 1 98.69 308 VAL B O 1
ATOM 5638 N N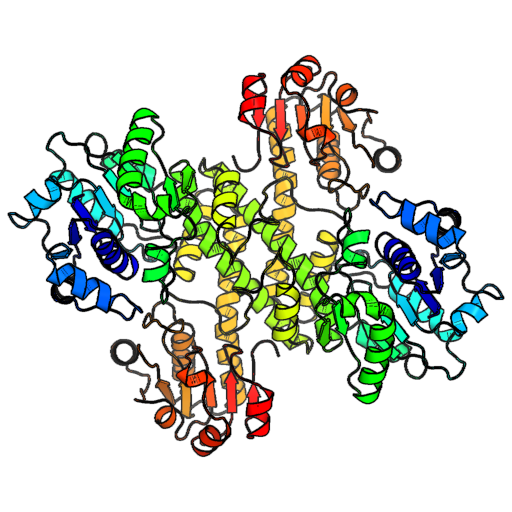 . VAL B 1 309 ? 20.656 5.258 -14.719 1 98.38 309 VAL B N 1
ATOM 5639 C CA . VAL B 1 309 ? 21.484 5.391 -15.914 1 98.38 309 VAL B CA 1
ATOM 5640 C C . VAL B 1 309 ? 21.859 6.855 -16.125 1 98.38 309 VAL B C 1
ATOM 5642 O O . VAL B 1 309 ? 23.031 7.176 -16.344 1 98.38 309 VAL B O 1
ATOM 5645 N N . ASP B 1 310 ? 20.859 7.723 -16.016 1 97.69 310 ASP B N 1
ATOM 5646 C CA . ASP B 1 310 ? 21.109 9.148 -16.203 1 97.69 310 ASP B CA 1
ATOM 5647 C C . ASP B 1 310 ? 22.109 9.68 -15.188 1 97.69 310 ASP B C 1
ATOM 5649 O O . ASP B 1 310 ? 23 10.453 -15.539 1 97.69 310 ASP B O 1
ATOM 5653 N N . LEU B 1 311 ? 21.953 9.273 -13.977 1 97.75 311 LEU B N 1
ATOM 5654 C CA . LEU B 1 311 ? 22.859 9.688 -12.914 1 97.75 311 LEU B CA 1
ATOM 5655 C C . LEU B 1 311 ? 24.281 9.195 -13.195 1 97.75 311 LEU B C 1
ATOM 5657 O O . LEU B 1 311 ? 25.25 9.93 -12.984 1 97.75 311 LEU B O 1
ATOM 5661 N N . ALA B 1 312 ? 24.391 7.969 -13.625 1 98.38 312 ALA B N 1
ATOM 5662 C CA . ALA B 1 312 ? 25.688 7.398 -13.961 1 98.38 312 ALA B CA 1
ATOM 5663 C C . ALA B 1 312 ? 26.359 8.195 -15.07 1 98.38 312 ALA B C 1
ATOM 5665 O O . ALA B 1 312 ? 27.547 8.531 -14.969 1 98.38 312 ALA B O 1
ATOM 5666 N N . LEU B 1 313 ? 25.625 8.484 -16.094 1 97.56 313 LEU B N 1
ATOM 5667 C CA . LEU B 1 313 ? 26.172 9.203 -17.234 1 97.56 313 LEU B CA 1
ATOM 5668 C C . LEU B 1 313 ? 26.594 10.617 -16.844 1 97.56 313 LEU B C 1
ATOM 5670 O O . LEU B 1 313 ? 27.609 11.125 -17.312 1 97.56 313 LEU B O 1
ATOM 5674 N N . GLU B 1 314 ? 25.812 11.195 -15.984 1 96.69 314 GLU B N 1
ATOM 5675 C CA . GLU B 1 314 ? 26.156 12.516 -15.469 1 96.69 314 GLU B CA 1
ATOM 5676 C C . GLU B 1 314 ? 27.484 12.484 -14.719 1 96.69 314 GLU B C 1
ATOM 5678 O O . GLU B 1 314 ? 28.344 13.359 -14.906 1 96.69 314 GLU B O 1
ATOM 5683 N N . LEU B 1 315 ? 27.672 11.484 -13.922 1 96.94 315 LEU B N 1
ATOM 5684 C CA . LEU B 1 315 ? 28.859 11.367 -13.078 1 96.94 315 LEU B CA 1
ATOM 5685 C C . LEU B 1 315 ? 30.094 11.031 -13.906 1 96.94 315 LEU B C 1
ATOM 5687 O O . LEU B 1 315 ? 31.203 11.414 -13.555 1 96.94 315 LEU B O 1
ATOM 5691 N N . LEU B 1 316 ? 29.844 10.336 -15.016 1 95.62 316 LEU B N 1
ATOM 5692 C CA . LEU B 1 316 ? 30.953 9.969 -15.906 1 95.62 316 LEU B CA 1
ATOM 5693 C C . LEU B 1 316 ? 31.312 11.125 -16.828 1 95.62 316 LEU B C 1
ATOM 5695 O O . LEU B 1 316 ? 32.438 11.188 -17.328 1 95.62 316 LEU B O 1
ATOM 5699 N N . GLY B 1 317 ? 30.359 12.102 -17.031 1 86 317 GLY B N 1
ATOM 5700 C CA . GLY B 1 317 ? 30.609 13.281 -17.844 1 86 317 GLY B CA 1
ATOM 5701 C C . GLY B 1 317 ? 30.656 12.977 -19.328 1 86 317 GLY B C 1
ATOM 5702 O O . GLY B 1 317 ? 29.797 12.273 -19.844 1 86 317 GLY B O 1
ATOM 5703 N N . SER B 1 318 ? 31.484 13.742 -20.062 1 72.25 318 SER B N 1
ATOM 5704 C CA . SER B 1 318 ? 31.594 13.641 -21.516 1 72.25 318 SER B CA 1
ATOM 5705 C C . SER B 1 318 ? 32.344 12.375 -21.922 1 72.25 318 SER B C 1
ATOM 5707 O O . SER B 1 318 ? 32.5 12.094 -23.125 1 72.25 318 SER B O 1
ATOM 5709 N N . GLY B 1 319 ? 32.438 11.453 -21.047 1 73.69 319 GLY B N 1
ATOM 5710 C CA . GLY B 1 319 ? 33.375 10.375 -21.344 1 73.69 319 GLY B CA 1
ATOM 5711 C C . GLY B 1 319 ? 32.812 9 -21.031 1 73.69 319 GLY B C 1
ATOM 5712 O O . GLY B 1 319 ? 33.469 8.211 -20.344 1 73.69 319 GLY B O 1
ATOM 5713 N N . PRO B 1 320 ? 31.672 8.703 -21.375 1 82.25 320 PRO B N 1
ATOM 5714 C CA . PRO B 1 320 ? 31.234 7.34 -21.047 1 82.25 320 PRO B CA 1
ATOM 5715 C C . PRO B 1 320 ? 31.938 6.273 -21.891 1 82.25 320 PRO B C 1
ATOM 5717 O O . PRO B 1 320 ? 31.984 5.105 -21.484 1 82.25 320 PRO B O 1
ATOM 5720 N N . SER B 1 321 ? 32.531 6.852 -22.906 1 89.5 321 SER B N 1
ATOM 5721 C CA . SER B 1 321 ? 33.188 5.867 -23.75 1 89.5 321 SER B CA 1
ATOM 5722 C C . SER B 1 321 ? 34.438 5.281 -23.078 1 89.5 321 SER B C 1
ATOM 5724 O O . SER B 1 321 ? 35.312 6.02 -22.656 1 89.5 321 SER B O 1
ATOM 5726 N N . GLN B 1 322 ? 34.406 4.031 -22.859 1 90.88 322 GLN B N 1
ATOM 5727 C CA . GLN B 1 322 ? 35.5 3.197 -22.328 1 90.88 322 GLN B CA 1
ATOM 5728 C C . GLN B 1 322 ? 35.688 3.443 -20.828 1 90.88 322 GLN B C 1
ATOM 5730 O O . GLN B 1 322 ? 36.656 2.963 -20.234 1 90.88 322 GLN B O 1
ATOM 5735 N N . ALA B 1 323 ? 34.75 4.246 -20.266 1 96.69 323 ALA B N 1
ATOM 5736 C CA . ALA B 1 323 ? 34.844 4.441 -18.828 1 96.69 323 ALA B CA 1
ATOM 5737 C C . ALA B 1 323 ? 34.656 3.117 -18.094 1 96.69 323 ALA B C 1
ATOM 5739 O O . ALA B 1 323 ? 33.812 2.297 -18.469 1 96.69 323 ALA B O 1
ATOM 5740 N N . ALA B 1 324 ? 35.469 2.932 -17.047 1 98 324 ALA B N 1
ATOM 5741 C CA . ALA B 1 324 ? 35.406 1.695 -16.281 1 98 324 ALA B CA 1
ATOM 5742 C C . ALA B 1 324 ? 34.312 1.776 -15.227 1 98 324 ALA B C 1
ATOM 5744 O O . ALA B 1 324 ? 34.438 2.498 -14.234 1 98 324 ALA B O 1
ATOM 5745 N N . VAL B 1 325 ? 33.219 1.046 -15.422 1 98.62 325 VAL B N 1
ATOM 5746 C CA . VAL B 1 325 ? 32.094 1.025 -14.492 1 98.62 325 VAL B CA 1
ATOM 5747 C C . VAL B 1 325 ? 32 -0.353 -13.844 1 98.62 325 VAL B C 1
ATOM 5749 O O . VAL B 1 325 ? 32.062 -1.376 -14.531 1 98.62 325 VAL B O 1
ATOM 5752 N N . THR B 1 326 ? 31.891 -0.393 -12.523 1 98.88 326 THR B N 1
ATOM 5753 C CA . THR B 1 326 ? 31.656 -1.643 -11.805 1 98.88 326 THR B CA 1
ATOM 5754 C C . THR B 1 326 ? 30.219 -1.742 -11.328 1 98.88 326 THR B C 1
ATOM 5756 O O . THR B 1 326 ? 29.688 -0.811 -10.711 1 98.88 326 THR B O 1
ATOM 5759 N N . MET B 1 327 ? 29.562 -2.85 -11.648 1 98.75 327 MET B N 1
ATOM 5760 C CA . MET B 1 327 ? 28.234 -3.201 -11.141 1 98.75 327 MET B CA 1
ATOM 5761 C C . MET B 1 327 ? 28.344 -4.23 -10.016 1 98.75 327 MET B C 1
ATOM 5763 O O . MET B 1 327 ? 28.828 -5.348 -10.234 1 98.75 327 MET B O 1
ATOM 5767 N N . LEU B 1 328 ? 27.984 -3.816 -8.82 1 98.88 328 LEU B N 1
ATOM 5768 C CA . LEU B 1 328 ? 27.844 -4.777 -7.73 1 98.88 328 LEU B CA 1
ATOM 5769 C C . LEU B 1 328 ? 26.422 -5.34 -7.676 1 98.88 328 LEU B C 1
ATOM 5771 O O . LEU B 1 328 ? 25.516 -4.676 -7.18 1 98.88 328 LEU B O 1
ATOM 5775 N N . GLY B 1 329 ? 26.266 -6.551 -8.133 1 98.62 329 GLY B N 1
ATOM 5776 C CA . GLY B 1 329 ? 24.969 -7.195 -8.211 1 98.62 329 GLY B CA 1
ATOM 5777 C C . GLY B 1 329 ? 24.516 -7.457 -9.633 1 98.62 329 GLY B C 1
ATOM 5778 O O . GLY B 1 329 ? 24.734 -6.633 -10.523 1 98.62 329 GLY B O 1
ATOM 5779 N N . ALA B 1 330 ? 23.891 -8.617 -9.914 1 98.5 330 ALA B N 1
ATOM 5780 C CA . ALA B 1 330 ? 23.297 -9 -11.188 1 98.5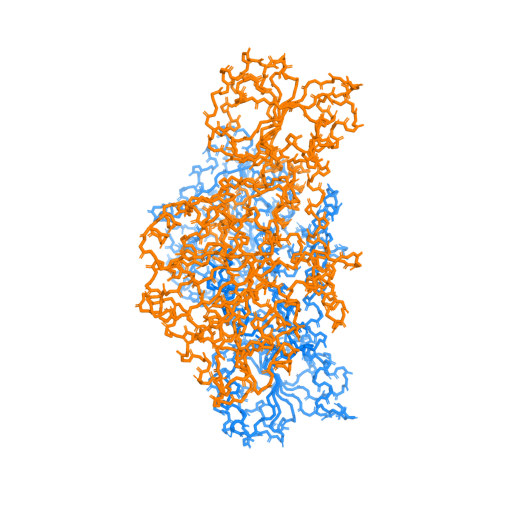 330 ALA B CA 1
ATOM 5781 C C . ALA B 1 330 ? 21.891 -9.539 -10.992 1 98.5 330 ALA B C 1
ATOM 5783 O O . ALA B 1 330 ? 20.969 -9.188 -11.742 1 98.5 330 ALA B O 1
ATOM 5784 N N . ALA B 1 331 ? 21.734 -10.461 -9.961 1 97.81 331 ALA B N 1
ATOM 5785 C CA . ALA B 1 331 ? 20.406 -10.984 -9.633 1 97.81 331 ALA B CA 1
ATOM 5786 C C . ALA B 1 331 ? 19.469 -9.867 -9.195 1 97.81 331 ALA B C 1
ATOM 5788 O O . ALA B 1 331 ? 19.922 -8.812 -8.727 1 97.81 331 ALA B O 1
ATOM 5789 N N . PHE B 1 332 ? 18.141 -10.07 -9.367 1 97.25 332 PHE B N 1
ATOM 5790 C CA . PHE B 1 332 ? 17.203 -8.977 -9.125 1 97.25 332 PHE B CA 1
ATOM 5791 C C . PHE B 1 332 ? 17.062 -8.695 -7.637 1 97.25 332 PHE B C 1
ATOM 5793 O O . PHE B 1 332 ? 16.578 -7.637 -7.242 1 97.25 332 PHE B O 1
ATOM 5800 N N . LYS B 1 333 ? 17.5 -9.625 -6.797 1 96.69 333 LYS B N 1
ATOM 5801 C CA . LYS B 1 333 ? 17.5 -9.5 -5.344 1 96.69 333 LYS B CA 1
ATOM 5802 C C . LYS B 1 333 ? 18.578 -10.375 -4.707 1 96.69 333 LYS B C 1
ATOM 5804 O O . LYS B 1 333 ? 19.109 -11.281 -5.352 1 96.69 333 LYS B O 1
ATOM 5809 N N . PRO B 1 334 ? 18.906 -10.055 -3.398 1 97 334 PRO B N 1
ATOM 5810 C CA . PRO B 1 334 ? 19.859 -10.938 -2.715 1 97 334 PRO B CA 1
ATOM 5811 C C . PRO B 1 334 ? 19.266 -12.32 -2.426 1 97 334 PRO B C 1
ATOM 5813 O O . PRO B 1 334 ? 18.047 -12.5 -2.439 1 97 334 PRO B O 1
ATOM 5816 N N . ASN B 1 335 ? 20.125 -13.344 -2.328 1 95.69 335 ASN B N 1
ATOM 5817 C CA . ASN B 1 335 ? 19.797 -14.719 -1.977 1 95.69 335 ASN B CA 1
ATOM 5818 C C . ASN B 1 335 ? 19 -15.406 -3.086 1 95.69 335 ASN B C 1
ATOM 5820 O O . ASN B 1 335 ? 18.156 -16.25 -2.814 1 95.69 335 ASN B O 1
ATOM 5824 N N . SER B 1 336 ? 19.25 -14.938 -4.293 1 95.62 336 SER B N 1
ATOM 5825 C CA . SER B 1 336 ? 18.719 -15.555 -5.508 1 95.62 336 SER B CA 1
ATOM 5826 C C . SER B 1 336 ? 19.703 -15.414 -6.668 1 95.62 336 SER B C 1
ATOM 5828 O O . SER B 1 336 ? 20.531 -14.508 -6.676 1 95.62 336 SER B O 1
ATOM 5830 N N . ASP B 1 337 ? 19.656 -16.312 -7.555 1 96.25 337 ASP B N 1
ATOM 5831 C CA . ASP B 1 337 ? 20.469 -16.203 -8.758 1 96.25 337 ASP B CA 1
ATOM 5832 C C . ASP B 1 337 ? 19.609 -15.836 -9.969 1 96.25 337 ASP B C 1
ATOM 5834 O O . ASP B 1 337 ? 20.047 -15.953 -11.109 1 96.25 337 ASP B O 1
ATOM 5838 N N . ASP B 1 338 ? 18.375 -15.453 -9.695 1 95.44 338 ASP B N 1
ATOM 5839 C CA . ASP B 1 338 ? 17.391 -15.164 -10.742 1 95.44 338 ASP B CA 1
ATOM 5840 C C . ASP B 1 338 ? 17.719 -13.852 -11.453 1 95.44 338 ASP B C 1
ATOM 5842 O O . ASP B 1 338 ? 17.781 -12.797 -10.82 1 95.44 338 ASP B O 1
ATOM 5846 N N . LEU B 1 339 ? 17.875 -13.945 -12.781 1 97.06 339 LEU B N 1
ATOM 5847 C CA . LEU B 1 339 ? 18.266 -12.797 -13.586 1 97.06 339 LEU B CA 1
ATOM 5848 C C . LEU B 1 339 ? 17.078 -12.227 -14.336 1 97.06 339 LEU B C 1
ATOM 5850 O O . LEU B 1 339 ? 17.203 -11.211 -15.031 1 97.06 339 LEU B O 1
ATOM 5854 N N . ARG B 1 340 ? 15.945 -12.883 -14.25 1 94 340 ARG B N 1
ATOM 5855 C CA . ARG B 1 340 ? 14.781 -12.445 -15.008 1 94 340 ARG B CA 1
ATOM 5856 C C . ARG B 1 340 ? 14.383 -11.023 -14.633 1 94 340 ARG B C 1
ATOM 5858 O O . ARG B 1 340 ? 14.219 -10.711 -13.453 1 94 340 ARG B O 1
ATOM 5865 N N . ASP B 1 341 ? 14.25 -10.094 -15.562 1 96.25 341 ASP B N 1
ATOM 5866 C CA . ASP B 1 341 ? 13.875 -8.688 -15.438 1 96.25 341 ASP B CA 1
ATOM 5867 C C . ASP B 1 341 ? 14.727 -7.984 -14.383 1 96.25 341 ASP B C 1
ATOM 5869 O O . ASP B 1 341 ? 14.219 -7.195 -13.586 1 96.25 341 ASP B O 1
ATOM 5873 N N . SER B 1 342 ? 15.992 -8.305 -14.336 1 97.94 342 SER B N 1
ATOM 5874 C CA . SER B 1 342 ? 16.906 -7.727 -13.359 1 97.94 342 SER B CA 1
ATOM 5875 C C . SER B 1 342 ? 17.172 -6.254 -13.648 1 97.94 342 SER B C 1
ATOM 5877 O O . SER B 1 342 ? 17.688 -5.906 -14.711 1 97.94 342 SER B O 1
ATOM 5879 N N . PRO B 1 343 ? 16.859 -5.348 -12.633 1 98.31 343 PRO B N 1
ATOM 5880 C CA . PRO B 1 343 ? 17.219 -3.938 -12.828 1 98.31 343 PRO B CA 1
ATOM 5881 C C . PRO B 1 343 ? 18.719 -3.721 -12.977 1 98.31 343 PRO B C 1
ATOM 5883 O O . PRO B 1 343 ? 19.156 -2.879 -13.766 1 98.31 343 PRO B O 1
ATOM 5886 N N . ALA B 1 344 ? 19.516 -4.516 -12.273 1 98.38 344 ALA B N 1
ATOM 5887 C CA . ALA B 1 344 ? 20.984 -4.41 -12.312 1 98.38 344 ALA B CA 1
ATOM 5888 C C . ALA B 1 344 ? 21.5 -4.66 -13.719 1 98.38 344 ALA B C 1
ATOM 5890 O O . ALA B 1 344 ? 22.312 -3.883 -14.234 1 98.38 344 ALA B O 1
ATOM 5891 N N . LEU B 1 345 ? 21.031 -5.695 -14.328 1 98.5 345 LEU B N 1
ATOM 5892 C CA . LEU B 1 345 ? 21.531 -6.066 -15.648 1 98.5 345 LEU B CA 1
ATOM 5893 C C . LEU B 1 345 ? 21.047 -5.07 -16.703 1 98.5 345 LEU B C 1
ATOM 5895 O O . LEU B 1 345 ? 21.781 -4.77 -17.656 1 98.5 345 LEU B O 1
ATOM 5899 N N . GLU B 1 346 ? 19.812 -4.594 -16.547 1 98.19 346 GLU B N 1
ATOM 5900 C CA . GLU B 1 346 ? 19.328 -3.598 -17.484 1 98.19 346 GLU B CA 1
ATOM 5901 C C . GLU B 1 346 ? 20.172 -2.33 -17.453 1 98.19 346 GLU B C 1
ATOM 5903 O O . GLU B 1 346 ? 20.547 -1.789 -18.484 1 98.19 346 GLU B O 1
ATOM 5908 N N . VAL B 1 347 ? 20.453 -1.844 -16.266 1 98.69 347 VAL B N 1
ATOM 5909 C CA . VAL B 1 347 ? 21.297 -0.659 -16.109 1 98.69 347 VAL B CA 1
ATOM 5910 C C . VAL B 1 347 ? 22.688 -0.922 -16.688 1 98.69 347 VAL B C 1
ATOM 5912 O O . VAL B 1 347 ? 23.219 -0.09 -17.422 1 98.69 347 VAL B O 1
ATOM 5915 N N . ALA B 1 348 ? 23.25 -2.09 -16.406 1 98.62 348 ALA B N 1
ATOM 5916 C CA . ALA B 1 348 ? 24.578 -2.459 -16.906 1 98.62 348 ALA B CA 1
ATOM 5917 C C . ALA B 1 348 ? 24.625 -2.443 -18.422 1 98.62 348 ALA B C 1
ATOM 5919 O O . ALA B 1 348 ? 25.547 -1.881 -19.031 1 98.62 348 ALA B O 1
ATOM 5920 N N . GLU B 1 349 ? 23.625 -3.055 -19.031 1 98.19 349 GLU B N 1
ATOM 5921 C CA . GLU B 1 349 ? 23.578 -3.148 -20.5 1 98.19 349 GLU B CA 1
ATOM 5922 C C . GLU B 1 349 ? 23.422 -1.769 -21.125 1 98.19 349 GLU B C 1
ATOM 5924 O O . GLU B 1 349 ? 24.047 -1.479 -22.156 1 98.19 349 GLU B O 1
ATOM 5929 N N . ARG B 1 350 ? 22.625 -0.938 -20.531 1 97.56 350 ARG B N 1
ATOM 5930 C CA . ARG B 1 350 ? 22.406 0.404 -21.062 1 97.56 350 ARG B CA 1
ATOM 5931 C C . ARG B 1 350 ? 23.688 1.242 -20.953 1 97.56 350 ARG B C 1
ATOM 5933 O O . ARG B 1 350 ? 23.984 2.031 -21.859 1 97.56 350 ARG B O 1
ATOM 5940 N N . LEU B 1 351 ? 24.406 1.086 -19.891 1 97.94 351 LEU B N 1
ATOM 5941 C CA . LEU B 1 351 ? 25.672 1.79 -19.766 1 97.94 351 LEU B CA 1
ATOM 5942 C C . LEU B 1 351 ? 26.688 1.272 -20.781 1 97.94 351 LEU B C 1
ATOM 5944 O O . LEU B 1 351 ? 27.453 2.053 -21.359 1 97.94 351 LEU B O 1
ATOM 5948 N N . ALA B 1 352 ? 26.688 -0.06 -20.969 1 97.44 352 ALA B N 1
ATOM 5949 C CA . ALA B 1 352 ? 27.531 -0.637 -22.016 1 97.44 352 ALA B CA 1
ATOM 5950 C C . ALA B 1 352 ? 27.172 -0.086 -23.391 1 97.44 352 ALA B C 1
ATOM 5952 O O . ALA B 1 352 ? 28.047 0.173 -24.219 1 97.44 352 ALA B O 1
ATOM 5953 N N . ASP B 1 353 ? 25.875 0.101 -23.641 1 96.5 353 ASP B N 1
ATOM 5954 C CA . ASP B 1 353 ? 25.391 0.667 -24.891 1 96.5 353 ASP B CA 1
ATOM 5955 C C . ASP B 1 353 ? 25.922 2.082 -25.094 1 96.5 353 ASP B C 1
ATOM 5957 O O . ASP B 1 353 ? 26.109 2.523 -26.234 1 96.5 353 ASP B O 1
ATOM 5961 N N . HIS B 1 354 ? 26.219 2.742 -24.031 1 95.88 354 HIS B N 1
ATOM 5962 C CA . HIS B 1 354 ? 26.75 4.094 -24.109 1 95.88 354 HIS B CA 1
ATOM 5963 C C . HIS B 1 354 ? 28.281 4.078 -24.219 1 95.88 354 HIS B C 1
ATOM 5965 O O . HIS B 1 354 ? 28.922 5.129 -24.188 1 95.88 354 HIS B O 1
ATOM 5971 N N . GLY B 1 355 ? 28.844 2.885 -24.234 1 95.44 355 GLY B N 1
ATOM 5972 C CA . GLY B 1 355 ? 30.266 2.744 -24.531 1 95.44 355 GLY B CA 1
ATOM 5973 C C . GLY B 1 355 ? 31.109 2.465 -23.297 1 95.44 355 GLY B C 1
ATOM 5974 O O . GLY B 1 355 ? 32.312 2.301 -23.391 1 95.44 355 GLY B O 1
ATOM 5975 N N . ALA B 1 356 ? 30.484 2.312 -22.141 1 97.31 356 ALA B N 1
ATOM 5976 C CA . ALA B 1 356 ? 31.234 2.039 -20.922 1 97.31 356 ALA B CA 1
ATOM 5977 C C . ALA B 1 356 ? 31.734 0.6 -20.891 1 97.31 356 ALA B C 1
ATOM 5979 O O . ALA B 1 356 ? 31.141 -0.284 -21.516 1 97.31 356 ALA B O 1
ATOM 5980 N N . ARG B 1 357 ? 32.875 0.418 -20.297 1 97.62 357 ARG B N 1
ATOM 5981 C CA . ARG B 1 357 ? 33.344 -0.922 -19.969 1 97.62 357 ARG B CA 1
ATOM 5982 C C . ARG B 1 357 ? 32.812 -1.375 -18.609 1 97.62 357 ARG B C 1
ATOM 5984 O O . ARG B 1 357 ? 33.312 -0.973 -17.562 1 97.62 357 ARG B O 1
ATOM 5991 N N . VAL B 1 358 ? 31.828 -2.23 -18.656 1 98.44 358 VAL B N 1
ATOM 5992 C CA . VAL B 1 358 ? 31.125 -2.592 -17.438 1 98.44 358 VAL B CA 1
ATOM 5993 C C . VAL B 1 358 ? 31.641 -3.93 -16.906 1 98.44 358 VAL B C 1
ATOM 5995 O O . VAL B 1 358 ? 31.625 -4.934 -17.625 1 98.44 358 VAL B O 1
ATOM 5998 N N . THR B 1 359 ? 32.156 -3.924 -15.695 1 98.62 359 THR B N 1
ATOM 5999 C CA . THR B 1 359 ? 32.531 -5.137 -14.969 1 98.62 359 THR B CA 1
ATOM 6000 C C . THR B 1 359 ? 31.484 -5.457 -13.891 1 98.62 359 THR B C 1
ATOM 6002 O O . THR B 1 359 ? 31.141 -4.598 -13.078 1 98.62 359 THR B O 1
ATOM 6005 N N . ILE B 1 360 ? 30.984 -6.68 -13.891 1 98.56 360 ILE B N 1
ATOM 6006 C CA . ILE B 1 360 ? 29.906 -7.039 -12.984 1 98.56 360 ILE B CA 1
ATOM 6007 C C . ILE B 1 360 ? 30.328 -8.203 -12.094 1 98.56 360 ILE B C 1
ATOM 6009 O O . ILE B 1 360 ? 31.047 -9.102 -12.547 1 98.56 360 ILE B O 1
ATOM 6013 N N . HIS B 1 361 ? 29.953 -8.109 -10.828 1 98.69 361 HIS B N 1
ATOM 6014 C CA . HIS B 1 361 ? 30.094 -9.25 -9.922 1 98.69 361 HIS B CA 1
ATOM 6015 C C . HIS B 1 361 ? 28.781 -9.516 -9.172 1 98.69 361 HIS B C 1
ATOM 6017 O O . HIS B 1 361 ? 28.109 -8.578 -8.742 1 98.69 361 HIS B O 1
ATOM 6023 N N . ASP B 1 362 ? 28.438 -10.742 -9.055 1 98.5 362 ASP B N 1
ATOM 6024 C CA . ASP B 1 362 ? 27.359 -11.273 -8.227 1 98.5 362 ASP B CA 1
ATOM 6025 C C . ASP B 1 362 ? 27.75 -12.617 -7.609 1 98.5 362 ASP B C 1
ATOM 6027 O O . ASP B 1 362 ? 28.312 -13.477 -8.289 1 98.5 362 ASP B O 1
ATOM 6031 N N . PRO B 1 363 ? 27.391 -12.812 -6.371 1 97.06 363 PRO B N 1
ATOM 6032 C CA . PRO B 1 363 ? 27.875 -14.008 -5.68 1 97.06 363 PRO B CA 1
ATOM 6033 C C . PRO B 1 363 ? 27.328 -15.305 -6.281 1 97.06 363 PRO B C 1
ATOM 6035 O O . PRO B 1 363 ? 27.969 -16.344 -6.207 1 97.06 363 PRO B O 1
ATOM 6038 N N . HIS B 1 364 ? 26.125 -15.25 -6.871 1 95.69 364 HIS B N 1
ATOM 6039 C CA . HIS B 1 364 ? 25.5 -16.531 -7.195 1 95.69 364 HIS B CA 1
ATOM 6040 C C . HIS B 1 364 ? 24.984 -16.547 -8.625 1 95.69 364 HIS B C 1
ATOM 6042 O O . HIS B 1 364 ? 24.484 -17.562 -9.102 1 95.69 364 HIS B O 1
ATOM 6048 N N . ALA B 1 365 ? 25.234 -15.445 -9.398 1 96.44 365 ALA B N 1
ATOM 6049 C CA . ALA B 1 365 ? 24.562 -15.383 -10.688 1 96.44 365 ALA B CA 1
ATOM 6050 C C . ALA B 1 365 ? 25.562 -15.289 -11.828 1 96.44 365 ALA B C 1
ATOM 6052 O O . ALA B 1 365 ? 25.188 -15.078 -12.984 1 96.44 365 ALA B O 1
ATOM 6053 N N . MET B 1 366 ? 26.844 -15.469 -11.555 1 96.56 366 MET B N 1
ATOM 6054 C CA . MET B 1 366 ? 27.891 -15.133 -12.516 1 96.56 366 MET B CA 1
ATOM 6055 C C . MET B 1 366 ? 27.859 -16.078 -13.703 1 96.56 366 MET B C 1
ATOM 6057 O O . MET B 1 366 ? 28.141 -15.672 -14.836 1 96.56 366 MET B O 1
ATOM 6061 N N . ASP B 1 367 ? 27.625 -17.344 -13.508 1 94.19 367 ASP B N 1
ATOM 6062 C CA . ASP B 1 367 ? 27.594 -18.281 -14.617 1 94.19 367 ASP B CA 1
ATOM 6063 C C . ASP B 1 367 ? 26.531 -17.891 -15.648 1 94.19 367 ASP B C 1
ATOM 6065 O O . ASP B 1 367 ? 26.812 -17.875 -16.844 1 94.19 367 ASP B O 1
ATOM 6069 N N . ARG B 1 368 ? 25.422 -17.578 -15.188 1 94.56 368 ARG B N 1
ATOM 6070 C CA . ARG B 1 368 ? 24.328 -17.188 -16.078 1 94.56 368 ARG B CA 1
ATOM 6071 C C . ARG B 1 368 ? 24.625 -15.844 -16.734 1 94.56 368 ARG B C 1
ATOM 6073 O O . ARG B 1 368 ? 24.25 -15.617 -17.891 1 94.56 368 ARG B O 1
ATOM 6080 N N . VAL B 1 369 ? 25.25 -14.938 -15.992 1 97.44 369 VAL B N 1
ATOM 6081 C CA . VAL B 1 369 ? 25.609 -13.633 -16.547 1 97.44 369 VAL B CA 1
ATOM 6082 C C . VAL B 1 369 ? 26.547 -13.828 -17.734 1 97.44 369 VAL B C 1
ATOM 6084 O O . VAL B 1 369 ? 26.328 -13.242 -18.797 1 97.44 369 VAL B O 1
ATOM 6087 N N . ARG B 1 370 ? 27.578 -14.703 -17.531 1 96.5 370 ARG B N 1
ATOM 6088 C CA . ARG B 1 370 ? 28.547 -14.953 -18.594 1 96.5 370 ARG B CA 1
ATOM 6089 C C . ARG B 1 370 ? 27.875 -15.523 -19.828 1 96.5 370 ARG B C 1
ATOM 6091 O O . ARG B 1 370 ? 28.234 -15.18 -20.953 1 96.5 370 ARG B O 1
ATOM 6098 N N . GLN B 1 371 ? 26.938 -16.281 -19.594 1 95.19 371 GLN B N 1
ATOM 6099 C CA . GLN B 1 371 ? 26.25 -16.953 -20.688 1 95.19 371 GLN B CA 1
ATOM 6100 C C . GLN B 1 371 ? 25.297 -16.016 -21.422 1 95.19 371 GLN B C 1
ATOM 6102 O O . GLN B 1 371 ? 25.281 -15.961 -22.641 1 95.19 371 GLN B O 1
ATOM 6107 N N . ASP B 1 372 ? 24.547 -15.258 -20.703 1 95.81 372 ASP B N 1
ATOM 6108 C CA . ASP B 1 372 ? 23.422 -14.508 -21.25 1 95.81 372 ASP B CA 1
ATOM 6109 C C . ASP B 1 372 ? 23.844 -13.102 -21.656 1 95.81 372 ASP B C 1
ATOM 6111 O O . ASP B 1 372 ? 23.188 -12.453 -22.469 1 95.81 372 ASP B O 1
ATOM 6115 N N . HIS B 1 373 ? 24.922 -12.609 -21.047 1 96.38 373 HIS B N 1
ATOM 6116 C CA . HIS B 1 373 ? 25.391 -11.242 -21.281 1 96.38 373 HIS B CA 1
ATOM 6117 C C . HIS B 1 373 ? 26.891 -11.211 -21.547 1 96.38 373 HIS B C 1
ATOM 6119 O O . HIS B 1 373 ? 27.641 -10.586 -20.797 1 96.38 373 HIS B O 1
ATOM 6125 N N . PRO B 1 374 ? 27.281 -11.719 -22.656 1 94 374 PRO B N 1
ATOM 6126 C CA . PRO B 1 374 ? 28.703 -11.891 -22.938 1 94 374 PRO B CA 1
ATOM 6127 C C . PRO B 1 374 ? 29.438 -10.562 -23.094 1 94 374 PRO B C 1
ATOM 6129 O O . PRO B 1 374 ? 30.672 -10.523 -23.016 1 94 374 PRO B O 1
ATOM 6132 N N . ARG B 1 375 ? 28.75 -9.477 -23.312 1 94.88 375 ARG B N 1
ATOM 6133 C CA . ARG B 1 375 ? 29.391 -8.18 -23.484 1 94.88 375 ARG B CA 1
ATOM 6134 C C . ARG B 1 375 ? 29.828 -7.598 -22.156 1 94.88 375 ARG B C 1
ATOM 6136 O O . ARG B 1 375 ? 30.641 -6.672 -22.109 1 94.88 375 ARG B O 1
ATOM 6143 N N . LEU B 1 376 ? 29.266 -8.055 -21.078 1 97.06 376 LEU B N 1
ATOM 6144 C CA . LEU B 1 376 ? 29.656 -7.578 -19.75 1 97.06 376 LEU B CA 1
ATOM 6145 C C . LEU B 1 376 ? 30.859 -8.344 -19.234 1 97.06 376 LEU B C 1
ATOM 6147 O O . LEU B 1 376 ? 30.953 -9.555 -19.391 1 97.06 376 LEU B O 1
ATOM 6151 N N . HIS B 1 377 ? 31.781 -7.621 -18.719 1 97 377 HIS B N 1
ATOM 6152 C CA . HIS B 1 377 ? 32.906 -8.266 -18.078 1 97 377 HIS B CA 1
ATOM 6153 C C . HIS B 1 377 ? 32.562 -8.805 -16.703 1 97 377 HIS B C 1
ATOM 6155 O O . HIS B 1 377 ? 31.703 -8.234 -16.016 1 97 377 HIS B O 1
ATOM 6161 N N . THR B 1 378 ? 33.156 -9.93 -16.375 1 97.31 378 THR B N 1
ATOM 6162 C CA . THR B 1 378 ? 32.844 -10.539 -15.102 1 97.31 378 THR B CA 1
ATOM 6163 C C . THR B 1 378 ? 34.062 -10.602 -14.195 1 97.31 378 THR B C 1
ATOM 6165 O O . THR B 1 378 ? 35.188 -10.734 -14.672 1 97.31 378 THR B O 1
ATOM 6168 N N . ALA B 1 379 ? 33.812 -10.367 -12.953 1 97.38 379 ALA B N 1
ATOM 6169 C CA . ALA B 1 379 ? 34.844 -10.5 -11.922 1 97.38 379 ALA B CA 1
ATOM 6170 C C . ALA B 1 379 ? 34.5 -11.602 -10.93 1 97.38 379 ALA B C 1
ATOM 6172 O O . ALA B 1 379 ? 33.312 -11.828 -10.641 1 97.38 379 ALA B O 1
ATOM 6173 N N . SER B 1 380 ? 35.5 -12.211 -10.281 1 94.75 380 SER B N 1
ATOM 6174 C CA . SER B 1 380 ? 35.281 -13.375 -9.43 1 94.75 380 SER B CA 1
ATOM 6175 C C . SER B 1 380 ? 34.938 -12.961 -8.008 1 94.75 380 SER B C 1
ATOM 6177 O O . SER B 1 380 ? 34.344 -13.734 -7.254 1 94.75 380 SER B O 1
ATOM 6179 N N . ASP B 1 381 ? 35.344 -11.828 -7.629 1 95.94 381 ASP B N 1
ATOM 6180 C CA . ASP B 1 381 ? 35.031 -11.305 -6.305 1 95.94 381 ASP B CA 1
ATOM 6181 C C . ASP B 1 381 ? 34.875 -9.781 -6.336 1 95.94 381 ASP B C 1
ATOM 6183 O O . ASP B 1 381 ? 35.219 -9.141 -7.332 1 95.94 381 ASP B O 1
ATOM 6187 N N . PRO B 1 382 ? 34.312 -9.281 -5.27 1 96.94 382 PRO B N 1
ATOM 6188 C CA . PRO B 1 382 ? 34 -7.852 -5.258 1 96.94 382 PRO B CA 1
ATOM 6189 C C . PRO B 1 382 ? 35.25 -6.977 -5.383 1 96.94 382 PRO B C 1
ATOM 6191 O O . PRO B 1 382 ? 35.219 -5.926 -6.031 1 96.94 382 PRO B O 1
ATOM 6194 N N . GLU B 1 383 ? 36.344 -7.32 -4.805 1 97.06 383 GLU B N 1
ATOM 6195 C CA . GLU B 1 383 ? 37.531 -6.496 -4.859 1 97.06 383 GLU B CA 1
ATOM 6196 C C . GLU B 1 383 ? 38.094 -6.438 -6.277 1 97.06 383 GLU B C 1
ATOM 6198 O O . GLU B 1 383 ? 38.531 -5.371 -6.742 1 97.06 383 GLU B O 1
ATOM 6203 N N . GLN B 1 384 ? 38.156 -7.574 -6.91 1 97.69 384 GLN B N 1
ATOM 6204 C CA . GLN B 1 384 ? 38.562 -7.602 -8.305 1 97.69 384 GLN B CA 1
ATOM 6205 C C . GLN B 1 384 ? 37.656 -6.73 -9.172 1 97.69 384 GLN B C 1
ATOM 6207 O O . GLN B 1 384 ? 38.125 -6.043 -10.078 1 97.69 384 GLN B O 1
ATOM 6212 N N . ALA B 1 385 ? 36.406 -6.754 -8.906 1 98.44 385 ALA B N 1
ATOM 6213 C CA . ALA B 1 385 ? 35.438 -5.969 -9.68 1 98.44 385 ALA B CA 1
ATOM 6214 C C . ALA B 1 385 ? 35.688 -4.473 -9.508 1 98.44 385 ALA B C 1
ATOM 6216 O O . ALA B 1 385 ? 35.469 -3.689 -10.438 1 98.44 385 ALA B O 1
ATOM 6217 N N . LEU B 1 386 ? 36.156 -4.102 -8.344 1 98.75 386 LEU B N 1
ATOM 6218 C CA . LEU B 1 386 ? 36.312 -2.695 -7.996 1 98.75 386 LEU B CA 1
ATOM 6219 C C . LEU B 1 386 ? 37.594 -2.139 -8.609 1 98.75 386 LEU B C 1
ATOM 6221 O O . LEU B 1 386 ? 37.75 -0.924 -8.773 1 98.75 386 LEU B O 1
ATOM 6225 N N . GLU B 1 387 ? 38.562 -2.994 -8.977 1 98.31 387 GLU B N 1
ATOM 6226 C CA . GLU B 1 387 ? 39.875 -2.559 -9.438 1 98.31 387 GLU B CA 1
ATOM 6227 C C . GLU B 1 387 ? 39.781 -1.665 -10.672 1 98.31 387 GLU B C 1
ATOM 6229 O O . GLU B 1 387 ? 39.25 -2.09 -11.703 1 98.31 387 GLU B O 1
ATOM 6234 N N . GLY B 1 388 ? 40.156 -0.424 -10.492 1 98 388 GLY B N 1
ATOM 6235 C CA . GLY B 1 388 ? 40.25 0.503 -11.609 1 98 388 GLY B CA 1
ATOM 6236 C C . GLY B 1 388 ? 38.906 1.152 -11.953 1 98 388 GLY B C 1
ATOM 6237 O O . GLY B 1 388 ? 38.812 1.928 -12.914 1 98 388 GLY B O 1
ATOM 6238 N N . ALA B 1 389 ? 37.906 0.933 -11.188 1 98.56 389 ALA B N 1
ATOM 6239 C CA . ALA B 1 389 ? 36.562 1.47 -11.477 1 98.56 389 ALA B CA 1
ATOM 6240 C C . ALA B 1 389 ? 36.562 2.992 -11.359 1 98.56 389 ALA B C 1
ATOM 6242 O O . ALA B 1 389 ? 37.188 3.557 -10.453 1 98.56 389 ALA B O 1
ATOM 6243 N N . GLU B 1 390 ? 35.938 3.646 -12.297 1 98.25 390 GLU B N 1
ATOM 6244 C CA . GLU B 1 390 ? 35.719 5.09 -12.266 1 98.25 390 GLU B CA 1
ATOM 6245 C C . GLU B 1 390 ? 34.344 5.43 -11.695 1 98.25 390 GLU B C 1
ATOM 6247 O O . GLU B 1 390 ? 34.094 6.574 -11.32 1 98.25 390 GLU B O 1
ATOM 6252 N N . LEU B 1 391 ? 33.469 4.488 -11.672 1 98.62 391 LEU B N 1
ATOM 6253 C CA . LEU B 1 391 ? 32.125 4.555 -11.086 1 98.62 391 LEU B CA 1
ATOM 6254 C C . LEU B 1 391 ? 31.688 3.184 -10.594 1 98.62 391 LEU B C 1
ATOM 6256 O O . LEU B 1 391 ? 31.844 2.184 -11.305 1 98.62 391 LEU B O 1
ATOM 6260 N N . VAL B 1 392 ? 31.234 3.146 -9.375 1 98.94 392 VAL B N 1
ATOM 6261 C CA . VAL B 1 392 ? 30.672 1.923 -8.812 1 98.94 392 VAL B CA 1
ATOM 6262 C C . VAL B 1 392 ? 29.172 2.084 -8.602 1 98.94 392 VAL B C 1
ATOM 6264 O O . VAL B 1 392 ? 28.703 3.137 -8.156 1 98.94 392 VAL B O 1
ATOM 6267 N N . ILE B 1 393 ? 28.344 1.096 -8.961 1 98.94 393 ILE B N 1
ATOM 6268 C CA . ILE B 1 393 ? 26.906 1.09 -8.734 1 98.94 393 ILE B CA 1
ATOM 6269 C C . ILE B 1 393 ? 26.516 -0.141 -7.922 1 98.94 393 ILE B C 1
ATOM 6271 O O . ILE B 1 393 ? 26.781 -1.274 -8.336 1 98.94 393 ILE B O 1
ATOM 6275 N N . LEU B 1 394 ? 25.984 0.047 -6.734 1 98.94 394 LEU B N 1
ATOM 6276 C CA . LEU B 1 394 ? 25.375 -1.036 -5.969 1 98.94 394 LEU B CA 1
ATOM 6277 C C . LEU B 1 394 ? 23.938 -1.294 -6.434 1 98.94 394 LEU B C 1
ATOM 6279 O O . LEU B 1 394 ? 23.047 -0.506 -6.145 1 98.94 394 LEU B O 1
ATOM 6283 N N . ALA B 1 395 ? 23.719 -2.434 -7.066 1 98.38 395 ALA B N 1
ATOM 6284 C CA . ALA B 1 395 ? 22.422 -2.662 -7.707 1 98.38 395 ALA B CA 1
ATOM 6285 C C . ALA B 1 395 ? 21.688 -3.824 -7.051 1 98.38 395 ALA B C 1
ATOM 6287 O O . ALA B 1 395 ? 20.484 -3.975 -7.227 1 98.38 395 ALA B O 1
ATOM 6288 N N . THR B 1 396 ? 22.328 -4.715 -6.402 1 98.56 396 THR B N 1
ATOM 6289 C CA . THR B 1 396 ? 21.75 -5.746 -5.543 1 98.56 396 THR B CA 1
ATOM 6290 C C . THR B 1 396 ? 22.422 -5.746 -4.176 1 98.56 396 THR B C 1
ATOM 6292 O O . THR B 1 396 ? 23.656 -5.809 -4.078 1 98.56 396 THR B O 1
ATOM 6295 N N . GLU B 1 397 ? 21.641 -5.734 -3.088 1 98.31 397 GLU B N 1
ATOM 6296 C CA . GLU B 1 397 ? 22.188 -5.469 -1.764 1 98.31 397 GLU B CA 1
ATOM 6297 C C . GLU B 1 397 ? 22.594 -6.766 -1.062 1 98.31 397 GLU B C 1
ATOM 6299 O O . GLU B 1 397 ? 22.188 -7.008 0.077 1 98.31 397 GLU B O 1
ATOM 6304 N N . TRP B 1 398 ? 23.469 -7.512 -1.711 1 98.19 398 TRP B N 1
ATOM 6305 C CA . TRP B 1 398 ? 24.047 -8.68 -1.057 1 98.19 398 TRP B CA 1
ATOM 6306 C C . TRP B 1 398 ? 24.844 -8.273 0.176 1 98.19 398 TRP B C 1
ATOM 6308 O O . TRP B 1 398 ? 25.5 -7.227 0.183 1 98.19 398 TRP B O 1
ATOM 6318 N N . ALA B 1 399 ? 24.891 -9.203 1.178 1 97.44 399 ALA B N 1
ATOM 6319 C CA . ALA B 1 399 ? 25.656 -8.938 2.398 1 97.44 399 ALA B CA 1
ATOM 6320 C C . ALA B 1 399 ? 27.125 -8.68 2.09 1 97.44 399 ALA B C 1
ATOM 6322 O O . ALA B 1 399 ? 27.781 -7.871 2.752 1 97.44 399 ALA B O 1
ATOM 6323 N N . GLU B 1 400 ? 27.594 -9.344 1.117 1 96.69 400 GLU B N 1
ATOM 6324 C CA . GLU B 1 400 ? 28.969 -9.195 0.684 1 96.69 400 GLU B CA 1
ATOM 6325 C C . GLU B 1 400 ? 29.266 -7.77 0.224 1 96.69 400 GLU B C 1
ATOM 6327 O O . GLU B 1 400 ? 30.375 -7.273 0.391 1 96.69 400 GLU B O 1
ATOM 6332 N N . PHE B 1 401 ? 28.391 -7.062 -0.356 1 98.44 401 PHE B N 1
ATOM 6333 C CA . PHE B 1 401 ? 28.562 -5.719 -0.889 1 98.44 401 PHE B CA 1
ATOM 6334 C C . PHE B 1 401 ? 28.297 -4.672 0.184 1 98.44 401 PHE B C 1
ATOM 6336 O O . PHE B 1 401 ? 29.047 -3.699 0.313 1 98.44 401 PHE B O 1
ATOM 6343 N N . THR B 1 402 ? 27.219 -4.84 1.014 1 98.12 402 THR B N 1
ATOM 6344 C CA . THR B 1 402 ? 26.844 -3.857 2.025 1 98.12 402 THR B CA 1
ATOM 6345 C C . THR B 1 402 ? 27.844 -3.877 3.186 1 98.12 402 THR B C 1
ATOM 6347 O O . THR B 1 402 ? 27.922 -2.922 3.961 1 98.12 402 THR B O 1
ATOM 6350 N N . GLY B 1 403 ? 28.641 -4.957 3.258 1 97.25 403 GLY B N 1
ATOM 6351 C CA . GLY B 1 403 ? 29.641 -5.094 4.301 1 97.25 403 GLY B CA 1
ATOM 6352 C C . GLY B 1 403 ? 31.031 -4.641 3.869 1 97.25 403 GLY B C 1
ATOM 6353 O O . GLY B 1 403 ? 31.969 -4.68 4.656 1 97.25 403 GLY B O 1
ATOM 6354 N N . LEU B 1 404 ? 31.156 -4.156 2.695 1 97.94 404 LEU B N 1
ATOM 6355 C CA . LEU B 1 404 ? 32.438 -3.68 2.205 1 97.94 404 LEU B CA 1
ATOM 6356 C C . LEU B 1 404 ? 32.969 -2.533 3.066 1 97.94 404 LEU B C 1
ATOM 6358 O O . LEU B 1 404 ? 32.188 -1.665 3.482 1 97.94 404 LEU B O 1
ATOM 6362 N N . ASP B 1 405 ? 34.281 -2.545 3.352 1 98.06 405 ASP B N 1
ATOM 6363 C CA . ASP B 1 405 ? 34.938 -1.407 3.99 1 98.06 405 ASP B CA 1
ATOM 6364 C C . ASP B 1 405 ? 35.156 -0.277 2.99 1 98.06 405 ASP B C 1
ATOM 6366 O O . ASP B 1 405 ? 35.969 -0.425 2.051 1 98.06 405 ASP B O 1
ATOM 6370 N N . PRO B 1 406 ? 34.531 0.84 3.191 1 98.56 406 PRO B N 1
ATOM 6371 C CA . PRO B 1 406 ? 34.656 1.916 2.203 1 98.56 406 PRO B CA 1
ATOM 6372 C C . PRO B 1 406 ? 36.062 2.434 2.039 1 98.56 406 PRO B C 1
ATOM 6374 O O . PRO B 1 406 ? 36.469 2.871 0.949 1 98.56 406 PRO B O 1
ATOM 6377 N N . HIS B 1 407 ? 36.938 2.418 3.057 1 98.56 407 HIS B N 1
ATOM 6378 C CA . HIS B 1 407 ? 38.312 2.848 2.951 1 98.56 407 HIS B CA 1
ATOM 6379 C C . HIS B 1 407 ? 39.125 1.904 2.059 1 98.56 407 HIS B C 1
ATOM 6381 O O . HIS B 1 407 ? 39.875 2.354 1.19 1 98.56 407 HIS B O 1
ATOM 6387 N N . ARG B 1 408 ? 38.969 0.659 2.303 1 98.12 408 ARG B N 1
ATOM 6388 C CA . ARG B 1 408 ? 39.625 -0.33 1.47 1 98.12 408 ARG B CA 1
ATOM 6389 C C . ARG B 1 408 ? 39.156 -0.239 0.022 1 98.12 408 ARG B C 1
ATOM 6391 O O . ARG B 1 408 ? 39.969 -0.289 -0.903 1 98.12 408 ARG B O 1
ATOM 6398 N N . ALA B 1 409 ? 37.875 -0.132 -0.16 1 98.69 409 ALA B N 1
ATOM 6399 C CA . ALA B 1 409 ? 37.312 -0.033 -1.499 1 98.69 409 ALA B CA 1
ATOM 6400 C C . ALA B 1 409 ? 37.875 1.17 -2.25 1 98.69 409 ALA B C 1
ATOM 6402 O O . ALA B 1 409 ? 38.125 1.093 -3.455 1 98.69 409 ALA B O 1
ATOM 6403 N N . ALA B 1 410 ? 38.062 2.262 -1.542 1 98.62 410 ALA B N 1
ATOM 6404 C CA . ALA B 1 410 ? 38.562 3.494 -2.154 1 98.62 410 ALA B CA 1
ATOM 6405 C C . ALA B 1 410 ? 39.969 3.316 -2.693 1 98.62 410 ALA B C 1
ATOM 6407 O O . ALA B 1 410 ? 40.375 3.986 -3.648 1 98.62 410 ALA B O 1
ATOM 6408 N N . GLN B 1 411 ? 40.719 2.375 -2.152 1 98.25 411 GLN B N 1
ATOM 6409 C CA . GLN B 1 411 ? 42.094 2.123 -2.582 1 98.25 411 GLN B CA 1
ATOM 6410 C C . GLN B 1 411 ? 42.125 1.303 -3.869 1 98.25 411 GLN B C 1
ATOM 6412 O O . GLN B 1 411 ? 43.125 1.259 -4.559 1 98.25 411 GLN B O 1
ATOM 6417 N N . LEU B 1 412 ? 41.031 0.69 -4.137 1 98.56 412 LEU B N 1
ATOM 6418 C CA . LEU B 1 412 ? 41 -0.236 -5.262 1 98.56 412 LEU B CA 1
ATOM 6419 C C . LEU B 1 412 ? 40.562 0.473 -6.535 1 98.56 412 LEU B C 1
ATOM 6421 O O . LEU B 1 412 ? 40.969 0.094 -7.637 1 98.56 412 LEU B O 1
ATOM 6425 N N . VAL B 1 413 ? 39.75 1.516 -6.387 1 98.75 413 VAL B N 1
ATOM 6426 C CA . VAL B 1 413 ? 39.094 2.127 -7.543 1 98.75 413 VAL B CA 1
ATOM 6427 C C . VAL B 1 413 ? 39.969 3.238 -8.102 1 98.75 413 VAL B C 1
ATOM 6429 O O . VAL B 1 413 ? 40.875 3.75 -7.41 1 98.75 413 VAL B O 1
ATOM 6432 N N . ALA B 1 414 ? 39.75 3.576 -9.391 1 98.25 414 ALA B N 1
ATOM 6433 C CA . ALA B 1 414 ? 40.438 4.723 -9.992 1 98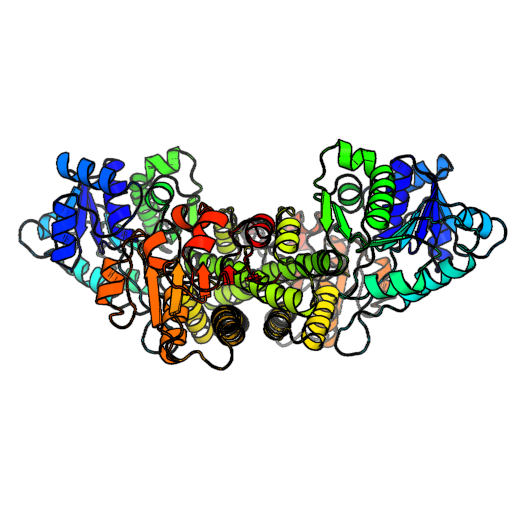.25 414 ALA B CA 1
ATOM 6434 C C . ALA B 1 414 ? 39.844 6.035 -9.469 1 98.25 414 ALA B C 1
ATOM 6436 O O . ALA B 1 414 ? 40.594 7.012 -9.297 1 98.25 414 ALA B O 1
ATOM 6437 N N . ARG B 1 415 ? 38.562 6.078 -9.336 1 97.56 415 ARG B N 1
ATOM 6438 C CA . ARG B 1 415 ? 37.844 7.203 -8.758 1 97.56 415 ARG B CA 1
ATOM 6439 C C . ARG B 1 415 ? 36.812 6.73 -7.742 1 97.56 415 ARG B C 1
ATOM 6441 O O . ARG B 1 415 ? 35.969 5.871 -8.047 1 97.56 415 ARG B O 1
ATOM 6448 N N . PRO B 1 416 ? 36.844 7.273 -6.527 1 98.69 416 PRO B N 1
ATOM 6449 C CA . PRO B 1 416 ? 35.906 6.844 -5.5 1 98.69 416 PRO B CA 1
ATOM 6450 C C . PRO B 1 416 ? 34.531 7.5 -5.652 1 98.69 416 PRO B C 1
ATOM 6452 O O . PRO B 1 416 ? 34.156 8.344 -4.84 1 98.69 416 PRO B O 1
ATOM 6455 N N . VAL B 1 417 ? 33.75 7.121 -6.672 1 98.69 417 VAL B N 1
ATOM 6456 C CA . VAL B 1 417 ? 32.375 7.566 -6.957 1 98.69 417 VAL B CA 1
ATOM 6457 C C . VAL B 1 417 ? 31.422 6.371 -6.926 1 98.69 417 VAL B C 1
ATOM 6459 O O . VAL B 1 417 ? 31.672 5.352 -7.574 1 98.69 417 VAL B O 1
ATOM 6462 N N . ILE B 1 418 ? 30.359 6.496 -6.09 1 98.88 418 ILE B N 1
ATOM 6463 C CA . ILE B 1 418 ? 29.453 5.352 -5.988 1 98.88 418 ILE B CA 1
ATOM 6464 C C . ILE B 1 418 ? 28.016 5.824 -6.039 1 98.88 418 ILE B C 1
ATOM 6466 O O . ILE B 1 418 ? 27.656 6.824 -5.41 1 98.88 418 ILE B O 1
ATOM 6470 N N . ILE B 1 419 ? 27.219 5.176 -6.883 1 98.88 419 ILE B N 1
ATOM 6471 C CA . ILE B 1 419 ? 25.766 5.254 -6.832 1 98.88 419 ILE B CA 1
ATOM 6472 C C . ILE B 1 419 ? 25.203 4.082 -6.023 1 98.88 419 ILE B C 1
ATOM 6474 O O . ILE B 1 419 ? 25.375 2.922 -6.406 1 98.88 419 ILE B O 1
ATOM 6478 N N . ASP B 1 420 ? 24.656 4.348 -4.879 1 98.88 420 ASP B N 1
ATOM 6479 C CA . ASP B 1 420 ? 23.922 3.35 -4.098 1 98.88 420 ASP B CA 1
ATOM 6480 C C . ASP B 1 420 ? 22.469 3.246 -4.551 1 98.88 420 ASP B C 1
ATOM 6482 O O . ASP B 1 420 ? 21.578 3.816 -3.924 1 98.88 420 ASP B O 1
ATOM 6486 N N . ALA B 1 421 ? 22.219 2.398 -5.566 1 98.81 421 ALA B N 1
ATOM 6487 C CA . ALA B 1 421 ? 20.906 2.307 -6.199 1 98.81 421 ALA B CA 1
ATOM 6488 C C . ALA B 1 421 ? 19.938 1.498 -5.34 1 98.81 421 ALA B C 1
ATOM 6490 O O . ALA B 1 421 ? 18.781 1.297 -5.719 1 98.81 421 ALA B O 1
ATOM 6491 N N . ARG B 1 422 ? 20.391 1.04 -4.152 1 98.56 422 ARG B N 1
ATOM 6492 C CA . ARG B 1 422 ? 19.547 0.264 -3.24 1 98.56 422 ARG B CA 1
ATOM 6493 C C . ARG B 1 422 ? 19.406 0.968 -1.896 1 98.56 422 ARG B C 1
ATOM 6495 O O . ARG B 1 422 ? 18.656 0.507 -1.025 1 98.56 422 ARG B O 1
ATOM 6502 N N . ASN B 1 423 ? 20.047 2.1 -1.71 1 98.44 423 ASN B N 1
ATOM 6503 C CA . ASN B 1 423 ? 20.078 2.807 -0.434 1 98.44 423 ASN B CA 1
ATOM 6504 C C . ASN B 1 423 ? 20.406 1.863 0.721 1 98.44 423 ASN B C 1
ATOM 6506 O O . ASN B 1 423 ? 19.734 1.891 1.756 1 98.44 423 ASN B O 1
ATOM 6510 N N . ALA B 1 424 ? 21.469 1.053 0.486 1 98.31 424 ALA B N 1
ATOM 6511 C CA . ALA B 1 424 ? 21.75 -0.003 1.453 1 98.31 424 ALA B CA 1
ATOM 6512 C C . ALA B 1 424 ? 23.062 0.266 2.188 1 98.31 424 ALA B C 1
ATOM 6514 O O . ALA B 1 424 ? 23.453 -0.495 3.076 1 98.31 424 ALA B O 1
ATOM 6515 N N . LEU B 1 425 ? 23.766 1.361 1.854 1 98.62 425 LEU B N 1
ATOM 6516 C CA . LEU B 1 425 ? 25.047 1.713 2.461 1 98.62 425 LEU B CA 1
ATOM 6517 C C . LEU B 1 425 ? 24.891 2.863 3.449 1 98.62 425 LEU B C 1
ATOM 6519 O O . LEU B 1 425 ? 23.906 3.615 3.375 1 98.62 425 LEU B O 1
ATOM 6523 N N . ASP B 1 426 ? 25.828 2.961 4.383 1 97.81 426 ASP B N 1
ATOM 6524 C CA . ASP B 1 426 ? 25.891 4.113 5.277 1 97.81 426 ASP B CA 1
ATOM 6525 C C . ASP B 1 426 ? 26.531 5.312 4.582 1 97.81 426 ASP B C 1
ATOM 6527 O O . ASP B 1 426 ? 27.75 5.371 4.445 1 97.81 426 ASP B O 1
ATOM 6531 N N . PRO B 1 427 ? 25.719 6.258 4.238 1 98.12 427 PRO B N 1
ATOM 6532 C CA . PRO B 1 427 ? 26.25 7.383 3.471 1 98.12 427 PRO B CA 1
ATOM 6533 C C . PRO B 1 427 ? 27.391 8.102 4.195 1 98.12 427 PRO B C 1
ATOM 6535 O O . PRO B 1 427 ? 28.359 8.523 3.564 1 98.12 427 PRO B O 1
ATOM 6538 N N . THR B 1 428 ? 27.281 8.305 5.477 1 97.75 428 THR B N 1
ATOM 6539 C CA . THR B 1 428 ? 28.281 9.023 6.258 1 97.75 428 THR B CA 1
ATOM 6540 C C . THR B 1 428 ? 29.625 8.305 6.211 1 97.75 428 THR B C 1
ATOM 6542 O O . THR B 1 428 ? 30.656 8.93 5.973 1 97.75 428 THR B O 1
ATOM 6545 N N . ALA B 1 429 ? 29.609 7.008 6.367 1 98.25 429 ALA B N 1
ATOM 6546 C CA . ALA B 1 429 ? 30.844 6.211 6.348 1 98.25 429 ALA B CA 1
ATOM 6547 C C . ALA B 1 429 ? 31.516 6.293 4.988 1 98.25 429 ALA B C 1
ATOM 6549 O O . ALA B 1 429 ? 32.75 6.402 4.91 1 98.25 429 ALA B O 1
ATOM 6550 N N . TRP B 1 430 ? 30.797 6.258 3.932 1 98.75 430 TRP B N 1
ATOM 6551 C CA . TRP B 1 430 ? 31.359 6.27 2.586 1 98.75 430 TRP B CA 1
ATOM 6552 C C . TRP B 1 430 ? 31.906 7.648 2.238 1 98.75 430 TRP B C 1
ATOM 6554 O O . TRP B 1 430 ? 33 7.766 1.667 1 98.75 430 TRP B O 1
ATOM 6564 N N . ARG B 1 431 ? 31.203 8.703 2.645 1 98.62 431 ARG B N 1
ATOM 6565 C CA . ARG B 1 431 ? 31.688 10.055 2.408 1 98.62 431 ARG B CA 1
ATOM 6566 C C . ARG B 1 431 ? 32.969 10.328 3.203 1 98.62 431 ARG B C 1
ATOM 6568 O O . ARG B 1 431 ? 33.906 10.938 2.689 1 98.62 431 ARG B O 1
ATOM 6575 N N . GLU B 1 432 ? 32.969 9.852 4.391 1 98.38 432 GLU B N 1
ATOM 6576 C CA . GLU B 1 432 ? 34.125 10.039 5.242 1 98.38 432 GLU B CA 1
ATOM 6577 C C . GLU B 1 432 ? 35.344 9.32 4.672 1 98.38 432 GLU B C 1
ATOM 6579 O O . GLU B 1 432 ? 36.469 9.742 4.895 1 98.38 432 GLU B O 1
ATOM 6584 N N . ALA B 1 433 ? 35.094 8.297 3.93 1 98.69 433 ALA B N 1
ATOM 6585 C CA . ALA B 1 433 ? 36.156 7.527 3.316 1 98.69 433 ALA B CA 1
ATOM 6586 C C . ALA B 1 433 ? 36.594 8.156 1.998 1 98.69 433 ALA B C 1
ATOM 6588 O O . ALA B 1 433 ? 37.5 7.625 1.316 1 98.69 433 ALA B O 1
ATOM 6589 N N . GLY B 1 434 ? 36 9.242 1.618 1 98.5 434 GLY B N 1
ATOM 6590 C CA . GLY B 1 434 ? 36.469 10 0.466 1 98.5 434 GLY B CA 1
ATOM 6591 C C . GLY B 1 434 ? 35.625 9.773 -0.773 1 98.5 434 GLY B C 1
ATOM 6592 O O . GLY B 1 434 ? 35.938 10.289 -1.849 1 98.5 434 GLY B O 1
ATOM 6593 N N . TRP B 1 435 ? 34.5 9.055 -0.682 1 98.88 435 TRP B N 1
ATOM 6594 C CA . TRP B 1 435 ? 33.656 8.734 -1.832 1 98.88 435 TRP B CA 1
ATOM 6595 C C . TRP B 1 435 ? 32.719 9.891 -2.15 1 98.88 435 TRP B C 1
ATOM 6597 O O . TRP B 1 435 ? 32.156 10.516 -1.243 1 98.88 435 TRP B O 1
ATOM 6607 N N . ASP B 1 436 ? 32.594 10.211 -3.439 1 98.56 436 ASP B N 1
ATOM 6608 C CA . ASP B 1 436 ? 31.375 10.891 -3.893 1 98.56 436 ASP B CA 1
ATOM 6609 C C . ASP B 1 436 ? 30.188 9.945 -3.896 1 98.56 436 ASP B C 1
ATOM 6611 O O . ASP B 1 436 ? 29.984 9.195 -4.852 1 98.56 436 ASP B O 1
ATOM 6615 N N . TYR B 1 437 ? 29.406 9.961 -2.838 1 98.69 437 TYR B N 1
ATOM 6616 C CA . TYR B 1 437 ? 28.297 9.047 -2.613 1 98.69 437 TYR B CA 1
ATOM 6617 C C . TYR B 1 437 ? 26.984 9.656 -3.113 1 98.69 437 TYR B C 1
ATOM 6619 O O . TYR B 1 437 ? 26.625 10.766 -2.721 1 98.69 437 TYR B O 1
ATOM 6627 N N . ARG B 1 438 ? 26.312 8.914 -3.973 1 98.44 438 ARG B N 1
ATOM 6628 C CA . ARG B 1 438 ? 24.984 9.289 -4.449 1 98.44 438 ARG B CA 1
ATOM 6629 C C . ARG B 1 438 ? 23.969 8.211 -4.125 1 98.44 438 ARG B C 1
ATOM 6631 O O . ARG B 1 438 ? 24.078 7.074 -4.578 1 98.44 438 ARG B O 1
ATOM 6638 N N . GLY B 1 439 ? 22.969 8.531 -3.258 1 98.25 439 GLY B N 1
ATOM 6639 C CA . GLY B 1 439 ? 21.844 7.652 -3.01 1 98.25 439 GLY B CA 1
ATOM 6640 C C . GLY B 1 439 ? 20.594 8.055 -3.777 1 98.25 439 GLY B C 1
ATOM 6641 O O . GLY B 1 439 ? 20.547 9.141 -4.359 1 98.25 439 GLY B O 1
ATOM 6642 N N . ILE B 1 440 ? 19.641 7.176 -3.832 1 98.38 440 ILE B N 1
ATOM 6643 C CA . ILE B 1 440 ? 18.375 7.465 -4.492 1 98.38 440 ILE B CA 1
ATOM 6644 C C . ILE B 1 440 ? 17.469 8.25 -3.549 1 98.38 440 ILE B C 1
ATOM 6646 O O . ILE B 1 440 ? 17.234 7.832 -2.41 1 98.38 440 ILE B O 1
ATOM 6650 N N . GLY B 1 441 ? 16.922 9.359 -4.047 1 97.81 441 GLY B N 1
ATOM 6651 C CA . GLY B 1 441 ? 15.953 10.133 -3.283 1 97.81 441 GLY B CA 1
ATOM 6652 C C . GLY B 1 441 ? 16.578 10.836 -2.088 1 97.81 441 GLY B C 1
ATOM 6653 O O . GLY B 1 441 ? 15.898 11.078 -1.085 1 97.81 441 GLY B O 1
ATOM 6654 N N . ARG B 1 442 ? 17.891 11.117 -2.092 1 94.25 442 ARG B N 1
ATOM 6655 C CA . ARG B 1 442 ? 18.562 11.789 -0.989 1 94.25 442 ARG B CA 1
ATOM 6656 C C . ARG B 1 442 ? 19.891 12.375 -1.444 1 94.25 442 ARG B C 1
ATOM 6658 O O . ARG B 1 442 ? 20.453 11.945 -2.457 1 94.25 442 ARG B O 1
#

InterPro domains:
  IPR001732 UDP-glucose/GDP-mannose dehydrogenase, N-terminal [PF03721] (1-181)
  IPR008927 6-phosphogluconate dehydrogenase-like, C-terminal domain superfamily [SSF48179] (208-308)
  IPR014026 UDP-glucose/GDP-mannose dehydrogenase, dimerisation [PF00984] (209-302)
  IPR014027 UDP-glucose/GDP-mannose dehydrogenase, C-terminal [PF03720] (327-427)
  IPR014027 UDP-glucose/GDP-mannose dehydrogenase, C-terminal [SM00984] (326-427)
  IPR017476 UDP-glucose/GDP-mannose dehydrogenase [PIRSF000124] (1-442)
  IPR017476 UDP-glucose/GDP-mannose dehydrogenase [TIGR03026] (1-423)
  IPR028357 UDP-glucose 6-dehydrogenase, bacterial type [PIRSF500134] (1-442)
  IPR036220 UDP-glucose/GDP-mannose dehydrogenase, C-terminal domain superfamily [SSF52413] (321-437)
  IPR036291 NAD(P)-binding domain superfamily [SSF51735] (1-195)